Protein AF-A0AA41X3Z4-F1 (afdb_monomer)

Structure (mmCIF, N/CA/C/O backbone):
data_AF-A0AA41X3Z4-F1
#
_entry.id   AF-A0AA41X3Z4-F1
#
loop_
_atom_site.group_PDB
_atom_site.id
_atom_site.type_symbol
_atom_site.label_atom_id
_atom_site.label_alt_id
_atom_site.label_comp_id
_atom_site.label_asym_id
_atom_site.label_entity_id
_atom_site.label_seq_id
_atom_site.pdbx_PDB_ins_code
_atom_site.Cartn_x
_atom_site.Cartn_y
_atom_site.Cartn_z
_atom_site.occupancy
_atom_site.B_iso_or_equiv
_atom_site.auth_seq_id
_atom_site.auth_comp_id
_atom_site.auth_asym_id
_atom_site.auth_atom_id
_atom_site.pdbx_PDB_model_num
ATOM 1 N N . MET A 1 1 ? 71.479 -19.816 -34.608 1.00 34.31 1 MET A N 1
ATOM 2 C CA . MET A 1 1 ? 72.588 -18.888 -34.292 1.00 34.31 1 MET A CA 1
ATOM 3 C C . MET A 1 1 ? 72.688 -17.905 -35.437 1.00 34.31 1 MET A C 1
ATOM 5 O O . MET A 1 1 ? 72.734 -18.333 -36.581 1.00 34.31 1 MET A O 1
ATOM 9 N N . GLN A 1 2 ? 72.588 -16.620 -35.131 1.00 29.08 2 GLN A N 1
ATOM 10 C CA . GLN A 1 2 ? 72.516 -15.540 -36.106 1.00 29.08 2 GLN A CA 1
ATOM 11 C C . GLN A 1 2 ? 73.932 -15.081 -36.507 1.00 29.08 2 GLN A C 1
ATOM 13 O O . GLN A 1 2 ? 74.866 -15.212 -35.720 1.00 29.08 2 GLN A O 1
ATOM 18 N N . PHE A 1 3 ? 74.004 -14.470 -37.691 1.00 23.80 3 PHE A N 1
ATOM 19 C CA . PHE A 1 3 ? 75.041 -13.574 -38.225 1.00 23.80 3 PHE A CA 1
ATOM 20 C C . PHE A 1 3 ? 76.149 -14.110 -39.149 1.00 23.80 3 PHE A C 1
ATOM 22 O O . PHE A 1 3 ? 77.086 -14.800 -38.762 1.00 23.80 3 PHE A O 1
ATOM 29 N N . ASN A 1 4 ? 76.025 -13.616 -40.386 1.00 30.53 4 ASN A N 1
ATOM 30 C CA . ASN A 1 4 ? 77.030 -13.233 -41.377 1.00 30.53 4 ASN A CA 1
ATOM 31 C C . ASN A 1 4 ? 78.483 -13.077 -40.898 1.00 30.53 4 ASN A C 1
ATOM 33 O O . ASN A 1 4 ? 78.752 -12.327 -39.959 1.00 30.53 4 ASN A O 1
ATOM 37 N N . ARG A 1 5 ? 79.419 -13.543 -41.743 1.00 22.58 5 ARG A N 1
ATOM 38 C CA . ARG A 1 5 ? 80.583 -12.735 -42.156 1.00 22.58 5 ARG A CA 1
ATOM 39 C C . ARG A 1 5 ? 81.259 -13.215 -43.454 1.00 22.58 5 ARG A C 1
ATOM 41 O O . ARG A 1 5 ? 81.773 -14.317 -43.559 1.00 22.58 5 ARG A O 1
ATOM 48 N N . VAL A 1 6 ? 81.234 -12.292 -44.408 1.00 24.78 6 VAL A N 1
ATOM 49 C CA . VAL A 1 6 ? 82.188 -11.903 -45.463 1.00 24.78 6 VAL A CA 1
ATOM 50 C C . VAL A 1 6 ? 83.653 -12.398 -45.338 1.00 24.78 6 VAL A C 1
ATOM 52 O O . VAL A 1 6 ? 84.317 -12.102 -44.351 1.00 24.78 6 VAL A O 1
ATOM 55 N N . VAL A 1 7 ? 84.107 -13.037 -46.438 1.00 27.91 7 VAL A N 1
ATOM 56 C CA . VAL A 1 7 ? 85.354 -12.886 -47.255 1.00 27.91 7 VAL A CA 1
ATOM 57 C C . VAL A 1 7 ? 86.734 -13.125 -46.608 1.00 27.91 7 VAL A C 1
ATOM 59 O O . VAL A 1 7 ? 87.050 -12.503 -45.604 1.00 27.91 7 VAL A O 1
ATOM 62 N N . LEU A 1 8 ? 87.603 -13.925 -47.267 1.00 25.95 8 LEU A N 1
ATOM 63 C CA . LEU A 1 8 ? 88.900 -13.487 -47.852 1.00 25.95 8 LEU A CA 1
ATOM 64 C C . LEU A 1 8 ? 89.798 -14.623 -48.429 1.00 25.95 8 LEU A C 1
ATOM 66 O O . LEU A 1 8 ? 90.039 -15.630 -47.781 1.00 25.95 8 LEU A O 1
ATOM 70 N N . MET A 1 9 ? 90.377 -14.315 -49.606 1.00 29.73 9 MET A N 1
ATOM 71 C CA . MET A 1 9 ? 91.758 -14.553 -50.098 1.00 29.73 9 MET A CA 1
ATOM 72 C C . MET A 1 9 ? 92.327 -15.970 -50.364 1.00 29.73 9 MET A C 1
ATOM 74 O O . MET A 1 9 ? 92.691 -16.696 -49.455 1.00 29.73 9 MET A O 1
ATOM 78 N N . GLY A 1 10 ? 92.599 -16.252 -51.650 1.00 28.09 10 GLY A N 1
ATOM 79 C CA . GLY A 1 10 ? 93.942 -16.096 -52.248 1.00 28.09 10 GLY A CA 1
ATOM 80 C C . GLY A 1 10 ? 95.063 -17.121 -51.958 1.00 28.09 10 GLY A C 1
ATOM 81 O O . GLY A 1 10 ? 95.607 -17.148 -50.862 1.00 28.09 10 GLY A O 1
ATOM 82 N N . VAL A 1 11 ? 95.545 -17.734 -53.056 1.00 27.69 11 VAL A N 1
ATOM 83 C CA . VAL A 1 11 ? 96.900 -18.280 -53.358 1.00 27.69 11 VAL A CA 1
ATOM 84 C C . VAL A 1 11 ? 97.073 -19.820 -53.420 1.00 27.69 11 VAL A C 1
ATOM 86 O O . VAL A 1 11 ? 96.829 -20.547 -52.468 1.00 27.69 11 VAL A O 1
ATOM 89 N N . SER A 1 12 ? 97.539 -20.222 -54.617 1.00 24.06 12 SER A N 1
ATOM 90 C CA . SER A 1 12 ? 98.272 -21.385 -55.178 1.00 24.06 12 SER A CA 1
ATOM 91 C C . SER A 1 12 ? 98.879 -22.451 -54.231 1.00 24.06 12 SER A C 1
ATOM 93 O O . SER A 1 12 ? 99.195 -22.143 -53.095 1.00 24.06 12 SER A O 1
ATOM 95 N N . PHE A 1 13 ? 99.191 -23.710 -54.596 1.00 25.28 13 PHE A N 1
ATOM 96 C CA . PHE A 1 13 ? 99.643 -24.375 -55.839 1.00 25.28 13 PHE A CA 1
ATOM 97 C C . PHE A 1 13 ? 99.586 -25.926 -55.647 1.00 25.28 13 PHE A C 1
ATOM 99 O O . PHE A 1 13 ? 99.771 -26.364 -54.519 1.00 25.28 13 PHE A O 1
ATOM 106 N N . LEU A 1 14 ? 99.510 -26.697 -56.758 1.00 23.89 14 LEU A N 1
ATOM 107 C CA . LEU A 1 14 ? 100.259 -27.953 -57.080 1.00 23.89 14 LEU A CA 1
ATOM 108 C C . LEU A 1 14 ? 100.157 -29.207 -56.156 1.00 23.89 14 LEU A C 1
ATOM 110 O O . LEU A 1 14 ? 99.976 -29.086 -54.961 1.00 23.89 14 LEU A O 1
ATOM 114 N N . PHE A 1 15 ? 100.345 -30.475 -56.566 1.00 25.44 15 PHE A N 1
ATOM 115 C CA . PHE A 1 15 ? 101.089 -31.115 -57.670 1.00 25.44 15 PHE A CA 1
ATOM 116 C C . PHE A 1 15 ? 100.807 -32.652 -57.676 1.00 25.44 15 PHE A C 1
ATOM 118 O O . PHE A 1 15 ? 100.329 -33.181 -56.676 1.00 25.44 15 PHE A O 1
ATOM 125 N N . ILE A 1 16 ? 101.302 -33.341 -58.725 1.00 27.39 16 ILE A N 1
ATOM 126 C CA . ILE A 1 16 ? 101.776 -34.755 -58.806 1.00 27.39 16 ILE A CA 1
ATOM 127 C C . ILE A 1 16 ? 100.749 -35.850 -59.174 1.00 27.39 16 ILE A C 1
ATOM 129 O O . ILE A 1 16 ? 99.720 -35.950 -58.526 1.00 27.39 16 ILE A O 1
ATOM 133 N N . THR A 1 17 ? 100.999 -36.851 -60.040 1.00 29.12 17 THR A N 1
ATOM 134 C CA . THR A 1 17 ? 101.759 -37.113 -61.303 1.00 29.12 17 THR A CA 1
ATOM 135 C C . THR A 1 17 ? 101.724 -38.644 -61.519 1.00 29.12 17 THR A C 1
ATOM 137 O O . THR A 1 17 ? 101.791 -39.376 -60.535 1.00 29.12 17 THR A O 1
ATOM 140 N N . ALA A 1 18 ? 101.734 -39.097 -62.788 1.00 29.45 18 ALA A N 1
ATOM 141 C CA . ALA A 1 18 ? 102.424 -40.286 -63.364 1.00 29.45 18 ALA A CA 1
ATOM 142 C C . ALA A 1 18 ? 101.478 -41.146 -64.229 1.00 29.45 18 ALA A C 1
ATOM 144 O O . ALA A 1 18 ? 100.318 -41.303 -63.881 1.00 29.45 18 ALA A O 1
ATOM 145 N N . CYS A 1 19 ? 101.859 -41.750 -65.361 1.00 29.64 19 CYS A N 1
ATOM 146 C CA . CYS A 1 19 ? 103.144 -42.124 -65.985 1.00 29.64 19 CYS A CA 1
ATOM 147 C C . CYS A 1 19 ? 102.833 -42.408 -67.485 1.00 29.64 19 CYS A C 1
ATOM 149 O O . CYS A 1 19 ? 101.680 -42.701 -67.781 1.00 29.64 19 CYS A O 1
ATOM 151 N N . GLY A 1 20 ? 103.688 -42.408 -68.512 1.00 30.45 20 GLY A N 1
ATOM 152 C CA . GLY A 1 20 ? 105.138 -42.324 -68.761 1.00 30.45 20 GLY A CA 1
ATOM 153 C C . GLY A 1 20 ? 105.297 -42.604 -70.279 1.00 30.45 20 GLY A C 1
ATOM 154 O O . GLY A 1 20 ? 104.489 -43.340 -70.834 1.00 30.45 20 GLY A O 1
ATOM 155 N N . GLY A 1 21 ? 106.130 -41.910 -71.060 1.00 31.08 21 GLY A N 1
ATOM 156 C CA . GLY A 1 21 ? 107.596 -42.030 -71.167 1.00 31.08 21 GLY A CA 1
ATOM 157 C C . GLY A 1 21 ? 107.925 -42.615 -72.560 1.00 31.08 21 GLY A C 1
ATOM 158 O O . GLY A 1 21 ? 107.210 -43.493 -73.016 1.00 31.08 21 GLY A O 1
ATOM 159 N N . GLY A 1 22 ? 108.920 -42.207 -73.348 1.00 31.48 22 GLY A N 1
ATOM 160 C CA . GLY A 1 22 ? 109.977 -41.199 -73.271 1.00 31.48 22 GLY A CA 1
ATOM 161 C C . GLY A 1 22 ? 110.772 -41.219 -74.599 1.00 31.48 22 GLY A C 1
ATOM 162 O O . GLY A 1 22 ? 110.497 -42.061 -75.451 1.00 31.48 22 GLY A O 1
ATOM 163 N N . GLY A 1 23 ? 111.767 -40.334 -74.772 1.00 30.59 23 GLY A N 1
ATOM 164 C CA . GLY A 1 23 ? 112.829 -40.532 -75.782 1.00 30.59 23 GLY A CA 1
ATOM 165 C C . GLY A 1 23 ? 113.341 -39.304 -76.556 1.00 30.59 23 GLY A C 1
ATOM 166 O O . GLY A 1 23 ? 112.875 -39.029 -77.650 1.00 30.59 23 GLY A O 1
ATOM 167 N N . SER A 1 24 ? 114.364 -38.644 -75.993 1.00 33.66 24 SER A N 1
ATOM 168 C CA . SER A 1 24 ? 115.606 -38.132 -76.632 1.00 33.66 24 SER A CA 1
ATOM 169 C C . SER A 1 24 ? 115.617 -37.252 -77.911 1.00 33.66 24 SER A C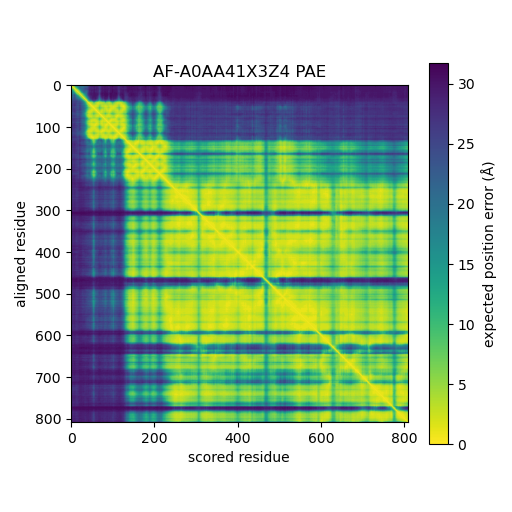 1
ATOM 171 O O . SER A 1 24 ? 115.428 -37.729 -79.020 1.00 33.66 24 SER A O 1
ATOM 173 N N . SER A 1 25 ? 116.063 -36.000 -77.702 1.00 40.19 25 SER A N 1
ATOM 174 C CA . SER A 1 25 ? 117.142 -35.220 -78.368 1.00 40.19 25 SER A CA 1
ATOM 175 C C . SER A 1 25 ? 117.341 -35.133 -79.901 1.00 40.19 25 SER A C 1
ATOM 177 O O . SER A 1 25 ? 117.584 -36.130 -80.572 1.00 40.19 25 SER A O 1
ATOM 179 N N . SER A 1 26 ? 117.581 -33.871 -80.310 1.00 38.16 26 SER A N 1
ATOM 180 C CA . SER A 1 26 ? 118.401 -33.315 -81.419 1.00 38.16 26 SER A CA 1
ATOM 181 C C . SER A 1 26 ? 117.674 -32.737 -82.656 1.00 38.16 26 SER A C 1
ATOM 183 O O . SER A 1 26 ? 116.793 -33.353 -83.239 1.00 38.16 26 SER A O 1
ATOM 185 N N . THR A 1 27 ? 118.050 -31.492 -82.995 1.00 46.72 27 THR A N 1
ATOM 186 C CA . THR A 1 27 ? 117.653 -30.624 -84.137 1.00 46.72 27 THR A CA 1
ATOM 187 C C . THR A 1 27 ? 118.211 -31.160 -85.478 1.00 46.72 27 THR A C 1
ATOM 189 O O . THR A 1 27 ? 119.172 -31.926 -85.392 1.00 46.72 27 THR A O 1
ATOM 192 N N . PRO A 1 28 ? 117.727 -30.796 -86.708 1.00 45.19 28 PRO A N 1
ATOM 193 C CA . PRO A 1 28 ? 117.427 -29.430 -87.208 1.00 45.19 28 PRO A CA 1
ATOM 194 C C . PRO A 1 28 ? 116.250 -29.257 -88.233 1.00 45.19 28 PRO A C 1
ATOM 196 O O . PRO A 1 28 ? 115.560 -30.204 -88.584 1.00 45.19 28 PRO A O 1
ATOM 199 N N . ALA A 1 29 ? 116.033 -27.994 -88.656 1.00 39.47 29 ALA A N 1
ATOM 200 C CA . ALA A 1 29 ? 115.031 -27.391 -89.582 1.00 39.47 29 ALA A CA 1
ATOM 201 C C . ALA A 1 29 ? 115.027 -27.950 -91.043 1.00 39.47 29 ALA A C 1
ATOM 203 O O . ALA A 1 29 ? 115.944 -28.719 -91.328 1.00 39.47 29 ALA A O 1
ATOM 204 N N . PRO A 1 30 ? 114.148 -27.544 -92.019 1.00 45.25 30 PRO A N 1
ATOM 205 C CA . PRO A 1 30 ? 113.187 -26.416 -92.093 1.00 45.25 30 PRO A CA 1
ATOM 206 C C . PRO A 1 30 ? 111.787 -26.714 -92.736 1.00 45.25 30 PRO A C 1
ATOM 208 O O . PRO A 1 30 ? 111.445 -27.849 -93.044 1.00 45.25 30 PRO A O 1
ATOM 211 N N . ALA A 1 31 ? 110.987 -25.645 -92.903 1.00 46.00 31 ALA A N 1
ATOM 212 C CA . ALA A 1 31 ? 109.588 -25.535 -93.374 1.00 46.00 31 ALA A CA 1
ATOM 213 C C . ALA A 1 31 ? 109.284 -26.028 -94.822 1.00 46.00 31 ALA A C 1
ATOM 215 O O . ALA A 1 31 ? 110.217 -26.250 -95.596 1.00 46.00 31 ALA A O 1
ATOM 216 N N . PRO A 1 32 ? 107.990 -26.138 -95.222 1.00 41.06 32 PRO A N 1
ATOM 217 C CA . PRO A 1 32 ? 107.280 -24.962 -95.753 1.00 41.06 32 PRO A CA 1
ATOM 218 C C . PRO A 1 32 ? 105.834 -24.741 -95.245 1.00 41.06 32 PRO A C 1
ATOM 220 O O . PRO A 1 32 ? 105.180 -25.618 -94.691 1.00 41.06 32 PRO A O 1
ATOM 223 N N . ASN A 1 33 ? 105.402 -23.494 -95.451 1.00 37.84 33 ASN A N 1
ATOM 224 C CA . ASN A 1 33 ? 104.162 -22.803 -95.070 1.00 37.84 33 ASN A CA 1
ATOM 225 C C . ASN A 1 33 ? 102.999 -23.099 -96.074 1.00 37.84 33 ASN A C 1
ATOM 227 O O . ASN A 1 33 ? 103.227 -23.827 -97.039 1.00 37.84 33 ASN A O 1
ATOM 231 N N . PRO A 1 34 ? 101.766 -22.571 -95.906 1.00 50.47 34 PRO A N 1
ATOM 232 C CA . PRO A 1 34 ? 100.558 -23.361 -95.696 1.00 50.47 34 PRO A CA 1
ATOM 233 C C . PRO A 1 34 ? 99.500 -23.140 -96.798 1.00 50.47 34 PRO A C 1
ATOM 235 O O . PRO A 1 34 ? 99.661 -22.332 -97.709 1.00 50.47 34 PRO A O 1
ATOM 238 N N . THR A 1 35 ? 98.375 -23.844 -96.685 1.00 41.03 35 THR A N 1
ATOM 239 C CA . THR A 1 35 ? 97.155 -23.586 -97.468 1.00 41.03 35 THR A CA 1
ATOM 240 C C . THR A 1 35 ? 96.087 -23.050 -96.513 1.00 41.03 35 THR A C 1
ATOM 242 O O . THR A 1 35 ? 95.871 -23.649 -95.463 1.00 41.03 35 THR A O 1
ATOM 245 N N . ILE A 1 36 ? 95.453 -21.922 -96.844 1.00 44.84 36 ILE A N 1
ATOM 246 C CA . ILE A 1 36 ? 94.306 -21.367 -96.105 1.00 44.84 36 ILE A CA 1
ATOM 247 C C . ILE A 1 36 ? 93.014 -21.901 -96.740 1.00 44.84 36 ILE A C 1
ATOM 249 O O . ILE A 1 36 ? 92.812 -21.741 -97.942 1.00 44.84 36 ILE A O 1
ATOM 253 N N . THR A 1 37 ? 92.134 -22.488 -95.928 1.00 44.66 37 THR A N 1
ATOM 254 C CA . THR A 1 37 ? 90.717 -22.770 -96.229 1.00 44.66 37 THR A CA 1
ATOM 255 C C . THR A 1 37 ? 89.844 -21.932 -95.284 1.00 44.66 37 THR A C 1
ATOM 257 O O . THR A 1 37 ? 90.191 -21.803 -94.113 1.00 44.66 37 THR A O 1
ATOM 260 N N . GLN A 1 38 ? 88.761 -21.325 -95.787 1.00 45.16 38 GLN A N 1
ATOM 261 C CA . GLN A 1 38 ? 87.851 -20.447 -95.021 1.00 45.16 38 GLN A CA 1
ATOM 262 C C . GLN A 1 38 ? 87.128 -21.168 -93.856 1.00 45.16 38 GLN A C 1
ATOM 264 O O . GLN A 1 38 ? 86.936 -22.382 -93.956 1.00 45.16 38 GLN A O 1
ATOM 269 N N . PRO A 1 39 ? 86.702 -20.457 -92.787 1.00 51.84 39 PRO A N 1
ATOM 270 C CA . PRO A 1 39 ? 85.865 -21.032 -91.729 1.00 51.84 39 PRO A CA 1
ATOM 271 C C . PRO A 1 39 ? 84.402 -21.215 -92.188 1.00 51.84 39 PRO A C 1
ATOM 273 O O . PRO A 1 39 ? 83.939 -20.516 -93.087 1.00 51.84 39 PRO A O 1
ATOM 276 N N . SER A 1 40 ? 83.693 -22.178 -91.590 1.00 63.47 40 SER A N 1
ATOM 277 C CA . SER A 1 40 ? 82.255 -22.437 -91.788 1.00 63.47 40 SER A CA 1
ATOM 278 C C . SER A 1 40 ? 81.408 -21.672 -90.762 1.00 63.47 40 SER A C 1
ATOM 280 O O . SER A 1 40 ? 81.742 -21.763 -89.586 1.00 63.47 40 SER A O 1
ATOM 282 N N . ASN A 1 41 ? 80.324 -21.015 -91.196 1.00 77.62 41 ASN A N 1
ATOM 283 C CA . ASN A 1 41 ? 79.333 -20.308 -90.359 1.00 77.62 41 ASN A CA 1
ATOM 284 C C . ASN A 1 41 ? 78.599 -21.244 -89.377 1.00 77.62 41 ASN A C 1
ATOM 286 O O . ASN A 1 41 ? 78.259 -22.373 -89.752 1.00 77.62 41 ASN A O 1
ATOM 290 N N . ASN A 1 42 ? 78.305 -20.776 -88.164 1.00 82.12 42 ASN A N 1
ATOM 291 C CA . ASN A 1 42 ? 77.418 -21.418 -87.199 1.00 82.12 42 ASN A CA 1
ATOM 292 C C . ASN A 1 42 ? 76.069 -20.685 -87.127 1.00 82.12 42 ASN A C 1
ATOM 294 O O . ASN A 1 42 ? 76.024 -19.494 -86.893 1.00 82.12 42 ASN A O 1
ATOM 298 N N . ALA A 1 43 ? 74.954 -21.411 -87.268 1.00 82.06 43 ALA A N 1
ATOM 299 C CA . ALA A 1 43 ? 73.622 -20.811 -87.181 1.00 82.06 43 ALA A CA 1
ATOM 300 C C . ALA A 1 43 ? 73.294 -20.267 -85.767 1.00 82.06 43 ALA A C 1
ATOM 302 O O . ALA A 1 43 ? 73.701 -20.873 -84.764 1.00 82.06 43 ALA A O 1
ATOM 303 N N . PRO A 1 44 ? 72.450 -19.220 -85.658 1.00 87.12 44 PRO A N 1
ATOM 304 C CA . PRO A 1 44 ? 72.072 -18.629 -84.379 1.00 87.12 44 PRO A CA 1
ATOM 305 C C . PRO A 1 44 ? 71.258 -19.595 -83.511 1.00 87.12 44 PRO A C 1
ATOM 307 O O . PRO A 1 44 ? 70.429 -20.366 -83.998 1.00 87.12 44 PRO A O 1
ATOM 310 N N . THR A 1 45 ? 71.443 -19.516 -82.191 1.00 88.25 45 THR A N 1
ATOM 311 C CA . THR A 1 45 ? 70.658 -20.282 -81.212 1.00 88.25 45 THR A CA 1
ATOM 312 C C . THR A 1 45 ? 69.667 -19.363 -80.510 1.00 88.25 45 THR A C 1
ATOM 314 O O . THR A 1 45 ? 70.068 -18.378 -79.894 1.00 88.25 45 THR A O 1
ATOM 317 N N . ALA A 1 46 ? 68.378 -19.700 -80.561 1.00 87.25 46 ALA A N 1
ATOM 318 C CA . ALA A 1 46 ? 67.321 -18.973 -79.866 1.00 87.25 46 ALA A CA 1
ATOM 319 C C . ALA A 1 46 ? 66.383 -19.950 -79.148 1.00 87.25 46 ALA A C 1
ATOM 321 O O . ALA A 1 46 ? 66.025 -20.995 -79.693 1.00 87.25 46 ALA A O 1
ATOM 322 N N . ALA A 1 47 ? 65.997 -19.620 -77.917 1.00 87.19 47 ALA A N 1
ATOM 323 C CA . ALA A 1 47 ? 65.059 -20.421 -77.135 1.00 87.19 47 ALA A CA 1
ATOM 324 C C . ALA A 1 47 ? 63.630 -19.877 -77.260 1.00 87.19 47 ALA A C 1
ATOM 326 O O . ALA A 1 47 ? 63.432 -18.675 -77.439 1.00 87.19 47 ALA A O 1
ATOM 327 N N . ASN A 1 48 ? 62.630 -20.753 -77.110 1.00 90.06 48 ASN A N 1
ATOM 328 C CA . ASN A 1 48 ? 61.243 -20.315 -76.954 1.00 90.06 48 ASN A CA 1
ATOM 329 C C . ASN A 1 48 ? 61.128 -19.372 -75.751 1.00 90.06 48 ASN A C 1
ATOM 331 O O . ASN A 1 48 ? 61.742 -19.595 -74.705 1.00 90.06 48 ASN A O 1
ATOM 335 N N . THR A 1 49 ? 60.320 -18.331 -75.907 1.00 90.50 49 THR A N 1
ATOM 336 C CA . THR A 1 49 ? 60.096 -17.303 -74.888 1.00 90.50 49 THR A CA 1
ATOM 337 C C . THR A 1 49 ? 58.631 -17.341 -74.466 1.00 90.50 49 THR A C 1
ATOM 339 O O . THR A 1 49 ? 57.760 -17.656 -75.275 1.00 90.50 49 THR A O 1
ATOM 342 N N . SER A 1 50 ? 58.339 -17.025 -73.207 1.00 92.19 50 SER A N 1
ATOM 343 C CA . SER A 1 50 ? 56.966 -16.866 -72.727 1.00 92.19 50 SER A CA 1
ATOM 344 C C . SER A 1 50 ? 56.757 -15.491 -72.105 1.00 92.19 50 SER A C 1
ATOM 346 O O . SER A 1 50 ? 57.652 -14.980 -71.433 1.00 92.19 50 SER A O 1
ATOM 348 N N . LEU A 1 51 ? 55.572 -14.920 -72.307 1.00 92.88 51 LEU A N 1
ATOM 349 C CA . LEU A 1 51 ? 55.106 -13.704 -71.650 1.00 92.88 51 LEU A CA 1
ATOM 350 C C . LEU A 1 51 ? 53.782 -14.010 -70.945 1.00 92.88 51 LEU A C 1
ATOM 352 O O . LEU A 1 51 ? 52.861 -14.536 -71.564 1.00 92.88 51 LEU A O 1
ATOM 356 N N . THR A 1 52 ? 53.678 -13.654 -69.673 1.00 92.69 52 THR A N 1
ATOM 357 C CA . THR A 1 52 ? 52.405 -13.671 -68.949 1.00 92.69 52 THR A CA 1
ATOM 358 C C . THR A 1 52 ? 52.086 -12.248 -68.537 1.00 92.69 52 THR A C 1
ATOM 360 O O . THR A 1 52 ? 52.948 -11.570 -67.976 1.00 92.69 52 THR A O 1
ATOM 363 N N . ILE A 1 53 ? 50.880 -11.803 -68.863 1.00 91.94 53 ILE A N 1
ATOM 364 C CA . ILE A 1 53 ? 50.351 -10.482 -68.527 1.00 91.94 53 ILE A CA 1
ATOM 365 C C . ILE A 1 53 ? 48.893 -10.609 -68.109 1.00 91.94 53 ILE A C 1
ATOM 367 O O . ILE A 1 53 ? 48.263 -11.625 -68.389 1.00 91.94 53 ILE A O 1
ATOM 371 N N . ASP A 1 54 ? 48.362 -9.565 -67.495 1.00 89.00 54 ASP A N 1
ATOM 372 C CA . ASP A 1 54 ? 46.932 -9.454 -67.232 1.00 89.00 54 ASP A CA 1
ATOM 373 C C . ASP A 1 54 ? 46.247 -8.774 -68.427 1.00 89.00 54 ASP A C 1
ATOM 375 O O . ASP A 1 54 ? 46.899 -8.049 -69.195 1.00 89.00 54 ASP A O 1
ATOM 379 N N . GLU A 1 55 ? 44.961 -9.040 -68.640 1.00 86.31 55 GLU A N 1
ATOM 380 C CA . GLU A 1 55 ? 44.208 -8.410 -69.725 1.00 86.31 55 GLU A CA 1
ATOM 381 C C . GLU A 1 55 ? 44.249 -6.880 -69.641 1.00 86.31 55 GLU A C 1
ATOM 383 O O . GLU A 1 55 ? 44.514 -6.291 -68.595 1.00 86.31 55 GLU A O 1
ATOM 388 N N . ASP A 1 56 ? 44.105 -6.229 -70.794 1.00 85.38 56 ASP A N 1
ATOM 389 C CA . ASP A 1 56 ? 44.200 -4.772 -70.955 1.00 85.38 56 ASP A CA 1
ATOM 390 C C . ASP A 1 56 ? 45.534 -4.123 -70.518 1.00 85.38 56 ASP A C 1
ATOM 392 O O . ASP A 1 56 ? 45.707 -2.903 -70.615 1.00 85.38 56 ASP A O 1
ATOM 396 N N . THR A 1 57 ? 46.541 -4.919 -70.138 1.00 87.88 57 THR A N 1
ATOM 397 C CA . THR A 1 57 ? 47.895 -4.439 -69.836 1.00 87.88 57 THR A CA 1
ATOM 398 C C . THR A 1 57 ? 48.870 -4.722 -70.977 1.00 87.88 57 THR A C 1
ATOM 400 O O . THR A 1 57 ? 48.787 -5.722 -71.683 1.00 87.88 57 THR A O 1
ATOM 403 N N . THR A 1 58 ? 49.834 -3.825 -71.198 1.00 92.75 58 THR A N 1
ATOM 404 C CA . THR A 1 58 ? 50.904 -4.059 -72.182 1.00 92.75 58 THR A CA 1
ATOM 405 C C . THR A 1 58 ? 52.113 -4.685 -71.500 1.00 92.75 58 THR A C 1
ATOM 407 O O . THR A 1 58 ? 52.705 -4.078 -70.609 1.00 92.75 58 THR A O 1
ATOM 410 N N . GLY A 1 59 ? 52.520 -5.868 -71.956 1.00 91.19 59 GLY A N 1
ATOM 411 C CA . GLY A 1 59 ? 53.741 -6.536 -71.508 1.00 91.19 59 GLY A CA 1
ATOM 412 C C . GLY A 1 59 ? 54.938 -6.226 -72.390 1.00 91.19 59 GLY A C 1
ATOM 413 O O . GLY A 1 59 ? 54.794 -6.025 -73.594 1.00 91.19 59 GLY A O 1
ATOM 414 N N . ALA A 1 60 ? 56.133 -6.258 -71.806 1.00 93.19 60 ALA A N 1
ATOM 415 C CA . ALA A 1 60 ? 57.395 -6.145 -72.528 1.00 93.19 60 ALA A CA 1
ATOM 416 C C . ALA A 1 60 ? 58.283 -7.367 -72.263 1.00 93.19 60 ALA A C 1
ATOM 418 O O . ALA A 1 60 ? 58.272 -7.930 -71.168 1.00 93.19 60 ALA A O 1
ATOM 419 N N . GLY A 1 61 ? 59.083 -7.764 -73.250 1.00 91.81 61 GLY A N 1
ATOM 420 C CA . GLY A 1 61 ? 60.015 -8.882 -73.136 1.00 91.81 61 GLY A CA 1
ATOM 421 C C . GLY A 1 61 ? 61.193 -8.762 -74.096 1.00 91.81 61 GLY A C 1
ATOM 422 O O . GLY A 1 61 ? 61.320 -7.789 -74.838 1.00 91.81 61 GLY A O 1
ATOM 423 N N . ALA A 1 62 ? 62.081 -9.752 -74.079 1.00 91.44 62 ALA A N 1
ATOM 424 C CA . ALA A 1 62 ? 63.199 -9.836 -75.010 1.00 91.44 62 ALA A CA 1
ATOM 425 C C . ALA A 1 62 ? 63.427 -11.278 -75.449 1.00 91.44 62 ALA A C 1
ATOM 427 O O . ALA A 1 62 ? 63.324 -12.208 -74.648 1.00 91.44 62 ALA A O 1
ATOM 428 N N . ILE A 1 63 ? 63.751 -11.450 -76.725 1.00 91.50 63 ILE A N 1
ATOM 429 C CA . ILE A 1 63 ? 64.161 -12.731 -77.279 1.00 91.50 63 ILE A CA 1
ATOM 430 C C . ILE A 1 63 ? 65.604 -12.994 -76.864 1.00 91.50 63 ILE A C 1
ATOM 432 O O . ILE A 1 63 ? 66.500 -12.208 -77.169 1.00 91.50 63 ILE A O 1
ATOM 436 N N . ASN A 1 64 ? 65.832 -14.109 -76.175 1.00 87.44 64 ASN A N 1
ATOM 437 C CA . ASN A 1 64 ? 67.175 -14.528 -75.802 1.00 87.44 64 ASN A CA 1
ATOM 438 C C . ASN A 1 64 ? 67.764 -15.387 -76.926 1.00 87.44 64 ASN A C 1
ATOM 440 O O . ASN A 1 64 ? 67.437 -16.572 -77.051 1.00 87.44 64 ASN A O 1
ATOM 444 N N . ALA A 1 65 ? 68.590 -14.760 -77.761 1.00 87.38 65 ALA A N 1
ATOM 445 C CA . ALA A 1 65 ? 69.302 -15.412 -78.846 1.00 87.38 65 ALA A CA 1
ATOM 446 C C . ALA A 1 65 ? 70.784 -15.025 -78.831 1.00 87.38 65 ALA A C 1
ATOM 448 O O . ALA A 1 65 ? 71.149 -13.908 -78.463 1.00 87.38 65 ALA A O 1
ATOM 449 N N . SER A 1 66 ? 71.636 -15.963 -79.232 1.00 87.62 66 SER A N 1
ATOM 450 C CA . SER A 1 66 ? 73.084 -15.779 -79.305 1.00 87.62 66 SER A CA 1
ATOM 451 C C . SER A 1 66 ? 73.651 -16.492 -80.520 1.00 87.62 66 SER A C 1
ATOM 453 O O . SER A 1 66 ? 73.152 -17.552 -80.904 1.00 87.62 66 SER A O 1
ATOM 455 N N . ASP A 1 67 ? 74.731 -15.945 -81.055 1.00 86.31 67 ASP A N 1
ATOM 456 C CA . ASP A 1 67 ? 75.511 -16.554 -82.120 1.00 86.31 67 ASP A CA 1
ATOM 457 C C . ASP A 1 67 ? 76.932 -16.893 -81.635 1.00 86.31 67 ASP A C 1
ATOM 459 O O . ASP A 1 67 ? 77.494 -16.172 -80.805 1.00 86.31 67 ASP A O 1
ATOM 463 N N . ALA A 1 68 ? 77.481 -18.018 -82.098 1.00 84.81 68 ALA A N 1
ATOM 464 C CA . ALA A 1 68 ? 78.777 -18.527 -81.642 1.00 84.81 68 ALA A CA 1
ATOM 465 C C . ALA A 1 68 ? 79.969 -17.845 -82.336 1.00 84.81 68 ALA A C 1
ATOM 467 O O . ALA A 1 68 ? 81.047 -17.773 -81.736 1.00 84.81 68 ALA A O 1
ATOM 468 N N . ASP A 1 69 ? 79.765 -17.326 -83.549 1.00 82.75 69 ASP A N 1
ATOM 469 C CA . ASP A 1 69 ? 80.761 -16.592 -84.334 1.00 82.75 69 ASP A CA 1
ATOM 470 C C . ASP A 1 69 ? 80.780 -15.091 -83.978 1.00 82.75 69 ASP A C 1
ATOM 472 O O . ASP A 1 69 ? 81.765 -14.386 -84.223 1.00 82.75 69 ASP A O 1
ATOM 476 N N . GLY A 1 70 ? 79.738 -14.623 -83.283 1.00 78.75 70 GLY A N 1
ATOM 477 C CA . GLY A 1 70 ? 79.591 -13.254 -82.795 1.00 78.75 70 GLY A CA 1
ATOM 478 C C . GLY A 1 70 ? 78.918 -12.326 -83.803 1.00 78.75 70 GLY A C 1
ATOM 479 O O . GLY A 1 70 ? 79.046 -11.102 -83.680 1.00 78.75 70 GLY A O 1
ATOM 480 N N . ASP A 1 71 ? 78.215 -12.891 -84.785 1.00 84.00 71 ASP A N 1
ATOM 481 C CA . ASP A 1 71 ? 77.541 -12.139 -85.833 1.00 84.00 71 ASP A CA 1
ATOM 482 C C . ASP A 1 71 ? 76.333 -11.346 -85.310 1.00 84.00 71 ASP A C 1
ATOM 484 O O . ASP A 1 71 ? 75.715 -11.642 -84.281 1.00 84.00 71 ASP A O 1
ATOM 488 N N . THR A 1 72 ? 76.006 -10.257 -86.012 1.00 85.94 72 THR A N 1
ATOM 489 C CA . THR A 1 72 ? 74.910 -9.366 -85.606 1.00 85.94 72 THR A CA 1
ATOM 490 C C . THR A 1 72 ? 73.562 -10.004 -85.926 1.00 85.94 72 THR A C 1
ATOM 492 O O . THR A 1 72 ? 73.227 -10.206 -87.090 1.00 85.94 72 THR A O 1
ATOM 495 N N . LEU A 1 73 ? 72.754 -10.248 -84.893 1.00 91.12 73 LEU A N 1
ATOM 496 C CA . LEU A 1 73 ? 71.445 -10.880 -85.036 1.00 91.12 73 LEU A CA 1
ATOM 497 C C . LEU A 1 73 ? 70.355 -9.902 -85.478 1.00 91.12 73 LEU A C 1
ATOM 499 O O . LEU A 1 73 ? 70.212 -8.804 -84.937 1.00 91.12 73 LEU A O 1
ATOM 503 N N . SER A 1 74 ? 69.534 -10.354 -86.419 1.00 89.12 74 SER A N 1
ATOM 504 C CA . SER A 1 74 ? 68.320 -9.682 -86.876 1.00 89.12 74 SER A CA 1
ATOM 505 C C . SER A 1 74 ? 67.077 -10.492 -86.499 1.00 89.12 74 SER A C 1
ATOM 507 O O . SER A 1 74 ? 67.088 -11.722 -86.543 1.00 89.12 74 SER A O 1
ATOM 509 N N . TYR A 1 75 ? 66.001 -9.797 -86.120 1.00 92.44 75 TYR A N 1
ATOM 510 C CA . TYR A 1 75 ? 64.770 -10.396 -85.601 1.00 92.44 75 TYR A CA 1
ATOM 511 C C . TYR A 1 75 ? 63.572 -9.990 -86.462 1.00 92.44 75 TYR A C 1
ATOM 513 O O . TYR A 1 75 ? 63.417 -8.817 -86.803 1.00 92.44 75 TYR A O 1
ATOM 521 N N . SER A 1 76 ? 62.698 -10.941 -86.791 1.00 89.25 76 SER A N 1
ATOM 522 C CA . SER A 1 76 ? 61.455 -10.668 -87.522 1.00 89.25 76 SER A CA 1
ATOM 523 C C . SER A 1 76 ? 60.309 -11.561 -87.050 1.00 89.25 76 SER A C 1
ATOM 525 O O . SER A 1 76 ? 60.522 -12.697 -86.635 1.00 89.25 76 SER A O 1
ATOM 527 N N . VAL A 1 77 ? 59.079 -11.050 -87.103 1.00 90.56 77 VAL A N 1
ATOM 528 C CA . VAL A 1 77 ? 57.873 -11.823 -86.774 1.00 90.56 77 VAL A CA 1
ATOM 529 C C . VAL A 1 77 ? 57.428 -12.583 -88.026 1.00 90.56 77 VAL A C 1
ATOM 531 O O . VAL A 1 77 ? 57.077 -11.966 -89.029 1.00 90.56 77 VAL A O 1
ATOM 534 N N . THR A 1 78 ? 57.446 -13.915 -87.981 1.00 86.62 78 THR A N 1
ATOM 535 C CA . THR A 1 78 ? 57.052 -14.792 -89.102 1.00 86.62 78 THR A CA 1
ATOM 536 C C . THR A 1 78 ? 55.560 -15.121 -89.073 1.00 86.62 78 THR A C 1
ATOM 538 O O . THR A 1 78 ? 54.931 -15.242 -90.119 1.00 86.62 78 THR A O 1
ATOM 541 N N . SER A 1 79 ? 54.985 -15.226 -87.873 1.00 88.94 79 SER A N 1
ATOM 542 C CA . SER A 1 79 ? 53.540 -15.306 -87.647 1.00 88.94 79 SER A CA 1
ATOM 543 C C . SER A 1 79 ? 53.196 -14.451 -86.437 1.00 88.94 79 SER A C 1
ATOM 545 O O . SER A 1 79 ? 53.756 -14.671 -85.363 1.00 88.94 79 SER A O 1
ATOM 547 N N . GLY A 1 80 ? 52.322 -13.463 -86.627 1.00 85.62 80 GLY A N 1
ATOM 548 C CA . GLY A 1 80 ? 51.883 -12.561 -85.564 1.00 85.62 80 GLY A CA 1
ATOM 549 C C . GLY A 1 80 ? 50.899 -13.209 -84.592 1.00 85.62 80 GLY A C 1
ATOM 550 O O . GLY A 1 80 ? 50.419 -14.319 -84.819 1.00 85.62 80 GLY A O 1
ATOM 551 N N . THR A 1 81 ? 50.612 -12.469 -83.529 1.00 90.81 81 THR A N 1
ATOM 552 C CA . THR A 1 81 ? 49.578 -12.739 -82.526 1.00 90.81 81 THR A CA 1
ATOM 553 C C . THR A 1 81 ? 48.175 -12.563 -83.115 1.00 90.81 81 THR A C 1
ATOM 555 O O . THR A 1 81 ? 47.979 -11.721 -83.994 1.00 90.81 81 THR A O 1
ATOM 558 N N . GLN A 1 82 ? 47.198 -13.363 -82.674 1.00 93.25 82 GLN A N 1
ATOM 559 C CA . GLN A 1 82 ? 45.811 -13.295 -83.174 1.00 93.25 82 GLN A CA 1
ATOM 560 C C . GLN A 1 82 ? 44.895 -12.447 -82.287 1.00 93.25 82 GLN A C 1
ATOM 562 O O . GLN A 1 82 ? 43.912 -11.890 -82.773 1.00 93.25 82 GLN A O 1
ATOM 567 N N . ASN A 1 83 ? 45.229 -12.331 -81.005 1.00 92.81 83 ASN A N 1
ATOM 568 C CA . ASN A 1 83 ? 44.399 -11.731 -79.970 1.00 92.81 83 ASN A CA 1
ATOM 569 C C . ASN A 1 83 ? 45.079 -10.535 -79.281 1.00 92.81 83 ASN A C 1
ATOM 571 O O . ASN A 1 83 ? 44.662 -10.099 -78.210 1.00 92.81 83 ASN A O 1
ATOM 575 N N . GLY A 1 84 ? 46.092 -9.965 -79.934 1.00 91.19 84 GLY A N 1
ATOM 576 C CA . GLY A 1 84 ? 46.760 -8.737 -79.528 1.00 91.19 84 GLY A CA 1
ATOM 577 C C . GLY A 1 84 ? 47.777 -8.263 -80.559 1.00 91.19 84 GLY A C 1
ATOM 578 O O . GLY A 1 84 ? 47.995 -8.897 -81.595 1.00 91.19 84 GLY A O 1
ATOM 579 N N . GLN A 1 85 ? 48.420 -7.137 -80.276 1.00 93.25 85 GLN A N 1
ATOM 580 C CA . GLN A 1 85 ? 49.413 -6.500 -81.127 1.00 93.25 85 GLN A CA 1
ATOM 581 C C . GLN A 1 85 ? 50.825 -6.688 -80.560 1.00 93.25 85 GLN A C 1
ATOM 583 O O . GLN A 1 85 ? 51.177 -6.107 -79.535 1.00 93.25 85 GLN A O 1
ATOM 588 N N . LEU A 1 86 ? 51.661 -7.454 -81.269 1.00 93.62 86 LEU A N 1
ATOM 589 C CA . LEU A 1 86 ? 53.086 -7.619 -80.971 1.00 93.62 86 LEU A CA 1
ATOM 590 C C . LEU A 1 86 ? 53.945 -6.643 -81.792 1.00 93.62 86 LEU A C 1
ATOM 592 O O . LEU A 1 86 ? 53.928 -6.671 -83.023 1.00 93.62 86 LEU A O 1
ATOM 596 N N . THR A 1 87 ? 54.759 -5.831 -81.118 1.00 92.38 87 THR A N 1
ATOM 597 C CA . THR A 1 87 ? 55.764 -4.952 -81.738 1.00 92.38 87 THR A CA 1
ATOM 598 C C . THR A 1 87 ? 57.165 -5.405 -81.336 1.00 92.38 87 THR A C 1
ATOM 600 O O . THR A 1 87 ? 57.538 -5.273 -80.173 1.00 92.38 87 THR A O 1
ATOM 603 N N . LEU A 1 88 ? 57.944 -5.929 -82.287 1.00 92.88 88 LEU A N 1
ATOM 604 C CA . LEU A 1 88 ? 59.321 -6.399 -82.084 1.00 92.88 88 LEU A CA 1
ATOM 605 C C . LEU A 1 88 ? 60.328 -5.341 -82.561 1.00 92.88 88 LEU A C 1
ATOM 607 O O . LEU A 1 88 ? 60.282 -4.899 -83.708 1.00 92.88 88 LEU A O 1
ATOM 611 N N . ASN A 1 89 ? 61.248 -4.947 -81.685 1.00 90.69 89 ASN A N 1
ATOM 612 C CA . ASN A 1 89 ? 62.305 -3.978 -81.954 1.00 90.69 89 ASN A CA 1
ATOM 613 C C . ASN A 1 89 ? 63.549 -4.656 -82.548 1.00 90.69 89 ASN A C 1
ATOM 615 O O . ASN A 1 89 ? 63.826 -5.830 -82.304 1.00 90.69 89 ASN A O 1
ATOM 619 N N . ALA A 1 90 ? 64.372 -3.877 -83.257 1.00 84.25 90 ALA A N 1
ATOM 620 C CA . ALA A 1 90 ? 65.583 -4.369 -83.924 1.00 84.25 90 ALA A CA 1
ATOM 621 C C . ALA A 1 90 ? 66.629 -4.993 -82.975 1.00 84.25 90 ALA A C 1
ATOM 623 O O . ALA A 1 90 ? 67.462 -5.774 -83.416 1.00 84.25 90 ALA A O 1
ATOM 624 N N . ASN A 1 91 ? 66.587 -4.664 -81.681 1.00 85.12 91 ASN A N 1
ATOM 625 C CA . ASN A 1 91 ? 67.477 -5.214 -80.655 1.00 85.12 91 ASN A CA 1
ATOM 626 C C . ASN A 1 91 ? 66.950 -6.512 -80.003 1.00 85.12 91 ASN A C 1
ATOM 628 O O . ASN A 1 91 ? 67.523 -6.952 -79.010 1.00 85.12 91 ASN A O 1
ATOM 632 N N . GLY A 1 92 ? 65.845 -7.082 -80.499 1.00 86.88 92 GLY A N 1
ATOM 633 C CA . GLY A 1 92 ? 65.240 -8.309 -79.969 1.00 86.88 92 GLY A CA 1
ATOM 634 C C . GLY A 1 92 ? 64.285 -8.103 -78.787 1.00 86.88 92 GLY A C 1
ATOM 635 O O . GLY A 1 92 ? 63.699 -9.073 -78.309 1.00 86.88 92 GLY A O 1
ATOM 636 N N . THR A 1 93 ? 64.083 -6.865 -78.321 1.00 92.50 93 THR A N 1
ATOM 637 C CA . THR A 1 93 ? 63.027 -6.540 -77.340 1.00 92.50 93 THR A CA 1
ATOM 638 C C . THR A 1 93 ? 61.666 -6.425 -78.020 1.00 92.50 93 THR A C 1
ATOM 640 O O . THR A 1 93 ? 61.597 -6.032 -79.180 1.00 92.50 93 THR A O 1
ATOM 643 N N . PHE A 1 94 ? 60.574 -6.732 -77.327 1.00 93.56 94 PHE A N 1
ATOM 644 C CA . PHE A 1 94 ? 59.219 -6.615 -77.862 1.00 93.56 94 PHE A CA 1
ATOM 645 C C . PHE A 1 94 ? 58.235 -6.078 -76.826 1.00 93.56 94 PHE A C 1
ATOM 647 O O . PHE A 1 94 ? 58.448 -6.246 -75.629 1.00 93.56 94 PHE A O 1
ATOM 654 N N . ASN A 1 95 ? 57.140 -5.490 -77.310 1.00 93.94 95 ASN A N 1
ATOM 655 C CA . ASN A 1 95 ? 55.949 -5.170 -76.526 1.00 93.94 95 ASN A CA 1
ATOM 656 C C . ASN A 1 95 ? 54.746 -5.925 -77.093 1.00 93.94 95 ASN A C 1
ATOM 658 O O . ASN A 1 95 ? 54.609 -6.018 -78.313 1.00 93.94 95 ASN A O 1
ATOM 662 N N . TYR A 1 96 ? 53.873 -6.422 -76.225 1.00 94.50 96 TYR A N 1
ATOM 663 C CA . TYR A 1 96 ? 52.605 -7.037 -76.592 1.00 94.50 96 TYR A CA 1
ATOM 664 C C . TYR A 1 96 ? 51.458 -6.355 -75.851 1.00 94.50 96 TYR A C 1
ATOM 666 O O . TYR A 1 96 ? 51.491 -6.257 -74.625 1.00 94.50 96 TYR A O 1
ATOM 674 N N . THR A 1 97 ? 50.449 -5.921 -76.600 1.00 93.31 97 THR A N 1
ATOM 675 C CA . THR A 1 97 ? 49.204 -5.358 -76.068 1.00 93.31 97 THR A CA 1
ATOM 676 C C . THR A 1 97 ? 48.047 -6.266 -76.499 1.00 93.31 97 THR A C 1
ATOM 678 O O . THR A 1 97 ? 47.820 -6.368 -77.706 1.00 93.31 97 THR A O 1
ATOM 681 N N . PRO A 1 98 ? 47.335 -6.950 -75.586 1.00 93.88 98 PRO A N 1
ATOM 682 C CA . PRO A 1 98 ? 46.170 -7.756 -75.940 1.00 93.88 98 PRO A CA 1
ATOM 683 C C . PRO A 1 98 ? 45.056 -6.870 -76.517 1.00 93.88 98 PRO A C 1
ATOM 685 O O . PRO A 1 98 ? 45.011 -5.663 -76.272 1.00 93.88 98 PRO A O 1
ATOM 688 N N . ASN A 1 99 ? 44.162 -7.454 -77.316 1.00 93.12 99 ASN A N 1
ATOM 689 C CA . ASN A 1 99 ? 42.923 -6.780 -77.699 1.00 93.12 99 ASN A CA 1
ATOM 690 C C . ASN A 1 99 ? 42.092 -6.504 -76.437 1.00 93.12 99 ASN A C 1
ATOM 692 O O . ASN A 1 99 ? 42.129 -7.300 -75.503 1.00 93.12 99 ASN A O 1
ATOM 696 N N . ALA A 1 100 ? 41.331 -5.408 -76.430 1.00 86.38 100 ALA A N 1
ATOM 697 C CA . ALA A 1 100 ? 40.528 -5.032 -75.268 1.00 86.38 100 ALA A CA 1
ATOM 698 C C . ALA A 1 100 ? 39.592 -6.177 -74.826 1.00 86.38 100 ALA A C 1
ATOM 700 O O . ALA A 1 100 ? 38.838 -6.694 -75.660 1.00 86.38 100 ALA A O 1
ATOM 701 N N . GLY A 1 101 ? 39.655 -6.555 -73.546 1.00 82.50 101 GLY A N 1
ATOM 702 C CA . GLY A 1 101 ? 38.860 -7.631 -72.936 1.00 82.50 101 GLY A CA 1
ATOM 703 C C . GLY A 1 101 ? 39.206 -9.054 -73.396 1.00 82.50 101 GLY A C 1
ATOM 704 O O . GLY A 1 101 ? 38.365 -9.950 -73.317 1.00 82.50 101 GLY A O 1
ATOM 705 N N . PHE A 1 102 ? 40.393 -9.271 -73.972 1.00 88.88 102 PHE A N 1
ATOM 706 C CA . PHE A 1 102 ? 40.868 -10.613 -74.305 1.00 88.88 102 PHE A CA 1
ATOM 707 C C . PHE A 1 102 ? 41.668 -11.226 -73.152 1.00 88.88 102 PHE A C 1
ATOM 709 O O . PHE A 1 102 ? 42.728 -10.716 -72.798 1.00 88.88 102 PHE A O 1
ATOM 716 N N . PHE A 1 103 ? 41.250 -12.414 -72.71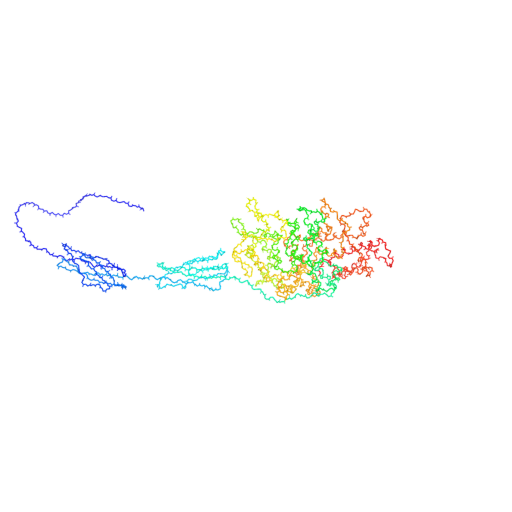8 1.00 88.81 103 PHE A N 1
ATOM 717 C CA . PHE A 1 103 ? 42.005 -13.316 -71.853 1.00 88.81 103 PHE A CA 1
ATOM 718 C C . PHE A 1 103 ? 42.162 -14.698 -72.510 1.00 88.81 103 PHE A C 1
ATOM 720 O O . PHE A 1 103 ? 41.373 -15.116 -73.362 1.00 88.81 103 PHE A O 1
ATOM 727 N N . GLY A 1 104 ? 43.204 -15.429 -72.123 1.00 89.38 104 GLY A N 1
ATOM 728 C CA . GLY A 1 104 ? 43.567 -16.728 -72.685 1.00 89.38 104 GLY A CA 1
ATOM 729 C C . GLY A 1 104 ? 44.935 -16.728 -73.368 1.00 89.38 104 GLY A C 1
ATOM 730 O O . GLY A 1 104 ? 45.787 -15.872 -73.138 1.00 89.38 104 GLY A O 1
ATOM 731 N N . SER A 1 105 ? 45.192 -17.746 -74.189 1.00 92.00 105 SER A N 1
ATOM 732 C CA . SER A 1 105 ? 46.497 -17.928 -74.832 1.00 92.00 105 SER A CA 1
ATOM 733 C C . SER A 1 105 ? 46.586 -17.228 -76.190 1.00 92.00 105 SER A C 1
ATOM 735 O O . SER A 1 105 ? 45.708 -17.411 -77.034 1.00 92.00 105 SER A O 1
ATOM 737 N N . ASP A 1 106 ? 47.696 -16.542 -76.446 1.00 94.12 106 ASP A N 1
ATOM 738 C CA . ASP A 1 106 ? 48.096 -16.055 -77.768 1.00 94.12 106 ASP A CA 1
ATOM 739 C C . ASP A 1 106 ? 49.524 -16.521 -78.094 1.00 94.12 106 ASP A C 1
ATOM 741 O O . ASP A 1 106 ? 50.300 -16.875 -77.208 1.00 94.12 106 ASP A O 1
ATOM 745 N N . THR A 1 107 ? 49.893 -16.581 -79.369 1.00 93.44 107 THR A N 1
ATOM 746 C CA . THR A 1 107 ? 51.209 -17.083 -79.786 1.00 93.44 107 THR A CA 1
ATOM 747 C C . THR A 1 107 ? 51.738 -16.332 -80.995 1.00 93.44 107 THR A C 1
ATOM 749 O O . THR A 1 107 ? 50.987 -16.054 -81.926 1.00 93.44 107 THR A O 1
ATOM 752 N N . ALA A 1 108 ? 53.046 -16.088 -81.027 1.00 93.31 108 ALA A N 1
ATOM 753 C CA . ALA A 1 108 ? 53.752 -15.601 -82.208 1.00 93.31 108 ALA A CA 1
ATOM 754 C C . ALA A 1 108 ? 54.958 -16.485 -82.532 1.00 93.31 108 ALA A C 1
ATOM 756 O O . ALA A 1 108 ? 55.566 -17.086 -81.650 1.00 93.31 108 ALA A O 1
ATOM 757 N N . THR A 1 109 ? 55.333 -16.551 -83.808 1.00 92.94 109 THR A N 1
ATOM 758 C CA . THR A 1 109 ? 56.570 -17.212 -84.252 1.00 92.94 109 THR A CA 1
ATOM 759 C C . THR A 1 109 ? 57.577 -16.153 -84.674 1.00 92.94 109 THR A C 1
ATOM 761 O O . THR A 1 109 ? 57.284 -15.353 -85.566 1.00 92.94 109 THR A O 1
ATOM 764 N N . ILE A 1 110 ? 58.750 -16.144 -84.040 1.00 92.25 110 ILE A N 1
ATOM 765 C CA . ILE A 1 110 ? 59.832 -15.187 -84.299 1.00 92.25 110 ILE A CA 1
ATOM 766 C C . ILE A 1 110 ? 60.978 -15.901 -85.006 1.00 92.25 110 ILE A C 1
ATOM 768 O O . ILE A 1 110 ? 61.360 -17.005 -84.628 1.00 92.25 110 ILE A O 1
ATOM 772 N N . SER A 1 111 ? 61.533 -15.251 -86.018 1.00 90.44 111 SER A N 1
ATOM 773 C CA . SER A 1 111 ? 62.696 -15.697 -86.771 1.00 90.44 111 SER A CA 1
ATOM 774 C C . SER A 1 111 ? 63.908 -14.850 -86.398 1.00 90.44 111 SER A C 1
ATOM 776 O O . SER A 1 111 ? 63.827 -13.619 -86.424 1.00 90.44 111 SER A O 1
ATOM 778 N N . VAL A 1 112 ? 65.026 -15.508 -86.088 1.00 90.81 112 VAL A N 1
ATOM 779 C CA . VAL A 1 112 ? 66.316 -14.890 -85.753 1.00 90.81 112 VAL A CA 1
ATOM 780 C C . VAL A 1 112 ? 67.358 -15.324 -86.781 1.00 90.81 112 VAL A C 1
ATOM 782 O O . VAL A 1 112 ? 67.503 -16.521 -87.028 1.00 90.81 112 VAL A O 1
ATOM 785 N N . SER A 1 113 ? 68.068 -14.369 -87.383 1.00 90.06 113 SER A N 1
ATOM 786 C CA . SER A 1 113 ? 69.066 -14.628 -88.431 1.00 90.06 113 SER A CA 1
ATOM 787 C C . SER A 1 113 ? 70.362 -13.855 -88.196 1.00 90.06 113 SER A C 1
ATOM 789 O O . SER A 1 113 ? 70.317 -12.679 -87.830 1.00 90.06 113 SER A O 1
ATOM 791 N N . ASP A 1 114 ? 71.492 -14.510 -88.453 1.00 85.00 114 ASP A N 1
ATOM 792 C CA . ASP A 1 114 ? 72.860 -13.962 -88.461 1.00 85.00 114 ASP A CA 1
ATOM 793 C C . ASP A 1 114 ? 73.255 -13.335 -89.824 1.00 85.00 114 ASP A C 1
ATOM 795 O O . ASP A 1 114 ? 74.345 -12.792 -89.977 1.00 85.00 114 ASP A O 1
ATOM 799 N N . GLY A 1 115 ? 72.365 -13.382 -90.826 1.00 80.75 115 GLY A N 1
ATOM 800 C CA . GLY A 1 115 ? 72.629 -12.945 -92.203 1.00 80.75 115 GLY A CA 1
ATOM 801 C C . GLY A 1 115 ? 72.929 -14.079 -93.193 1.00 80.75 115 GLY A C 1
ATOM 802 O O . GLY A 1 115 ? 72.893 -13.833 -94.402 1.00 80.75 115 GLY A O 1
ATOM 803 N N . THR A 1 116 ? 73.145 -15.307 -92.708 1.00 82.19 116 THR A N 1
ATOM 804 C CA . THR A 1 116 ? 73.391 -16.516 -93.513 1.00 82.19 116 THR A CA 1
ATOM 805 C C . THR A 1 116 ? 72.379 -17.625 -93.202 1.00 82.19 116 THR A C 1
ATOM 807 O O . THR A 1 116 ? 71.743 -18.145 -94.120 1.00 82.19 116 THR A O 1
ATOM 810 N N . ASP A 1 117 ? 72.183 -17.947 -91.924 1.00 84.19 117 ASP A N 1
ATOM 811 C CA . ASP A 1 117 ? 71.282 -18.976 -91.410 1.00 84.19 117 ASP A CA 1
ATOM 812 C C . ASP A 1 117 ? 70.136 -18.358 -90.585 1.00 84.19 117 ASP A C 1
ATOM 814 O O . ASP A 1 117 ? 70.121 -17.172 -90.237 1.00 84.19 117 ASP A O 1
ATOM 818 N N . THR A 1 118 ? 69.079 -19.134 -90.331 1.00 88.00 118 THR A N 1
ATOM 819 C CA . THR A 1 118 ? 67.877 -18.653 -89.634 1.00 88.00 118 THR A CA 1
ATOM 820 C C . THR A 1 118 ? 67.280 -19.731 -88.738 1.00 88.00 118 THR A C 1
ATOM 822 O O . THR A 1 118 ? 67.025 -20.847 -89.192 1.00 88.00 118 THR A O 1
ATOM 825 N N . VAL A 1 119 ? 66.986 -19.377 -87.485 1.00 90.88 119 VAL A N 1
ATOM 826 C CA . VAL A 1 119 ? 66.247 -20.217 -86.531 1.00 90.88 119 VAL A CA 1
ATOM 827 C C . VAL A 1 119 ? 64.904 -19.575 -86.190 1.00 90.88 119 VAL A C 1
ATOM 829 O O . VAL A 1 119 ? 64.782 -18.352 -86.141 1.00 90.88 119 VAL A O 1
ATOM 832 N N . THR A 1 120 ? 63.884 -20.399 -85.949 1.00 90.94 120 THR A N 1
ATOM 833 C CA . THR A 1 120 ? 62.567 -19.931 -85.495 1.00 90.94 120 THR A CA 1
ATOM 834 C C . THR A 1 120 ? 62.295 -20.383 -84.069 1.00 90.94 120 THR A C 1
ATOM 836 O O . THR A 1 120 ? 62.716 -21.463 -83.656 1.00 90.94 120 THR A O 1
ATOM 839 N N . LEU A 1 121 ? 61.579 -19.550 -83.322 1.00 91.81 121 LEU A N 1
ATOM 840 C CA . LEU A 1 121 ? 61.131 -19.820 -81.960 1.00 91.81 121 LEU A CA 1
ATOM 841 C C . LEU A 1 121 ? 59.665 -19.426 -81.799 1.00 91.81 121 LEU A C 1
ATOM 843 O O . LEU A 1 121 ? 59.140 -18.583 -82.529 1.00 91.81 121 LEU A O 1
ATOM 847 N N . THR A 1 122 ? 59.019 -20.014 -80.799 1.00 92.69 122 THR A N 1
ATOM 848 C CA . THR A 1 122 ? 57.656 -19.665 -80.394 1.00 92.69 122 THR A CA 1
ATOM 849 C C . THR A 1 122 ? 57.692 -18.729 -79.190 1.00 92.69 122 THR A C 1
ATOM 851 O O . THR A 1 122 ? 58.316 -19.042 -78.174 1.00 92.69 122 THR A O 1
ATOM 854 N N . LEU A 1 123 ? 57.010 -17.590 -79.313 1.00 92.56 123 LEU A N 1
ATOM 855 C CA . LEU A 1 123 ? 56.633 -16.722 -78.206 1.00 92.56 123 LEU A CA 1
ATOM 856 C C . LEU A 1 123 ? 55.226 -17.122 -77.749 1.00 92.56 123 LEU A C 1
ATOM 858 O O . LEU A 1 123 ? 54.257 -16.871 -78.465 1.00 92.56 123 LEU A O 1
ATOM 862 N N . ALA A 1 124 ? 55.121 -17.764 -76.587 1.00 93.12 124 ALA A N 1
ATOM 863 C CA . ALA A 1 124 ? 53.841 -18.124 -75.978 1.00 93.12 124 ALA A CA 1
ATOM 864 C C . ALA A 1 124 ? 53.382 -17.018 -75.024 1.00 93.12 124 ALA A C 1
ATOM 866 O O . ALA A 1 124 ? 54.121 -16.635 -74.118 1.00 93.12 124 ALA A O 1
ATOM 867 N N . ILE A 1 125 ? 52.172 -16.508 -75.214 1.00 93.75 125 ILE A N 1
ATOM 868 C CA . ILE A 1 125 ? 51.608 -15.419 -74.423 1.00 93.75 125 ILE A CA 1
ATOM 869 C C . ILE A 1 125 ? 50.396 -15.950 -73.673 1.00 93.75 125 ILE A C 1
ATOM 871 O O . ILE A 1 125 ? 49.518 -16.575 -74.260 1.00 93.75 125 ILE A O 1
ATOM 875 N N . THR A 1 126 ? 50.360 -15.737 -72.366 1.00 93.56 126 THR A N 1
ATOM 876 C CA . THR A 1 126 ? 49.185 -16.023 -71.539 1.00 93.56 126 THR A CA 1
ATOM 877 C C . THR A 1 126 ? 48.666 -14.704 -70.999 1.00 93.56 126 THR A C 1
ATOM 879 O O . THR A 1 126 ? 49.407 -13.996 -70.320 1.00 93.56 126 THR A O 1
ATOM 882 N N . VAL A 1 127 ? 47.427 -14.372 -71.344 1.00 90.75 127 VAL A N 1
ATOM 883 C CA . VAL A 1 127 ? 46.720 -13.205 -70.827 1.00 90.75 127 VAL A CA 1
ATOM 884 C C . VAL A 1 127 ? 45.753 -13.692 -69.754 1.00 90.75 127 VAL A C 1
ATOM 886 O O . VAL A 1 127 ? 44.872 -14.500 -70.052 1.00 90.75 127 VAL A O 1
ATOM 889 N N . ASN A 1 128 ? 45.962 -13.282 -68.508 1.00 85.69 128 ASN A N 1
ATOM 890 C CA . ASN A 1 128 ? 45.083 -13.639 -67.398 1.00 85.69 128 ASN A CA 1
ATOM 891 C C . ASN A 1 128 ? 43.829 -12.751 -67.420 1.00 85.69 128 ASN A C 1
ATOM 893 O O . ASN A 1 128 ? 43.934 -11.562 -67.711 1.00 85.69 128 ASN A O 1
ATOM 897 N N . GLU A 1 129 ? 42.670 -13.326 -67.096 1.00 86.06 129 GLU A N 1
ATOM 898 C CA . GLU A 1 129 ? 41.425 -12.578 -66.863 1.00 86.06 129 GLU A CA 1
ATOM 899 C C . GLU A 1 129 ? 41.535 -11.773 -65.560 1.00 86.06 129 GLU A C 1
ATOM 901 O O . GLU A 1 129 ? 42.039 -12.290 -64.556 1.00 86.06 129 GLU A O 1
ATOM 906 N N . VAL A 1 130 ? 41.062 -10.527 -65.573 1.00 77.06 130 VAL A N 1
ATOM 907 C CA . VAL A 1 130 ? 40.941 -9.671 -64.393 1.00 77.06 130 VAL A CA 1
ATOM 908 C C . VAL A 1 130 ? 39.459 -9.593 -64.042 1.00 77.06 130 VAL A C 1
ATOM 910 O O . VAL A 1 130 ? 38.679 -8.907 -64.694 1.00 77.06 130 VAL A O 1
ATOM 913 N N . ILE A 1 131 ? 39.050 -10.307 -62.992 1.00 71.50 131 ILE A N 1
ATOM 914 C CA . ILE A 1 131 ? 37.689 -10.183 -62.463 1.00 71.50 131 ILE A CA 1
ATOM 915 C C . ILE A 1 131 ? 37.617 -8.868 -61.679 1.00 71.50 131 ILE A C 1
ATOM 917 O O . ILE A 1 131 ? 38.252 -8.727 -60.634 1.00 71.50 131 ILE A O 1
ATOM 921 N N . GLU A 1 132 ? 36.874 -7.896 -62.206 1.00 78.31 132 GLU A N 1
ATOM 922 C CA . GLU A 1 132 ? 36.559 -6.650 -61.503 1.00 78.31 132 GLU A CA 1
ATOM 923 C C . GLU A 1 132 ? 35.623 -6.946 -60.327 1.00 78.31 132 GLU A C 1
ATOM 925 O O . GLU A 1 132 ? 34.535 -7.485 -60.519 1.00 78.31 132 GLU A O 1
ATOM 930 N N . ASN A 1 133 ? 36.049 -6.579 -59.120 1.00 84.81 133 ASN A N 1
ATOM 931 C CA . ASN A 1 133 ? 35.286 -6.803 -57.898 1.00 84.81 133 ASN A CA 1
ATOM 932 C C . ASN A 1 133 ? 34.102 -5.828 -57.791 1.00 84.81 133 ASN A C 1
ATOM 934 O O . ASN A 1 133 ? 34.281 -4.604 -57.787 1.00 84.81 133 ASN A O 1
ATOM 938 N N . SER A 1 134 ? 32.903 -6.369 -57.641 1.00 89.56 134 SER A N 1
ATOM 939 C CA . SER A 1 134 ? 31.670 -5.662 -57.324 1.00 89.56 134 SER A CA 1
ATOM 940 C C . SER A 1 134 ? 31.521 -5.527 -55.811 1.00 89.56 134 SER A C 1
ATOM 942 O O . SER A 1 134 ? 31.804 -6.449 -55.068 1.00 89.56 134 SER A O 1
ATOM 944 N N . ALA A 1 135 ? 31.055 -4.373 -55.329 1.00 90.75 135 ALA A N 1
ATOM 945 C CA . ALA A 1 135 ? 30.755 -4.240 -53.905 1.00 90.75 135 ALA A CA 1
ATOM 946 C C . ALA A 1 135 ? 29.531 -5.098 -53.518 1.00 90.75 135 ALA A C 1
ATOM 948 O O . ALA A 1 135 ? 28.591 -5.216 -54.321 1.00 90.75 135 ALA A O 1
ATOM 949 N N . PRO A 1 136 ? 29.478 -5.610 -52.277 1.00 95.81 136 PRO A N 1
ATOM 950 C CA . PRO A 1 136 ? 28.309 -6.319 -51.774 1.00 95.81 136 PRO A CA 1
ATOM 951 C C . PRO A 1 136 ? 27.091 -5.388 -51.683 1.00 95.81 136 PRO A C 1
ATOM 953 O O . PRO A 1 136 ? 27.198 -4.169 -51.753 1.00 95.81 136 PRO A O 1
ATOM 956 N N . THR A 1 137 ? 25.902 -5.957 -51.488 1.00 96.56 137 THR A N 1
ATOM 957 C CA . THR A 1 137 ? 24.682 -5.230 -51.106 1.00 96.56 137 THR A CA 1
ATOM 958 C C . THR A 1 137 ? 24.292 -5.622 -49.687 1.00 96.56 137 THR A C 1
ATOM 960 O O . THR A 1 137 ? 23.973 -6.784 -49.425 1.00 96.56 137 THR A O 1
ATOM 963 N N . ALA A 1 138 ? 24.308 -4.660 -48.767 1.00 96.88 138 ALA A N 1
ATOM 964 C CA . ALA A 1 138 ? 23.950 -4.857 -47.370 1.00 96.88 138 ALA A CA 1
ATOM 965 C C . ALA A 1 138 ? 22.425 -4.858 -47.181 1.00 96.88 138 ALA A C 1
ATOM 967 O O . ALA A 1 138 ? 21.714 -3.988 -47.686 1.00 96.88 138 ALA A O 1
ATOM 968 N N . ALA A 1 139 ? 21.905 -5.805 -46.398 1.00 96.94 139 ALA A N 1
ATOM 969 C CA . ALA A 1 139 ? 20.487 -5.862 -46.055 1.00 96.94 139 ALA A CA 1
ATOM 970 C C . ALA A 1 139 ? 20.280 -6.258 -44.591 1.00 96.94 139 ALA A C 1
ATOM 972 O O . ALA A 1 139 ? 20.825 -7.253 -44.117 1.00 96.94 139 ALA A O 1
ATOM 973 N N . ILE A 1 140 ? 19.446 -5.488 -43.888 1.00 96.62 140 ILE A N 1
ATOM 974 C CA . ILE A 1 140 ? 19.081 -5.729 -42.488 1.00 96.62 140 ILE A CA 1
ATOM 975 C C . ILE A 1 140 ? 17.670 -6.312 -42.434 1.00 96.62 140 ILE A C 1
ATOM 977 O O . ILE A 1 140 ? 16.741 -5.749 -43.010 1.00 96.62 140 ILE A O 1
ATOM 981 N N . THR A 1 141 ? 17.496 -7.411 -41.700 1.00 94.94 141 THR A N 1
ATOM 982 C CA . THR A 1 141 ? 16.180 -7.995 -41.398 1.00 94.94 141 THR A CA 1
ATOM 983 C C . THR A 1 141 ? 15.965 -8.085 -39.890 1.00 94.94 141 THR A C 1
ATOM 985 O O . THR A 1 141 ? 16.863 -8.493 -39.156 1.00 94.94 141 THR A O 1
ATOM 988 N N . LEU A 1 142 ? 14.765 -7.726 -39.433 1.00 94.00 142 LEU A N 1
ATOM 989 C CA . LEU A 1 142 ? 14.317 -7.883 -38.048 1.00 94.00 142 LEU A CA 1
ATOM 990 C C . LEU A 1 142 ? 13.562 -9.200 -37.870 1.00 94.00 142 LEU A C 1
ATOM 992 O O . LEU A 1 142 ? 12.794 -9.590 -38.749 1.00 94.00 142 LEU A O 1
ATOM 996 N N . SER A 1 143 ? 13.679 -9.834 -36.702 1.00 93.94 143 SER A N 1
ATOM 997 C CA . SER A 1 143 ? 12.814 -10.972 -36.358 1.00 93.94 143 SER A CA 1
ATOM 998 C C . SER A 1 143 ? 11.335 -10.589 -36.205 1.00 93.94 143 SER A C 1
ATOM 1000 O O . SER A 1 143 ? 10.463 -11.446 -36.348 1.00 93.94 143 SER A O 1
ATOM 1002 N N . ARG A 1 144 ? 11.040 -9.312 -35.925 1.00 93.94 144 ARG A N 1
ATOM 1003 C CA . ARG A 1 144 ? 9.687 -8.746 -35.800 1.00 93.94 144 ARG A CA 1
ATOM 1004 C C . ARG A 1 144 ? 9.678 -7.235 -36.035 1.00 93.94 144 ARG A C 1
ATOM 1006 O O . ARG A 1 144 ? 10.683 -6.573 -35.797 1.00 93.94 144 ARG A O 1
ATOM 1013 N N . MET A 1 145 ? 8.528 -6.700 -36.444 1.00 88.19 145 MET A N 1
ATOM 1014 C CA . MET A 1 145 ? 8.342 -5.258 -36.676 1.00 88.19 145 MET A CA 1
ATOM 1015 C C . MET A 1 145 ? 7.908 -4.495 -35.420 1.00 88.19 145 MET A C 1
ATOM 1017 O O . MET A 1 145 ? 8.315 -3.351 -35.237 1.00 88.19 145 MET A O 1
ATOM 1021 N N . ASP A 1 146 ? 7.122 -5.129 -34.547 1.00 91.69 146 ASP A N 1
ATOM 1022 C CA . ASP A 1 146 ? 6.697 -4.541 -33.276 1.00 91.69 146 ASP A CA 1
ATOM 1023 C C . ASP A 1 146 ? 7.812 -4.738 -32.243 1.00 91.69 146 ASP A C 1
ATOM 1025 O O . ASP A 1 146 ? 7.937 -5.790 -31.611 1.00 91.69 146 ASP A O 1
ATOM 1029 N N . VAL A 1 147 ? 8.692 -3.744 -32.140 1.00 94.00 147 VAL A N 1
ATOM 1030 C CA . VAL A 1 147 ? 9.807 -3.756 -31.192 1.00 94.00 147 VAL A CA 1
ATOM 1031 C C . VAL A 1 147 ? 9.324 -3.235 -29.843 1.00 94.00 147 VAL A C 1
ATOM 1033 O O . VAL A 1 147 ? 8.735 -2.160 -29.769 1.00 94.00 147 VAL A O 1
ATOM 1036 N N . VAL A 1 148 ? 9.606 -3.978 -28.776 1.00 93.88 148 VAL A N 1
ATOM 1037 C CA . VAL A 1 148 ? 9.214 -3.643 -27.402 1.00 93.88 148 VAL A CA 1
ATOM 1038 C C . VAL A 1 148 ? 10.466 -3.527 -26.538 1.00 93.88 148 VAL A C 1
ATOM 1040 O O . VAL A 1 148 ? 11.403 -4.314 -26.692 1.00 93.88 148 VAL A O 1
ATOM 1043 N N . ALA A 1 149 ? 10.496 -2.534 -25.650 1.00 92.81 149 ALA A N 1
ATOM 1044 C CA . ALA A 1 149 ? 11.597 -2.335 -24.719 1.00 92.81 149 ALA A CA 1
ATOM 1045 C C . ALA A 1 149 ? 11.751 -3.520 -23.746 1.00 92.81 149 ALA A C 1
ATOM 1047 O O . ALA A 1 149 ? 10.790 -4.186 -23.369 1.00 92.81 149 ALA A O 1
ATOM 1048 N N . SER A 1 150 ? 12.993 -3.771 -23.343 1.00 90.81 150 SER A N 1
ATOM 1049 C CA . SER A 1 150 ? 13.482 -4.895 -22.543 1.00 90.81 150 SER A CA 1
ATOM 1050 C C . SER A 1 150 ? 13.313 -6.289 -23.157 1.00 90.81 150 SER A C 1
ATOM 1052 O O . SER A 1 150 ? 13.796 -7.271 -22.592 1.00 90.81 150 SER A O 1
ATOM 1054 N N . GLU A 1 151 ? 12.708 -6.418 -24.335 1.00 92.44 151 GLU A N 1
ATOM 1055 C CA . GLU A 1 151 ? 12.591 -7.698 -25.026 1.00 92.44 151 GLU A CA 1
ATOM 1056 C C . GLU A 1 151 ? 13.723 -7.898 -26.052 1.00 92.44 151 GLU A C 1
ATOM 1058 O O . GLU A 1 151 ? 14.127 -6.948 -26.729 1.00 92.44 151 GLU A O 1
ATOM 1063 N N . PRO A 1 152 ? 14.248 -9.129 -26.206 1.00 93.56 152 PRO A N 1
ATOM 1064 C CA . PRO A 1 152 ? 15.294 -9.403 -27.184 1.00 93.56 152 PRO A CA 1
ATOM 1065 C C . PRO A 1 152 ? 14.777 -9.214 -28.618 1.00 93.56 152 PRO A C 1
ATOM 1067 O O . PRO A 1 152 ? 13.663 -9.615 -28.964 1.00 93.56 152 PRO A O 1
ATOM 1070 N N . LEU A 1 153 ? 15.609 -8.618 -29.469 1.00 95.12 153 LEU A N 1
ATOM 1071 C CA . LEU A 1 153 ? 15.363 -8.402 -30.889 1.00 95.12 153 LEU A CA 1
ATOM 1072 C C . LEU A 1 153 ? 16.527 -8.988 -31.687 1.00 95.12 153 LEU A C 1
ATOM 1074 O O . LEU A 1 153 ? 17.657 -8.506 -31.599 1.00 95.12 153 LEU A O 1
ATOM 1078 N N . GLN A 1 154 ? 16.240 -10.018 -32.481 1.00 95.56 154 GLN A N 1
ATOM 1079 C CA . GLN A 1 154 ? 17.226 -10.607 -33.381 1.00 95.56 154 GLN A CA 1
ATOM 1080 C C . GLN A 1 154 ? 17.283 -9.827 -34.692 1.00 95.56 154 GLN A C 1
ATOM 1082 O O . GLN A 1 154 ? 16.253 -9.460 -35.267 1.00 95.56 154 GLN A O 1
ATOM 1087 N N . LEU A 1 155 ? 18.508 -9.602 -35.155 1.00 95.75 155 LEU A N 1
ATOM 1088 C CA . LEU A 1 155 ? 18.845 -8.876 -36.370 1.00 95.75 155 LEU A CA 1
ATOM 1089 C C . LEU A 1 155 ? 19.663 -9.803 -37.265 1.00 95.75 155 LEU A C 1
ATOM 1091 O O . LEU A 1 155 ? 20.595 -10.451 -36.790 1.00 95.75 155 LEU A O 1
ATOM 1095 N N . SER A 1 156 ? 19.330 -9.857 -38.551 1.00 96.31 156 SER A N 1
ATOM 1096 C CA . SER A 1 156 ? 20.002 -10.721 -39.521 1.00 96.31 156 SER A CA 1
ATOM 1097 C C . SER A 1 156 ? 20.537 -9.921 -40.705 1.00 96.31 156 SER A C 1
ATOM 1099 O O . SER A 1 156 ? 19.828 -9.093 -41.281 1.00 96.31 156 SER A O 1
ATOM 1101 N N . ALA A 1 157 ? 21.788 -10.210 -41.063 1.00 96.62 157 ALA A N 1
ATOM 1102 C CA . ALA A 1 157 ? 22.471 -9.770 -42.274 1.00 96.62 157 ALA A CA 1
ATOM 1103 C C . ALA A 1 157 ? 22.382 -10.814 -43.403 1.00 96.62 157 ALA A C 1
ATOM 1105 O O . ALA A 1 157 ? 22.962 -10.604 -44.464 1.00 96.62 157 ALA A O 1
ATOM 1106 N N . GLU A 1 158 ? 21.685 -11.939 -43.203 1.00 94.00 158 GLU A N 1
ATOM 1107 C CA . GLU A 1 158 ? 21.660 -13.079 -44.140 1.00 94.00 158 GLU A CA 1
ATOM 1108 C C . GLU A 1 158 ? 21.026 -12.757 -45.500 1.00 94.00 158 GLU A C 1
ATOM 1110 O O . GLU A 1 158 ? 21.194 -13.515 -46.450 1.00 94.00 158 GLU A O 1
ATOM 1115 N N . GLN A 1 159 ? 20.298 -11.643 -45.602 1.00 95.00 159 GLN A N 1
ATOM 1116 C CA . GLN A 1 159 ? 19.766 -11.142 -46.872 1.00 95.00 159 GLN A CA 1
ATOM 1117 C C . GLN A 1 159 ? 20.775 -10.281 -47.646 1.00 95.00 159 GLN A C 1
ATOM 1119 O O . GLN A 1 159 ? 20.448 -9.791 -48.723 1.00 95.00 159 GLN A O 1
ATOM 1124 N N . SER A 1 160 ? 21.977 -10.066 -47.104 1.00 95.94 160 SER A N 1
ATOM 1125 C CA . SER A 1 160 ? 23.057 -9.381 -47.815 1.00 95.94 160 SER A CA 1
ATOM 1126 C C . SER A 1 160 ? 23.625 -10.301 -48.892 1.00 95.94 160 SER A C 1
ATOM 1128 O O . SER A 1 160 ? 23.808 -11.497 -48.659 1.00 95.94 160 SER A O 1
ATOM 1130 N N . THR A 1 161 ? 23.914 -9.753 -50.068 1.00 94.56 161 THR A N 1
ATOM 1131 C CA . THR A 1 161 ? 24.329 -10.533 -51.243 1.00 94.56 161 THR A CA 1
ATOM 1132 C C . THR A 1 161 ? 25.517 -9.897 -51.934 1.00 94.56 161 THR A C 1
ATOM 1134 O O . THR A 1 161 ? 25.607 -8.674 -51.964 1.00 94.56 161 THR A O 1
ATOM 1137 N N . ASP A 1 162 ? 26.355 -10.713 -52.563 1.00 93.00 162 ASP A N 1
ATOM 1138 C CA . ASP A 1 162 ? 27.425 -10.251 -53.442 1.00 93.00 162 ASP A CA 1
ATOM 1139 C C . ASP A 1 162 ? 27.172 -10.722 -54.886 1.00 93.00 162 ASP A C 1
ATOM 1141 O O . ASP A 1 162 ? 26.798 -11.888 -55.072 1.00 93.00 162 ASP A O 1
ATOM 1145 N N . PRO A 1 163 ? 27.298 -9.851 -55.905 1.00 89.25 163 PRO A N 1
ATOM 1146 C CA . PRO A 1 163 ? 27.261 -10.267 -57.305 1.00 89.25 163 PRO A CA 1
ATOM 1147 C C . PRO A 1 163 ? 28.385 -11.243 -57.695 1.00 89.25 163 PRO A C 1
ATOM 1149 O O . PRO A 1 163 ? 28.192 -12.034 -58.626 1.00 89.25 163 PRO A O 1
ATOM 1152 N N . ASP A 1 164 ? 29.521 -11.213 -56.994 1.00 87.62 164 ASP A N 1
ATOM 1153 C CA . ASP A 1 164 ? 30.702 -12.015 -57.287 1.00 87.62 164 ASP A CA 1
ATOM 1154 C C . ASP A 1 164 ? 30.596 -13.404 -56.634 1.00 87.62 164 ASP A C 1
ATOM 1156 O O . ASP A 1 164 ? 30.485 -13.597 -55.421 1.00 87.62 164 ASP A O 1
ATOM 1160 N N . ASN A 1 165 ? 30.563 -14.440 -57.474 1.00 76.69 165 ASN A N 1
ATOM 1161 C CA . ASN A 1 165 ? 30.262 -15.794 -57.022 1.00 76.69 165 ASN A CA 1
ATOM 1162 C C . ASN A 1 165 ? 31.451 -16.437 -56.287 1.00 76.69 165 ASN A C 1
ATOM 1164 O O . ASN A 1 165 ? 32.471 -16.745 -56.901 1.00 76.69 165 ASN A O 1
ATOM 1168 N N . GLY A 1 166 ? 31.255 -16.772 -55.010 1.00 73.25 166 GLY A N 1
ATOM 1169 C CA . GLY A 1 166 ? 32.257 -17.434 -54.165 1.00 73.25 166 GLY A CA 1
ATOM 1170 C C . GLY A 1 166 ? 32.859 -16.531 -53.089 1.00 73.25 166 GLY A C 1
ATOM 1171 O O . GLY A 1 166 ? 33.600 -17.033 -52.239 1.00 73.25 166 GLY A O 1
ATOM 1172 N N . ASP A 1 167 ? 32.495 -15.250 -53.085 1.00 84.81 167 ASP A N 1
ATOM 1173 C CA . ASP A 1 167 ? 32.936 -14.297 -52.080 1.00 84.81 167 ASP A CA 1
ATOM 1174 C C . ASP A 1 167 ? 32.377 -14.618 -50.694 1.00 84.81 167 ASP A C 1
ATOM 1176 O O . ASP A 1 167 ? 31.224 -15.018 -50.507 1.00 84.81 167 ASP A O 1
ATOM 1180 N N . THR A 1 168 ? 33.243 -14.480 -49.690 1.00 90.31 168 THR A N 1
ATOM 1181 C CA . THR A 1 168 ? 32.854 -14.616 -48.287 1.00 90.31 168 THR A CA 1
ATOM 1182 C C . THR A 1 168 ? 32.604 -13.232 -47.721 1.00 90.31 168 THR A C 1
ATOM 1184 O O . THR A 1 168 ? 33.509 -12.403 -47.690 1.00 90.31 168 THR A O 1
ATOM 1187 N N . LEU A 1 169 ? 31.390 -13.011 -47.224 1.00 94.81 169 LEU A N 1
ATOM 1188 C CA . LEU A 1 169 ? 31.007 -11.749 -46.610 1.00 94.81 169 LEU A CA 1
ATOM 1189 C C . LEU A 1 169 ? 31.403 -11.707 -45.135 1.00 94.81 169 LEU A C 1
ATOM 1191 O O . LEU A 1 169 ? 31.222 -12.670 -44.386 1.00 94.81 169 LEU A O 1
ATOM 1195 N N . SER A 1 170 ? 31.908 -10.555 -44.713 1.00 96.12 170 SER A N 1
ATOM 1196 C CA . SER A 1 170 ? 32.129 -10.207 -43.313 1.00 96.12 170 SER A CA 1
ATOM 1197 C C . SER A 1 170 ? 31.233 -9.039 -42.910 1.00 96.12 170 SER A C 1
ATOM 1199 O O . SER A 1 170 ? 30.865 -8.204 -43.737 1.00 96.12 170 SER A O 1
ATOM 1201 N N . TYR A 1 171 ? 30.849 -8.998 -41.635 1.00 97.31 171 TYR A N 1
ATOM 1202 C CA . TYR A 1 171 ? 29.836 -8.077 -41.125 1.00 97.31 171 TYR A CA 1
ATOM 1203 C C . TYR A 1 171 ? 30.422 -7.193 -40.034 1.00 97.31 171 TYR A C 1
ATOM 1205 O O . TYR A 1 171 ? 31.269 -7.633 -39.257 1.00 97.31 171 TYR A O 1
ATOM 1213 N N . GLN A 1 172 ? 29.935 -5.962 -39.949 1.00 97.69 172 GLN A N 1
ATOM 1214 C CA . GLN A 1 172 ? 30.205 -5.067 -38.838 1.00 97.69 172 GLN A CA 1
ATOM 1215 C C . GLN A 1 172 ? 28.944 -4.270 -38.512 1.00 97.69 172 GLN A C 1
ATOM 1217 O O . GLN A 1 172 ? 28.535 -3.384 -39.262 1.00 97.69 172 GLN A O 1
ATOM 1222 N N . TRP A 1 173 ? 28.349 -4.571 -37.365 1.00 97.88 173 TRP A N 1
ATOM 1223 C CA . TRP A 1 173 ? 27.195 -3.859 -36.841 1.00 97.88 173 TRP A CA 1
ATOM 1224 C C . TRP A 1 173 ? 27.615 -2.689 -35.947 1.00 97.88 173 TRP A C 1
ATOM 1226 O O . TRP A 1 173 ? 28.614 -2.751 -35.221 1.00 97.88 173 TRP A O 1
ATOM 1236 N N . SER A 1 174 ? 26.812 -1.630 -35.954 1.00 96.62 174 SER A N 1
ATOM 1237 C CA . SER A 1 174 ? 26.845 -0.565 -34.954 1.00 96.62 174 SER A CA 1
ATOM 1238 C C . SER A 1 174 ? 25.430 -0.104 -34.605 1.00 96.62 174 SER A C 1
ATOM 1240 O O . SER A 1 174 ? 24.510 -0.186 -35.421 1.00 96.62 174 SER A O 1
ATOM 1242 N N . LEU A 1 175 ? 25.262 0.350 -33.363 1.00 96.31 175 LEU A N 1
ATOM 1243 C CA . LEU A 1 175 ? 23.998 0.821 -32.813 1.00 96.31 175 LEU A CA 1
ATOM 1244 C C . LEU A 1 175 ? 24.184 2.245 -32.304 1.00 96.31 175 LEU A C 1
ATOM 1246 O O . LEU A 1 175 ? 25.065 2.506 -31.488 1.00 96.31 175 LEU A O 1
ATOM 1250 N N . THR A 1 176 ? 23.327 3.147 -32.763 1.00 96.06 176 THR A N 1
ATOM 1251 C CA . THR A 1 176 ? 23.114 4.445 -32.122 1.00 96.06 176 THR A CA 1
ATOM 1252 C C . THR A 1 176 ? 21.802 4.376 -31.356 1.00 96.06 176 THR A C 1
ATOM 1254 O O . THR A 1 176 ? 20.772 4.046 -31.943 1.00 96.06 176 THR A O 1
ATOM 1257 N N . SER A 1 177 ? 21.838 4.661 -30.058 1.00 94.19 177 SER A N 1
ATOM 1258 C CA . SER A 1 177 ? 20.684 4.630 -29.157 1.00 94.19 177 SER A CA 1
ATOM 1259 C C . SER A 1 177 ? 20.497 5.986 -28.456 1.00 94.19 177 SER A C 1
ATOM 1261 O O . SER A 1 177 ? 21.398 6.834 -28.494 1.00 94.19 177 SER A O 1
ATOM 1263 N N . PRO A 1 178 ? 19.337 6.232 -27.818 1.00 90.94 178 PRO A N 1
ATOM 1264 C CA . PRO A 1 178 ? 19.137 7.421 -26.995 1.00 90.94 178 PRO A CA 1
ATOM 1265 C C . PRO A 1 178 ? 20.186 7.528 -25.879 1.00 90.94 178 PRO A C 1
ATOM 1267 O O . PRO A 1 178 ? 20.648 6.526 -25.348 1.00 90.94 178 PRO A O 1
ATOM 1270 N N . ASN A 1 179 ? 20.526 8.745 -25.453 1.00 87.75 179 ASN A N 1
ATOM 1271 C CA . ASN A 1 179 ? 21.596 8.996 -24.474 1.00 87.75 179 ASN A CA 1
ATOM 1272 C C . ASN A 1 179 ? 21.375 8.378 -23.077 1.00 87.75 179 ASN A C 1
ATOM 1274 O O . ASN A 1 179 ? 22.319 8.302 -22.294 1.00 87.75 179 ASN A O 1
ATOM 1278 N N . TYR A 1 180 ? 20.148 7.981 -22.747 1.00 84.12 180 TYR A N 1
ATOM 1279 C CA . TYR A 1 180 ? 19.798 7.265 -21.516 1.00 84.12 180 TYR A CA 1
ATOM 1280 C C . TYR A 1 180 ? 19.776 5.738 -21.680 1.00 84.12 180 TYR A C 1
ATOM 1282 O O . TYR A 1 180 ? 19.800 5.031 -20.676 1.00 84.12 180 TYR A O 1
ATOM 1290 N N . SER A 1 181 ? 19.770 5.226 -22.913 1.00 91.19 181 SER A N 1
ATOM 1291 C CA . SER A 1 181 ? 19.836 3.793 -23.204 1.00 91.19 181 SER A CA 1
ATOM 1292 C C . SER A 1 181 ? 21.205 3.221 -22.830 1.00 91.19 181 SER A C 1
ATOM 1294 O O . SER A 1 181 ? 22.239 3.862 -23.014 1.00 91.19 181 SER A O 1
ATOM 1296 N N . GLN A 1 182 ? 21.204 2.002 -22.306 1.00 88.31 182 GLN A N 1
ATOM 1297 C CA . GLN A 1 182 ? 22.375 1.164 -22.056 1.00 88.31 182 GLN A CA 1
ATOM 1298 C C . GLN A 1 182 ? 22.456 -0.018 -23.037 1.00 88.31 182 GLN A C 1
ATOM 1300 O O . GLN A 1 182 ? 23.328 -0.873 -22.893 1.00 88.31 182 GLN A O 1
ATOM 1305 N N . ALA A 1 183 ? 21.567 -0.078 -24.035 1.00 91.81 183 ALA A N 1
ATOM 1306 C CA . ALA A 1 183 ? 21.556 -1.138 -25.033 1.00 91.81 183 ALA A CA 1
ATOM 1307 C C . ALA A 1 183 ? 22.873 -1.178 -25.823 1.00 91.81 183 ALA A C 1
ATOM 1309 O O . ALA A 1 183 ? 23.366 -0.157 -26.311 1.00 91.81 183 ALA A O 1
ATOM 1310 N N . SER A 1 184 ? 23.406 -2.382 -26.002 1.00 92.81 184 SER A N 1
ATOM 1311 C CA . SER A 1 184 ? 24.624 -2.646 -26.763 1.00 92.81 184 SER A CA 1
ATOM 1312 C C . SER A 1 184 ? 24.432 -3.817 -27.722 1.00 92.81 184 SER A C 1
ATOM 1314 O O . SER A 1 184 ? 23.481 -4.590 -27.608 1.00 92.81 184 SER A O 1
ATOM 1316 N N . ILE A 1 185 ? 25.353 -3.941 -28.677 1.00 94.06 185 ILE A N 1
ATOM 1317 C CA . ILE A 1 185 ? 25.467 -5.121 -29.535 1.00 94.06 185 ILE A CA 1
ATOM 1318 C C . ILE A 1 185 ? 26.580 -6.003 -28.988 1.00 94.06 185 ILE A C 1
ATOM 1320 O O . ILE A 1 185 ? 27.730 -5.565 -28.897 1.00 94.06 185 ILE A O 1
ATOM 1324 N N . ASP A 1 186 ? 26.251 -7.261 -28.725 1.00 90.62 186 ASP A N 1
ATOM 1325 C CA . ASP A 1 186 ? 27.242 -8.301 -28.487 1.00 90.62 186 ASP A CA 1
ATOM 1326 C C . ASP A 1 186 ? 27.622 -8.980 -29.807 1.00 90.62 186 ASP A C 1
ATOM 1328 O O . ASP A 1 186 ? 26.773 -9.248 -30.656 1.00 90.62 186 ASP A O 1
ATOM 1332 N N . ASN A 1 187 ? 28.909 -9.295 -29.971 1.00 93.00 187 ASN A N 1
ATOM 1333 C CA . ASN A 1 187 ? 29.455 -9.963 -31.161 1.00 93.00 187 ASN A CA 1
ATOM 1334 C C . ASN A 1 187 ? 29.075 -9.262 -32.486 1.00 93.00 187 ASN A C 1
ATOM 1336 O O . ASN A 1 187 ? 28.460 -9.881 -33.358 1.00 93.00 187 ASN A O 1
ATOM 1340 N N . PRO A 1 188 ? 29.480 -7.990 -32.687 1.00 95.81 188 PRO A N 1
ATOM 1341 C CA . PRO A 1 188 ? 29.044 -7.158 -33.813 1.00 95.81 188 PRO A CA 1
ATOM 1342 C C . PRO A 1 188 ? 29.541 -7.633 -35.187 1.00 95.81 188 PRO A C 1
ATOM 1344 O O . PRO A 1 188 ? 29.298 -6.956 -36.178 1.00 95.81 188 PRO A O 1
ATOM 1347 N N . THR A 1 189 ? 30.244 -8.761 -35.266 1.00 96.19 189 THR A N 1
ATOM 1348 C CA . THR A 1 189 ? 30.761 -9.340 -36.511 1.00 96.19 189 THR A CA 1
ATOM 1349 C C . THR A 1 189 ? 29.980 -10.560 -36.998 1.00 96.19 189 THR A C 1
ATOM 1351 O O . THR A 1 189 ? 30.300 -11.117 -38.046 1.00 96.19 189 THR A O 1
ATOM 1354 N N . ASN A 1 190 ? 28.979 -11.018 -36.241 1.00 96.44 190 ASN A N 1
ATOM 1355 C CA . ASN A 1 190 ? 28.165 -12.167 -36.630 1.00 96.44 190 ASN A CA 1
ATOM 1356 C C . ASN A 1 190 ? 27.111 -11.782 -37.681 1.00 96.44 190 ASN A C 1
ATOM 1358 O O . ASN A 1 190 ? 26.608 -10.657 -37.701 1.00 96.44 190 ASN A O 1
ATOM 1362 N N . SER A 1 191 ? 26.727 -12.750 -38.521 1.00 94.62 191 SER A N 1
ATOM 1363 C CA . SER A 1 191 ? 25.630 -12.591 -39.487 1.00 94.62 191 SER A CA 1
ATOM 1364 C C . SER A 1 191 ? 24.272 -12.413 -38.807 1.00 94.62 191 SER A C 1
ATOM 1366 O O . SER A 1 191 ? 23.396 -11.746 -39.350 1.00 94.62 191 SER A O 1
ATOM 1368 N N . VAL A 1 192 ? 24.106 -12.989 -37.614 1.00 96.12 192 VAL A N 1
ATOM 1369 C CA . VAL A 1 192 ? 22.930 -12.826 -36.759 1.00 96.12 192 VAL A CA 1
ATOM 1370 C C . VAL A 1 192 ? 23.392 -12.335 -35.395 1.00 96.12 192 VAL A C 1
ATOM 1372 O O . VAL A 1 192 ? 24.257 -12.951 -34.765 1.00 96.12 192 VAL A O 1
ATOM 1375 N N . ILE A 1 193 ? 22.813 -11.224 -34.951 1.00 96.00 193 ILE A N 1
ATOM 1376 C CA . ILE A 1 193 ? 23.057 -10.632 -33.634 1.00 96.00 193 ILE A CA 1
ATOM 1377 C C . ILE A 1 193 ? 21.735 -10.462 -32.889 1.00 96.00 193 ILE A C 1
ATOM 1379 O O . ILE A 1 193 ? 20.656 -10.478 -33.483 1.00 96.00 193 ILE A O 1
ATOM 1383 N N . GLU A 1 194 ? 21.822 -10.274 -31.580 1.00 95.44 194 GLU A N 1
ATOM 1384 C CA . GLU A 1 194 ? 20.684 -9.933 -30.737 1.00 95.44 194 GLU A CA 1
ATOM 1385 C C . GLU A 1 194 ? 20.983 -8.619 -30.022 1.00 95.44 194 GLU A C 1
ATOM 1387 O O . GLU A 1 194 ? 22.094 -8.403 -29.537 1.00 95.44 194 GLU A O 1
ATOM 1392 N N . ILE A 1 195 ? 19.989 -7.740 -29.973 1.00 94.69 195 ILE A N 1
ATOM 1393 C CA . ILE A 1 195 ? 20.012 -6.543 -29.136 1.00 94.69 195 ILE A CA 1
ATOM 1394 C C . ILE A 1 195 ? 18.819 -6.563 -28.194 1.00 94.69 195 ILE A C 1
ATOM 1396 O O . ILE A 1 195 ? 17.798 -7.191 -28.471 1.00 94.69 195 ILE A O 1
ATOM 1400 N N . ARG A 1 196 ? 18.927 -5.822 -27.096 1.00 94.38 196 ARG A N 1
ATOM 1401 C CA . ARG A 1 196 ? 17.812 -5.564 -26.187 1.00 94.38 196 ARG A CA 1
ATOM 1402 C C . ARG A 1 196 ? 17.612 -4.057 -26.086 1.00 94.38 196 ARG A C 1
ATOM 1404 O O . ARG A 1 196 ? 18.323 -3.414 -25.317 1.00 94.38 196 ARG A O 1
ATOM 1411 N N . PRO A 1 197 ? 16.717 -3.470 -26.898 1.00 93.62 197 PRO A N 1
ATOM 1412 C CA . PRO A 1 197 ? 16.325 -2.081 -26.714 1.00 93.62 197 PRO A CA 1
ATOM 1413 C C . PRO A 1 197 ? 15.724 -1.933 -25.318 1.00 93.62 197 PRO A C 1
ATOM 1415 O O . PRO A 1 197 ? 14.944 -2.780 -24.908 1.00 93.62 197 PRO A O 1
ATOM 1418 N N . ASP A 1 198 ? 16.083 -0.894 -24.585 1.00 92.19 198 ASP A N 1
ATOM 1419 C CA . ASP A 1 198 ? 15.742 -0.713 -23.167 1.00 92.19 198 ASP A CA 1
ATOM 1420 C C . ASP A 1 198 ? 14.997 0.602 -22.904 1.00 92.19 198 ASP A C 1
ATOM 1422 O O . ASP A 1 198 ? 14.501 0.841 -21.813 1.00 92.19 198 ASP A O 1
ATOM 1426 N N . ALA A 1 199 ? 14.872 1.481 -23.892 1.00 90.75 199 ALA A N 1
ATOM 1427 C CA . ALA A 1 199 ? 14.226 2.768 -23.709 1.00 90.75 199 ALA A CA 1
ATOM 1428 C C . ALA A 1 199 ? 13.302 3.112 -24.874 1.00 90.75 199 ALA A C 1
ATOM 1430 O O . ALA A 1 199 ? 13.429 2.591 -25.982 1.00 90.75 199 ALA A O 1
ATOM 1431 N N . ILE A 1 200 ? 12.383 4.044 -24.627 1.00 87.75 200 ILE A N 1
ATOM 1432 C CA . ILE A 1 200 ? 11.637 4.693 -25.704 1.00 87.75 200 ILE A CA 1
ATOM 1433 C C . ILE A 1 200 ? 12.570 5.696 -26.372 1.00 87.75 200 ILE A C 1
ATOM 1435 O O . ILE A 1 200 ? 13.202 6.504 -25.699 1.00 87.75 200 ILE A O 1
ATOM 1439 N N . GLY A 1 201 ? 12.628 5.675 -27.695 1.00 90.31 201 GLY A N 1
ATOM 1440 C CA . GLY A 1 201 ? 13.417 6.615 -28.479 1.00 90.31 201 GLY A CA 1
ATOM 1441 C C . GLY A 1 201 ? 13.880 5.987 -29.781 1.00 90.31 201 GLY A C 1
ATOM 1442 O O . GLY A 1 201 ? 13.645 4.808 -30.037 1.00 90.31 201 GLY A O 1
ATOM 1443 N N . GLU A 1 202 ? 14.501 6.787 -30.636 1.00 94.31 202 GLU A N 1
ATOM 1444 C CA . GLU A 1 202 ? 15.005 6.296 -31.913 1.00 94.31 202 GLU A CA 1
ATOM 1445 C C . GLU A 1 202 ? 16.303 5.505 -31.713 1.00 94.31 202 GLU A C 1
ATOM 1447 O O . GLU A 1 202 ? 17.282 6.018 -31.170 1.00 94.31 202 GLU A O 1
ATOM 1452 N N . TYR A 1 203 ? 16.304 4.261 -32.187 1.00 95.69 203 TYR A N 1
ATOM 1453 C CA . TYR A 1 203 ? 17.496 3.441 -32.357 1.00 95.69 203 TYR A CA 1
ATOM 1454 C C . TYR A 1 203 ? 17.818 3.383 -33.842 1.00 95.69 203 TYR A C 1
ATOM 1456 O O . TYR A 1 203 ? 16.931 3.122 -34.650 1.00 95.69 203 TYR A O 1
ATOM 1464 N N . THR A 1 204 ? 19.081 3.603 -34.197 1.00 96.19 204 THR A N 1
ATOM 1465 C CA . THR A 1 204 ? 19.575 3.478 -35.573 1.00 96.19 204 THR A CA 1
ATOM 1466 C C . THR A 1 204 ? 20.617 2.370 -35.631 1.00 96.19 204 THR A C 1
ATOM 1468 O O . THR A 1 204 ? 21.677 2.466 -35.009 1.00 96.19 204 THR A O 1
ATOM 1471 N N . LEU A 1 205 ? 20.310 1.317 -36.382 1.00 96.12 205 LEU A N 1
ATOM 1472 C CA . LEU A 1 205 ? 21.227 0.239 -36.724 1.00 96.12 205 LEU A CA 1
ATOM 1473 C C . LEU A 1 205 ? 21.965 0.580 -38.008 1.00 96.12 205 LEU A C 1
ATOM 1475 O O . LEU A 1 205 ? 21.344 1.011 -38.978 1.00 96.12 205 LEU A O 1
ATOM 1479 N N . SER A 1 206 ? 23.266 0.321 -38.018 1.00 97.31 206 SER A N 1
ATOM 1480 C CA . SER A 1 206 ? 24.097 0.391 -39.212 1.00 97.31 206 SER A CA 1
ATOM 1481 C C . SER A 1 206 ? 24.840 -0.929 -39.382 1.00 97.31 206 SER A C 1
ATOM 1483 O O . SER A 1 206 ? 25.538 -1.368 -38.465 1.00 97.31 206 SER A O 1
ATOM 1485 N N . LEU A 1 207 ? 24.659 -1.571 -40.533 1.00 98.12 207 LEU A N 1
ATOM 1486 C CA . LEU A 1 207 ? 25.343 -2.797 -40.934 1.00 98.12 207 LEU A CA 1
ATOM 1487 C C . LEU A 1 207 ? 26.278 -2.467 -42.088 1.00 98.12 207 LEU A C 1
ATOM 1489 O O . LEU A 1 207 ? 25.803 -2.125 -43.168 1.00 98.12 207 LEU A O 1
ATOM 1493 N N . THR A 1 208 ? 27.579 -2.635 -41.880 1.00 97.88 208 THR A N 1
ATOM 1494 C CA . THR A 1 208 ? 28.569 -2.629 -42.958 1.00 97.88 208 THR A CA 1
ATOM 1495 C C . THR A 1 208 ? 28.904 -4.063 -43.340 1.00 97.88 208 THR A C 1
ATOM 1497 O O . THR A 1 208 ? 29.294 -4.859 -42.485 1.00 97.88 208 THR A O 1
ATOM 1500 N N . VAL A 1 209 ? 28.764 -4.386 -44.621 1.00 97.38 209 VAL A N 1
ATOM 1501 C CA . VAL A 1 209 ? 29.141 -5.677 -45.204 1.00 97.38 209 VAL A CA 1
ATOM 1502 C C . VAL A 1 209 ? 30.399 -5.469 -46.032 1.00 97.38 209 VAL A C 1
ATOM 1504 O O . VAL A 1 209 ? 30.473 -4.501 -46.781 1.00 97.38 209 VAL A O 1
ATOM 1507 N N . THR A 1 210 ? 31.399 -6.331 -45.858 1.00 96.50 210 THR A N 1
ATOM 1508 C CA . THR A 1 210 ? 32.676 -6.281 -46.587 1.00 96.50 210 THR A CA 1
ATOM 1509 C C . THR A 1 210 ? 32.924 -7.614 -47.278 1.00 96.50 210 THR A C 1
ATOM 1511 O O . THR A 1 210 ? 32.839 -8.656 -46.619 1.00 96.50 210 THR A O 1
ATOM 1514 N N . ASP A 1 211 ? 33.218 -7.574 -48.574 1.00 94.25 211 ASP A N 1
ATOM 1515 C CA . ASP A 1 211 ? 33.593 -8.749 -49.366 1.00 94.25 211 ASP A CA 1
ATOM 1516 C C . ASP A 1 211 ? 35.044 -9.197 -49.100 1.00 94.25 211 ASP A C 1
ATOM 1518 O O . ASP A 1 211 ? 35.748 -8.653 -48.238 1.00 94.25 211 ASP A O 1
ATOM 1522 N N . SER A 1 212 ? 35.507 -10.220 -49.822 1.00 90.75 212 SER A N 1
ATOM 1523 C CA . SER A 1 212 ? 36.850 -10.772 -49.620 1.00 90.75 212 SER A CA 1
ATOM 1524 C C . SER A 1 212 ? 37.974 -9.900 -50.201 1.00 90.75 212 SER A C 1
ATOM 1526 O O . SER A 1 212 ? 39.125 -9.997 -49.759 1.00 90.75 212 SER A O 1
ATOM 1528 N N . SER A 1 213 ? 37.632 -9.009 -51.132 1.00 87.69 213 SER A N 1
ATOM 1529 C CA . SER A 1 213 ? 38.519 -8.033 -51.776 1.00 87.69 213 SER A CA 1
ATOM 1530 C C . SER A 1 213 ? 38.610 -6.705 -51.012 1.00 87.69 213 SER A C 1
ATOM 1532 O O . SER A 1 213 ? 39.478 -5.875 -51.298 1.00 87.69 213 SER A O 1
ATOM 1534 N N . GLY A 1 214 ? 37.755 -6.511 -50.007 1.00 88.69 214 GLY A N 1
ATOM 1535 C CA . GLY A 1 214 ? 37.691 -5.338 -49.148 1.00 88.69 214 GLY A CA 1
ATOM 1536 C C . GLY A 1 214 ? 36.725 -4.243 -49.610 1.00 88.69 214 GLY A C 1
ATOM 1537 O O . GLY A 1 214 ? 36.759 -3.163 -49.011 1.00 88.69 214 GLY A O 1
ATOM 1538 N N . ALA A 1 215 ? 35.889 -4.461 -50.634 1.00 92.38 215 ALA A N 1
ATOM 1539 C CA . ALA A 1 215 ? 34.838 -3.500 -50.969 1.00 92.38 215 ALA A CA 1
ATOM 1540 C C . ALA A 1 215 ? 33.656 -3.638 -50.002 1.00 92.38 215 ALA A C 1
ATOM 1542 O O . ALA A 1 215 ? 33.432 -4.686 -49.392 1.00 92.38 215 ALA A O 1
ATOM 1543 N N . THR A 1 216 ? 32.935 -2.534 -49.795 1.00 96.12 216 THR A N 1
ATOM 1544 C CA . THR A 1 216 ? 31.934 -2.432 -48.733 1.00 96.12 216 THR A CA 1
ATOM 1545 C C . THR A 1 216 ? 30.638 -1.786 -49.189 1.00 96.12 216 THR A C 1
ATOM 1547 O O . THR A 1 216 ? 30.632 -0.925 -50.068 1.00 96.12 216 THR A O 1
ATOM 1550 N N . ASP A 1 217 ? 29.552 -2.158 -48.515 1.00 97.69 217 ASP A N 1
ATOM 1551 C CA . ASP A 1 217 ? 28.271 -1.453 -48.547 1.00 97.69 217 ASP A CA 1
ATOM 1552 C C . ASP A 1 217 ? 27.692 -1.335 -47.132 1.00 97.69 217 ASP A C 1
ATOM 1554 O O . ASP A 1 217 ? 27.987 -2.155 -46.255 1.00 97.69 217 ASP A O 1
ATOM 1558 N N . THR A 1 218 ? 26.886 -0.298 -46.894 1.00 97.81 218 THR A N 1
ATOM 1559 C CA . THR A 1 218 ? 26.307 -0.007 -45.578 1.00 97.81 218 THR A CA 1
ATOM 1560 C C . THR A 1 218 ? 24.797 0.187 -45.664 1.00 97.81 218 THR A C 1
ATOM 1562 O O . THR A 1 218 ? 24.310 1.134 -46.282 1.00 97.81 218 THR A O 1
ATOM 1565 N N . ALA A 1 219 ? 24.055 -0.641 -44.930 1.00 97.69 219 ALA A N 1
ATOM 1566 C CA . ALA A 1 219 ? 22.622 -0.481 -44.718 1.00 97.69 219 ALA A CA 1
ATOM 1567 C C . ALA A 1 219 ? 22.348 0.192 -43.368 1.00 97.69 219 ALA A C 1
ATOM 1569 O O . ALA A 1 219 ? 22.974 -0.143 -42.364 1.00 97.69 219 ALA A O 1
ATOM 1570 N N . ASN A 1 220 ? 21.378 1.109 -43.332 1.00 97.06 220 ASN A N 1
ATOM 1571 C CA . ASN A 1 220 ? 20.903 1.733 -42.098 1.00 97.06 220 ASN A CA 1
ATOM 1572 C C . ASN A 1 220 ? 19.409 1.477 -41.909 1.00 97.06 220 ASN A C 1
ATOM 1574 O O . ASN A 1 220 ? 18.644 1.506 -42.873 1.00 97.06 220 ASN A O 1
ATOM 1578 N N . MET A 1 221 ? 18.988 1.277 -40.665 1.00 95.00 221 MET A N 1
ATOM 1579 C CA . MET A 1 221 ? 17.585 1.094 -40.309 1.00 95.00 221 MET A CA 1
ATOM 1580 C C . MET A 1 221 ? 17.300 1.730 -38.955 1.00 95.00 221 MET A C 1
ATOM 1582 O O . MET A 1 221 ? 18.023 1.475 -37.993 1.00 95.00 221 MET A O 1
ATOM 1586 N N . SER A 1 222 ? 16.215 2.498 -38.876 1.00 95.19 222 SER A N 1
ATOM 1587 C CA . SER A 1 222 ? 15.765 3.112 -37.628 1.00 95.19 222 SER A CA 1
ATOM 1588 C C . SER A 1 222 ? 14.449 2.509 -37.155 1.00 95.19 222 SER A C 1
ATOM 1590 O O . SER A 1 222 ? 13.574 2.194 -37.963 1.00 95.19 222 SER A O 1
ATOM 1592 N N . PHE A 1 223 ? 14.304 2.358 -35.842 1.00 94.25 223 PHE A N 1
ATOM 1593 C CA . PHE A 1 223 ? 13.069 1.915 -35.198 1.00 94.25 223 PHE A CA 1
ATOM 1594 C C . PHE A 1 223 ? 12.906 2.586 -33.829 1.00 94.25 223 PHE A C 1
ATOM 1596 O O . PHE A 1 223 ? 13.862 3.095 -33.243 1.00 94.25 223 PHE A O 1
ATOM 1603 N N . THR A 1 224 ? 11.680 2.582 -33.311 1.00 94.19 224 THR A N 1
ATOM 1604 C CA . THR A 1 224 ? 11.352 3.114 -31.984 1.00 94.19 224 THR A CA 1
ATOM 1605 C C . THR A 1 224 ? 10.627 2.035 -31.189 1.00 94.19 224 THR A C 1
ATOM 1607 O O . THR A 1 224 ? 9.518 1.669 -31.579 1.00 94.19 224 THR A O 1
ATOM 1610 N N . PRO A 1 225 ? 11.227 1.505 -30.109 1.00 94.31 225 PRO A N 1
ATOM 1611 C CA . PRO A 1 225 ? 10.562 0.536 -29.253 1.00 94.31 225 PRO A CA 1
ATOM 1612 C C . PRO A 1 225 ? 9.318 1.128 -28.586 1.00 94.31 225 PRO A C 1
ATOM 1614 O O . PRO A 1 225 ? 9.349 2.257 -28.088 1.00 94.31 225 PRO A O 1
ATOM 1617 N N . GLY A 1 226 ? 8.240 0.349 -28.540 1.00 92.56 226 GLY A N 1
ATOM 1618 C CA . GLY A 1 226 ? 7.125 0.582 -27.628 1.00 92.56 226 GLY A CA 1
ATOM 1619 C C . GLY A 1 226 ? 7.479 0.164 -26.199 1.00 92.56 226 GLY A C 1
ATOM 1620 O O . GLY A 1 226 ? 8.413 -0.610 -25.977 1.00 92.56 226 GLY A O 1
ATOM 1621 N N . MET A 1 227 ? 6.724 0.657 -25.220 1.00 90.38 227 MET A N 1
ATOM 1622 C CA . MET A 1 227 ? 6.802 0.135 -23.853 1.00 90.38 227 MET A CA 1
ATOM 1623 C C . MET A 1 227 ? 6.085 -1.213 -23.773 1.00 90.38 227 MET A C 1
ATOM 1625 O O . MET A 1 227 ? 5.068 -1.384 -24.450 1.00 90.38 227 MET A O 1
ATOM 1629 N N . PRO A 1 228 ? 6.572 -2.165 -22.962 1.00 91.56 228 PRO A N 1
ATOM 1630 C CA . PRO A 1 228 ? 5.788 -3.348 -22.657 1.00 91.56 228 PRO A CA 1
ATOM 1631 C C . PRO A 1 228 ? 4.506 -2.922 -21.936 1.00 91.56 228 PRO A C 1
ATOM 1633 O O . PRO A 1 228 ? 4.533 -2.117 -21.002 1.00 91.56 228 PRO A O 1
ATOM 1636 N N . GLU A 1 229 ? 3.377 -3.451 -22.396 1.00 90.75 229 GLU A N 1
ATOM 1637 C CA . GLU A 1 229 ? 2.088 -3.230 -21.749 1.00 90.75 229 GLU A CA 1
ATOM 1638 C C . GLU A 1 229 ? 2.018 -4.074 -20.469 1.00 90.75 229 GLU A C 1
ATOM 1640 O O . GLU A 1 229 ? 2.242 -5.291 -20.528 1.00 90.75 229 GLU A O 1
ATOM 1645 N N . PRO A 1 230 ? 1.682 -3.479 -19.311 1.00 93.81 230 PRO A N 1
ATOM 1646 C CA . PRO A 1 230 ? 1.414 -4.254 -18.114 1.00 93.81 230 PRO A CA 1
ATOM 1647 C C . PRO A 1 230 ? 0.287 -5.259 -18.351 1.00 93.81 230 PRO A C 1
ATOM 1649 O O . PRO A 1 230 ? -0.651 -5.015 -19.114 1.00 93.81 230 PRO A O 1
ATOM 1652 N N . MET A 1 231 ? 0.327 -6.386 -17.643 1.00 93.62 231 MET A N 1
ATOM 1653 C CA . MET A 1 231 ? -0.761 -7.355 -17.688 1.00 93.62 231 MET A CA 1
ATOM 1654 C C . MET A 1 231 ? -2.084 -6.664 -17.338 1.00 93.62 231 MET A C 1
ATOM 1656 O O . MET A 1 231 ? -2.181 -5.926 -16.352 1.00 93.62 231 MET A O 1
ATOM 1660 N N . ALA A 1 232 ? -3.134 -6.926 -18.116 1.00 91.56 232 ALA A N 1
ATOM 1661 C CA . ALA A 1 232 ? -4.462 -6.410 -17.813 1.00 91.56 232 ALA A CA 1
ATOM 1662 C C . ALA A 1 232 ? -4.977 -6.991 -16.487 1.00 91.56 232 ALA A C 1
ATOM 1664 O O . ALA A 1 232 ? -4.674 -8.132 -16.121 1.00 91.56 232 ALA A O 1
ATOM 1665 N N . LEU A 1 233 ? -5.742 -6.198 -15.739 1.00 91.25 233 LEU A N 1
ATOM 1666 C CA . LEU A 1 233 ? -6.470 -6.720 -14.586 1.00 91.25 233 LEU A CA 1
ATOM 1667 C C . LEU A 1 233 ? -7.524 -7.741 -15.028 1.00 91.25 233 LEU A C 1
ATOM 1669 O O . LEU A 1 233 ? -8.059 -7.632 -16.137 1.00 91.25 233 LEU A O 1
ATOM 1673 N N . PRO A 1 234 ? -7.901 -8.680 -14.144 1.00 90.88 234 PRO A N 1
ATOM 1674 C CA . PRO A 1 234 ? -9.159 -9.393 -14.295 1.00 90.88 234 PRO A CA 1
ATOM 1675 C C . PRO A 1 234 ? -10.315 -8.399 -14.462 1.00 90.88 234 PRO A C 1
ATOM 1677 O O . PRO A 1 234 ? -10.343 -7.347 -13.822 1.00 90.88 234 PRO A O 1
ATOM 1680 N N . ASN A 1 235 ? -11.287 -8.733 -15.310 1.00 93.44 235 ASN A N 1
ATOM 1681 C CA . ASN A 1 235 ? -12.483 -7.912 -15.456 1.00 93.44 235 ASN A CA 1
ATOM 1682 C C . ASN A 1 235 ? -13.358 -8.045 -14.201 1.00 93.44 235 ASN A C 1
ATOM 1684 O O . ASN A 1 235 ? -14.108 -9.013 -14.062 1.00 93.44 235 ASN A O 1
ATOM 1688 N N . PHE A 1 236 ? -13.240 -7.089 -13.281 1.00 95.00 236 PHE A N 1
ATOM 1689 C CA . PHE A 1 236 ? -14.019 -7.066 -12.048 1.00 95.00 236 PHE A CA 1
ATOM 1690 C C . PHE A 1 236 ? -15.431 -6.540 -12.308 1.00 95.00 236 PHE A C 1
ATOM 1692 O O . PHE A 1 236 ? -15.623 -5.402 -12.749 1.00 95.00 236 PHE A O 1
ATOM 1699 N N . ALA A 1 237 ? -16.428 -7.376 -12.012 1.00 95.81 237 ALA A N 1
ATOM 1700 C CA . ALA A 1 237 ? -17.827 -6.991 -12.117 1.00 95.81 237 ALA A CA 1
ATOM 1701 C C . ALA A 1 237 ? -18.130 -5.789 -11.196 1.00 95.81 237 ALA A C 1
ATOM 1703 O O . ALA A 1 237 ? -17.626 -5.754 -10.072 1.00 95.81 237 ALA A O 1
ATOM 1704 N N . PRO A 1 238 ? -18.954 -4.818 -11.635 1.00 97.38 238 PRO A N 1
ATOM 1705 C CA . PRO A 1 238 ? -19.407 -3.736 -10.768 1.00 97.38 238 PRO A CA 1
ATOM 1706 C C . PRO A 1 238 ? -20.135 -4.278 -9.536 1.00 97.38 238 PRO A C 1
ATOM 1708 O O . PRO A 1 238 ? -21.109 -5.021 -9.675 1.00 97.38 238 PRO A O 1
ATOM 1711 N N . SER A 1 239 ? -19.682 -3.883 -8.347 1.00 97.81 239 SER A N 1
ATOM 1712 C CA . SER A 1 239 ? -20.250 -4.308 -7.069 1.00 97.81 239 SER A CA 1
ATOM 1713 C C . SER A 1 239 ? -20.475 -3.089 -6.169 1.00 97.81 239 SER A C 1
ATOM 1715 O O . SER A 1 239 ? -19.533 -2.623 -5.528 1.00 97.81 239 SER A O 1
ATOM 1717 N N . PRO A 1 240 ? -21.696 -2.524 -6.118 1.00 97.50 240 PRO A N 1
ATOM 1718 C CA . PRO A 1 240 ? -21.993 -1.447 -5.182 1.00 97.50 240 PRO A CA 1
ATOM 1719 C C . PRO A 1 240 ? -21.930 -1.953 -3.731 1.00 97.50 240 PRO A C 1
ATOM 1721 O O . PRO A 1 240 ? -22.305 -3.103 -3.477 1.00 97.50 240 PRO A O 1
ATOM 1724 N N . PRO A 1 241 ? -21.497 -1.120 -2.765 1.00 97.19 241 PRO A N 1
ATOM 1725 C CA . PRO A 1 241 ? -21.546 -1.499 -1.358 1.00 97.19 241 PRO A CA 1
ATOM 1726 C C . PRO A 1 241 ? -22.998 -1.761 -0.911 1.00 97.19 241 PRO A C 1
ATOM 1728 O O . PRO A 1 241 ? -23.920 -1.115 -1.427 1.00 97.19 241 PRO A O 1
ATOM 1731 N N . PRO A 1 242 ? -23.224 -2.666 0.062 1.00 96.19 242 PRO A N 1
ATOM 1732 C CA . PRO A 1 242 ? -24.538 -2.909 0.647 1.00 96.19 242 PRO A CA 1
ATOM 1733 C C . PRO A 1 242 ? -25.185 -1.620 1.164 1.00 96.19 242 PRO A C 1
ATOM 1735 O O . PRO A 1 242 ? -24.510 -0.682 1.597 1.00 96.19 242 PRO A O 1
ATOM 1738 N N . ALA A 1 243 ? -26.515 -1.577 1.128 1.00 94.50 243 ALA A N 1
ATOM 1739 C CA . ALA A 1 243 ? -27.271 -0.489 1.736 1.00 94.50 243 ALA A CA 1
ATOM 1740 C C . ALA A 1 243 ? -27.144 -0.536 3.266 1.00 94.50 243 ALA A C 1
ATOM 1742 O O . ALA A 1 243 ? -27.154 -1.616 3.859 1.00 94.50 243 ALA A O 1
ATOM 1743 N N . GLY A 1 244 ? -27.060 0.637 3.896 1.00 92.56 244 GLY A N 1
ATOM 1744 C CA . GLY A 1 244 ? -26.865 0.781 5.336 1.00 92.56 244 GLY A CA 1
ATOM 1745 C C . GLY A 1 244 ? -28.113 0.489 6.172 1.00 92.56 244 GLY A C 1
ATOM 1746 O O . GLY A 1 244 ? -28.638 1.380 6.838 1.00 92.56 244 GLY A O 1
ATOM 1747 N N . PHE A 1 245 ? -28.637 -0.733 6.116 1.00 90.31 245 PHE A N 1
ATOM 1748 C CA . PHE A 1 245 ? -29.797 -1.129 6.915 1.00 90.31 245 PHE A CA 1
ATOM 1749 C C . PHE A 1 245 ? -29.402 -1.471 8.355 1.00 90.31 245 PHE A C 1
ATOM 1751 O O . PHE A 1 245 ? -28.396 -2.138 8.584 1.00 90.31 245 PHE A O 1
ATOM 1758 N N . ILE A 1 246 ? -30.233 -1.034 9.306 1.00 88.94 246 ILE A N 1
ATOM 1759 C CA . ILE A 1 246 ? -30.164 -1.379 10.730 1.00 88.94 246 ILE A CA 1
ATOM 1760 C C . ILE A 1 246 ? -31.556 -1.839 11.149 1.00 88.94 246 ILE A C 1
ATOM 1762 O O . ILE A 1 246 ? -32.534 -1.125 10.929 1.00 88.94 246 ILE A O 1
ATOM 1766 N N . ASN A 1 247 ? -31.649 -3.044 11.712 1.00 79.50 247 ASN A N 1
ATOM 1767 C CA . ASN A 1 247 ? -32.942 -3.675 12.005 1.00 79.50 247 ASN A CA 1
ATOM 1768 C C . ASN A 1 247 ? -33.386 -3.507 13.463 1.00 79.50 247 ASN A C 1
ATOM 1770 O O . ASN A 1 247 ? -34.586 -3.458 13.736 1.00 79.50 247 ASN A O 1
ATOM 1774 N N . HIS A 1 248 ? -32.434 -3.445 14.398 1.00 85.06 248 HIS A N 1
ATOM 1775 C CA . HIS A 1 248 ? -32.691 -3.458 15.839 1.00 85.06 248 HIS A CA 1
ATOM 1776 C C . HIS A 1 248 ? -31.670 -2.602 16.593 1.00 85.06 248 HIS A C 1
ATOM 1778 O O . HIS A 1 248 ? -30.529 -2.470 16.154 1.00 85.06 248 HIS A O 1
ATOM 1784 N N . THR A 1 249 ? -32.042 -2.119 17.779 1.00 91.44 249 THR A N 1
ATOM 1785 C CA . THR A 1 249 ? -31.163 -1.340 18.669 1.00 91.44 249 THR A CA 1
ATOM 1786 C C . THR A 1 249 ? -29.854 -2.062 18.987 1.00 91.44 249 THR A C 1
ATOM 1788 O O . THR A 1 249 ? -28.788 -1.455 18.995 1.00 91.44 249 THR A O 1
ATOM 1791 N N . VAL A 1 250 ? -29.897 -3.385 19.177 1.00 91.06 250 VAL A N 1
ATOM 1792 C CA . VAL A 1 250 ? -28.691 -4.203 19.397 1.00 91.06 250 VAL A CA 1
ATOM 1793 C C . VAL A 1 250 ? -27.720 -4.119 18.212 1.00 91.06 250 VAL A C 1
ATOM 1795 O O . VAL A 1 250 ? -26.508 -4.051 18.410 1.00 91.06 250 VAL A O 1
ATOM 1798 N N . ASP A 1 251 ? -28.238 -4.083 16.984 1.00 89.94 251 ASP A N 1
ATOM 1799 C CA . ASP A 1 251 ? -27.425 -3.942 15.772 1.00 89.94 251 ASP A CA 1
ATOM 1800 C C . ASP A 1 251 ? -26.887 -2.511 15.619 1.00 89.94 251 ASP A C 1
ATOM 1802 O O . ASP A 1 251 ? -25.743 -2.326 15.218 1.00 89.94 251 ASP A O 1
ATOM 1806 N N . ALA A 1 252 ? -27.652 -1.497 16.043 1.00 94.44 252 ALA A N 1
ATOM 1807 C CA . ALA A 1 252 ? -27.172 -0.117 16.122 1.00 94.44 252 ALA A CA 1
ATOM 1808 C C . ALA A 1 252 ? -25.968 0.012 17.077 1.00 94.44 252 ALA A C 1
ATOM 1810 O O . ALA A 1 252 ? -24.928 0.564 16.713 1.00 94.44 252 ALA A O 1
ATOM 1811 N N . VAL A 1 253 ? -26.069 -0.574 18.276 1.00 95.19 253 VAL A N 1
ATOM 1812 C CA . VAL A 1 253 ? -24.961 -0.639 19.243 1.00 95.19 253 VAL A CA 1
ATOM 1813 C C . VAL A 1 253 ? -23.767 -1.396 18.658 1.00 95.19 253 VAL A C 1
ATOM 1815 O O . VAL A 1 253 ? -22.628 -0.942 18.782 1.00 95.19 253 VAL A O 1
ATOM 1818 N N . ARG A 1 254 ? -24.007 -2.541 18.007 1.00 92.69 254 ARG A N 1
ATOM 1819 C CA . ARG A 1 254 ? -22.952 -3.341 17.375 1.00 92.69 254 ARG A CA 1
ATOM 1820 C C . ARG A 1 254 ? -22.228 -2.558 16.283 1.00 92.69 254 ARG A C 1
ATOM 1822 O O . ARG A 1 254 ? -21.000 -2.514 16.303 1.00 92.69 254 ARG A O 1
ATOM 1829 N N . LEU A 1 255 ? -22.964 -1.895 15.386 1.00 95.69 255 LEU A N 1
ATOM 1830 C CA . LEU A 1 255 ? -22.392 -1.021 14.362 1.00 95.69 255 LEU A CA 1
ATOM 1831 C C . LEU A 1 255 ? -21.478 0.021 15.003 1.00 95.69 255 LEU A C 1
ATOM 1833 O O . LEU A 1 255 ? -20.326 0.131 14.599 1.00 95.69 255 LEU A O 1
ATOM 1837 N N . LEU A 1 256 ? -21.946 0.742 16.022 1.00 97.00 256 LEU A N 1
ATOM 1838 C CA . LEU A 1 256 ? -21.149 1.789 16.663 1.00 97.00 256 LEU A CA 1
ATOM 1839 C C . LEU A 1 256 ? -19.918 1.228 17.386 1.00 97.00 256 LEU A C 1
ATOM 1841 O O . LEU A 1 256 ? -18.848 1.809 17.277 1.00 97.00 256 LEU A O 1
ATOM 1845 N N . LYS A 1 257 ? -19.992 0.051 18.020 1.00 94.31 257 LYS A N 1
ATOM 1846 C CA . LYS A 1 257 ? -18.799 -0.614 18.590 1.00 94.31 257 LYS A CA 1
ATOM 1847 C C . LYS A 1 257 ? -17.725 -0.924 17.539 1.00 94.31 257 LYS A C 1
ATOM 1849 O O . LYS A 1 257 ? -16.545 -0.961 17.872 1.00 94.31 257 LYS A O 1
ATOM 1854 N N . GLN A 1 258 ? -18.124 -1.173 16.294 1.00 95.38 258 GLN A N 1
ATOM 1855 C CA . GLN A 1 258 ? -17.213 -1.482 15.190 1.00 95.38 258 GLN A CA 1
ATOM 1856 C C . GLN A 1 258 ? -16.724 -0.207 14.479 1.00 95.38 258 GLN A C 1
ATOM 1858 O O . GLN A 1 258 ? -15.557 -0.115 14.088 1.00 95.38 258 GLN A O 1
ATOM 1863 N N . ALA A 1 259 ? -17.614 0.777 14.345 1.00 97.06 259 ALA A N 1
ATOM 1864 C CA . ALA A 1 259 ? -17.462 1.974 13.527 1.00 97.06 259 ALA A CA 1
ATOM 1865 C C . ALA A 1 259 ? -16.989 3.218 14.300 1.00 97.06 259 ALA A C 1
ATOM 1867 O O . ALA A 1 259 ? -16.585 4.191 13.673 1.00 97.06 259 ALA A O 1
ATOM 1868 N N . THR A 1 260 ? -17.000 3.200 15.633 1.00 97.38 260 THR A N 1
ATOM 1869 C CA . THR A 1 260 ? -16.510 4.287 16.498 1.00 97.38 260 THR A CA 1
ATOM 1870 C C . THR A 1 260 ? -15.558 3.739 17.564 1.00 97.38 260 THR A C 1
ATOM 1872 O O . THR A 1 260 ? -15.241 2.548 17.583 1.00 97.38 260 THR A O 1
ATOM 1875 N N . PHE A 1 261 ? -15.095 4.597 18.475 1.00 95.50 261 PHE A N 1
ATOM 1876 C CA . PHE A 1 261 ? -14.365 4.172 19.674 1.00 95.50 261 PHE A CA 1
ATOM 1877 C C . PHE A 1 261 ? -15.283 3.723 20.824 1.00 95.50 261 PHE A C 1
ATOM 1879 O O . PHE A 1 261 ? -14.837 3.518 21.948 1.00 95.50 261 PHE A O 1
ATOM 1886 N N . GLY A 1 262 ? -16.573 3.546 20.546 1.00 94.31 262 GLY A N 1
ATOM 1887 C CA . GLY A 1 262 ? -17.578 3.043 21.469 1.00 94.31 262 GLY A CA 1
ATOM 1888 C C . GLY A 1 262 ? -18.883 3.841 21.394 1.00 94.31 262 GLY A C 1
ATOM 1889 O O . GLY A 1 262 ? -18.856 5.060 21.197 1.00 94.31 262 GLY A O 1
ATOM 1890 N N . PRO A 1 263 ? -20.037 3.175 21.526 1.00 95.62 263 PRO A N 1
ATOM 1891 C CA . PRO A 1 263 ? -21.334 3.834 21.549 1.00 95.62 263 PRO A CA 1
ATOM 1892 C C . PRO A 1 263 ? -21.539 4.655 22.825 1.00 95.62 263 PRO A C 1
ATOM 1894 O O . PRO A 1 263 ? -21.089 4.287 23.907 1.00 95.62 263 PRO A O 1
ATOM 1897 N N . THR A 1 264 ? -22.307 5.725 22.674 1.00 95.88 264 THR A N 1
ATOM 1898 C CA . THR A 1 264 ? -22.995 6.451 23.750 1.00 95.88 264 THR A CA 1
ATOM 1899 C C . THR A 1 264 ? -24.503 6.239 23.599 1.00 95.88 264 THR A C 1
ATOM 1901 O O . THR A 1 264 ? -24.966 5.775 22.549 1.00 95.88 264 THR A O 1
ATOM 1904 N N . VAL A 1 265 ? -25.290 6.594 24.613 1.00 95.88 265 VAL A N 1
ATOM 1905 C CA . VAL A 1 265 ? -26.759 6.521 24.533 1.00 95.88 265 VAL A CA 1
ATOM 1906 C C . VAL A 1 265 ? -27.286 7.400 23.391 1.00 95.88 265 VAL A C 1
ATOM 1908 O O . VAL A 1 265 ? -28.126 6.969 22.599 1.00 95.88 265 VAL A O 1
ATOM 1911 N N . GLU A 1 266 ? -26.719 8.593 23.241 1.00 95.94 266 GLU A N 1
ATOM 1912 C CA . GLU A 1 266 ? -27.106 9.611 22.264 1.00 95.94 266 GLU A CA 1
ATOM 1913 C C . GLU A 1 266 ? -26.741 9.196 20.841 1.00 95.94 266 GLU A C 1
ATOM 1915 O O . GLU A 1 266 ? -27.536 9.368 19.920 1.00 95.94 266 GLU A O 1
ATOM 1920 N N . SER A 1 267 ? -25.550 8.623 20.645 1.00 97.12 267 SER A N 1
ATOM 1921 C CA . SER A 1 267 ? -25.113 8.175 19.318 1.00 97.12 267 SER A CA 1
ATOM 1922 C C . SER A 1 267 ? -25.927 6.983 18.816 1.00 97.12 267 SER A C 1
ATOM 1924 O O . SER A 1 267 ? -26.228 6.923 17.623 1.00 97.12 267 SER A O 1
ATOM 1926 N N . VAL A 1 268 ? -26.353 6.079 19.708 1.00 97.69 268 VAL A N 1
ATOM 1927 C CA . VAL A 1 268 ? -27.294 5.001 19.360 1.00 97.69 268 VAL A CA 1
ATOM 1928 C C . VAL A 1 268 ? -28.645 5.587 18.955 1.00 97.69 268 VAL A C 1
ATOM 1930 O O . VAL A 1 268 ? -29.132 5.269 17.873 1.00 97.69 268 VAL A O 1
ATOM 1933 N N . ALA A 1 269 ? -29.206 6.499 19.755 1.00 96.81 269 ALA A N 1
ATOM 1934 C CA . ALA A 1 269 ? -30.477 7.150 19.434 1.00 96.81 269 ALA A CA 1
ATOM 1935 C C . ALA A 1 269 ? -30.418 7.918 18.099 1.00 96.81 269 ALA A C 1
ATOM 1937 O O . ALA A 1 269 ? -31.343 7.841 17.290 1.00 96.81 269 ALA A O 1
ATOM 1938 N N . ARG A 1 270 ? -29.304 8.611 17.825 1.00 96.62 270 ARG A N 1
ATOM 1939 C CA . ARG A 1 270 ? -29.064 9.325 16.563 1.00 96.62 270 ARG A CA 1
ATOM 1940 C C . ARG A 1 270 ? -29.009 8.381 15.364 1.00 96.62 270 ARG A C 1
ATOM 1942 O O . ARG A 1 270 ? -29.602 8.668 14.325 1.00 96.62 270 ARG A O 1
ATOM 1949 N N . LEU A 1 271 ? -28.305 7.258 15.497 1.00 97.31 271 LEU A N 1
ATOM 1950 C CA . LEU A 1 271 ? -28.224 6.237 14.455 1.00 97.31 271 LEU A CA 1
ATOM 1951 C C . LEU A 1 271 ? -29.601 5.616 14.170 1.00 97.31 271 LEU A C 1
ATOM 1953 O O . LEU A 1 271 ? -29.935 5.392 13.008 1.00 97.31 271 LEU A O 1
ATOM 1957 N N . GLU A 1 272 ? -30.409 5.363 15.200 1.00 96.56 272 GLU A N 1
ATOM 1958 C CA . GLU A 1 272 ? -31.776 4.855 15.037 1.00 96.56 272 GLU A CA 1
ATOM 1959 C C . GLU A 1 272 ? -32.711 5.877 14.378 1.00 96.56 272 GLU A C 1
ATOM 1961 O O . GLU A 1 272 ? -33.524 5.504 13.532 1.00 96.56 272 GLU A O 1
ATOM 1966 N N . GLU A 1 273 ? -32.577 7.162 14.721 1.00 95.94 273 GLU A N 1
ATOM 1967 C CA . GLU A 1 273 ? -33.351 8.252 14.116 1.00 95.94 273 GLU A CA 1
ATOM 1968 C C . GLU A 1 273 ? -33.067 8.387 12.612 1.00 95.94 273 GLU A C 1
ATOM 1970 O O . GLU A 1 273 ? -33.992 8.516 11.806 1.00 95.94 273 GLU A O 1
ATOM 1975 N N . LEU A 1 274 ? -31.789 8.363 12.227 1.00 96.38 274 LEU A N 1
ATOM 1976 C CA . LEU A 1 274 ? -31.365 8.552 10.839 1.00 96.38 274 LEU A CA 1
ATOM 1977 C C . LEU A 1 274 ? -31.482 7.283 9.986 1.00 96.38 274 LEU A C 1
ATOM 1979 O O . LEU A 1 274 ? -31.735 7.360 8.781 1.00 96.38 274 LEU A O 1
ATOM 1983 N N . GLY A 1 275 ? -31.252 6.122 10.596 1.00 96.31 275 GLY A N 1
ATOM 1984 C CA . GLY A 1 275 ? -30.922 4.883 9.901 1.00 96.31 275 GLY A CA 1
ATOM 1985 C C . GLY A 1 275 ? -29.451 4.826 9.460 1.00 96.31 275 GLY A C 1
ATOM 1986 O O . GLY A 1 275 ? -28.787 5.846 9.262 1.00 96.31 275 GLY A O 1
ATOM 1987 N N . GLY A 1 276 ? -28.935 3.607 9.269 1.00 96.88 276 GLY A N 1
ATOM 1988 C CA . GLY A 1 276 ? -27.508 3.366 9.014 1.00 96.88 276 GLY A CA 1
ATOM 1989 C C . GLY A 1 276 ? -26.959 4.021 7.745 1.00 96.88 276 GLY A C 1
ATOM 1990 O O . GLY A 1 276 ? -25.837 4.518 7.755 1.00 96.88 276 GLY A O 1
ATOM 1991 N N . GLU A 1 277 ? -27.744 4.076 6.667 1.00 97.06 277 GLU A N 1
ATOM 1992 C CA . GLU A 1 277 ? -27.329 4.713 5.413 1.00 97.06 277 GLU A CA 1
ATOM 1993 C C . GLU A 1 277 ? -27.087 6.212 5.605 1.00 97.06 277 GLU A C 1
ATOM 1995 O O . GLU A 1 277 ? -26.017 6.710 5.267 1.00 97.06 277 GLU A O 1
ATOM 2000 N N . ALA A 1 278 ? -28.064 6.929 6.167 1.00 98.06 278 ALA A N 1
ATOM 2001 C CA . ALA A 1 278 ? -27.963 8.370 6.365 1.00 98.06 278 ALA A CA 1
ATOM 2002 C C . ALA A 1 278 ? -26.898 8.723 7.411 1.00 98.06 278 ALA A C 1
ATOM 2004 O O . ALA A 1 278 ? -26.141 9.666 7.196 1.00 98.06 278 ALA A O 1
ATOM 2005 N N . TRP A 1 279 ? -26.780 7.931 8.482 1.00 98.12 279 TRP A N 1
ATOM 2006 C CA . TRP A 1 279 ? -25.717 8.085 9.475 1.00 98.12 279 TRP A CA 1
ATOM 2007 C C . TRP A 1 279 ? -24.317 7.907 8.869 1.00 98.12 279 TRP A C 1
ATOM 2009 O O . TRP A 1 279 ? -23.424 8.708 9.132 1.00 98.12 279 TRP A O 1
ATOM 2019 N N . PHE A 1 280 ? -24.115 6.899 8.011 1.00 98.44 280 PHE A N 1
ATOM 2020 C CA . PHE A 1 280 ? -22.822 6.692 7.352 1.00 98.44 280 PHE A CA 1
ATOM 2021 C C . PHE A 1 280 ? -22.452 7.888 6.465 1.00 98.44 280 PHE A C 1
ATOM 2023 O O . PHE A 1 280 ? -21.314 8.354 6.500 1.00 98.44 280 PHE A O 1
ATOM 2030 N N . GLN A 1 281 ? -23.413 8.415 5.697 1.00 97.62 281 GLN A N 1
ATOM 2031 C CA . GLN A 1 281 ? -23.188 9.608 4.874 1.00 97.62 281 GLN A CA 1
ATOM 2032 C C . GLN A 1 281 ? -22.904 10.851 5.726 1.00 97.62 281 GLN A C 1
ATOM 2034 O O . GLN A 1 281 ? -22.004 11.617 5.389 1.00 97.62 281 GLN A O 1
ATOM 2039 N N . GLU A 1 282 ? -23.629 11.034 6.836 1.00 97.81 282 GLU A N 1
ATOM 2040 C CA . GLU A 1 282 ? -23.375 12.111 7.799 1.00 97.81 282 GLU A CA 1
ATOM 2041 C C . GLU A 1 282 ? -21.926 12.040 8.293 1.00 97.81 282 GLU A C 1
ATOM 2043 O O . GLU A 1 282 ? -21.173 12.991 8.092 1.00 97.81 282 GLU A O 1
ATOM 2048 N N . GLN A 1 283 ? -21.496 10.888 8.813 1.00 98.00 283 GLN A N 1
ATOM 2049 C CA . GLN A 1 283 ? -20.140 10.680 9.325 1.00 98.00 283 GLN A CA 1
ATOM 2050 C C . GLN A 1 283 ? -19.043 10.916 8.277 1.00 98.00 283 GLN A C 1
ATOM 2052 O O . GLN A 1 283 ? -18.022 11.529 8.578 1.00 98.00 283 GLN A O 1
ATOM 2057 N N . MET A 1 284 ? -19.251 10.480 7.032 1.00 96.81 284 MET A N 1
ATOM 2058 C CA . MET A 1 284 ? -18.298 10.719 5.938 1.00 96.81 284 MET A CA 1
ATOM 2059 C C . MET A 1 284 ? -18.230 12.191 5.513 1.00 96.81 284 MET A C 1
ATOM 2061 O O . MET A 1 284 ? -17.213 12.626 4.969 1.00 96.81 284 MET A O 1
ATOM 2065 N N . SER A 1 285 ? -19.300 12.955 5.753 1.00 97.19 285 SER A N 1
ATOM 2066 C CA . SER A 1 285 ? -19.406 14.370 5.386 1.00 97.19 285 SER A CA 1
ATOM 2067 C C . SER A 1 285 ? -18.892 15.338 6.451 1.00 97.19 285 SER A C 1
ATOM 2069 O O . SER A 1 285 ? -18.637 16.500 6.130 1.00 97.19 285 SER A O 1
ATOM 2071 N N . LEU A 1 286 ? -18.735 14.878 7.698 1.00 97.75 286 LEU A N 1
ATOM 2072 C CA . LEU A 1 286 ? -18.226 15.714 8.781 1.00 97.75 286 LEU A CA 1
ATOM 2073 C C . LEU A 1 286 ? -16.803 16.207 8.466 1.00 97.75 286 LEU A C 1
ATOM 2075 O O . LEU A 1 286 ? -15.990 15.445 7.913 1.00 97.75 286 LEU A O 1
ATOM 2079 N N . PRO A 1 287 ? -16.494 17.477 8.801 1.00 97.25 287 PRO A N 1
ATOM 2080 C CA . PRO A 1 287 ? -15.142 17.996 8.680 1.00 97.25 287 PRO A CA 1
ATOM 2081 C C . PRO A 1 287 ? -14.203 17.192 9.580 1.00 97.25 287 PRO A C 1
ATOM 2083 O O . PRO A 1 287 ? -14.583 16.781 10.671 1.00 97.25 287 PRO A O 1
ATOM 2086 N N . GLN A 1 288 ? -12.978 16.973 9.110 1.00 97.12 288 GLN A N 1
ATOM 2087 C CA . GLN A 1 288 ? -11.976 16.253 9.886 1.00 97.12 288 GLN A CA 1
ATOM 2088 C C . GLN A 1 288 ? -11.580 17.043 11.135 1.00 97.12 288 GLN A C 1
ATOM 2090 O O . GLN A 1 288 ? -11.156 18.197 11.017 1.00 97.12 288 GLN A O 1
ATOM 2095 N N . THR A 1 289 ? -11.606 16.386 12.293 1.00 97.81 289 THR A N 1
ATOM 2096 C CA . THR A 1 289 ? -10.935 16.886 13.497 1.00 97.81 289 THR A CA 1
ATOM 2097 C C . THR A 1 289 ? -9.431 16.627 13.366 1.00 97.81 289 THR A C 1
ATOM 2099 O O . THR A 1 289 ? -8.972 15.485 13.403 1.00 97.81 289 THR A O 1
ATOM 2102 N N . LYS A 1 290 ? -8.633 17.678 13.154 1.00 96.81 290 LYS A N 1
ATOM 2103 C CA . LYS A 1 290 ? -7.200 17.530 12.867 1.00 96.81 290 LYS A CA 1
ATOM 2104 C C . LYS A 1 290 ? -6.347 17.441 14.123 1.00 96.81 290 LYS A C 1
ATOM 2106 O O . LYS A 1 290 ? -6.451 18.273 15.020 1.00 96.81 290 LYS A O 1
ATOM 2111 N N . TRP A 1 291 ? -5.427 16.485 14.145 1.00 94.44 291 TRP A N 1
ATOM 2112 C CA . TRP A 1 291 ? -4.458 16.325 15.225 1.00 94.44 291 TRP A CA 1
ATOM 2113 C C . TRP A 1 291 ? -3.466 17.486 15.292 1.00 94.44 291 TRP A C 1
ATOM 2115 O O . TRP A 1 291 ? -3.038 17.839 16.389 1.00 94.44 291 TRP A O 1
ATOM 2125 N N . VAL A 1 292 ? -3.117 18.108 14.159 1.00 91.88 292 VAL A N 1
ATOM 2126 C CA . VAL A 1 292 ? -2.282 19.323 14.182 1.00 91.88 292 VAL A CA 1
ATOM 2127 C C . VAL A 1 292 ? -2.976 20.493 14.884 1.00 91.88 292 VAL A C 1
ATOM 2129 O O . VAL A 1 292 ? -2.325 21.186 15.659 1.00 91.88 292 VAL A O 1
ATOM 2132 N N . ASP A 1 293 ? -4.290 20.654 14.703 1.00 93.06 293 ASP A N 1
ATOM 2133 C CA . ASP A 1 293 ? -5.059 21.730 15.340 1.00 93.06 293 ASP A CA 1
ATOM 2134 C C . ASP A 1 293 ? -5.190 21.470 16.854 1.00 93.06 293 ASP A C 1
ATOM 2136 O O . ASP A 1 293 ? -4.991 22.368 17.670 1.00 93.06 293 ASP A O 1
ATOM 2140 N N . LEU A 1 294 ? -5.452 20.217 17.250 1.00 88.81 294 LEU A N 1
ATOM 2141 C CA . LEU A 1 294 ? -5.502 19.818 18.665 1.00 88.81 294 LEU A CA 1
ATOM 2142 C C . LEU A 1 294 ? -4.150 19.990 19.368 1.00 88.81 294 LEU A C 1
ATOM 2144 O O . LEU A 1 294 ? -4.096 20.447 20.508 1.00 88.81 294 LEU A O 1
ATOM 2148 N N . ARG A 1 295 ? -3.051 19.673 18.678 1.00 84.69 295 ARG A N 1
ATOM 2149 C CA . ARG A 1 295 ? -1.691 19.921 19.168 1.00 84.69 295 ARG A CA 1
ATOM 2150 C C . ARG A 1 295 ? -1.467 21.407 19.459 1.00 84.69 295 ARG A C 1
ATOM 2152 O O . ARG A 1 295 ? -0.936 21.729 20.515 1.00 84.69 295 ARG A O 1
ATOM 2159 N N . GLU A 1 296 ? -1.871 22.298 18.553 1.00 83.62 296 GLU A N 1
ATOM 2160 C CA . GLU A 1 296 ? -1.735 23.751 18.745 1.00 83.62 296 GLU A CA 1
ATOM 2161 C C . GLU A 1 296 ? -2.551 24.261 19.945 1.00 83.62 296 GLU A C 1
ATOM 2163 O O . GLU A 1 296 ? -2.086 25.139 20.673 1.00 83.62 296 GLU A O 1
ATOM 2168 N N . ILE A 1 297 ? -3.735 23.686 20.192 1.00 82.00 297 ILE A N 1
ATOM 2169 C CA . ILE A 1 297 ? -4.549 23.991 21.381 1.00 82.00 297 ILE A CA 1
ATOM 2170 C C . ILE A 1 297 ? -3.803 23.593 22.662 1.00 82.00 297 ILE A C 1
ATOM 2172 O O . ILE A 1 297 ? -3.630 24.429 23.548 1.00 82.00 297 ILE A O 1
ATOM 2176 N N . ILE A 1 298 ? -3.300 22.356 22.741 1.00 75.75 298 ILE A N 1
ATOM 2177 C CA . ILE A 1 298 ? -2.550 21.861 23.911 1.00 75.75 298 ILE A CA 1
ATOM 2178 C C . ILE A 1 298 ? -1.285 22.701 24.154 1.00 75.75 298 ILE A C 1
ATOM 2180 O O . ILE A 1 298 ? -0.972 23.049 25.295 1.00 75.75 298 ILE A O 1
ATOM 2184 N N . GLU A 1 299 ? -0.564 23.059 23.089 1.00 74.62 299 GLU A N 1
ATOM 2185 C CA . GLU A 1 299 ? 0.636 23.904 23.153 1.00 74.62 299 GLU A CA 1
ATOM 2186 C C . GLU A 1 299 ? 0.299 25.285 23.753 1.00 74.62 299 GLU A C 1
ATOM 2188 O O . GLU A 1 299 ? 0.981 25.767 24.663 1.00 74.62 299 GLU A O 1
ATOM 2193 N N . ALA A 1 300 ? -0.813 25.890 23.322 1.00 75.12 300 ALA A N 1
ATOM 2194 C CA . ALA A 1 300 ? -1.279 27.178 23.831 1.00 75.12 300 ALA A CA 1
ATOM 2195 C C . ALA A 1 300 ? -1.753 27.127 25.296 1.00 75.12 300 ALA A C 1
ATOM 2197 O O . ALA A 1 300 ? -1.526 28.082 26.044 1.00 75.12 300 ALA A O 1
ATOM 2198 N N . GLU A 1 301 ? -2.404 26.039 25.716 1.00 70.56 301 GLU A N 1
ATOM 2199 C CA . GLU A 1 301 ? -2.942 25.872 27.074 1.00 70.56 301 GLU A CA 1
ATOM 2200 C C . GLU A 1 301 ? -1.861 25.550 28.110 1.00 70.56 301 GLU A C 1
ATOM 2202 O O . GLU A 1 301 ? -1.916 26.036 29.243 1.00 70.56 301 GLU A O 1
ATOM 2207 N N . THR A 1 302 ? -0.859 24.757 27.731 1.00 65.88 302 THR A N 1
ATOM 2208 C CA . THR A 1 302 ? 0.213 24.328 28.645 1.00 65.88 302 THR A CA 1
ATOM 2209 C C . THR A 1 302 ? 1.357 25.340 28.752 1.00 65.88 302 THR A C 1
ATOM 2211 O O . THR A 1 302 ? 2.122 25.297 29.718 1.00 65.88 302 THR A O 1
ATOM 2214 N N . GLY A 1 303 ? 1.459 26.287 27.811 1.00 57.16 303 GLY A N 1
ATOM 2215 C CA . GLY A 1 303 ? 2.512 27.307 27.789 1.00 57.16 303 GLY A CA 1
ATOM 2216 C C . GLY A 1 303 ? 3.897 26.764 27.420 1.00 57.16 303 GLY A C 1
ATOM 2217 O O . GLY A 1 303 ? 4.898 27.442 27.667 1.00 57.16 303 GLY A O 1
ATOM 2218 N N . ASP A 1 304 ? 3.961 25.564 26.839 1.00 57.31 304 ASP A N 1
ATOM 2219 C CA . ASP A 1 304 ? 5.177 24.934 26.317 1.00 57.31 304 ASP A CA 1
ATOM 2220 C C . ASP A 1 304 ? 5.528 25.536 24.942 1.00 57.31 304 ASP A C 1
ATOM 2222 O O . ASP A 1 304 ? 5.264 24.958 23.894 1.00 57.31 304 ASP A O 1
ATOM 2226 N N . ILE A 1 305 ? 6.050 26.768 24.950 1.00 46.25 305 ILE A N 1
ATOM 2227 C CA . ILE A 1 305 ? 6.314 27.575 23.738 1.00 46.25 305 ILE A CA 1
ATOM 2228 C C . ILE A 1 305 ? 7.645 27.192 23.047 1.00 46.25 305 ILE A C 1
ATOM 2230 O O . ILE A 1 305 ? 7.959 27.681 21.958 1.00 46.25 305 ILE A O 1
ATOM 2234 N N . ASP A 1 306 ? 8.441 26.275 23.605 1.00 41.97 306 ASP A N 1
ATOM 2235 C CA . ASP A 1 306 ? 9.822 26.081 23.164 1.00 41.97 306 ASP A CA 1
ATOM 2236 C C . ASP A 1 306 ? 10.158 24.586 23.019 1.00 41.97 306 ASP A C 1
ATOM 2238 O O . ASP A 1 306 ? 10.468 23.919 23.995 1.00 41.97 306 ASP A O 1
ATOM 2242 N N . GLY A 1 307 ? 10.167 24.085 21.774 1.00 45.47 307 GLY A N 1
ATOM 2243 C CA . GLY A 1 307 ? 10.444 22.705 21.328 1.00 45.47 307 GLY A CA 1
ATOM 2244 C C . GLY A 1 307 ? 11.686 21.960 21.864 1.00 45.47 307 GLY A C 1
ATOM 2245 O O . GLY A 1 307 ? 12.514 21.494 21.074 1.00 45.47 307 GLY A O 1
ATOM 2246 N N . VAL A 1 308 ? 11.798 21.753 23.177 1.00 43.22 308 VAL A N 1
ATOM 2247 C CA . VAL A 1 308 ? 12.726 20.814 23.825 1.00 43.22 308 VAL A CA 1
ATOM 2248 C C . VAL A 1 308 ? 12.007 19.513 24.194 1.00 43.22 308 VAL A C 1
ATOM 2250 O O . VAL A 1 308 ? 11.470 19.352 25.277 1.00 43.22 308 VAL A O 1
ATOM 2253 N N . SER A 1 309 ? 12.026 18.589 23.230 1.00 52.16 309 SER A N 1
ATOM 2254 C CA . SER A 1 309 ? 12.177 17.116 23.273 1.00 52.16 309 SER A CA 1
ATOM 2255 C C . SER A 1 309 ? 11.675 16.214 24.424 1.00 52.16 309 SER A C 1
ATOM 2257 O O . SER A 1 309 ? 11.831 15.003 24.279 1.00 52.16 309 SER A O 1
ATOM 2259 N N . GLU A 1 310 ? 11.091 16.672 25.530 1.00 51.09 310 GLU A N 1
ATOM 2260 C CA . GLU A 1 310 ? 10.816 15.778 26.675 1.00 51.09 310 GLU A CA 1
ATOM 2261 C C . GLU A 1 310 ? 9.371 15.233 26.751 1.00 51.09 310 GLU A C 1
ATOM 2263 O O . GLU A 1 310 ? 9.181 14.178 27.353 1.00 51.09 310 GLU A O 1
ATOM 2268 N N . ASN A 1 311 ? 8.383 15.816 26.046 1.00 55.69 311 ASN A N 1
ATOM 2269 C CA . ASN A 1 311 ? 6.951 15.480 26.238 1.00 55.69 311 ASN A CA 1
ATOM 2270 C C . ASN A 1 311 ? 6.230 14.779 25.058 1.00 55.69 311 ASN A C 1
ATOM 2272 O O . ASN A 1 311 ? 5.074 14.377 25.196 1.00 55.69 311 ASN A O 1
ATOM 2276 N N . GLY A 1 312 ? 6.884 14.590 23.904 1.00 55.12 312 GLY A N 1
ATOM 2277 C CA . GLY A 1 312 ? 6.203 14.245 22.640 1.00 55.12 312 GLY A CA 1
ATOM 2278 C C . GLY A 1 312 ? 5.337 12.972 22.641 1.00 55.12 312 GLY A C 1
ATOM 2279 O O . GLY A 1 312 ? 4.274 12.966 22.026 1.00 55.12 312 GLY A O 1
ATOM 2280 N N . LYS A 1 313 ? 5.731 11.911 23.364 1.00 59.78 313 LYS A N 1
ATOM 2281 C CA . LYS A 1 313 ? 4.962 10.649 23.409 1.00 59.78 313 LYS A CA 1
ATOM 2282 C C . LYS A 1 313 ? 3.616 10.794 24.113 1.00 59.78 313 LYS A C 1
ATOM 2284 O O . LYS A 1 313 ? 2.640 10.173 23.699 1.00 59.78 313 LYS A O 1
ATOM 2289 N N . GLU A 1 314 ? 3.565 11.601 25.167 1.00 67.94 314 GLU A N 1
ATOM 2290 C CA . GLU A 1 314 ? 2.345 11.764 25.957 1.00 67.94 314 GLU A CA 1
ATOM 2291 C C . GLU A 1 314 ? 1.328 12.652 25.232 1.00 67.94 314 GLU A C 1
ATOM 2293 O O . GLU A 1 314 ? 0.136 12.365 25.277 1.00 67.94 314 GLU A O 1
ATOM 2298 N N . TRP A 1 315 ? 1.785 13.640 24.452 1.00 75.06 315 TRP A N 1
ATOM 2299 C CA . TRP A 1 315 ? 0.900 14.464 23.618 1.00 75.06 315 TRP A CA 1
ATOM 2300 C C . TRP A 1 315 ? 0.168 13.649 22.555 1.00 75.06 315 TRP A C 1
ATOM 2302 O O . TRP A 1 315 ? -1.019 13.859 22.336 1.00 75.06 315 TRP A O 1
ATOM 2312 N N . ILE A 1 316 ? 0.835 12.674 21.930 1.00 82.25 316 ILE A N 1
ATOM 2313 C CA . ILE A 1 316 ? 0.177 11.784 20.963 1.00 82.25 316 ILE A CA 1
ATOM 2314 C C . ILE A 1 316 ? -0.967 11.003 21.612 1.00 82.25 316 ILE A C 1
ATOM 2316 O O . ILE A 1 316 ? -2.028 10.854 21.009 1.00 82.25 316 ILE A O 1
ATOM 2320 N N . GLN A 1 317 ? -0.785 10.539 22.851 1.00 81.50 317 GLN A N 1
ATOM 2321 C CA . GLN A 1 317 ? -1.850 9.832 23.561 1.00 81.50 317 GLN A CA 1
ATOM 2322 C C . GLN A 1 317 ? -2.970 10.770 24.006 1.00 81.50 317 GLN A C 1
ATOM 2324 O O . GLN A 1 317 ? -4.131 10.370 23.966 1.00 81.50 317 GLN A O 1
ATOM 2329 N N . GLU A 1 318 ? -2.647 12.000 24.399 1.00 79.44 318 GLU A N 1
ATOM 2330 C CA . GLU A 1 318 ? -3.640 13.011 24.765 1.00 79.44 318 GLU A CA 1
ATOM 2331 C C . GLU A 1 318 ? -4.510 13.397 23.562 1.00 79.44 318 GLU A C 1
ATOM 2333 O O . GLU A 1 318 ? -5.732 13.297 23.625 1.00 79.44 318 GLU A O 1
ATOM 2338 N N . ILE A 1 319 ? -3.893 13.705 22.420 1.00 86.19 319 ILE A N 1
ATOM 2339 C CA . ILE A 1 319 ? -4.598 14.039 21.174 1.00 86.19 319 ILE A CA 1
ATOM 2340 C C . ILE A 1 319 ? -5.445 12.852 20.688 1.00 86.19 319 ILE A C 1
ATOM 2342 O O . ILE A 1 319 ? -6.599 13.020 20.275 1.00 86.19 319 ILE A O 1
ATOM 2346 N N . PHE A 1 320 ? -4.909 11.628 20.773 1.00 90.00 320 PHE A N 1
ATOM 2347 C CA . PHE A 1 320 ? -5.694 10.430 20.488 1.00 90.00 320 PHE A CA 1
ATOM 2348 C C . PHE A 1 320 ? -6.920 10.338 21.399 1.00 90.00 320 PHE A C 1
ATOM 2350 O O . PHE A 1 320 ? -8.013 10.100 20.898 1.00 90.00 320 PHE A O 1
ATOM 2357 N N . ASN A 1 321 ? -6.765 10.559 22.706 1.00 85.56 321 ASN A N 1
ATOM 2358 C CA . ASN A 1 321 ? -7.875 10.525 23.656 1.00 85.56 321 ASN A CA 1
ATOM 2359 C C . ASN A 1 321 ? -8.937 11.583 23.319 1.00 85.56 321 ASN A C 1
ATOM 2361 O O . ASN A 1 321 ? -10.103 11.222 23.225 1.00 85.56 321 ASN A O 1
ATOM 2365 N N . MET A 1 322 ? -8.551 12.833 23.034 1.00 86.38 322 MET A N 1
ATOM 2366 C CA . MET A 1 322 ? -9.493 13.894 22.636 1.00 86.38 322 MET A CA 1
ATOM 2367 C C . MET A 1 322 ? -10.336 13.483 21.419 1.00 86.38 322 MET A C 1
ATOM 2369 O O . MET A 1 322 ? -11.555 13.637 21.405 1.00 86.38 322 MET A O 1
ATOM 2373 N N . THR A 1 323 ? -9.706 12.892 20.398 1.00 92.62 323 THR A N 1
ATOM 2374 C CA . THR A 1 323 ? -10.448 12.430 19.210 1.00 92.62 323 THR A CA 1
ATOM 2375 C C . THR A 1 323 ? -11.264 11.166 19.465 1.00 92.62 323 THR A C 1
ATOM 2377 O O . THR A 1 323 ? -12.400 11.045 19.007 1.00 92.62 323 THR A O 1
ATOM 2380 N N . ALA A 1 324 ? -10.729 10.219 20.230 1.00 92.31 324 ALA A N 1
ATOM 2381 C CA . ALA A 1 324 ? -11.426 8.988 20.553 1.00 92.31 324 ALA A CA 1
ATOM 2382 C C . ALA A 1 324 ? -12.617 9.222 21.491 1.00 92.31 324 ALA A C 1
ATOM 2384 O O . ALA A 1 324 ? -13.590 8.483 21.395 1.00 92.31 324 ALA A O 1
ATOM 2385 N N . PHE A 1 325 ? -12.580 10.217 22.379 1.00 88.75 325 PHE A N 1
ATOM 2386 C CA . PHE A 1 325 ? -13.644 10.483 23.351 1.00 88.75 325 PHE A CA 1
ATOM 2387 C C . PHE A 1 325 ? -14.687 11.468 22.821 1.00 88.75 325 PHE A C 1
ATOM 2389 O O . PHE A 1 325 ? -15.877 11.171 22.903 1.00 88.75 325 PHE A O 1
ATOM 2396 N N . ASP A 1 326 ? -14.264 12.549 22.161 1.00 87.94 326 ASP A N 1
ATOM 2397 C CA . ASP A 1 326 ? -15.148 13.708 21.977 1.00 87.94 326 ASP A CA 1
ATOM 2398 C C . ASP A 1 326 ? -15.365 14.127 20.517 1.00 87.94 326 ASP A C 1
ATOM 2400 O O . ASP A 1 326 ? -16.340 14.817 20.224 1.00 87.94 326 ASP A O 1
ATOM 2404 N N . ALA A 1 327 ? -14.511 13.709 19.574 1.00 94.44 327 ALA A N 1
ATOM 2405 C CA . ALA A 1 327 ? -14.660 14.141 18.180 1.00 94.44 327 ALA A CA 1
ATOM 2406 C C . ALA A 1 327 ? -15.967 13.634 17.545 1.00 94.44 327 ALA A C 1
ATOM 2408 O O . ALA A 1 327 ? -16.352 12.474 17.717 1.00 94.44 327 ALA A O 1
ATOM 2409 N N . GLU A 1 328 ? -16.630 14.482 16.759 1.00 96.31 328 GLU A N 1
ATOM 2410 C CA . GLU A 1 328 ? -17.900 14.144 16.101 1.00 96.31 328 GLU A CA 1
ATOM 2411 C C . GLU A 1 328 ? -17.713 13.185 14.909 1.00 96.31 328 GLU A C 1
ATOM 2413 O O . GLU A 1 328 ? -18.570 12.337 14.641 1.00 96.31 328 GLU A O 1
ATOM 2418 N N . ASP A 1 329 ? -16.576 13.270 14.211 1.00 97.50 329 ASP A N 1
ATOM 2419 C CA . ASP A 1 329 ? -16.204 12.456 13.048 1.00 97.50 329 ASP A CA 1
ATOM 2420 C C . ASP A 1 329 ? -15.600 11.096 13.446 1.00 97.50 329 ASP A C 1
ATOM 2422 O O . ASP A 1 329 ? -14.586 10.636 12.911 1.00 97.50 329 ASP A O 1
ATOM 2426 N N . GLN A 1 330 ? -16.261 10.417 14.388 1.00 97.75 330 GLN A N 1
ATOM 2427 C CA . GLN A 1 330 ? -15.831 9.146 14.978 1.00 97.75 330 GLN A CA 1
ATOM 2428 C C . GLN A 1 330 ? -15.429 8.092 13.945 1.00 97.75 330 GLN A C 1
ATOM 2430 O O . GLN A 1 330 ? -14.403 7.427 14.106 1.00 97.75 330 GLN A O 1
ATOM 2435 N N . LEU A 1 331 ? -16.210 7.941 12.871 1.00 98.44 331 LEU A N 1
ATOM 2436 C CA . LEU A 1 331 ? -15.915 6.945 11.844 1.00 98.44 331 LEU A CA 1
ATOM 2437 C C . LEU A 1 331 ? -14.613 7.254 11.095 1.00 98.44 331 LEU A C 1
ATOM 2439 O O . LEU A 1 331 ? -13.846 6.338 10.800 1.00 98.44 331 LEU A O 1
ATOM 2443 N N . ARG A 1 332 ? -14.311 8.533 10.841 1.00 98.31 332 ARG A N 1
ATOM 2444 C CA . ARG A 1 332 ? -13.063 8.947 10.187 1.00 98.31 332 ARG A CA 1
ATOM 2445 C C . ARG A 1 332 ? -11.856 8.556 11.031 1.00 98.31 332 ARG A C 1
ATOM 2447 O O . ARG A 1 332 ? -10.930 7.927 10.519 1.00 98.31 332 ARG A O 1
ATOM 2454 N N . HIS A 1 333 ? -11.892 8.848 12.329 1.00 97.75 333 HIS A N 1
ATOM 2455 C CA . HIS A 1 333 ? -10.814 8.477 13.245 1.00 97.75 333 HIS A CA 1
ATOM 2456 C C . HIS A 1 333 ? -10.719 6.965 13.469 1.00 97.75 333 HIS A C 1
ATOM 2458 O O . HIS A 1 333 ? -9.615 6.433 13.589 1.00 97.75 333 HIS A O 1
ATOM 2464 N N . ARG A 1 334 ? -11.844 6.239 13.460 1.00 97.75 334 ARG A N 1
ATOM 2465 C CA . ARG A 1 334 ? -11.837 4.773 13.533 1.00 97.75 334 ARG A CA 1
ATOM 2466 C C . ARG A 1 334 ? -11.194 4.140 12.294 1.00 97.75 334 ARG A C 1
ATOM 2468 O O . ARG A 1 334 ? -10.439 3.172 12.424 1.00 97.75 334 ARG A O 1
ATOM 2475 N N . ILE A 1 335 ? -11.439 4.703 11.108 1.00 98.56 335 ILE A N 1
ATOM 2476 C CA . ILE A 1 335 ? -10.765 4.303 9.864 1.00 98.56 335 ILE A CA 1
ATOM 2477 C C . ILE A 1 335 ? -9.280 4.658 9.931 1.00 98.56 335 ILE A C 1
ATOM 2479 O O . ILE A 1 335 ? -8.457 3.786 9.681 1.00 98.56 335 ILE A O 1
ATOM 2483 N N . ALA A 1 336 ? -8.918 5.877 10.341 1.00 98.19 336 ALA A N 1
ATOM 2484 C CA . ALA A 1 336 ? -7.519 6.289 10.491 1.00 98.19 336 ALA A CA 1
ATOM 2485 C C . ALA A 1 336 ? -6.745 5.380 11.460 1.00 98.19 336 ALA A C 1
ATOM 2487 O O . ALA A 1 336 ? -5.628 4.963 11.164 1.00 98.19 336 ALA A O 1
ATOM 2488 N N . TYR A 1 337 ? -7.365 4.986 12.576 1.00 96.81 337 TYR A N 1
ATOM 2489 C CA . TYR A 1 337 ? -6.801 4.009 13.506 1.00 96.81 337 TYR A CA 1
ATOM 2490 C C . TYR A 1 337 ? -6.623 2.626 12.866 1.00 96.81 337 TYR A C 1
ATOM 2492 O O . TYR A 1 337 ? -5.613 1.966 13.076 1.00 96.81 337 TYR A O 1
ATOM 2500 N N . THR A 1 338 ? -7.575 2.188 12.044 1.00 96.25 338 THR A N 1
ATOM 2501 C CA . THR A 1 338 ? -7.459 0.922 11.305 1.00 96.25 338 THR A CA 1
ATOM 2502 C C . THR A 1 338 ? -6.353 0.985 10.245 1.00 96.25 338 THR A C 1
ATOM 2504 O O . THR A 1 338 ? -5.613 0.020 10.057 1.00 96.25 338 THR A O 1
ATOM 2507 N N . LEU A 1 339 ? -6.204 2.126 9.568 1.00 97.88 339 LEU A N 1
ATOM 2508 C CA . LEU A 1 339 ? -5.155 2.362 8.578 1.00 97.88 339 LEU A CA 1
ATOM 2509 C C . LEU A 1 339 ? -3.774 2.498 9.221 1.00 97.88 339 LEU A C 1
ATOM 2511 O O . LEU A 1 339 ? -2.813 2.011 8.641 1.00 97.88 339 LEU A O 1
ATOM 2515 N N . SER A 1 340 ? -3.650 3.080 10.416 1.00 96.56 340 SER A N 1
ATOM 2516 C CA . SER A 1 340 ? -2.359 3.168 11.122 1.00 96.56 340 SER A CA 1
ATOM 2517 C C . SER A 1 340 ? -1.842 1.802 11.574 1.00 96.56 340 SER A C 1
ATOM 2519 O O . SER A 1 340 ? -0.639 1.605 11.715 1.00 96.56 340 SER A O 1
ATOM 2521 N N . GLN A 1 341 ? -2.748 0.835 11.727 1.00 94.81 341 GLN A N 1
ATOM 2522 C CA . GLN A 1 341 ? -2.434 -0.571 11.959 1.00 94.81 341 GLN A CA 1
ATOM 2523 C C . GLN A 1 341 ? -2.031 -1.337 10.684 1.00 94.81 341 GLN A C 1
ATOM 2525 O O . GLN A 1 341 ? -1.524 -2.452 10.795 1.00 94.81 341 GLN A O 1
ATOM 2530 N N . LEU A 1 342 ? -2.257 -0.760 9.495 1.00 95.75 342 LEU A N 1
ATOM 2531 C CA . LEU A 1 342 ? -1.744 -1.254 8.212 1.00 95.75 342 LEU A CA 1
ATOM 2532 C C . LEU A 1 342 ? -0.431 -0.554 7.856 1.00 95.75 342 LEU A C 1
ATOM 2534 O O . LEU A 1 342 ? 0.595 -1.199 7.692 1.00 95.75 342 LEU A O 1
ATOM 2538 N N . PHE A 1 343 ? -0.462 0.775 7.786 1.00 97.00 343 PHE A N 1
ATOM 2539 C CA . PHE A 1 343 ? 0.665 1.651 7.490 1.00 97.00 343 PHE A CA 1
ATOM 2540 C C . PHE A 1 343 ? 1.366 2.065 8.784 1.00 97.00 343 PHE A C 1
ATOM 2542 O O . PHE A 1 343 ? 1.248 3.202 9.256 1.00 97.00 343 PHE A O 1
ATOM 2549 N N . VAL A 1 344 ? 2.058 1.098 9.376 1.00 95.00 344 VAL A N 1
ATOM 2550 C CA . VAL A 1 344 ? 2.620 1.211 10.722 1.00 95.00 344 VAL A CA 1
ATOM 2551 C C . VAL A 1 344 ? 3.764 2.224 10.764 1.00 95.00 344 VAL A C 1
ATOM 2553 O O . VAL A 1 344 ? 4.742 2.109 10.030 1.00 95.00 344 VAL A O 1
ATOM 2556 N N . VAL A 1 345 ? 3.655 3.175 11.692 1.00 93.38 345 VAL A N 1
ATOM 2557 C CA . VAL A 1 345 ? 4.761 3.972 12.242 1.00 93.38 345 VAL A CA 1
ATOM 2558 C C . VAL A 1 345 ? 4.674 3.904 13.764 1.00 93.38 345 VAL A C 1
ATOM 2560 O O . VAL A 1 345 ? 3.586 3.692 14.303 1.00 93.38 345 VAL A O 1
ATOM 2563 N N . SER A 1 346 ? 5.799 4.087 14.462 1.00 91.38 346 SER A N 1
ATOM 2564 C CA . SER A 1 346 ? 5.819 3.949 15.921 1.00 91.38 346 SER A CA 1
ATOM 2565 C C . SER A 1 346 ? 6.589 5.038 16.666 1.00 91.38 346 SER A C 1
ATOM 2567 O O . SER A 1 346 ? 7.731 5.366 16.323 1.00 91.38 346 SER A O 1
ATOM 2569 N N . THR A 1 347 ? 5.996 5.527 17.757 1.00 86.81 347 THR A N 1
ATOM 2570 C CA . THR A 1 347 ? 6.619 6.366 18.783 1.00 86.81 347 THR A CA 1
ATOM 2571 C C . THR A 1 347 ? 7.675 5.614 19.592 1.00 86.81 347 THR A C 1
ATOM 2573 O O . THR A 1 347 ? 8.462 6.244 20.294 1.00 86.81 347 THR A O 1
ATOM 2576 N N . GLN A 1 348 ? 7.793 4.291 19.452 1.00 85.12 348 GLN A N 1
ATOM 2577 C CA . GLN A 1 348 ? 8.893 3.485 20.008 1.00 85.12 348 GLN A CA 1
ATOM 2578 C C . GLN A 1 348 ? 10.194 3.581 19.207 1.00 85.12 348 GLN A C 1
ATOM 2580 O O . GLN A 1 348 ? 11.149 2.850 19.457 1.00 85.12 348 GLN A O 1
ATOM 2585 N N . THR A 1 349 ? 10.249 4.503 18.255 1.00 81.38 349 THR A N 1
ATOM 2586 C CA . THR A 1 349 ? 11.474 4.867 17.551 1.00 81.38 349 THR A CA 1
ATOM 2587 C C . THR A 1 349 ? 12.079 6.127 18.137 1.00 81.38 349 THR A C 1
ATOM 2589 O O . THR A 1 349 ? 11.467 6.812 18.960 1.00 81.38 349 THR A O 1
ATOM 2592 N N . ASP A 1 350 ? 13.266 6.483 17.655 1.00 76.06 350 ASP A N 1
ATOM 2593 C CA . ASP A 1 350 ? 13.893 7.741 18.030 1.00 76.06 350 ASP A CA 1
ATOM 2594 C C . ASP A 1 350 ? 12.945 8.937 17.760 1.00 76.06 350 ASP A C 1
ATOM 2596 O O . ASP A 1 350 ? 12.983 9.930 18.492 1.00 76.06 350 ASP A O 1
ATOM 2600 N N . LEU A 1 351 ? 12.059 8.851 16.747 1.00 80.06 351 LEU A N 1
ATOM 2601 C CA . LEU A 1 351 ? 11.109 9.917 16.401 1.00 80.06 351 LEU A CA 1
ATOM 2602 C C . LEU A 1 351 ? 10.035 10.132 17.463 1.00 80.06 351 LEU A C 1
ATOM 2604 O O . LEU A 1 351 ? 9.371 11.155 17.403 1.00 80.06 351 LEU A O 1
ATOM 2608 N N . GLY A 1 352 ? 9.874 9.255 18.459 1.00 77.69 352 GLY A N 1
ATOM 2609 C CA . GLY A 1 352 ? 8.805 9.344 19.463 1.00 77.69 352 GLY A CA 1
ATOM 2610 C C . GLY A 1 352 ? 8.715 10.666 20.230 1.00 77.69 352 GLY A C 1
ATOM 2611 O O . GLY A 1 352 ? 7.657 11.008 20.745 1.00 77.69 352 GLY A O 1
ATOM 2612 N N . HIS A 1 353 ? 9.800 11.439 20.278 1.00 75.56 353 HIS A N 1
ATOM 2613 C CA . HIS A 1 353 ? 9.831 12.776 20.879 1.00 75.56 353 HIS A CA 1
ATOM 2614 C C . HIS A 1 353 ? 9.462 13.909 19.895 1.00 75.56 353 HIS A C 1
ATOM 2616 O O . HIS A 1 353 ? 9.575 15.084 20.238 1.00 75.56 353 HIS A O 1
ATOM 2622 N N . LYS A 1 354 ? 9.060 13.568 18.664 1.00 80.31 354 LYS A N 1
ATOM 2623 C CA . LYS A 1 354 ? 8.647 14.460 17.571 1.00 80.31 354 LYS A CA 1
ATOM 2624 C C . LYS A 1 354 ? 7.150 14.299 17.312 1.00 80.31 354 LYS A C 1
ATOM 2626 O O . LYS A 1 354 ? 6.736 13.753 16.296 1.00 80.31 354 LYS A O 1
ATOM 2631 N N . ASP A 1 355 ? 6.350 14.801 18.237 1.00 80.50 355 ASP A N 1
ATOM 2632 C CA . ASP A 1 355 ? 4.890 14.919 18.148 1.00 80.50 355 ASP A CA 1
ATOM 2633 C C . ASP A 1 355 ? 4.383 15.355 16.755 1.00 80.50 355 ASP A C 1
ATOM 2635 O O . ASP A 1 355 ? 3.565 14.666 16.149 1.00 80.50 355 ASP A O 1
ATOM 2639 N N . SER A 1 356 ? 4.945 16.433 16.198 1.00 84.12 356 SER A N 1
ATOM 2640 C CA . SER A 1 356 ? 4.581 16.962 14.874 1.00 84.12 356 SER A CA 1
ATOM 2641 C C . SER A 1 356 ? 4.717 15.944 13.738 1.00 84.12 356 SER A C 1
ATOM 2643 O O . SER A 1 356 ? 3.964 16.022 12.777 1.00 84.12 356 SER A O 1
ATOM 2645 N N . ALA A 1 357 ? 5.640 14.980 13.834 1.00 86.12 357 ALA A N 1
ATOM 2646 C CA . ALA A 1 357 ? 5.820 13.937 12.824 1.00 86.12 357 ALA A CA 1
ATOM 2647 C C . ALA A 1 357 ? 4.654 12.935 12.807 1.00 86.12 357 ALA A C 1
ATOM 2649 O O . ALA A 1 357 ? 4.339 12.362 11.764 1.00 86.12 357 ALA A O 1
ATOM 2650 N N . PHE A 1 358 ? 4.030 12.696 13.961 1.00 90.75 358 PHE A N 1
ATOM 2651 C CA . PHE A 1 358 ? 2.938 11.735 14.101 1.00 90.75 358 PHE A CA 1
ATOM 2652 C C . PHE A 1 358 ? 1.569 12.392 13.943 1.00 90.75 358 PHE A C 1
ATOM 2654 O O . PHE A 1 358 ? 0.674 11.762 13.385 1.00 90.75 358 PHE A O 1
ATOM 2661 N N . THR A 1 359 ? 1.399 13.649 14.368 1.00 92.06 359 THR A N 1
ATOM 2662 C CA . THR A 1 359 ? 0.132 14.373 14.172 1.00 92.06 359 THR A CA 1
ATOM 2663 C C . THR A 1 359 ? -0.160 14.616 12.695 1.00 92.06 359 THR A C 1
ATOM 2665 O O . THR A 1 359 ? -1.266 14.331 12.242 1.00 92.06 359 THR A O 1
ATOM 2668 N N . THR A 1 360 ? 0.840 15.034 11.913 1.00 93.69 360 THR A N 1
ATOM 2669 C CA . THR A 1 360 ? 0.694 15.207 10.458 1.00 93.69 360 THR A CA 1
ATOM 2670 C C . THR A 1 360 ? 0.441 13.878 9.751 1.00 93.69 360 THR A C 1
ATOM 2672 O O . THR A 1 360 ? -0.414 13.807 8.869 1.00 93.69 360 THR A O 1
ATOM 2675 N N . TYR A 1 361 ? 1.122 12.810 10.180 1.00 96.00 361 TYR A N 1
ATOM 2676 C CA . TYR A 1 361 ? 0.932 11.472 9.629 1.00 96.00 361 TYR A CA 1
ATOM 2677 C C . TYR A 1 361 ? -0.486 10.949 9.881 1.00 96.00 361 TYR A C 1
ATOM 2679 O O . TYR A 1 361 ? -1.145 10.473 8.957 1.00 96.00 361 TYR A O 1
ATOM 2687 N N . TRP A 1 362 ? -0.990 11.086 11.112 1.00 97.19 362 TRP A N 1
ATOM 2688 C CA . TRP A 1 362 ? -2.366 10.724 11.445 1.00 97.19 362 TRP A CA 1
ATOM 2689 C C . TRP A 1 362 ? -3.373 11.507 10.600 1.00 97.19 362 TRP A C 1
ATOM 2691 O O . TRP A 1 362 ? -4.314 10.925 10.056 1.00 97.19 362 TRP A O 1
ATOM 2701 N N . ASP A 1 363 ? -3.153 12.813 10.433 1.00 97.38 363 ASP A N 1
ATOM 2702 C CA . ASP A 1 363 ? -4.040 13.654 9.637 1.00 97.38 363 ASP A CA 1
ATOM 2703 C C . ASP A 1 363 ? -4.083 13.247 8.160 1.00 97.38 363 ASP A C 1
ATOM 2705 O O . ASP A 1 363 ? -5.159 13.334 7.557 1.00 97.38 363 ASP A O 1
ATOM 2709 N N . ARG A 1 364 ? -2.980 12.737 7.586 1.00 96.94 364 ARG A N 1
ATOM 2710 C CA . ARG A 1 364 ? -2.995 12.124 6.244 1.00 96.94 364 ARG A CA 1
ATOM 2711 C C . ARG A 1 364 ? -3.893 10.889 6.209 1.00 96.94 364 ARG A C 1
ATOM 2713 O O . ARG A 1 364 ? -4.772 10.804 5.353 1.00 96.94 364 ARG A O 1
ATOM 2720 N N . LEU A 1 365 ? -3.743 9.966 7.162 1.00 98.19 365 LEU A N 1
ATOM 2721 C CA . LEU A 1 365 ? -4.583 8.761 7.229 1.00 98.19 365 LEU A CA 1
ATOM 2722 C C . LEU A 1 365 ? -6.077 9.109 7.350 1.00 98.19 365 LEU A C 1
ATOM 2724 O O . LEU A 1 365 ? -6.910 8.526 6.656 1.00 98.19 365 LEU A O 1
ATOM 2728 N N . ALA A 1 366 ? -6.420 10.087 8.192 1.00 97.75 366 ALA A N 1
ATOM 2729 C CA . ALA A 1 366 ? -7.795 10.553 8.378 1.00 97.75 366 ALA A CA 1
ATOM 2730 C C . ALA A 1 366 ? -8.355 11.298 7.148 1.00 97.75 366 ALA A C 1
ATOM 2732 O O . ALA A 1 366 ? -9.536 11.135 6.818 1.00 97.75 366 ALA A O 1
ATOM 2733 N N . THR A 1 367 ? -7.515 12.045 6.424 1.00 97.25 367 THR A N 1
ATOM 2734 C CA . THR A 1 367 ? -7.892 12.693 5.153 1.00 97.25 367 THR A CA 1
ATOM 2735 C C . THR A 1 367 ? -8.316 11.643 4.121 1.00 97.25 367 THR A C 1
ATOM 2737 O O . THR A 1 367 ? -9.355 11.775 3.470 1.00 97.25 367 THR A O 1
ATOM 2740 N N . HIS A 1 368 ? -7.550 10.554 4.014 1.00 97.62 368 HIS A N 1
ATOM 2741 C CA . HIS A 1 368 ? -7.788 9.478 3.047 1.00 97.62 368 HIS A CA 1
ATOM 2742 C C . HIS A 1 368 ? -8.887 8.489 3.447 1.00 97.62 368 HIS A C 1
ATOM 2744 O O . HIS A 1 368 ? -9.264 7.652 2.630 1.00 97.62 368 HIS A O 1
ATOM 2750 N N . ALA A 1 369 ? -9.482 8.599 4.639 1.00 96.44 369 ALA A N 1
ATOM 2751 C CA . ALA A 1 369 ? -10.632 7.773 5.027 1.00 96.44 369 ALA A CA 1
ATOM 2752 C C . ALA A 1 369 ? -11.823 7.895 4.048 1.00 96.44 369 ALA A C 1
ATOM 2754 O O . ALA A 1 369 ? -12.618 6.968 3.912 1.00 96.44 369 ALA A O 1
ATOM 2755 N N . THR A 1 370 ? -11.919 9.029 3.346 1.00 94.94 370 THR A N 1
ATOM 2756 C CA . THR A 1 370 ? -12.902 9.311 2.283 1.00 94.94 370 THR A CA 1
ATOM 2757 C C . THR A 1 370 ? -12.290 9.328 0.874 1.00 94.94 370 THR A C 1
ATOM 2759 O O . THR A 1 370 ? -12.927 9.800 -0.065 1.00 94.94 370 THR A O 1
ATOM 2762 N N . GLY A 1 371 ? -11.040 8.882 0.730 1.00 97.00 371 GLY A N 1
ATOM 2763 C CA . GLY A 1 371 ? -10.245 8.974 -0.494 1.00 97.00 371 GLY A CA 1
ATOM 2764 C C . GLY A 1 371 ? -10.058 7.641 -1.220 1.00 97.00 371 GLY A C 1
ATOM 2765 O O . GLY A 1 371 ? -10.827 6.688 -1.055 1.00 97.00 371 GLY A O 1
ATOM 2766 N N . ASN A 1 372 ? -9.010 7.588 -2.044 1.00 98.56 372 ASN A N 1
ATOM 2767 C CA . ASN A 1 372 ? -8.621 6.398 -2.788 1.00 98.56 372 ASN A CA 1
ATOM 2768 C C . ASN A 1 372 ? -7.359 5.758 -2.197 1.00 98.56 372 ASN A C 1
ATOM 2770 O O . ASN A 1 372 ? -6.405 6.451 -1.851 1.00 98.56 372 ASN A O 1
ATOM 2774 N N . PHE A 1 373 ? -7.314 4.427 -2.151 1.00 98.75 373 PHE A N 1
ATOM 2775 C CA . PHE A 1 373 ? -6.150 3.681 -1.675 1.00 98.75 373 PHE A CA 1
ATOM 2776 C C . PHE A 1 373 ? -4.872 4.002 -2.466 1.00 98.75 373 PHE A C 1
ATOM 2778 O O . PHE A 1 373 ? -3.790 4.033 -1.886 1.00 98.75 373 PHE A O 1
ATOM 2785 N N . ARG A 1 374 ? -4.973 4.264 -3.776 1.00 98.56 374 ARG A N 1
ATOM 2786 C CA . ARG A 1 374 ? -3.823 4.628 -4.617 1.00 98.56 374 ARG A CA 1
ATOM 2787 C C . ARG A 1 374 ? -3.171 5.938 -4.174 1.00 98.56 374 ARG A C 1
ATOM 2789 O O . ARG A 1 374 ? -1.945 6.034 -4.191 1.00 98.56 374 ARG A O 1
ATOM 2796 N N . ASP A 1 375 ? -3.987 6.913 -3.789 1.00 98.62 375 ASP A N 1
ATOM 2797 C CA . ASP A 1 375 ? -3.520 8.217 -3.319 1.00 98.62 375 ASP A CA 1
ATOM 2798 C C . ASP A 1 375 ? -2.967 8.095 -1.896 1.00 98.62 375 ASP A C 1
ATOM 2800 O O . ASP A 1 375 ? -1.885 8.597 -1.613 1.00 98.62 375 ASP A O 1
ATOM 2804 N N . LEU A 1 376 ? -3.654 7.341 -1.029 1.00 98.56 376 LEU A N 1
ATOM 2805 C CA . LEU A 1 376 ? -3.183 7.024 0.321 1.00 98.56 376 LEU A CA 1
ATOM 2806 C C . LEU A 1 376 ? -1.801 6.359 0.309 1.00 98.56 376 LEU A C 1
ATOM 2808 O O . LEU A 1 376 ? -0.933 6.739 1.089 1.00 98.56 376 LEU A O 1
ATOM 2812 N N . LEU A 1 377 ? -1.595 5.365 -0.561 1.00 98.69 377 LEU A N 1
ATOM 2813 C CA . LEU A 1 377 ? -0.334 4.632 -0.650 1.00 98.69 377 LEU A CA 1
ATOM 2814 C C . LEU A 1 377 ? 0.826 5.556 -1.044 1.00 98.69 377 LEU A C 1
ATOM 2816 O O . LEU A 1 377 ? 1.903 5.467 -0.455 1.00 98.69 377 LEU A O 1
ATOM 2820 N N . GLU A 1 378 ? 0.609 6.449 -2.011 1.00 98.44 378 GLU A N 1
ATOM 2821 C CA . GLU A 1 378 ? 1.616 7.427 -2.435 1.00 98.44 378 GLU A CA 1
ATOM 2822 C C . GLU A 1 378 ? 1.903 8.451 -1.328 1.00 98.44 378 GLU A C 1
ATOM 2824 O O . GLU A 1 378 ? 3.064 8.685 -0.996 1.00 98.44 378 GLU A O 1
ATOM 2829 N N . ASP A 1 379 ? 0.858 8.989 -0.696 1.00 97.56 379 ASP A N 1
ATOM 2830 C CA . ASP A 1 379 ? 0.971 10.008 0.353 1.00 97.56 379 ASP A CA 1
ATOM 2831 C C . ASP A 1 379 ? 1.684 9.464 1.603 1.00 97.56 379 ASP A C 1
ATOM 2833 O O . ASP A 1 379 ? 2.584 10.099 2.149 1.00 97.56 379 ASP A O 1
ATOM 2837 N N . VAL A 1 380 ? 1.364 8.230 2.016 1.00 97.12 380 VAL A N 1
ATOM 2838 C CA . VAL A 1 380 ? 2.091 7.527 3.085 1.00 97.12 380 VAL A CA 1
ATOM 2839 C C . VAL A 1 380 ? 3.543 7.279 2.689 1.00 97.12 380 VAL A C 1
ATOM 2841 O O . VAL A 1 380 ? 4.433 7.492 3.509 1.00 97.12 380 VAL A O 1
ATOM 2844 N N . THR A 1 381 ? 3.798 6.849 1.449 1.00 97.19 381 THR A N 1
ATOM 2845 C CA . THR A 1 381 ? 5.159 6.580 0.959 1.00 97.19 381 THR A CA 1
ATOM 2846 C C . THR A 1 381 ? 6.036 7.830 1.018 1.00 97.19 381 THR A C 1
ATOM 2848 O O . THR A 1 381 ? 7.199 7.758 1.415 1.00 97.19 381 THR A O 1
ATOM 2851 N N . LEU A 1 382 ? 5.483 8.983 0.641 1.00 96.88 382 LEU A N 1
ATOM 2852 C CA . LEU A 1 382 ? 6.200 10.254 0.621 1.00 96.88 382 LEU A CA 1
ATOM 2853 C C . LEU A 1 382 ? 6.238 10.964 1.973 1.00 96.88 382 LEU A C 1
ATOM 2855 O O . LEU A 1 382 ? 7.018 11.905 2.138 1.00 96.88 382 LEU A O 1
ATOM 2859 N N . HIS A 1 383 ? 5.463 10.513 2.957 1.00 95.25 383 HIS A N 1
ATOM 2860 C CA . HIS A 1 383 ? 5.469 11.128 4.273 1.00 95.25 383 HIS A CA 1
ATOM 2861 C C . HIS A 1 383 ? 6.829 10.929 4.975 1.00 95.25 383 HIS A C 1
ATOM 2863 O O . HIS A 1 383 ? 7.276 9.788 5.138 1.00 95.25 383 HIS A O 1
ATOM 2869 N N . PRO A 1 384 ? 7.487 11.990 5.487 1.00 90.38 384 PRO A N 1
ATOM 2870 C CA . PRO A 1 384 ? 8.818 11.877 6.093 1.00 90.38 384 PRO A CA 1
ATOM 2871 C C . PRO A 1 384 ? 8.896 10.906 7.273 1.00 90.38 384 PRO A C 1
ATOM 2873 O O . PRO A 1 384 ? 9.905 10.226 7.444 1.00 90.38 384 PRO A O 1
ATOM 2876 N N . THR A 1 385 ? 7.832 10.813 8.075 1.00 90.94 385 THR A N 1
ATOM 2877 C CA . THR A 1 385 ? 7.729 9.852 9.189 1.00 90.94 385 THR A CA 1
ATOM 2878 C C . THR A 1 385 ? 7.843 8.410 8.704 1.00 90.94 385 THR A C 1
ATOM 2880 O O . THR A 1 385 ? 8.634 7.654 9.259 1.00 90.94 385 THR A O 1
ATOM 2883 N N . MET A 1 386 ? 7.126 8.040 7.638 1.00 93.69 386 MET A N 1
ATOM 2884 C CA . MET A 1 386 ? 7.222 6.710 7.029 1.00 93.69 386 MET A CA 1
ATOM 2885 C C . MET A 1 386 ? 8.589 6.506 6.370 1.00 93.69 386 MET A C 1
ATOM 2887 O O . MET A 1 386 ? 9.245 5.484 6.584 1.00 93.69 386 MET A O 1
ATOM 2891 N N . GLY A 1 387 ? 9.063 7.518 5.636 1.00 91.38 387 GLY A N 1
ATOM 2892 C CA . GLY A 1 387 ? 10.369 7.484 4.991 1.00 91.38 387 GLY A CA 1
ATOM 2893 C C . GLY A 1 387 ? 11.511 7.223 5.975 1.00 91.38 387 GLY A C 1
ATOM 2894 O O . GLY A 1 387 ? 12.416 6.444 5.676 1.00 91.38 387 GLY A O 1
ATOM 2895 N N . HIS A 1 388 ? 11.448 7.821 7.166 1.00 87.50 388 HIS A N 1
ATOM 2896 C CA . HIS A 1 388 ? 12.391 7.566 8.251 1.00 87.50 388 HIS A CA 1
ATOM 2897 C C . HIS A 1 388 ? 12.140 6.222 8.946 1.00 87.50 388 HIS A C 1
ATOM 2899 O O . HIS A 1 388 ? 13.097 5.530 9.279 1.00 87.50 388 HIS A O 1
ATOM 2905 N N . TYR A 1 389 ? 10.882 5.837 9.177 1.00 90.00 389 TYR A N 1
ATOM 2906 C CA . TYR A 1 389 ? 10.537 4.595 9.878 1.00 90.00 389 TYR A CA 1
ATOM 2907 C C . TYR A 1 389 ? 11.050 3.347 9.145 1.00 90.00 389 TYR A C 1
ATOM 2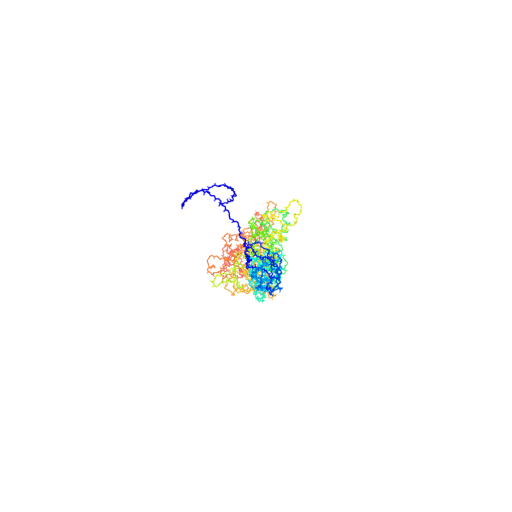909 O O . TYR A 1 389 ? 11.522 2.407 9.781 1.00 90.00 389 TYR A O 1
ATOM 2917 N N . LEU A 1 390 ? 11.016 3.361 7.809 1.00 91.62 390 LEU A N 1
ATOM 2918 C CA . LEU A 1 390 ? 11.403 2.225 6.967 1.00 91.62 390 LEU A CA 1
ATOM 2919 C C . LEU A 1 390 ? 12.660 2.458 6.119 1.00 91.62 390 LEU A C 1
ATOM 2921 O O . LEU A 1 390 ? 12.934 1.676 5.209 1.00 91.62 390 LEU A O 1
ATOM 2925 N N . ASN A 1 391 ? 13.454 3.484 6.436 1.00 87.88 391 ASN A N 1
ATOM 2926 C CA . ASN A 1 391 ? 14.717 3.809 5.755 1.00 87.88 391 ASN A CA 1
ATOM 2927 C C . ASN A 1 391 ? 14.588 4.065 4.238 1.00 87.88 391 ASN A C 1
ATOM 2929 O O . ASN A 1 391 ? 15.538 3.862 3.483 1.00 87.88 391 ASN A O 1
ATOM 2933 N N . MET A 1 392 ? 13.433 4.539 3.763 1.00 91.19 392 MET A N 1
ATOM 2934 C CA . MET A 1 392 ? 13.324 5.060 2.393 1.00 91.19 392 MET A CA 1
ATOM 2935 C C . MET A 1 392 ? 14.037 6.409 2.263 1.00 91.19 392 MET A C 1
ATOM 2937 O O . MET A 1 392 ? 14.584 6.745 1.209 1.00 91.19 392 MET A O 1
ATOM 2941 N N . ILE A 1 393 ? 14.054 7.183 3.347 1.00 87.44 393 ILE A N 1
ATOM 2942 C CA . ILE A 1 393 ? 14.683 8.491 3.361 1.00 87.44 393 ILE A CA 1
ATOM 2943 C C . ILE A 1 393 ? 16.200 8.368 3.197 1.00 87.44 393 ILE A C 1
ATOM 2945 O O . ILE A 1 393 ? 16.880 7.662 3.936 1.00 87.44 393 ILE A O 1
ATOM 2949 N N . GLY A 1 394 ? 16.750 9.056 2.201 1.00 86.56 394 GLY A N 1
ATOM 2950 C CA . GLY A 1 394 ? 18.179 9.011 1.893 1.00 86.56 394 GLY A CA 1
ATOM 2951 C C . GLY A 1 394 ? 18.626 7.710 1.226 1.00 86.56 394 GLY A C 1
ATOM 2952 O O . GLY A 1 394 ? 19.833 7.510 1.060 1.00 86.56 394 GLY A O 1
ATOM 2953 N N . ASN A 1 395 ? 17.687 6.852 0.808 1.00 91.94 395 ASN A N 1
ATOM 2954 C CA . ASN A 1 395 ? 17.990 5.646 0.050 1.00 91.94 395 ASN A CA 1
ATOM 2955 C C . ASN A 1 395 ? 18.666 6.018 -1.279 1.00 91.94 395 ASN A C 1
ATOM 2957 O O . ASN A 1 395 ? 18.121 6.770 -2.092 1.00 91.94 395 ASN A O 1
ATOM 2961 N N . GLN A 1 396 ? 19.879 5.518 -1.488 1.00 92.25 396 GLN A N 1
ATOM 2962 C CA . GLN A 1 396 ? 20.753 5.915 -2.588 1.00 92.25 396 GLN A CA 1
ATOM 2963 C C . GLN A 1 396 ? 20.821 4.842 -3.672 1.00 92.25 396 GLN A C 1
ATOM 2965 O O . GLN A 1 396 ? 20.771 3.641 -3.410 1.00 92.25 396 GLN A O 1
ATOM 2970 N N . LYS A 1 397 ? 21.029 5.299 -4.908 1.00 93.81 397 LYS A N 1
ATOM 2971 C CA . LYS A 1 397 ? 21.405 4.472 -6.053 1.00 93.81 397 LYS A CA 1
ATOM 2972 C C . LYS A 1 397 ? 22.610 3.582 -5.748 1.00 93.81 397 LYS A C 1
ATOM 2974 O O . LYS A 1 397 ? 23.457 3.916 -4.917 1.00 93.81 397 LYS A O 1
ATOM 2979 N N . ALA A 1 398 ? 22.721 2.476 -6.476 1.00 94.44 398 ALA A N 1
ATOM 2980 C CA . ALA A 1 398 ? 23.829 1.549 -6.312 1.00 94.44 398 ALA A CA 1
ATOM 2981 C C . ALA A 1 398 ? 25.174 2.223 -6.640 1.00 94.44 398 ALA A C 1
ATOM 2983 O O . ALA A 1 398 ? 25.331 2.861 -7.682 1.00 94.44 398 ALA A O 1
ATOM 2984 N N . ASP A 1 399 ? 26.165 2.022 -5.773 1.00 93.12 399 ASP A N 1
ATOM 2985 C CA . ASP A 1 399 ? 27.561 2.388 -6.019 1.00 93.12 399 ASP A CA 1
ATOM 2986 C C . ASP A 1 399 ? 28.470 1.255 -5.517 1.00 93.12 399 ASP A C 1
ATOM 2988 O O . ASP A 1 399 ? 28.826 1.210 -4.332 1.00 93.12 399 ASP A O 1
ATOM 2992 N N . PRO A 1 400 ? 28.873 0.327 -6.406 1.00 92.12 400 PRO A N 1
ATOM 2993 C CA . PRO A 1 400 ? 29.742 -0.788 -6.043 1.00 92.12 400 PRO A CA 1
ATOM 2994 C C . PRO A 1 400 ? 31.105 -0.357 -5.487 1.00 92.12 400 PRO A C 1
ATOM 2996 O O . PRO A 1 400 ? 31.667 -1.063 -4.653 1.00 92.12 400 PRO A O 1
ATOM 2999 N N . SER A 1 401 ? 31.633 0.802 -5.902 1.00 94.06 401 SER A N 1
ATOM 3000 C CA . SER A 1 401 ? 32.937 1.297 -5.437 1.00 94.06 401 SER A CA 1
ATOM 3001 C C . SER A 1 401 ? 32.897 1.726 -3.970 1.00 94.06 401 SER A C 1
ATOM 3003 O O . SER A 1 401 ? 33.875 1.564 -3.238 1.00 94.06 401 SER A O 1
ATOM 3005 N N . ARG A 1 402 ? 31.733 2.217 -3.532 1.00 87.62 402 ARG A N 1
ATOM 3006 C CA . ARG A 1 402 ? 31.439 2.595 -2.148 1.00 87.62 402 ARG A CA 1
ATOM 3007 C C . ARG A 1 402 ? 30.699 1.510 -1.364 1.00 87.62 402 ARG A C 1
ATOM 3009 O O . ARG A 1 402 ? 30.350 1.746 -0.211 1.00 87.62 402 ARG A O 1
ATOM 3016 N N . ASN A 1 403 ? 30.465 0.342 -1.968 1.00 89.56 403 ASN A N 1
ATOM 3017 C CA . ASN A 1 403 ? 29.643 -0.735 -1.414 1.00 89.56 403 ASN A CA 1
ATOM 3018 C C . ASN A 1 403 ? 28.231 -0.266 -0.994 1.00 89.56 403 ASN A C 1
ATOM 3020 O O . ASN A 1 403 ? 27.700 -0.702 0.025 1.00 89.56 403 ASN A O 1
ATOM 3024 N N . ILE A 1 404 ? 27.632 0.636 -1.775 1.00 88.62 404 ILE A N 1
ATOM 3025 C CA . ILE A 1 404 ? 26.250 1.089 -1.589 1.00 88.62 404 ILE A CA 1
ATOM 3026 C C . ILE A 1 404 ? 25.342 0.249 -2.473 1.00 88.62 404 ILE A C 1
ATOM 3028 O O . ILE A 1 404 ? 25.606 0.058 -3.664 1.00 88.62 404 ILE A O 1
ATOM 3032 N N . ARG A 1 405 ? 24.254 -0.228 -1.881 1.00 92.75 405 ARG A N 1
ATOM 3033 C CA . ARG A 1 405 ? 23.137 -0.871 -2.567 1.00 92.75 405 ARG A CA 1
ATOM 3034 C C . ARG A 1 405 ? 21.864 -0.135 -2.149 1.00 92.75 405 ARG A C 1
ATOM 3036 O O . ARG A 1 405 ? 21.831 0.313 -1.002 1.00 92.75 405 ARG A O 1
ATOM 3043 N N . PRO A 1 406 ? 20.860 -0.018 -3.034 1.00 95.75 406 PRO A N 1
ATOM 3044 C CA . PRO A 1 406 ? 19.547 0.466 -2.634 1.00 95.75 406 PRO A CA 1
ATOM 3045 C C . PRO A 1 406 ? 19.038 -0.315 -1.420 1.00 95.75 406 PRO A C 1
ATOM 3047 O O . PRO A 1 406 ? 19.128 -1.544 -1.399 1.00 95.75 406 PRO A O 1
ATOM 3050 N N . ASP A 1 407 ? 18.550 0.399 -0.411 1.00 94.88 407 ASP A N 1
ATOM 3051 C CA . ASP A 1 407 ? 17.926 -0.188 0.769 1.00 94.88 407 ASP A CA 1
ATOM 3052 C C . ASP A 1 407 ? 16.613 -0.863 0.355 1.00 94.88 407 ASP A C 1
ATOM 3054 O O . ASP A 1 407 ? 15.760 -0.266 -0.308 1.00 94.88 407 ASP A O 1
ATOM 3058 N N . GLU A 1 408 ? 16.491 -2.140 0.705 1.00 96.12 408 GLU A N 1
ATOM 3059 C CA . GLU A 1 408 ? 15.370 -2.996 0.332 1.00 96.12 408 GLU A CA 1
ATOM 3060 C C . GLU A 1 408 ? 14.237 -2.975 1.368 1.00 96.12 408 GLU A C 1
ATOM 3062 O O . GLU A 1 408 ? 13.184 -3.548 1.101 1.00 96.12 408 GLU A O 1
ATOM 3067 N N . ASN A 1 409 ? 14.427 -2.347 2.535 1.00 93.69 409 ASN A N 1
ATOM 3068 C CA . ASN A 1 409 ? 13.499 -2.426 3.662 1.00 93.69 409 ASN A CA 1
ATOM 3069 C C . ASN A 1 409 ? 12.109 -1.896 3.286 1.00 93.69 409 ASN A C 1
ATOM 3071 O O . ASN A 1 409 ? 11.155 -2.667 3.238 1.00 93.69 409 ASN A O 1
ATOM 3075 N N . PHE A 1 410 ? 11.998 -0.623 2.890 1.00 96.12 410 PHE A N 1
ATOM 3076 C CA . PHE A 1 410 ? 10.711 -0.062 2.465 1.00 96.12 410 PHE A CA 1
ATOM 3077 C C . PHE A 1 410 ? 10.093 -0.824 1.280 1.00 96.12 410 PHE A C 1
ATOM 3079 O O . PHE A 1 410 ? 8.893 -1.076 1.279 1.00 96.12 410 PHE A O 1
ATOM 3086 N N . ALA A 1 411 ? 10.902 -1.256 0.304 1.00 97.19 411 ALA A N 1
ATOM 3087 C CA . ALA A 1 411 ? 10.419 -2.031 -0.842 1.00 97.19 411 ALA A CA 1
ATOM 3088 C C . ALA A 1 411 ? 9.797 -3.378 -0.430 1.00 97.19 411 ALA A C 1
ATOM 3090 O O . ALA A 1 411 ? 8.796 -3.795 -1.011 1.00 97.19 411 ALA A O 1
ATOM 3091 N N . ARG A 1 412 ? 10.357 -4.055 0.581 1.00 96.12 412 ARG A N 1
ATOM 3092 C CA . ARG A 1 412 ? 9.766 -5.275 1.150 1.00 96.12 412 ARG A CA 1
ATOM 3093 C C . ARG A 1 412 ? 8.485 -4.961 1.897 1.00 96.12 412 ARG A C 1
ATOM 3095 O O . ARG A 1 412 ? 7.471 -5.583 1.610 1.00 96.12 412 ARG A O 1
ATOM 3102 N N . GLU A 1 413 ? 8.515 -3.994 2.807 1.00 95.50 413 GLU A N 1
ATOM 3103 C CA . GLU A 1 413 ? 7.364 -3.693 3.661 1.00 95.50 413 GLU A CA 1
ATOM 3104 C C . GLU A 1 413 ? 6.159 -3.176 2.861 1.00 95.50 413 GLU A C 1
ATOM 3106 O O . GLU A 1 413 ? 5.036 -3.636 3.076 1.00 95.50 413 GLU A O 1
ATOM 3111 N N . VAL A 1 414 ? 6.379 -2.315 1.859 1.00 97.25 414 VAL A N 1
ATOM 3112 C CA . VAL A 1 414 ? 5.290 -1.807 1.010 1.00 97.25 414 VAL A CA 1
ATOM 3113 C C . VAL A 1 414 ? 4.615 -2.924 0.213 1.00 97.25 414 VAL A C 1
ATOM 3115 O O . VAL A 1 414 ? 3.395 -2.911 0.059 1.00 97.25 414 VAL A O 1
ATOM 3118 N N . MET A 1 415 ? 5.367 -3.933 -0.243 1.00 97.62 415 MET A N 1
ATOM 3119 C CA . MET A 1 415 ? 4.802 -5.108 -0.913 1.00 97.62 415 MET A CA 1
ATOM 3120 C C . MET A 1 415 ? 4.139 -6.066 0.085 1.00 97.62 415 MET A C 1
ATOM 3122 O O . MET A 1 415 ? 2.994 -6.472 -0.100 1.00 97.62 415 MET A O 1
ATOM 3126 N N . GLN A 1 416 ? 4.836 -6.426 1.158 1.00 95.25 416 GLN A N 1
ATOM 3127 C CA . GLN A 1 416 ? 4.460 -7.553 2.011 1.00 95.25 416 GLN A CA 1
ATOM 3128 C C . GLN A 1 416 ? 3.456 -7.192 3.109 1.00 95.25 416 GLN A C 1
ATOM 3130 O O . GLN A 1 416 ? 2.597 -8.009 3.427 1.00 95.25 416 GLN A O 1
ATOM 3135 N N . LEU A 1 417 ? 3.557 -5.993 3.690 1.00 93.69 417 LEU A N 1
ATOM 3136 C CA . LEU A 1 417 ? 2.714 -5.567 4.809 1.00 93.69 417 LEU A CA 1
ATOM 3137 C C . LEU A 1 417 ? 1.600 -4.630 4.375 1.00 93.69 417 LEU A C 1
ATOM 3139 O O . LEU A 1 417 ? 0.532 -4.656 4.976 1.00 93.69 417 LEU A O 1
ATOM 3143 N N . PHE A 1 418 ? 1.832 -3.796 3.360 1.00 95.69 418 PHE A N 1
ATOM 3144 C CA . PHE A 1 418 ? 0.885 -2.727 3.034 1.00 95.69 418 PHE A CA 1
ATOM 3145 C C . PHE A 1 418 ? -0.025 -3.052 1.852 1.00 95.69 418 PHE A C 1
ATOM 3147 O O . PHE A 1 418 ? -1.106 -2.472 1.759 1.00 95.69 418 PHE A O 1
ATOM 3154 N N . THR A 1 419 ? 0.382 -3.949 0.942 1.00 97.69 419 THR A N 1
ATOM 3155 C CA . THR A 1 419 ? -0.334 -4.117 -0.334 1.00 97.69 419 THR A CA 1
ATOM 3156 C C . THR A 1 419 ? -0.664 -5.552 -0.731 1.00 97.69 419 THR A C 1
ATOM 3158 O O . THR A 1 419 ? -1.839 -5.894 -0.822 1.00 97.69 419 THR A O 1
ATOM 3161 N N . ILE A 1 420 ? 0.323 -6.384 -1.060 1.00 95.56 420 ILE A N 1
ATOM 3162 C CA . ILE A 1 420 ? 0.089 -7.633 -1.804 1.00 95.56 420 ILE A CA 1
ATOM 3163 C C . ILE A 1 420 ? 0.371 -8.898 -0.999 1.00 95.56 420 ILE A C 1
ATOM 3165 O O . ILE A 1 420 ? -0.088 -9.965 -1.405 1.00 95.56 420 ILE A O 1
ATOM 3169 N N . GLY A 1 421 ? 1.064 -8.799 0.134 1.00 95.94 421 GLY A N 1
ATOM 3170 C CA . GLY A 1 421 ? 1.405 -9.958 0.955 1.00 95.94 421 GLY A CA 1
ATOM 3171 C C . GLY A 1 421 ? 2.478 -10.848 0.326 1.00 95.94 421 GLY A C 1
ATOM 3172 O O . GLY A 1 421 ? 3.000 -10.561 -0.750 1.00 95.94 421 GLY A O 1
ATOM 3173 N N . LEU A 1 422 ? 2.810 -11.943 1.014 1.00 95.69 422 LEU A N 1
ATOM 3174 C CA . LEU A 1 422 ? 3.848 -12.895 0.591 1.00 95.69 422 LEU A CA 1
ATOM 3175 C C . LEU A 1 422 ? 3.363 -13.917 -0.447 1.00 95.69 422 LEU A C 1
ATOM 3177 O O . LEU A 1 422 ? 4.173 -14.433 -1.210 1.00 95.69 422 LEU A O 1
ATOM 3181 N N . ALA A 1 423 ? 2.061 -14.215 -0.477 1.00 97.31 423 ALA A N 1
ATOM 3182 C CA . ALA A 1 423 ? 1.480 -15.240 -1.341 1.00 97.31 423 ALA A CA 1
ATOM 3183 C C . ALA A 1 423 ? 0.308 -14.694 -2.165 1.00 97.31 423 ALA A C 1
ATOM 3185 O O . ALA A 1 423 ? -0.431 -13.819 -1.713 1.00 97.31 423 ALA A O 1
ATOM 3186 N N . GLU A 1 424 ? 0.135 -15.194 -3.388 1.00 97.25 424 GLU A N 1
ATOM 3187 C CA . GLU A 1 424 ? -1.010 -14.861 -4.230 1.00 97.25 424 GLU A CA 1
ATOM 3188 C C . GLU A 1 424 ? -2.332 -15.262 -3.563 1.00 97.25 424 GLU A C 1
ATOM 3190 O O . GLU A 1 424 ? -2.443 -16.332 -2.967 1.00 97.25 424 GLU A O 1
ATOM 3195 N N . LEU A 1 425 ? -3.355 -14.413 -3.703 1.00 97.81 425 LEU A N 1
ATOM 3196 C CA . LEU A 1 425 ? -4.669 -14.608 -3.095 1.00 97.81 425 LEU A CA 1
ATOM 3197 C C . LEU A 1 425 ? -5.761 -14.751 -4.159 1.00 97.81 425 LEU A C 1
ATOM 3199 O O . LEU A 1 425 ? -5.789 -14.041 -5.172 1.00 97.81 425 LEU A O 1
ATOM 3203 N N . ASN A 1 426 ? -6.703 -15.652 -3.904 1.00 97.69 426 ASN A N 1
ATOM 3204 C CA . ASN A 1 426 ? -8.024 -15.604 -4.513 1.00 97.69 426 ASN A CA 1
ATOM 3205 C C . ASN A 1 426 ? -8.801 -14.394 -3.970 1.00 97.69 426 ASN A C 1
ATOM 3207 O O . ASN A 1 426 ? -8.453 -13.819 -2.939 1.00 97.69 426 ASN A O 1
ATOM 3211 N N . GLN A 1 427 ? -9.869 -13.986 -4.661 1.00 97.31 427 GLN A N 1
ATOM 3212 C CA . GLN A 1 427 ? -10.662 -12.823 -4.234 1.00 97.31 427 GLN A CA 1
ATOM 3213 C C . GLN A 1 427 ? -11.443 -13.065 -2.935 1.00 97.31 427 GLN A C 1
ATOM 3215 O O . GLN A 1 427 ? -11.801 -12.109 -2.264 1.00 97.31 427 GLN A O 1
ATOM 3220 N N . ASP A 1 428 ? -11.635 -14.324 -2.544 1.00 97.62 428 ASP A N 1
ATOM 3221 C CA . ASP A 1 428 ? -12.165 -14.728 -1.238 1.00 97.62 428 ASP A CA 1
ATOM 3222 C C . ASP A 1 428 ? -11.098 -14.728 -0.122 1.00 97.62 428 ASP A C 1
ATOM 3224 O O . ASP A 1 428 ? -11.371 -15.096 1.020 1.00 97.62 428 ASP A O 1
ATOM 3228 N N . GLY A 1 429 ? -9.865 -14.326 -0.449 1.00 96.38 429 GLY A N 1
ATOM 3229 C CA . GLY A 1 429 ? -8.746 -14.239 0.478 1.00 96.38 429 GLY A CA 1
ATOM 3230 C C . GLY A 1 429 ? -8.033 -15.558 0.778 1.00 96.38 429 GLY A C 1
ATOM 3231 O O . GLY A 1 429 ? -7.079 -15.561 1.559 1.00 96.38 429 GLY A O 1
ATOM 3232 N N . SER A 1 430 ? -8.452 -16.672 0.175 1.00 96.56 430 SER A N 1
ATOM 3233 C CA . SER A 1 430 ? -7.707 -17.928 0.264 1.00 96.56 430 SER A CA 1
ATOM 3234 C C . SER A 1 430 ? -6.394 -17.848 -0.524 1.00 96.56 430 SER A C 1
ATOM 3236 O O . SER A 1 430 ? -6.312 -17.198 -1.568 1.00 96.56 430 SER A O 1
ATOM 3238 N N . VAL A 1 431 ? -5.351 -18.511 -0.024 1.00 97.06 431 VAL A N 1
ATOM 3239 C CA . VAL A 1 431 ? -4.039 -18.564 -0.685 1.00 97.06 431 VAL A CA 1
ATOM 3240 C C . VAL A 1 431 ? -4.135 -19.406 -1.956 1.00 97.06 431 VAL A C 1
ATOM 3242 O O . VAL A 1 431 ? -4.674 -20.514 -1.934 1.00 97.06 431 VAL A O 1
ATOM 3245 N N . LYS A 1 432 ? -3.595 -18.899 -3.068 1.00 97.44 432 LYS A N 1
ATOM 3246 C CA . LYS A 1 432 ? -3.446 -19.683 -4.294 1.00 97.44 432 LYS A CA 1
ATOM 3247 C C . LYS A 1 432 ? -2.291 -20.658 -4.153 1.00 97.44 432 LYS A C 1
ATOM 3249 O O . LYS A 1 432 ? -1.190 -20.280 -3.754 1.00 97.44 432 LYS A O 1
ATOM 3254 N N . LEU A 1 433 ? -2.559 -21.896 -4.542 1.00 97.56 433 LEU A N 1
ATOM 3255 C CA . LEU A 1 433 ? -1.591 -22.980 -4.518 1.00 97.56 433 LEU A CA 1
ATOM 3256 C C . LEU A 1 433 ? -1.180 -23.344 -5.944 1.00 97.56 433 LEU A C 1
ATOM 3258 O O . LEU A 1 433 ? -1.994 -23.265 -6.869 1.00 97.56 433 LEU A O 1
ATOM 3262 N N . ASP A 1 434 ? 0.076 -23.735 -6.111 1.00 96.06 434 ASP A N 1
ATOM 3263 C CA . ASP A 1 434 ? 0.585 -24.280 -7.362 1.00 96.06 434 ASP A CA 1
ATOM 3264 C C . ASP A 1 434 ? 0.106 -25.730 -7.597 1.00 96.06 434 ASP A C 1
ATOM 3266 O O . ASP A 1 434 ? -0.661 -26.304 -6.820 1.00 96.06 434 ASP A O 1
ATOM 3270 N N . GLU A 1 435 ? 0.561 -26.353 -8.687 1.00 96.12 435 GLU A N 1
ATOM 3271 C CA . GLU A 1 435 ? 0.212 -27.743 -9.020 1.00 96.12 435 GLU A CA 1
ATOM 3272 C C . GLU A 1 435 ? 0.689 -28.766 -7.969 1.00 96.12 435 GLU A C 1
ATOM 3274 O O . GLU A 1 435 ? 0.200 -29.898 -7.943 1.00 96.12 435 GLU A O 1
ATOM 3279 N N . THR A 1 436 ? 1.640 -28.386 -7.110 1.00 95.88 436 THR A N 1
ATOM 3280 C CA . THR A 1 436 ? 2.199 -29.224 -6.041 1.00 95.88 436 THR A CA 1
ATOM 3281 C C . THR A 1 436 ? 1.505 -29.024 -4.693 1.00 95.88 436 THR A C 1
ATOM 3283 O O . THR A 1 436 ? 1.698 -29.838 -3.790 1.00 95.88 436 THR A O 1
ATOM 3286 N N . GLY A 1 437 ? 0.635 -28.016 -4.583 1.00 95.75 437 GLY A N 1
ATOM 3287 C CA . GLY A 1 437 ? -0.085 -27.667 -3.361 1.00 95.75 437 GLY A CA 1
ATOM 3288 C C . GLY A 1 437 ? 0.640 -26.652 -2.474 1.00 95.75 437 GLY A C 1
ATOM 3289 O O . GLY A 1 437 ? 0.191 -26.432 -1.351 1.00 95.75 437 GLY A O 1
ATOM 3290 N N . GLU A 1 438 ? 1.719 -26.030 -2.954 1.00 96.81 438 GLU A N 1
ATOM 3291 C CA . GLU A 1 438 ? 2.474 -25.012 -2.216 1.00 96.81 438 GLU A CA 1
ATOM 3292 C C . GLU A 1 438 ? 1.981 -23.592 -2.556 1.00 96.81 438 GLU A C 1
ATOM 3294 O O . GLU A 1 438 ? 1.532 -23.354 -3.682 1.00 96.81 438 GLU A O 1
ATOM 3299 N N . PRO A 1 439 ? 2.047 -22.627 -1.618 1.00 97.44 439 PRO A N 1
ATOM 3300 C CA . PRO A 1 439 ? 1.704 -21.232 -1.886 1.00 97.44 439 PRO A CA 1
ATOM 3301 C C . PRO A 1 439 ? 2.511 -20.622 -3.036 1.00 97.44 439 PRO A C 1
ATOM 3303 O O . PRO A 1 439 ? 3.737 -20.716 -3.068 1.00 97.44 439 PRO A O 1
ATOM 3306 N N . ILE A 1 440 ? 1.830 -19.922 -3.943 1.00 97.62 440 ILE A N 1
ATOM 3307 C CA . ILE A 1 440 ? 2.492 -19.147 -4.999 1.00 97.62 440 ILE A CA 1
ATOM 3308 C C . ILE A 1 440 ? 2.992 -17.830 -4.397 1.00 97.62 440 ILE A C 1
ATOM 3310 O O . ILE A 1 440 ? 2.183 -17.011 -3.966 1.00 97.62 440 ILE A O 1
ATOM 3314 N N . GLU A 1 441 ? 4.306 -17.609 -4.373 1.00 96.88 441 GLU A N 1
ATOM 3315 C CA . GLU A 1 441 ? 4.902 -16.358 -3.885 1.00 96.88 441 GLU A CA 1
ATOM 3316 C C . GLU A 1 441 ? 4.569 -15.169 -4.805 1.00 96.88 441 GLU A C 1
ATOM 3318 O O . GLU A 1 441 ? 4.601 -15.285 -6.030 1.00 96.88 441 GLU A O 1
ATOM 3323 N N . THR A 1 442 ? 4.284 -14.001 -4.226 1.00 96.81 442 THR A N 1
ATOM 3324 C CA . THR A 1 442 ? 3.949 -12.778 -4.989 1.00 96.81 442 THR A CA 1
ATOM 3325 C C . THR A 1 442 ? 5.155 -12.135 -5.668 1.00 96.81 442 THR A C 1
ATOM 3327 O O . THR A 1 442 ? 5.011 -11.453 -6.683 1.00 96.81 442 THR A O 1
ATOM 3330 N N . TYR A 1 443 ? 6.349 -12.309 -5.105 1.00 96.69 443 TYR A N 1
ATOM 3331 C CA . TYR A 1 443 ? 7.581 -11.710 -5.599 1.00 96.69 443 TYR A CA 1
ATOM 3332 C C . TYR A 1 443 ? 8.803 -12.509 -5.149 1.00 96.69 443 TYR A C 1
ATOM 3334 O O . TYR A 1 443 ? 8.749 -13.303 -4.218 1.00 96.69 443 TYR A O 1
ATOM 3342 N N . ASN A 1 444 ? 9.943 -12.242 -5.784 1.00 96.06 444 ASN A N 1
ATOM 3343 C CA . ASN A 1 444 ? 11.228 -12.828 -5.420 1.00 96.06 444 ASN A CA 1
ATOM 3344 C C . ASN A 1 444 ? 12.265 -11.735 -5.104 1.00 96.06 444 ASN A C 1
ATOM 3346 O O . ASN A 1 444 ? 11.985 -10.534 -5.150 1.00 96.06 444 ASN A O 1
ATOM 3350 N N . GLN A 1 445 ? 13.497 -12.151 -4.806 1.00 96.81 445 GLN A N 1
ATOM 3351 C CA . GLN A 1 445 ? 14.592 -11.237 -4.475 1.00 96.81 445 GLN A CA 1
ATOM 3352 C C . GLN A 1 445 ? 14.898 -10.210 -5.580 1.00 96.81 445 GLN A C 1
ATOM 3354 O O . GLN A 1 445 ? 15.235 -9.068 -5.271 1.00 96.81 445 GLN A O 1
ATOM 3359 N N . GLN A 1 446 ? 14.782 -10.589 -6.857 1.00 96.81 446 GLN A N 1
ATOM 3360 C CA . GLN A 1 446 ? 15.043 -9.676 -7.971 1.00 96.81 446 GLN A CA 1
ATOM 3361 C C . GLN A 1 446 ? 13.974 -8.584 -8.049 1.00 96.81 446 GLN A C 1
ATOM 3363 O O . GLN A 1 446 ? 14.301 -7.420 -8.273 1.00 96.81 446 GLN A O 1
ATOM 3368 N N . THR A 1 447 ? 12.708 -8.941 -7.816 1.00 97.62 447 THR A N 1
ATOM 3369 C CA . THR A 1 447 ? 11.619 -7.965 -7.720 1.00 97.62 447 THR A CA 1
ATOM 3370 C C . THR A 1 447 ? 11.918 -6.947 -6.625 1.00 97.62 447 THR A C 1
ATOM 3372 O O . THR A 1 447 ? 11.896 -5.750 -6.886 1.00 97.62 447 THR A O 1
ATOM 3375 N N . ILE A 1 448 ? 12.294 -7.400 -5.426 1.00 97.62 448 ILE A N 1
ATOM 3376 C CA . ILE A 1 448 ? 12.624 -6.511 -4.302 1.00 97.62 448 ILE A CA 1
ATOM 3377 C C . ILE A 1 448 ? 13.731 -5.522 -4.680 1.00 97.62 448 ILE A C 1
ATOM 3379 O O . ILE A 1 448 ? 13.597 -4.329 -4.423 1.00 97.62 448 ILE A O 1
ATOM 3383 N N . GLN A 1 449 ? 14.790 -5.991 -5.340 1.00 97.44 449 GLN A N 1
ATOM 3384 C CA . GLN A 1 449 ? 15.888 -5.135 -5.798 1.00 97.44 449 GLN A CA 1
ATOM 3385 C C . GLN A 1 449 ? 15.437 -4.093 -6.822 1.00 97.44 449 GLN A C 1
ATOM 3387 O O . GLN A 1 449 ? 15.877 -2.945 -6.763 1.00 97.44 449 GLN A O 1
ATOM 3392 N N . ASN A 1 450 ? 14.539 -4.467 -7.735 1.00 98.00 450 ASN A N 1
ATOM 3393 C CA . ASN A 1 450 ? 13.997 -3.554 -8.737 1.00 98.00 450 ASN A CA 1
ATOM 3394 C C . ASN A 1 450 ? 13.107 -2.476 -8.099 1.00 98.00 450 ASN A C 1
ATOM 3396 O O . ASN A 1 450 ? 13.248 -1.302 -8.437 1.00 98.00 450 ASN A O 1
ATOM 3400 N N . TYR A 1 451 ? 12.257 -2.837 -7.133 1.00 98.38 451 TYR A N 1
ATOM 3401 C CA . TYR A 1 451 ? 11.466 -1.860 -6.373 1.00 98.38 451 TYR A CA 1
ATOM 3402 C C . TYR A 1 451 ? 12.357 -0.960 -5.512 1.00 98.38 451 TYR A C 1
ATOM 3404 O O . TYR A 1 451 ? 12.206 0.257 -5.546 1.00 98.38 451 TYR A O 1
ATOM 3412 N N . ALA A 1 452 ? 13.332 -1.529 -4.799 1.00 98.19 452 ALA A N 1
ATOM 3413 C CA . ALA A 1 452 ? 14.288 -0.772 -3.992 1.00 98.19 452 ALA A CA 1
ATOM 3414 C C . ALA A 1 452 ? 15.044 0.258 -4.839 1.00 98.19 452 ALA A C 1
ATOM 3416 O O . ALA A 1 452 ? 15.148 1.418 -4.455 1.00 98.19 452 ALA A O 1
ATOM 3417 N N . ALA A 1 453 ? 15.506 -0.142 -6.027 1.00 97.81 453 ALA A N 1
ATOM 3418 C CA . ALA A 1 453 ? 16.123 0.750 -6.998 1.00 97.81 453 ALA A CA 1
ATOM 3419 C C . ALA A 1 453 ? 15.173 1.874 -7.453 1.00 97.81 453 ALA A C 1
ATOM 3421 O O . ALA A 1 453 ? 15.593 3.030 -7.506 1.00 97.81 453 ALA A O 1
ATOM 3422 N N . ALA A 1 454 ? 13.911 1.558 -7.762 1.00 98.12 454 ALA A N 1
ATOM 3423 C CA . ALA A 1 454 ? 12.900 2.538 -8.179 1.00 98.12 454 ALA A CA 1
ATOM 3424 C C . ALA A 1 454 ? 12.587 3.563 -7.074 1.00 98.12 454 ALA A C 1
ATOM 3426 O O . ALA A 1 454 ? 12.350 4.733 -7.349 1.00 98.12 454 ALA A O 1
ATOM 3427 N N . LEU A 1 455 ? 12.664 3.138 -5.812 1.00 97.94 455 LEU A N 1
ATOM 3428 C CA . LEU A 1 455 ? 12.360 3.941 -4.625 1.00 97.94 455 LEU A CA 1
ATOM 3429 C C . LEU A 1 455 ? 13.579 4.700 -4.064 1.00 97.94 455 LEU A C 1
ATOM 3431 O O . LEU A 1 455 ? 13.520 5.249 -2.964 1.00 97.94 455 LEU A O 1
ATOM 3435 N N . THR A 1 456 ? 14.692 4.758 -4.800 1.00 96.88 456 THR A N 1
ATOM 3436 C CA . THR A 1 456 ? 15.858 5.573 -4.415 1.00 96.88 456 THR A CA 1
ATOM 3437 C C . THR A 1 456 ? 15.640 7.057 -4.698 1.00 96.88 456 THR A C 1
ATOM 3439 O O . THR A 1 456 ? 14.932 7.439 -5.626 1.00 96.88 456 THR A O 1
ATOM 3442 N N . GLY A 1 457 ? 16.340 7.911 -3.957 1.00 93.62 457 GLY A N 1
ATOM 3443 C CA . GLY A 1 457 ? 16.457 9.333 -4.254 1.00 93.62 457 GLY A CA 1
ATOM 3444 C C . GLY A 1 457 ? 15.463 10.243 -3.549 1.00 93.62 457 GLY A C 1
ATOM 3445 O O . GLY A 1 457 ? 15.327 11.385 -3.965 1.00 93.62 457 GLY A O 1
ATOM 3446 N N . TRP A 1 458 ? 14.813 9.792 -2.482 1.00 93.25 458 TRP A N 1
ATOM 3447 C CA . TRP A 1 458 ? 13.867 10.599 -1.709 1.00 93.25 458 TRP A CA 1
ATOM 3448 C C . TRP A 1 458 ? 14.507 11.134 -0.429 1.00 93.25 458 TRP A C 1
ATOM 3450 O O . TRP A 1 458 ? 15.206 10.406 0.276 1.00 93.25 458 TRP A O 1
ATOM 3460 N N . TYR A 1 459 ? 14.306 12.417 -0.128 1.00 89.06 459 TYR A N 1
ATOM 3461 C CA . TYR A 1 459 ? 14.813 13.037 1.100 1.00 89.06 459 TYR A CA 1
ATOM 3462 C C . TYR A 1 459 ? 13.915 14.191 1.563 1.00 89.06 459 TYR A C 1
ATOM 3464 O O . TYR A 1 459 ? 12.995 14.587 0.852 1.00 89.06 459 TYR A O 1
ATOM 3472 N N . TYR A 1 460 ? 14.175 14.747 2.750 1.00 83.56 460 TYR A N 1
ATOM 3473 C CA . TYR A 1 460 ? 13.448 15.922 3.237 1.00 83.56 460 TYR A CA 1
ATOM 3474 C C . TYR A 1 460 ? 13.497 17.075 2.231 1.00 83.56 460 TYR A C 1
ATOM 3476 O O . TYR A 1 460 ? 14.532 17.316 1.602 1.00 83.56 460 TYR A O 1
ATOM 3484 N N . MET A 1 461 ? 12.416 17.852 2.172 1.00 76.50 461 MET A N 1
ATOM 3485 C CA . MET A 1 461 ? 12.432 19.168 1.548 1.00 76.50 461 MET A CA 1
ATOM 3486 C C . MET A 1 461 ? 13.368 20.089 2.345 1.00 76.50 461 MET A C 1
ATOM 3488 O O . MET A 1 461 ? 12.985 20.674 3.355 1.00 76.50 461 MET A O 1
ATOM 3492 N N . ALA A 1 462 ? 14.625 20.202 1.917 1.00 66.00 462 ALA A N 1
ATOM 3493 C CA . ALA A 1 462 ? 15.538 21.206 2.441 1.00 66.00 462 ALA A CA 1
ATOM 3494 C C . ALA A 1 462 ? 15.366 22.486 1.607 1.00 66.00 462 ALA A C 1
ATOM 3496 O O . ALA A 1 462 ? 15.794 22.488 0.449 1.00 66.00 462 ALA A O 1
ATOM 3497 N N . PRO A 1 463 ? 14.758 23.568 2.134 1.00 51.62 463 PRO A N 1
ATOM 3498 C CA . PRO A 1 463 ? 14.876 24.862 1.477 1.00 51.62 463 PRO A CA 1
ATOM 3499 C C . PRO A 1 463 ? 16.369 25.188 1.377 1.00 51.62 463 PRO A C 1
ATOM 3501 O O . PRO A 1 463 ? 17.110 24.952 2.331 1.00 51.62 463 PRO A O 1
ATOM 3504 N N . GLU A 1 464 ? 16.804 25.641 0.203 1.00 46.19 464 GLU A N 1
ATOM 3505 C CA . GLU A 1 464 ? 18.162 26.084 -0.119 1.00 46.19 464 GLU A CA 1
ATOM 3506 C C . GLU A 1 464 ? 19.002 26.467 1.118 1.00 46.19 464 GLU A C 1
ATOM 3508 O O . GLU A 1 464 ? 18.898 27.574 1.648 1.00 46.19 464 GLU A O 1
ATOM 3513 N N . ILE A 1 465 ? 19.928 25.595 1.539 1.00 44.06 465 ILE A N 1
ATOM 3514 C CA . ILE A 1 465 ? 21.169 26.066 2.171 1.00 44.06 465 ILE A CA 1
ATOM 3515 C C . ILE A 1 465 ? 22.016 26.642 1.030 1.00 44.06 465 ILE A C 1
ATOM 3517 O O . ILE A 1 465 ? 23.059 26.110 0.657 1.00 44.06 465 ILE A O 1
ATOM 3521 N N . GLU A 1 466 ? 21.536 27.718 0.412 1.00 37.12 466 GLU A N 1
ATOM 3522 C CA . GLU A 1 466 ? 22.360 28.544 -0.447 1.00 37.12 466 GLU A CA 1
ATOM 3523 C C . GLU A 1 466 ? 23.212 29.461 0.434 1.00 37.12 466 GLU A C 1
ATOM 3525 O O . GLU A 1 466 ? 22.731 30.174 1.313 1.00 37.12 466 GLU A O 1
ATOM 3530 N N . SER A 1 467 ? 24.510 29.476 0.131 1.00 37.91 467 SER A N 1
ATOM 3531 C CA . SER A 1 467 ? 25.471 30.528 0.480 1.00 37.91 467 SER A CA 1
ATOM 3532 C C . SER A 1 467 ? 25.988 30.609 1.928 1.00 37.91 467 SER A C 1
ATOM 3534 O O . SER A 1 467 ? 25.830 31.600 2.625 1.00 37.91 467 SER A O 1
ATOM 3536 N N . ASN A 1 468 ? 26.809 29.632 2.328 1.00 30.36 468 ASN A N 1
ATOM 3537 C CA . ASN A 1 468 ? 27.940 29.911 3.235 1.00 30.36 468 ASN A CA 1
ATOM 3538 C C . ASN A 1 468 ? 29.278 29.337 2.736 1.00 30.36 468 ASN A C 1
ATOM 3540 O O . ASN A 1 468 ? 30.192 29.086 3.521 1.00 30.36 468 ASN A O 1
ATOM 3544 N N . GLY A 1 469 ? 29.415 29.112 1.423 1.00 35.56 469 GLY A N 1
ATOM 3545 C CA . GLY A 1 469 ? 30.696 28.731 0.812 1.00 35.56 469 GLY A CA 1
ATOM 3546 C C . GLY A 1 469 ? 31.284 27.402 1.309 1.00 35.56 469 GLY A C 1
ATOM 3547 O O . GLY A 1 469 ? 32.463 27.141 1.090 1.00 35.56 469 GLY A O 1
ATOM 3548 N N . ARG A 1 470 ? 30.482 26.564 1.978 1.00 37.03 470 ARG A N 1
ATOM 3549 C CA . ARG A 1 470 ? 30.771 25.145 2.192 1.00 37.03 470 ARG A CA 1
ATOM 3550 C C . ARG A 1 470 ? 29.887 24.379 1.227 1.00 37.03 470 ARG A C 1
ATOM 3552 O O . ARG A 1 470 ? 28.672 24.404 1.375 1.00 37.03 470 ARG A O 1
ATOM 3559 N N . GLU A 1 471 ? 30.490 23.762 0.223 1.00 39.09 471 GLU A N 1
ATOM 3560 C CA . GLU A 1 471 ? 29.783 22.869 -0.687 1.00 39.09 471 GLU A CA 1
ATOM 3561 C C . GLU A 1 471 ? 29.059 21.772 0.115 1.00 39.09 471 GLU A C 1
ATOM 3563 O O . GLU A 1 471 ? 29.680 20.964 0.803 1.00 39.09 471 GLU A O 1
ATOM 3568 N N . ASN A 1 472 ? 27.728 21.825 0.074 1.00 41.22 472 ASN A N 1
ATOM 3569 C CA . ASN A 1 472 ? 26.807 20.711 -0.129 1.00 41.22 472 ASN A CA 1
ATOM 3570 C C . ASN A 1 472 ? 27.243 19.347 0.425 1.00 41.22 472 ASN A C 1
ATOM 3572 O O . ASN A 1 472 ? 27.655 18.461 -0.319 1.00 41.22 472 ASN A O 1
ATOM 3576 N N . TYR A 1 473 ? 27.018 19.134 1.719 1.00 43.78 473 TYR A N 1
ATOM 3577 C CA . TYR A 1 473 ? 26.734 17.797 2.229 1.00 43.78 473 TYR A CA 1
ATOM 3578 C C . TYR A 1 473 ? 25.271 17.771 2.660 1.00 43.78 473 TYR A C 1
ATOM 3580 O O . TYR A 1 473 ? 24.956 18.021 3.823 1.00 43.78 473 TYR A O 1
ATOM 3588 N N . HIS A 1 474 ? 24.366 17.426 1.740 1.00 54.88 474 HIS A N 1
ATOM 3589 C CA . HIS A 1 474 ? 23.219 16.636 2.172 1.00 54.88 474 HIS A CA 1
ATOM 3590 C C . HIS A 1 474 ? 23.832 15.364 2.748 1.00 54.88 474 HIS A C 1
ATOM 3592 O O . HIS A 1 474 ? 24.310 14.498 2.015 1.00 54.88 474 HIS A O 1
ATOM 3598 N N . ASN A 1 475 ? 23.971 15.305 4.068 1.00 55.91 475 ASN A N 1
ATOM 3599 C CA . ASN A 1 475 ? 24.444 14.099 4.710 1.00 55.91 475 ASN A CA 1
ATOM 3600 C C . ASN A 1 475 ? 23.274 13.113 4.647 1.00 55.91 475 ASN A C 1
ATOM 3602 O O . ASN A 1 475 ? 22.527 12.996 5.609 1.00 55.91 475 ASN A O 1
ATOM 3606 N N . PHE A 1 476 ? 23.091 12.446 3.500 1.00 61.62 476 PHE A N 1
ATOM 3607 C CA . PHE A 1 476 ? 22.050 11.438 3.230 1.00 61.62 476 PHE A CA 1
ATOM 3608 C C . PHE A 1 476 ? 22.196 10.168 4.101 1.00 61.62 476 PHE A C 1
ATOM 3610 O O . PHE A 1 476 ? 21.675 9.113 3.769 1.00 61.62 476 PHE A O 1
ATOM 3617 N N . GLY A 1 477 ? 22.948 10.263 5.199 1.00 52.34 477 GLY A N 1
ATOM 3618 C CA . GLY A 1 477 ? 23.046 9.291 6.283 1.00 52.34 477 GLY A CA 1
ATOM 3619 C C . GLY A 1 477 ? 22.957 9.962 7.657 1.00 52.34 477 GLY A C 1
ATOM 3620 O O . GLY A 1 477 ? 23.491 9.431 8.629 1.00 52.34 477 GLY A O 1
ATOM 3621 N N . CYS A 1 478 ? 22.377 11.165 7.748 1.00 56.19 478 CYS A N 1
ATOM 3622 C CA . CYS A 1 478 ? 22.148 11.796 9.037 1.00 56.19 478 CYS A CA 1
ATOM 3623 C C . CYS A 1 478 ? 21.062 11.042 9.807 1.00 56.19 478 CYS A C 1
ATOM 3625 O O . CYS A 1 478 ? 20.032 10.679 9.245 1.00 56.19 478 CYS A O 1
ATOM 3627 N N . SER A 1 479 ? 21.309 10.827 11.098 1.00 55.88 479 SER A N 1
ATOM 3628 C CA . SER A 1 479 ? 20.346 10.227 12.013 1.00 55.88 479 SER A CA 1
ATOM 3629 C C . SER A 1 479 ? 19.182 11.179 12.307 1.00 55.88 479 SER A C 1
ATOM 3631 O O . SER A 1 479 ? 19.133 12.315 11.824 1.00 55.88 479 SER A O 1
ATOM 3633 N N . ILE A 1 480 ? 18.277 10.741 13.180 1.00 55.22 480 ILE A N 1
ATOM 3634 C CA . ILE A 1 480 ? 17.150 11.521 13.692 1.00 55.22 480 ILE A CA 1
ATOM 3635 C C . ILE A 1 480 ? 17.458 12.984 14.062 1.00 55.22 480 ILE A C 1
ATOM 3637 O O . ILE A 1 480 ? 16.587 13.846 13.947 1.00 55.22 480 ILE A O 1
ATOM 3641 N N . HIS A 1 481 ? 18.682 13.310 14.488 1.00 60.03 481 HIS A N 1
ATOM 3642 C CA . HIS A 1 481 ? 19.058 14.682 14.850 1.00 60.03 481 HIS A CA 1
ATOM 3643 C C . HIS A 1 481 ? 18.930 15.678 13.685 1.00 60.03 481 HIS A C 1
ATOM 3645 O O . HIS A 1 481 ? 18.971 16.886 13.911 1.00 60.03 481 HIS A O 1
ATOM 3651 N N . CYS A 1 482 ? 18.746 15.180 12.461 1.00 64.19 482 CYS A N 1
ATOM 3652 C CA . CYS A 1 482 ? 18.448 15.969 11.279 1.00 64.19 482 CYS A CA 1
ATOM 3653 C C . CYS A 1 482 ? 16.963 16.043 10.905 1.00 64.19 482 CYS A C 1
ATOM 3655 O O . CYS A 1 482 ? 16.705 16.626 9.861 1.00 64.19 482 CYS A O 1
ATOM 3657 N N . PHE A 1 483 ? 16.012 15.500 11.685 1.00 71.56 483 PHE A N 1
ATOM 3658 C CA . PHE A 1 483 ? 14.570 15.687 11.457 1.00 71.56 483 PHE A CA 1
ATOM 3659 C C . PHE A 1 483 ? 14.166 17.118 11.860 1.00 71.56 483 PHE A C 1
ATOM 3661 O O . PHE A 1 483 ? 14.031 17.405 13.059 1.00 71.56 483 PHE A O 1
ATOM 3668 N N . PRO A 1 484 ? 13.997 18.052 10.907 1.00 70.12 484 PRO A N 1
ATOM 3669 C CA . PRO A 1 484 ? 13.616 19.420 11.214 1.00 70.12 484 PRO A CA 1
ATOM 3670 C C . PRO A 1 484 ? 12.101 19.453 11.436 1.00 70.12 484 PRO A C 1
ATOM 3672 O O . PRO A 1 484 ? 11.349 19.037 10.563 1.00 70.12 484 PRO A O 1
ATOM 3675 N N . ASN A 1 485 ? 11.623 19.989 12.562 1.00 72.19 485 ASN A N 1
ATOM 3676 C CA . ASN A 1 485 ? 10.174 20.050 12.828 1.00 72.19 485 ASN A CA 1
ATOM 3677 C C . ASN A 1 485 ? 9.398 20.767 11.699 1.00 72.19 485 ASN A C 1
ATOM 3679 O O . ASN A 1 485 ? 8.247 20.440 11.438 1.00 72.19 485 ASN A O 1
ATOM 3683 N N . SER A 1 486 ? 10.045 21.688 10.972 1.00 73.50 486 SER A N 1
ATOM 3684 C CA . SER A 1 486 ? 9.464 22.396 9.824 1.00 73.50 486 SER A CA 1
ATOM 3685 C C . SER A 1 486 ? 9.095 21.507 8.632 1.00 73.50 486 SER A C 1
ATOM 3687 O O . SER A 1 486 ? 8.347 21.965 7.776 1.00 73.50 486 SER A O 1
ATOM 3689 N N . VAL A 1 487 ? 9.626 20.281 8.537 1.00 77.75 487 VAL A N 1
ATOM 3690 C CA . VAL A 1 487 ? 9.324 19.355 7.426 1.00 77.75 487 VAL A CA 1
ATOM 3691 C C . VAL A 1 487 ? 8.335 18.260 7.824 1.00 77.75 487 VAL A C 1
ATOM 3693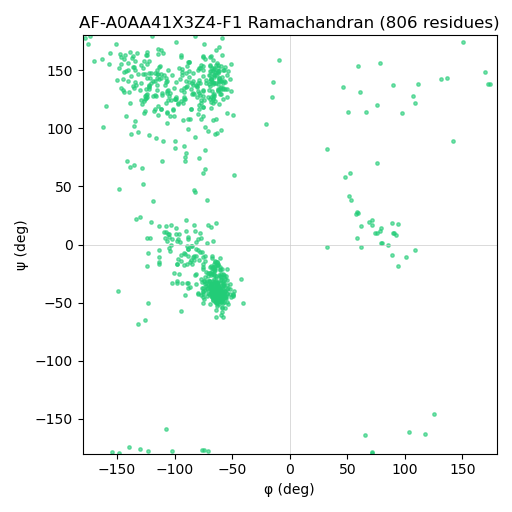 O O . VAL A 1 487 ? 7.990 17.427 6.996 1.00 77.75 487 VAL A O 1
ATOM 3696 N N . ALA A 1 488 ? 7.867 18.240 9.076 1.00 80.31 488 ALA A N 1
ATOM 3697 C CA . ALA A 1 488 ? 7.030 17.159 9.595 1.00 80.31 488 ALA A CA 1
ATOM 3698 C C . ALA A 1 488 ? 5.729 16.956 8.798 1.00 80.31 488 ALA A C 1
ATOM 3700 O O . ALA A 1 488 ? 5.251 15.832 8.684 1.00 80.31 488 ALA A O 1
ATOM 3701 N N . GLY A 1 489 ? 5.178 18.034 8.230 1.00 83.62 489 GLY A N 1
ATOM 3702 C CA . GLY A 1 489 ? 3.980 18.007 7.384 1.00 83.62 489 GLY A CA 1
ATOM 3703 C C . GLY A 1 489 ? 4.242 18.177 5.887 1.00 83.62 489 GLY A C 1
ATOM 3704 O O . GLY A 1 489 ? 3.288 18.382 5.143 1.00 83.62 489 GLY A O 1
ATOM 3705 N N . THR A 1 490 ? 5.500 18.152 5.436 1.00 88.56 490 THR A N 1
ATOM 3706 C CA . THR A 1 490 ? 5.852 18.317 4.015 1.00 88.56 490 THR A CA 1
ATOM 3707 C C . THR A 1 490 ? 6.302 17.000 3.416 1.00 88.56 490 THR A C 1
ATOM 3709 O O . THR A 1 490 ? 7.083 16.290 4.042 1.00 88.56 490 THR A O 1
ATOM 3712 N N . ASP A 1 491 ? 5.900 16.721 2.184 1.00 93.25 491 ASP A N 1
ATOM 3713 C CA . ASP A 1 491 ? 6.288 15.491 1.498 1.00 93.25 491 ASP A CA 1
ATOM 3714 C C . ASP A 1 491 ? 7.805 15.446 1.247 1.00 93.25 491 ASP A C 1
ATOM 3716 O O . ASP A 1 491 ? 8.469 16.476 1.063 1.00 93.25 491 ASP 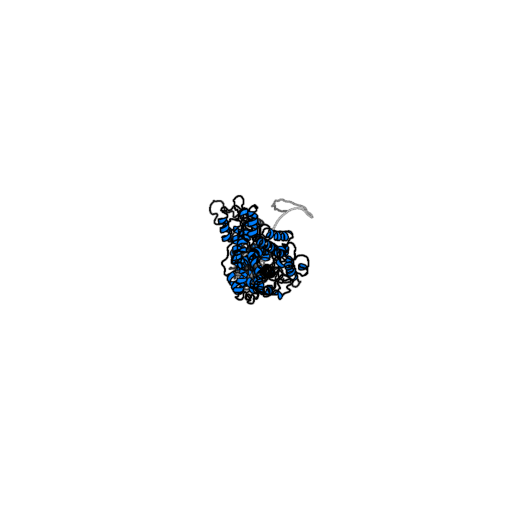A O 1
ATOM 3720 N N . MET A 1 492 ? 8.376 14.240 1.244 1.00 92.38 492 MET A N 1
ATOM 3721 C CA . MET A 1 492 ? 9.735 14.038 0.751 1.00 92.38 492 MET A CA 1
ATOM 3722 C C . MET A 1 492 ? 9.832 14.482 -0.711 1.00 92.38 492 MET A C 1
ATOM 3724 O O . MET A 1 492 ? 8.920 14.278 -1.508 1.00 92.38 492 MET A O 1
ATOM 3728 N N . VAL A 1 493 ? 10.978 15.049 -1.078 1.00 92.44 493 VAL A N 1
ATOM 3729 C CA . VAL A 1 493 ? 11.261 15.513 -2.439 1.00 92.44 493 VAL A CA 1
ATOM 3730 C C . VAL A 1 493 ? 12.354 14.668 -3.078 1.00 92.44 493 VAL A C 1
ATOM 3732 O O . VAL A 1 493 ? 13.220 14.102 -2.400 1.00 92.44 493 VAL A O 1
ATOM 3735 N N . ALA A 1 494 ? 12.327 14.594 -4.404 1.00 93.62 494 ALA A N 1
ATOM 3736 C CA . ALA A 1 494 ? 13.276 13.805 -5.163 1.00 93.62 494 ALA A CA 1
ATOM 3737 C C . ALA A 1 494 ? 14.618 14.523 -5.379 1.00 93.62 494 ALA A C 1
ATOM 3739 O O . ALA A 1 494 ? 14.701 15.681 -5.791 1.00 93.62 494 ALA A O 1
ATOM 3740 N N . TYR A 1 495 ? 15.697 13.768 -5.220 1.00 91.38 495 TYR A N 1
ATOM 3741 C CA . TYR A 1 495 ? 17.075 14.147 -5.485 1.00 91.38 495 TYR A CA 1
ATOM 3742 C C . TYR A 1 495 ? 17.639 13.273 -6.606 1.00 91.38 495 TYR A C 1
ATOM 3744 O O . TYR A 1 495 ? 18.243 12.222 -6.396 1.00 91.38 495 TYR A O 1
ATOM 3752 N N . GLN A 1 496 ? 17.506 13.760 -7.838 1.00 92.75 496 GLN A N 1
ATOM 3753 C CA . GLN A 1 496 ? 17.806 12.997 -9.059 1.00 92.75 496 GLN A CA 1
ATOM 3754 C C . GLN A 1 496 ? 19.244 12.456 -9.149 1.00 92.75 496 GLN A C 1
ATOM 3756 O O . GLN A 1 496 ? 19.499 11.474 -9.843 1.00 92.75 496 GLN A O 1
ATOM 3761 N N . HIS A 1 497 ? 20.206 13.088 -8.471 1.00 89.31 497 HIS A N 1
ATOM 3762 C CA . HIS A 1 497 ? 21.614 12.688 -8.512 1.00 89.31 497 HIS A CA 1
ATOM 3763 C C . HIS A 1 497 ? 21.920 11.429 -7.680 1.00 89.31 497 HIS A C 1
ATOM 3765 O O . HIS A 1 497 ? 22.914 10.752 -7.966 1.00 89.31 497 HIS A O 1
ATOM 3771 N N . ILE A 1 498 ? 21.063 11.089 -6.709 1.00 89.25 498 ILE A N 1
ATOM 3772 C CA . ILE A 1 498 ? 21.131 9.857 -5.906 1.00 89.25 498 ILE A CA 1
ATOM 3773 C C . ILE A 1 498 ? 20.057 8.828 -6.287 1.00 89.25 498 ILE A C 1
ATOM 3775 O O . ILE A 1 498 ? 20.006 7.772 -5.670 1.00 89.25 498 ILE A O 1
ATOM 3779 N N . HIS A 1 499 ? 19.242 9.094 -7.309 1.00 95.31 499 HIS A N 1
ATOM 3780 C CA . HIS A 1 499 ? 18.264 8.144 -7.839 1.00 95.31 499 HIS A CA 1
ATOM 3781 C C . HIS A 1 499 ? 18.901 7.175 -8.855 1.00 95.31 499 HIS A C 1
ATOM 3783 O O . HIS A 1 499 ? 19.769 7.555 -9.653 1.00 95.31 499 HIS A O 1
ATOM 3789 N N . GLN A 1 500 ? 18.499 5.907 -8.813 1.00 95.44 500 GLN A N 1
ATOM 3790 C CA . GLN A 1 500 ? 18.973 4.847 -9.698 1.00 95.44 500 GLN A CA 1
ATOM 3791 C C . GLN A 1 500 ? 18.252 4.936 -11.045 1.00 95.44 500 GLN A C 1
ATOM 3793 O O . GLN A 1 500 ? 17.079 4.613 -11.150 1.00 95.44 500 GLN A O 1
ATOM 3798 N N . LYS A 1 501 ? 18.977 5.285 -12.109 1.00 93.38 501 LYS A N 1
ATOM 3799 C CA . LYS A 1 501 ? 18.400 5.508 -13.449 1.00 93.38 501 LYS A CA 1
ATOM 3800 C C . LYS A 1 501 ? 18.525 4.330 -14.415 1.00 93.38 501 LYS A C 1
ATOM 3802 O O . LYS A 1 501 ? 18.379 4.520 -15.618 1.00 93.38 501 LYS A O 1
ATOM 3807 N N . THR A 1 502 ? 18.857 3.142 -13.923 1.00 91.81 502 THR A N 1
ATOM 3808 C CA . THR A 1 502 ? 18.852 1.929 -14.754 1.00 91.81 502 THR A CA 1
ATOM 3809 C C . THR A 1 502 ? 17.426 1.455 -14.999 1.00 91.81 502 THR A C 1
ATOM 3811 O O . THR A 1 502 ? 16.518 1.829 -14.252 1.00 91.81 502 THR A O 1
ATOM 3814 N N . GLU A 1 503 ? 17.244 0.612 -16.012 1.00 92.94 503 GLU A N 1
ATOM 3815 C CA . GLU A 1 503 ? 15.970 -0.072 -16.234 1.00 92.94 503 GLU A CA 1
ATOM 3816 C C . GLU A 1 503 ? 15.573 -0.956 -15.041 1.00 92.94 503 GLU A C 1
ATOM 3818 O O . GLU A 1 503 ? 16.436 -1.399 -14.271 1.00 92.94 503 GLU A O 1
ATOM 3823 N N . LYS A 1 504 ? 14.265 -1.187 -14.870 1.00 95.00 504 LYS A N 1
ATOM 3824 C CA . LYS A 1 504 ? 13.704 -1.988 -13.771 1.00 95.00 504 LYS A CA 1
ATOM 3825 C C . LYS A 1 504 ? 12.463 -2.735 -14.250 1.00 95.00 504 LYS A C 1
ATOM 3827 O O . LYS A 1 504 ? 11.585 -2.158 -14.888 1.00 95.00 504 LYS A O 1
ATOM 3832 N N . GLN A 1 505 ? 12.388 -4.015 -13.902 1.00 94.62 505 GLN A N 1
ATOM 3833 C CA . GLN A 1 505 ? 11.235 -4.876 -14.162 1.00 94.62 505 GLN A CA 1
ATOM 3834 C C . GLN A 1 505 ? 10.427 -5.022 -12.874 1.00 94.62 505 GLN A C 1
ATOM 3836 O O . GLN A 1 505 ? 10.941 -5.538 -11.879 1.00 94.62 505 GLN A O 1
ATOM 3841 N N . LEU A 1 506 ? 9.191 -4.540 -12.870 1.00 97.25 506 LEU A N 1
ATOM 3842 C CA . LEU A 1 506 ? 8.304 -4.602 -11.713 1.00 97.25 506 LEU A CA 1
ATOM 3843 C C . LEU A 1 506 ? 7.268 -5.720 -11.881 1.00 97.25 506 LEU A C 1
ATOM 3845 O O . LEU A 1 506 ? 7.278 -6.487 -12.848 1.00 97.25 506 LEU A O 1
ATOM 3849 N N . LEU A 1 507 ? 6.368 -5.841 -10.907 1.00 96.25 507 LEU A N 1
ATOM 3850 C CA . LEU A 1 507 ? 5.319 -6.848 -10.949 1.00 96.25 507 LEU A CA 1
ATOM 3851 C C . LEU A 1 507 ? 4.399 -6.623 -12.146 1.00 96.25 507 LEU A C 1
ATOM 3853 O O . LEU A 1 507 ? 4.191 -5.502 -12.602 1.00 96.25 507 LEU A O 1
ATOM 3857 N N . ARG A 1 508 ? 3.807 -7.712 -12.635 1.00 93.50 508 ARG A N 1
ATOM 3858 C CA . ARG A 1 508 ? 2.783 -7.692 -13.689 1.00 93.50 508 ARG A CA 1
ATOM 3859 C C . ARG A 1 508 ? 3.223 -7.069 -15.018 1.00 93.50 508 ARG A C 1
ATOM 3861 O O . ARG A 1 508 ? 2.378 -6.577 -15.756 1.00 93.50 508 ARG A O 1
ATOM 3868 N N . GLY A 1 509 ? 4.515 -7.105 -15.337 1.00 92.88 509 GLY A N 1
ATOM 3869 C CA . GLY A 1 509 ? 5.042 -6.551 -16.588 1.00 92.88 509 GLY A CA 1
ATOM 3870 C C . GLY A 1 509 ? 5.126 -5.024 -16.604 1.00 92.88 509 GLY A C 1
ATOM 3871 O O . GLY A 1 509 ? 5.381 -4.448 -17.656 1.00 92.88 509 GLY A O 1
ATOM 3872 N N . TYR A 1 510 ? 4.928 -4.361 -15.457 1.00 96.25 510 TYR A N 1
ATOM 3873 C CA . TYR A 1 510 ? 5.267 -2.948 -15.328 1.00 96.25 510 TYR A CA 1
ATOM 3874 C C . TYR A 1 510 ? 6.771 -2.770 -15.532 1.00 96.25 510 TYR A C 1
ATOM 3876 O O . TYR A 1 510 ? 7.582 -3.493 -14.951 1.00 96.25 510 TYR A O 1
ATOM 3884 N N . TYR A 1 511 ? 7.134 -1.787 -16.347 1.00 95.62 511 TYR A N 1
ATOM 3885 C CA . TYR A 1 511 ? 8.510 -1.554 -16.751 1.00 95.62 511 TYR A CA 1
ATOM 3886 C C . TYR A 1 511 ? 8.898 -0.099 -16.553 1.00 95.62 511 TYR A C 1
ATOM 3888 O O . TYR A 1 511 ? 8.179 0.813 -16.966 1.00 95.62 511 TYR A O 1
ATOM 3896 N N . ILE A 1 512 ? 10.068 0.098 -15.956 1.00 95.75 512 ILE A N 1
ATOM 3897 C CA . ILE A 1 512 ? 10.715 1.396 -15.845 1.00 95.75 512 ILE A CA 1
ATOM 3898 C C . ILE A 1 512 ? 11.906 1.399 -16.817 1.00 95.75 512 ILE A C 1
ATOM 3900 O O . ILE A 1 512 ? 12.859 0.647 -16.596 1.00 95.75 512 ILE A O 1
ATOM 3904 N N . PRO A 1 513 ? 11.884 2.227 -17.874 1.00 93.44 513 PRO A N 1
ATOM 3905 C CA . PRO A 1 513 ? 13.001 2.402 -18.790 1.00 93.44 513 PRO A CA 1
ATOM 3906 C C . PRO A 1 513 ? 14.117 3.228 -18.125 1.00 93.44 513 PRO A C 1
ATOM 3908 O O . PRO A 1 513 ? 13.870 3.965 -17.164 1.00 93.44 513 PRO A O 1
ATOM 3911 N N . PRO A 1 514 ? 15.361 3.161 -18.622 1.00 92.44 514 PRO A N 1
ATOM 3912 C CA . PRO A 1 514 ? 16.457 3.911 -18.046 1.00 92.44 514 PRO A CA 1
ATOM 3913 C C . PRO A 1 514 ? 16.294 5.417 -18.294 1.00 92.44 514 PRO A C 1
ATOM 3915 O O . PRO A 1 514 ? 15.673 5.865 -19.258 1.00 92.44 514 PRO A O 1
ATOM 3918 N N . GLY A 1 515 ? 16.899 6.218 -17.419 1.00 89.38 515 GLY A N 1
ATOM 3919 C CA . GLY A 1 515 ? 16.946 7.678 -17.538 1.00 89.38 515 GLY A CA 1
ATOM 3920 C C . GLY A 1 515 ? 15.784 8.448 -16.908 1.00 89.38 515 GLY A C 1
ATOM 3921 O O . GLY A 1 515 ? 15.904 9.674 -16.800 1.00 89.38 515 GLY A O 1
ATOM 3922 N N . GLN A 1 516 ? 14.725 7.768 -16.454 1.00 91.81 516 GLN A N 1
ATOM 3923 C CA . GLN A 1 516 ? 13.577 8.391 -15.784 1.00 91.81 516 GLN A CA 1
ATOM 3924 C C . GLN A 1 516 ? 13.955 9.163 -14.505 1.00 91.81 516 GLN A C 1
ATOM 3926 O O . GLN A 1 516 ? 15.079 9.077 -13.982 1.00 91.81 516 GLN A O 1
ATOM 3931 N N . THR A 1 517 ? 13.031 10.019 -14.063 1.00 96.06 517 THR A N 1
ATOM 3932 C CA . THR A 1 517 ? 13.127 10.728 -12.782 1.00 96.06 517 THR A CA 1
ATOM 3933 C C . THR A 1 517 ? 12.520 9.897 -11.654 1.00 96.06 517 THR A C 1
ATOM 3935 O O . THR A 1 517 ? 11.653 9.062 -11.897 1.00 96.06 517 THR A O 1
ATOM 3938 N N . ALA A 1 518 ? 12.932 10.156 -10.410 1.00 97.06 518 ALA A N 1
ATOM 3939 C CA . ALA A 1 518 ? 12.434 9.402 -9.253 1.00 97.06 518 ALA A CA 1
ATOM 3940 C C . ALA A 1 518 ? 10.902 9.463 -9.092 1.00 97.06 518 ALA A C 1
ATOM 3942 O O . ALA A 1 518 ? 10.285 8.500 -8.654 1.00 97.06 518 ALA A O 1
ATOM 3943 N N . GLU A 1 519 ? 10.280 10.580 -9.463 1.00 98.31 519 GLU A N 1
ATOM 3944 C CA . GLU A 1 519 ? 8.830 10.777 -9.429 1.00 98.31 519 GLU A CA 1
ATOM 3945 C C . GLU A 1 519 ? 8.111 9.908 -10.470 1.00 98.31 519 GLU A C 1
ATOM 3947 O O . GLU A 1 519 ? 7.049 9.359 -10.187 1.00 98.31 519 GLU A O 1
ATOM 3952 N N . GLN A 1 520 ? 8.696 9.754 -11.664 1.00 97.31 520 GLN A N 1
ATOM 3953 C CA . GLN A 1 520 ? 8.149 8.879 -12.705 1.00 97.31 520 GLN A CA 1
ATOM 3954 C C . GLN A 1 520 ? 8.244 7.410 -12.277 1.00 97.31 520 GLN A C 1
ATOM 3956 O O . GLN A 1 520 ? 7.253 6.684 -12.361 1.00 97.31 520 GLN A O 1
ATOM 3961 N N . ASP A 1 521 ? 9.398 7.008 -11.738 1.00 98.06 521 ASP A N 1
ATOM 3962 C CA . ASP A 1 521 ? 9.610 5.679 -11.164 1.00 98.06 521 ASP A CA 1
ATOM 3963 C C . ASP A 1 521 ? 8.607 5.387 -10.036 1.00 98.06 521 ASP A C 1
ATOM 3965 O O . ASP A 1 521 ? 7.992 4.319 -10.022 1.00 98.06 521 ASP A O 1
ATOM 3969 N N . LEU A 1 522 ? 8.397 6.340 -9.118 1.00 98.50 522 LEU A N 1
ATOM 3970 C CA . LEU A 1 522 ? 7.445 6.203 -8.014 1.00 98.50 522 LEU A CA 1
ATOM 3971 C C . LEU A 1 522 ? 6.017 5.998 -8.520 1.00 98.50 522 LEU A C 1
ATOM 3973 O O . LEU A 1 522 ? 5.341 5.086 -8.051 1.00 98.50 522 LEU A O 1
ATOM 3977 N N . ALA A 1 523 ? 5.566 6.795 -9.492 1.00 98.38 523 ALA A N 1
ATOM 3978 C CA . ALA A 1 523 ? 4.224 6.656 -10.053 1.00 98.38 523 ALA A CA 1
ATOM 3979 C C . ALA A 1 523 ? 3.997 5.249 -10.636 1.00 98.38 523 ALA A C 1
ATOM 3981 O O . ALA A 1 523 ? 2.964 4.629 -10.374 1.00 98.38 523 ALA A O 1
ATOM 3982 N N . ILE A 1 524 ? 4.991 4.707 -11.352 1.00 98.25 524 ILE A N 1
ATOM 3983 C CA . ILE A 1 524 ? 4.947 3.348 -11.913 1.00 98.25 524 ILE A CA 1
ATOM 3984 C C . ILE A 1 524 ? 4.952 2.291 -10.796 1.00 98.25 524 ILE A C 1
ATOM 3986 O O . ILE A 1 524 ? 4.213 1.308 -10.885 1.00 98.25 524 ILE A O 1
ATOM 3990 N N . VAL A 1 525 ? 5.738 2.483 -9.730 1.00 98.56 525 VAL A N 1
ATOM 3991 C CA . VAL A 1 525 ? 5.736 1.603 -8.547 1.00 98.56 525 VAL A CA 1
ATOM 3992 C C . VAL A 1 525 ? 4.356 1.567 -7.894 1.00 98.56 525 VAL A C 1
ATOM 3994 O O . VAL A 1 525 ? 3.825 0.479 -7.656 1.00 98.56 525 VAL A O 1
ATOM 3997 N N . MET A 1 526 ? 3.758 2.732 -7.640 1.00 98.38 526 MET A N 1
ATOM 3998 C CA . MET A 1 526 ? 2.445 2.830 -7.003 1.00 98.38 526 MET A CA 1
ATOM 3999 C C . MET A 1 526 ? 1.354 2.184 -7.856 1.00 98.38 526 MET A C 1
ATOM 4001 O O . MET A 1 526 ? 0.530 1.436 -7.331 1.00 98.38 526 MET A O 1
ATOM 4005 N N . ASP A 1 527 ? 1.380 2.390 -9.175 1.00 98.19 527 ASP A N 1
ATOM 4006 C CA . ASP A 1 527 ? 0.438 1.755 -10.100 1.00 98.19 527 ASP A CA 1
ATOM 4007 C C . ASP A 1 527 ? 0.623 0.237 -10.156 1.00 98.19 527 ASP A C 1
ATOM 4009 O O . ASP A 1 527 ? -0.358 -0.510 -10.147 1.00 98.19 527 ASP A O 1
ATOM 4013 N N . SER A 1 528 ? 1.872 -0.235 -10.159 1.00 98.06 528 SER A N 1
ATOM 4014 C CA . SER A 1 528 ? 2.183 -1.663 -10.167 1.00 98.06 528 SER A CA 1
ATOM 4015 C C . SER A 1 528 ? 1.614 -2.384 -8.937 1.00 98.06 528 SER A C 1
ATOM 4017 O O . SER A 1 528 ? 1.046 -3.473 -9.071 1.00 98.06 528 SER A O 1
ATOM 4019 N N . LEU A 1 529 ? 1.693 -1.761 -7.754 1.00 98.50 529 LEU A N 1
ATOM 4020 C CA . LEU A 1 529 ? 1.122 -2.299 -6.513 1.00 98.50 529 LEU A CA 1
ATOM 4021 C C . LEU A 1 529 ? -0.404 -2.150 -6.461 1.00 98.50 529 LEU A C 1
ATOM 4023 O O . LEU A 1 529 ? -1.111 -3.106 -6.137 1.00 98.50 529 LEU A O 1
ATOM 4027 N N . PHE A 1 530 ? -0.934 -0.979 -6.820 1.00 98.56 530 PHE A N 1
ATOM 4028 C CA . PHE A 1 530 ? -2.370 -0.693 -6.770 1.00 98.56 530 PHE A CA 1
ATOM 4029 C C . PHE A 1 530 ? -3.197 -1.578 -7.709 1.00 98.56 530 PHE A C 1
ATOM 4031 O O . PHE A 1 530 ? -4.287 -2.062 -7.370 1.00 98.56 530 PHE A O 1
ATOM 4038 N N . TYR A 1 531 ? -2.658 -1.835 -8.898 1.00 97.62 531 TYR A N 1
ATOM 4039 C CA . TYR A 1 531 ? -3.265 -2.723 -9.876 1.00 97.62 531 TYR A CA 1
ATOM 4040 C C . TYR A 1 531 ? -2.803 -4.175 -9.717 1.00 97.62 531 TYR A C 1
ATOM 4042 O O . TYR A 1 531 ? -2.948 -4.978 -10.637 1.00 97.62 531 TYR A O 1
ATOM 4050 N N . HIS A 1 532 ? -2.294 -4.570 -8.552 1.00 97.88 532 HIS A N 1
ATOM 4051 C CA . HIS A 1 532 ? -2.098 -5.979 -8.251 1.00 97.88 532 HIS A CA 1
ATOM 4052 C C . HIS A 1 532 ? -3.424 -6.645 -7.809 1.00 97.88 532 HIS A C 1
ATOM 4054 O O . HIS A 1 532 ? -4.119 -6.112 -6.938 1.00 97.88 532 HIS A O 1
ATOM 4060 N N . PRO A 1 533 ? -3.808 -7.821 -8.354 1.00 96.69 533 PRO A N 1
ATOM 4061 C CA . PRO A 1 533 ? -5.060 -8.499 -7.995 1.00 96.69 533 PRO A CA 1
ATOM 4062 C C . PRO A 1 533 ? -5.189 -8.888 -6.516 1.00 96.69 533 PRO A C 1
ATOM 4064 O O . PRO A 1 533 ? -6.312 -8.960 -6.020 1.00 96.69 533 PRO A O 1
ATOM 4067 N N . ASN A 1 534 ? -4.070 -9.109 -5.813 1.00 97.69 534 ASN A N 1
ATOM 4068 C CA . ASN A 1 534 ? -4.083 -9.386 -4.369 1.00 97.69 534 ASN A CA 1
ATOM 4069 C C . ASN A 1 534 ? -4.571 -8.211 -3.520 1.00 97.69 534 ASN A C 1
ATOM 4071 O O . ASN A 1 534 ? -5.033 -8.448 -2.411 1.00 97.69 534 ASN A O 1
ATOM 4075 N N . LEU A 1 535 ? -4.456 -6.966 -3.996 1.00 98.56 535 LEU A N 1
ATOM 4076 C CA . LEU A 1 535 ? -4.662 -5.811 -3.124 1.00 98.56 535 LEU A CA 1
ATOM 4077 C C . LEU A 1 535 ? -6.085 -5.753 -2.545 1.00 98.56 535 LEU A C 1
ATOM 4079 O O . LEU A 1 535 ? -6.257 -5.441 -1.373 1.00 98.56 535 LEU A O 1
ATOM 4083 N N . GLY A 1 536 ? -7.096 -6.108 -3.346 1.00 98.25 536 GLY A N 1
ATOM 4084 C CA . GLY A 1 536 ? -8.493 -6.174 -2.900 1.00 98.25 536 GLY A CA 1
ATOM 4085 C C . GLY A 1 536 ? -8.704 -7.122 -1.713 1.00 98.25 536 GLY A C 1
ATOM 4086 O O . GLY A 1 536 ? -9.067 -6.640 -0.640 1.00 98.25 536 GLY A O 1
ATOM 4087 N N . PRO A 1 537 ? -8.445 -8.436 -1.860 1.00 98.50 537 PRO A N 1
ATOM 4088 C CA . PRO A 1 537 ? -8.591 -9.396 -0.765 1.00 98.50 537 PRO A CA 1
ATOM 4089 C C . PRO A 1 537 ? -7.662 -9.126 0.413 1.00 98.50 537 PRO A C 1
ATOM 4091 O O . PRO A 1 537 ? -8.080 -9.304 1.555 1.00 98.50 537 PRO A O 1
ATOM 4094 N N . PHE A 1 538 ? -6.445 -8.640 0.166 1.00 98.12 538 PHE A N 1
ATOM 4095 C CA . PHE A 1 538 ? -5.516 -8.270 1.229 1.00 98.12 538 PHE A CA 1
ATOM 4096 C C . PHE A 1 538 ? -6.082 -7.145 2.110 1.00 98.12 538 PHE A C 1
ATOM 4098 O O . PHE A 1 538 ? -6.178 -7.282 3.331 1.00 98.12 538 PHE A O 1
ATOM 4105 N N . PHE A 1 539 ? -6.534 -6.051 1.491 1.00 98.50 539 PHE A N 1
ATOM 4106 C CA . PHE A 1 539 ? -7.087 -4.911 2.216 1.00 98.50 539 PHE A CA 1
ATOM 4107 C C . PHE A 1 539 ? -8.443 -5.231 2.863 1.00 98.50 539 PHE A C 1
ATOM 4109 O O . PHE A 1 539 ? -8.692 -4.833 4.002 1.00 98.50 539 PHE A O 1
ATOM 4116 N N . ALA A 1 540 ? -9.296 -6.007 2.185 1.00 98.50 540 ALA A N 1
ATOM 4117 C CA . ALA A 1 540 ? -10.563 -6.484 2.734 1.00 98.50 540 ALA A CA 1
ATOM 4118 C C . ALA A 1 540 ? -10.354 -7.305 4.017 1.00 98.50 540 ALA A C 1
ATOM 4120 O O . ALA A 1 540 ? -10.994 -7.029 5.031 1.00 98.50 540 ALA A O 1
ATOM 4121 N N . GLN A 1 541 ? -9.423 -8.268 4.007 1.00 96.88 541 GLN A N 1
ATOM 4122 C CA . GLN A 1 541 ? -9.087 -9.056 5.196 1.00 96.88 541 GLN A CA 1
ATOM 4123 C C . GLN A 1 541 ? -8.618 -8.179 6.356 1.00 96.88 541 GLN A C 1
ATOM 4125 O O . GLN A 1 541 ? -9.063 -8.388 7.485 1.00 96.88 541 GLN A O 1
ATOM 4130 N N . HIS A 1 542 ? -7.751 -7.196 6.088 1.00 96.62 542 HIS A N 1
ATOM 4131 C CA . HIS A 1 542 ? -7.276 -6.265 7.113 1.00 96.62 542 HIS A CA 1
ATOM 4132 C C . HIS A 1 542 ? -8.433 -5.493 7.752 1.00 96.62 542 HIS A C 1
ATOM 4134 O O . HIS A 1 542 ? -8.601 -5.539 8.970 1.00 96.62 542 HIS A O 1
ATOM 4140 N N . LEU A 1 543 ? -9.274 -4.837 6.945 1.00 98.00 543 LEU A N 1
ATOM 4141 C CA . LEU A 1 543 ? -10.392 -4.042 7.460 1.00 98.00 543 LEU A CA 1
ATOM 4142 C C . LEU A 1 543 ? -11.383 -4.890 8.264 1.00 98.00 543 LEU A C 1
ATOM 4144 O O . LEU A 1 543 ? -11.772 -4.499 9.365 1.00 98.00 543 LEU A O 1
ATOM 4148 N N . ILE A 1 544 ? -11.767 -6.064 7.753 1.00 97.50 544 ILE A N 1
ATOM 4149 C CA . ILE A 1 544 ? -12.732 -6.931 8.437 1.00 97.50 544 ILE A CA 1
ATOM 4150 C C . ILE A 1 544 ? -12.172 -7.415 9.780 1.00 97.50 544 ILE A C 1
ATOM 4152 O O . ILE A 1 544 ? -12.875 -7.350 10.790 1.00 97.50 544 ILE A O 1
ATOM 4156 N N . ARG A 1 545 ? -10.900 -7.838 9.814 1.00 94.94 545 ARG A N 1
ATOM 4157 C CA . ARG A 1 545 ? -10.235 -8.286 11.048 1.00 94.94 545 ARG A CA 1
ATOM 4158 C C . ARG A 1 545 ? -10.104 -7.184 12.080 1.00 94.94 545 ARG A C 1
ATOM 4160 O O . ARG A 1 545 ? -10.306 -7.424 13.266 1.00 94.94 545 ARG A O 1
ATOM 4167 N N . GLN A 1 546 ? -9.804 -5.968 11.648 1.00 94.25 546 GLN A N 1
ATOM 4168 C CA . GLN A 1 546 ? -9.649 -4.854 12.573 1.00 94.25 546 GLN A CA 1
ATOM 4169 C C . GLN A 1 546 ? -10.993 -4.341 13.101 1.00 94.25 546 GLN A C 1
ATOM 4171 O O . GLN A 1 546 ? -11.098 -4.008 14.286 1.00 94.25 546 GLN A O 1
ATOM 4176 N N . MET A 1 547 ? -12.035 -4.321 12.266 1.00 95.44 547 MET A N 1
ATOM 4177 C CA . MET A 1 547 ? -13.308 -3.682 12.610 1.00 95.44 547 MET A CA 1
ATOM 4178 C C . MET A 1 547 ? -14.385 -4.644 13.126 1.00 95.44 547 MET A C 1
ATOM 4180 O O . MET A 1 547 ? -15.175 -4.230 13.971 1.00 95.44 547 MET A O 1
ATOM 4184 N N . VAL A 1 548 ? -14.441 -5.895 12.656 1.00 94.69 548 VAL A N 1
ATOM 4185 C CA . VAL A 1 548 ? -15.614 -6.774 12.844 1.00 94.69 548 VAL A CA 1
ATOM 4186 C C . VAL A 1 548 ? -15.258 -8.118 13.481 1.00 94.69 548 VAL A C 1
ATOM 4188 O O . VAL A 1 548 ? -15.702 -8.396 14.590 1.00 94.69 548 VAL A O 1
ATOM 4191 N N . THR A 1 549 ? -14.473 -8.967 12.810 1.00 93.38 549 THR A N 1
ATOM 4192 C CA . THR A 1 549 ? -14.208 -10.341 13.276 1.00 93.38 549 THR A CA 1
ATOM 4193 C C . THR A 1 549 ? -12.834 -10.845 12.856 1.00 93.38 549 THR A C 1
ATOM 4195 O O . THR A 1 549 ? -12.408 -10.616 11.728 1.00 93.38 549 THR A O 1
ATOM 4198 N N . SER A 1 550 ? -12.152 -11.588 13.735 1.00 93.25 550 SER A N 1
ATOM 4199 C CA . SER A 1 550 ? -10.823 -12.152 13.456 1.00 93.25 550 SER A CA 1
ATOM 4200 C C . SER A 1 550 ? -10.859 -13.233 12.361 1.00 93.25 550 SER A C 1
ATOM 4202 O O . SER A 1 550 ? -9.858 -13.441 11.670 1.00 93.25 550 SER A O 1
ATOM 4204 N N . ASN A 1 551 ? -12.006 -13.900 12.175 1.00 92.69 551 ASN A N 1
ATOM 4205 C CA . ASN A 1 551 ? -12.164 -15.062 11.292 1.00 92.69 551 ASN A CA 1
ATOM 4206 C C . ASN A 1 551 ? -13.347 -14.894 10.321 1.00 92.69 551 ASN A C 1
ATOM 4208 O O . ASN A 1 551 ? -14.328 -15.630 10.426 1.00 92.69 551 ASN A O 1
ATOM 4212 N N . PRO A 1 552 ? -13.287 -13.937 9.381 1.00 93.38 552 PRO A N 1
ATOM 4213 C CA . PRO A 1 552 ? -14.362 -13.754 8.414 1.00 93.38 552 PRO A CA 1
ATOM 4214 C C . PRO A 1 552 ? -14.483 -14.938 7.456 1.00 93.38 552 PRO A C 1
ATOM 4216 O O . PRO A 1 552 ? -13.481 -15.565 7.097 1.00 93.38 552 PRO A O 1
ATOM 4219 N N . THR A 1 553 ? -15.700 -15.210 6.981 1.00 93.38 553 THR A N 1
ATOM 4220 C CA . THR A 1 553 ? -15.886 -16.218 5.934 1.00 93.38 553 THR A CA 1
ATOM 4221 C C . THR A 1 553 ? -15.224 -15.786 4.617 1.00 93.38 553 THR A C 1
ATOM 4223 O O . THR A 1 553 ? -15.173 -14.589 4.310 1.00 93.38 553 THR A O 1
ATOM 4226 N N . PRO A 1 554 ? -14.790 -16.739 3.766 1.00 95.94 554 PRO A N 1
ATOM 4227 C CA . PRO A 1 554 ? -14.283 -16.416 2.430 1.00 95.94 554 PRO A CA 1
ATOM 4228 C C . PRO A 1 554 ? -15.275 -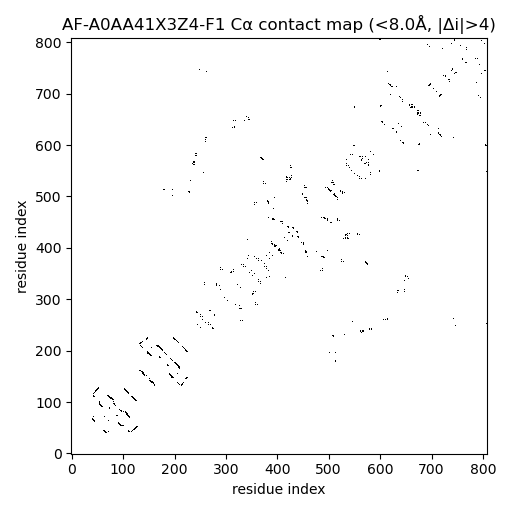15.578 1.605 1.00 95.94 554 PRO A C 1
ATOM 4230 O O . PRO A 1 554 ? -14.890 -14.634 0.921 1.00 95.94 554 PRO A O 1
ATOM 4233 N N . GLY A 1 555 ? -16.579 -15.853 1.736 1.00 96.19 555 GLY A N 1
ATOM 4234 C CA . GLY A 1 555 ? -17.620 -15.102 1.033 1.00 96.19 555 GLY A CA 1
ATOM 4235 C C . GLY A 1 555 ? -17.733 -13.638 1.472 1.00 96.19 555 GLY A C 1
ATOM 4236 O O . GLY A 1 555 ? -18.077 -12.786 0.656 1.00 96.19 555 GLY A O 1
ATOM 4237 N N . TYR A 1 556 ? -17.451 -13.321 2.737 1.00 96.38 556 TYR A N 1
ATOM 4238 C CA . TYR A 1 556 ? -17.425 -11.937 3.211 1.00 96.38 556 TYR A CA 1
ATOM 4239 C C . TYR A 1 556 ? -16.204 -11.189 2.671 1.00 96.38 556 TYR A C 1
ATOM 4241 O O . TYR A 1 556 ? -16.353 -10.096 2.118 1.00 96.38 556 TYR A O 1
ATOM 4249 N N . ILE A 1 557 ? -15.025 -11.817 2.696 1.00 98.31 557 ILE A N 1
ATOM 4250 C CA . ILE A 1 557 ? -13.828 -11.253 2.059 1.00 98.31 557 ILE A CA 1
ATOM 4251 C C . ILE A 1 557 ? -14.084 -11.001 0.567 1.00 98.31 557 ILE A C 1
ATOM 4253 O O . ILE A 1 557 ? -13.769 -9.918 0.076 1.00 98.31 557 ILE A O 1
ATOM 4257 N N . GLU A 1 558 ? -14.708 -11.943 -0.144 1.00 98.44 558 GLU A N 1
ATOM 4258 C CA . GLU A 1 558 ? -15.008 -11.815 -1.575 1.00 98.44 558 GLU A CA 1
ATOM 4259 C C . GLU A 1 558 ? -15.913 -10.617 -1.885 1.00 98.44 558 GLU A C 1
ATOM 4261 O O . GLU A 1 558 ? -15.605 -9.828 -2.782 1.00 98.44 558 GLU A O 1
ATOM 4266 N N . ARG A 1 559 ? -17.003 -10.431 -1.127 1.00 98.44 559 ARG A N 1
ATOM 4267 C CA . ARG A 1 559 ? -17.933 -9.306 -1.331 1.00 98.44 559 ARG A CA 1
ATOM 4268 C C . ARG A 1 559 ? -17.264 -7.955 -1.096 1.00 98.44 559 ARG A C 1
ATOM 4270 O O . ARG A 1 559 ? -17.433 -7.046 -1.908 1.00 98.44 559 ARG A O 1
ATOM 4277 N N . VAL A 1 560 ? -16.477 -7.824 -0.029 1.00 98.75 560 VAL A N 1
ATOM 4278 C CA . VAL A 1 560 ? -15.738 -6.585 0.262 1.00 98.75 560 VAL A CA 1
ATOM 4279 C C . VAL A 1 560 ? -14.654 -6.338 -0.791 1.00 98.75 560 VAL A C 1
ATOM 4281 O O . VAL A 1 560 ? -14.529 -5.223 -1.298 1.00 98.75 560 VAL A O 1
ATOM 4284 N N . SER A 1 561 ? -13.929 -7.382 -1.200 1.00 98.69 561 SER A N 1
ATOM 4285 C CA . SER A 1 561 ? -12.924 -7.306 -2.270 1.00 98.69 561 SER A CA 1
ATOM 4286 C C . SER A 1 561 ? -13.536 -6.867 -3.594 1.00 98.69 561 SER A C 1
ATOM 4288 O O . SER A 1 561 ? -12.950 -6.051 -4.302 1.00 98.69 561 SER A O 1
ATOM 4290 N N . ALA A 1 562 ? -14.728 -7.362 -3.934 1.00 98.62 562 ALA A N 1
ATOM 4291 C CA . ALA A 1 562 ? -15.445 -6.960 -5.139 1.00 98.62 562 ALA A CA 1
ATOM 4292 C C . ALA A 1 562 ? -15.761 -5.455 -5.140 1.00 98.62 562 ALA A C 1
ATOM 4294 O O . ALA A 1 562 ? -15.529 -4.794 -6.153 1.00 98.62 562 ALA A O 1
ATOM 4295 N N . VAL A 1 563 ? -16.202 -4.901 -4.002 1.00 98.81 563 VAL A N 1
ATOM 4296 C CA . VAL A 1 563 ? -16.444 -3.455 -3.847 1.00 98.81 563 VAL A CA 1
ATOM 4297 C C . VAL A 1 563 ? -15.143 -2.660 -3.970 1.00 98.81 563 VAL A C 1
ATOM 4299 O O . VAL A 1 563 ? -15.110 -1.675 -4.703 1.00 98.81 563 VAL A O 1
ATOM 4302 N N . PHE A 1 564 ? -14.053 -3.107 -3.332 1.00 98.75 564 PHE A N 1
ATOM 4303 C CA . PHE A 1 564 ? -12.739 -2.475 -3.497 1.00 98.75 564 PHE A CA 1
ATOM 4304 C C . PHE A 1 564 ? -12.296 -2.479 -4.963 1.00 98.75 564 PHE A C 1
ATOM 4306 O O . PHE A 1 564 ? -11.764 -1.495 -5.472 1.00 98.75 564 PHE A O 1
ATOM 4313 N N . ASN A 1 565 ? -12.494 -3.598 -5.659 1.00 98.62 565 ASN A N 1
ATOM 4314 C CA . ASN A 1 565 ? -12.055 -3.758 -7.035 1.00 98.62 565 ASN A CA 1
ATOM 4315 C C . ASN A 1 565 ? -12.856 -2.892 -8.017 1.00 98.62 565 ASN A C 1
ATOM 4317 O O . ASN A 1 565 ? -12.284 -2.435 -9.009 1.00 98.62 565 ASN A O 1
ATOM 4321 N N . ASN A 1 566 ? -14.154 -2.711 -7.761 1.00 98.25 566 ASN A N 1
ATOM 4322 C CA . ASN A 1 566 ? -15.070 -1.889 -8.542 1.00 98.25 566 ASN A CA 1
ATOM 4323 C C . ASN A 1 566 ? -16.324 -1.570 -7.710 1.00 98.25 566 ASN A C 1
ATOM 4325 O O . ASN A 1 566 ? -17.252 -2.380 -7.650 1.00 98.25 566 ASN A O 1
ATOM 4329 N N . ASN A 1 567 ? -16.396 -0.361 -7.152 1.00 98.00 567 ASN A N 1
ATOM 4330 C CA . ASN A 1 567 ? -17.455 0.086 -6.232 1.00 98.00 567 ASN A CA 1
ATOM 4331 C C . ASN A 1 567 ? -18.862 0.254 -6.859 1.00 98.00 567 ASN A C 1
ATOM 4333 O O . ASN A 1 567 ? -19.723 0.933 -6.298 1.00 98.00 567 ASN A O 1
ATOM 4337 N N . GLY A 1 568 ? -19.096 -0.287 -8.057 1.00 97.38 568 GLY A N 1
ATOM 4338 C CA . GLY A 1 568 ? -20.323 -0.117 -8.835 1.00 97.38 568 GLY A CA 1
ATOM 4339 C C . GLY A 1 568 ? -20.261 1.034 -9.845 1.00 97.38 568 GLY A C 1
ATOM 4340 O O . GLY A 1 568 ? -21.020 1.021 -10.812 1.00 97.38 568 GLY A O 1
ATOM 4341 N N . ASN A 1 569 ? -19.327 1.977 -9.677 1.00 97.00 569 ASN A N 1
ATOM 4342 C CA . ASN A 1 569 ? -19.129 3.131 -10.562 1.00 97.00 569 ASN A CA 1
ATOM 4343 C C . ASN A 1 569 ? -17.846 3.036 -11.408 1.00 97.00 569 ASN A C 1
ATOM 4345 O O . ASN A 1 569 ? -17.447 4.016 -12.033 1.00 97.00 569 ASN A O 1
ATOM 4349 N N . GLY A 1 570 ? -17.183 1.875 -11.429 1.00 95.44 570 GLY A N 1
ATOM 4350 C CA . GLY A 1 570 ? -15.909 1.689 -12.126 1.00 95.44 570 GLY A CA 1
ATOM 4351 C C . GLY A 1 570 ? -14.698 2.239 -11.370 1.00 95.44 570 GLY A C 1
ATOM 4352 O O . GLY A 1 570 ? -13.620 2.321 -11.954 1.00 95.44 570 GLY A O 1
ATOM 4353 N N . VAL A 1 571 ? -14.850 2.611 -10.094 1.00 97.69 571 VAL A N 1
ATOM 4354 C CA . VAL A 1 571 ? -13.747 3.109 -9.263 1.00 97.69 571 VAL A CA 1
ATOM 4355 C C . VAL A 1 571 ? -13.190 1.962 -8.425 1.00 97.69 571 VAL A C 1
ATOM 4357 O O . VAL A 1 571 ? -13.911 1.344 -7.640 1.00 97.69 571 VAL A O 1
ATOM 4360 N N . ARG A 1 572 ? -11.897 1.682 -8.604 1.00 98.25 572 ARG A N 1
ATOM 4361 C CA . ARG A 1 572 ? -11.108 0.777 -7.760 1.00 98.25 572 ARG A CA 1
ATOM 4362 C C . ARG A 1 572 ? -10.533 1.561 -6.584 1.00 98.25 572 ARG A C 1
ATOM 4364 O O . ARG A 1 572 ? -10.127 2.701 -6.775 1.00 98.25 572 ARG A O 1
ATOM 4371 N N . GLY A 1 573 ? -10.432 0.953 -5.408 1.00 98.44 573 GLY A N 1
ATOM 4372 C CA . GLY A 1 573 ? -9.714 1.517 -4.265 1.00 98.44 573 GLY A CA 1
ATOM 4373 C C . GLY A 1 573 ? -10.468 2.582 -3.474 1.00 98.44 573 GLY A C 1
ATOM 4374 O O . GLY A 1 573 ? -9.842 3.277 -2.685 1.00 98.44 573 GLY A O 1
ATOM 4375 N N . ASP A 1 574 ? -11.778 2.730 -3.673 1.00 98.75 574 ASP A N 1
ATOM 4376 C CA . ASP A 1 574 ? -12.617 3.638 -2.882 1.00 98.75 574 ASP A CA 1
ATOM 4377 C C . ASP A 1 574 ? -12.701 3.143 -1.426 1.00 98.75 574 ASP A C 1
ATOM 4379 O O . ASP A 1 574 ? -13.335 2.120 -1.133 1.00 98.75 574 ASP A O 1
ATOM 4383 N N . ILE A 1 575 ? -12.021 3.847 -0.513 1.00 98.69 575 ILE A N 1
ATOM 4384 C CA . ILE A 1 575 ? -11.891 3.430 0.889 1.00 98.69 575 ILE A CA 1
ATOM 4385 C C . ILE A 1 575 ? -13.241 3.527 1.601 1.00 98.69 575 ILE A C 1
ATOM 4387 O O . ILE A 1 575 ? -13.628 2.581 2.287 1.00 98.69 575 ILE A O 1
ATOM 4391 N N . ALA A 1 576 ? -13.995 4.610 1.396 1.00 98.19 576 ALA A N 1
ATOM 4392 C CA . ALA A 1 576 ? -15.294 4.795 2.035 1.00 98.19 576 ALA A CA 1
ATOM 4393 C C . ALA A 1 576 ? -16.292 3.716 1.590 1.00 98.19 576 ALA A C 1
ATOM 4395 O O . ALA A 1 576 ? -16.965 3.113 2.429 1.00 98.19 576 ALA A O 1
ATOM 4396 N N . ALA A 1 577 ? -16.353 3.404 0.291 1.00 98.62 577 ALA A N 1
ATOM 4397 C CA . ALA A 1 577 ? -17.200 2.322 -0.208 1.00 98.62 577 ALA A CA 1
ATOM 4398 C C . ALA A 1 577 ? -16.781 0.955 0.356 1.00 98.62 577 ALA A C 1
ATOM 4400 O O . ALA A 1 577 ? -17.639 0.160 0.743 1.00 98.62 577 ALA A O 1
ATOM 4401 N N . THR A 1 578 ? -15.475 0.691 0.451 1.00 98.75 578 THR A N 1
ATOM 4402 C CA . THR A 1 578 ? -14.954 -0.569 1.002 1.00 98.75 578 THR A CA 1
ATOM 4403 C C . THR A 1 578 ? -15.282 -0.703 2.493 1.00 98.75 578 THR A C 1
ATOM 4405 O O . THR A 1 578 ? -15.784 -1.741 2.916 1.00 98.75 578 THR A O 1
ATOM 4408 N N . VAL A 1 579 ? -15.098 0.355 3.290 1.00 98.75 579 VAL A N 1
ATOM 4409 C CA . VAL A 1 579 ? -15.470 0.369 4.718 1.00 98.75 579 VAL A CA 1
ATOM 4410 C C . VAL A 1 579 ? -16.978 0.209 4.896 1.00 98.75 579 VAL A C 1
ATOM 4412 O O . VAL A 1 579 ? -17.416 -0.534 5.772 1.00 98.75 579 VAL A O 1
ATOM 4415 N N . LYS A 1 580 ? -17.792 0.838 4.041 1.00 98.62 580 LYS A N 1
ATOM 4416 C CA . LYS A 1 580 ? -19.242 0.622 4.039 1.00 98.62 580 LYS A CA 1
ATOM 4417 C C . LYS A 1 580 ? -19.589 -0.848 3.790 1.00 98.62 580 LYS A C 1
ATOM 4419 O O . LYS A 1 580 ? -20.466 -1.386 4.460 1.00 98.62 580 LYS A O 1
ATOM 4424 N N . ALA A 1 581 ? -18.887 -1.498 2.860 1.00 98.56 581 ALA A N 1
ATOM 4425 C CA . ALA A 1 581 ? -19.060 -2.918 2.579 1.00 98.56 581 ALA A CA 1
ATOM 4426 C C . ALA A 1 581 ? -18.684 -3.811 3.759 1.00 98.56 581 ALA A C 1
ATOM 4428 O O . ALA A 1 581 ? -19.386 -4.781 4.001 1.00 98.56 581 ALA A O 1
ATOM 4429 N N . VAL A 1 582 ? -17.649 -3.458 4.522 1.00 98.38 582 VAL A N 1
ATOM 4430 C CA . VAL A 1 582 ? -17.311 -4.136 5.781 1.00 98.38 582 VAL A CA 1
ATOM 4431 C C . VAL A 1 582 ? -18.436 -3.948 6.802 1.00 98.38 582 VAL A C 1
ATOM 4433 O O . VAL A 1 582 ? -19.030 -4.903 7.286 1.00 98.38 582 VAL A O 1
ATOM 4436 N N . LEU A 1 583 ? -18.795 -2.705 7.112 1.00 97.44 583 LEU A N 1
ATOM 4437 C CA . LEU A 1 583 ? -19.721 -2.430 8.209 1.00 97.44 583 LEU A CA 1
ATOM 4438 C C . LEU A 1 583 ? -21.146 -2.934 7.945 1.00 97.44 583 LEU A C 1
ATOM 4440 O O . LEU A 1 583 ? -21.819 -3.342 8.884 1.00 97.44 583 LEU A O 1
ATOM 4444 N N . PHE A 1 584 ? -21.626 -2.913 6.703 1.00 97.19 584 PHE A N 1
ATOM 4445 C CA . PHE A 1 584 ? -23.006 -3.291 6.372 1.00 97.19 584 PHE A CA 1
ATOM 4446 C C . PHE A 1 584 ? -23.130 -4.641 5.664 1.00 97.19 584 PHE A C 1
ATOM 4448 O O . PHE A 1 584 ? -24.177 -4.939 5.085 1.00 97.19 584 PHE A O 1
ATOM 4455 N N . ASP A 1 585 ? -22.090 -5.475 5.707 1.00 95.31 585 ASP A N 1
ATOM 4456 C CA . ASP A 1 585 ? -22.206 -6.845 5.224 1.00 95.31 585 ASP A CA 1
ATOM 4457 C C . ASP A 1 585 ? -23.241 -7.640 6.035 1.00 95.31 585 ASP A C 1
ATOM 4459 O O . ASP A 1 585 ? -23.426 -7.441 7.240 1.00 95.31 585 ASP A O 1
ATOM 4463 N N . SER A 1 586 ? -23.895 -8.594 5.373 1.00 90.75 586 SER A N 1
ATOM 4464 C CA . SER A 1 586 ? -24.823 -9.527 6.009 1.00 90.75 586 SER A CA 1
ATOM 4465 C C . SER A 1 586 ? -24.219 -10.288 7.193 1.00 90.75 586 SER A C 1
ATOM 4467 O O . SER A 1 586 ? -24.933 -10.533 8.158 1.00 90.75 586 SER A O 1
ATOM 4469 N N . GLU A 1 587 ? -22.930 -10.635 7.154 1.00 90.50 587 GLU A N 1
ATOM 4470 C CA . GLU A 1 587 ? -22.256 -11.333 8.255 1.00 90.50 587 GLU A CA 1
ATOM 4471 C C . GLU A 1 587 ? -22.047 -10.389 9.458 1.00 90.50 587 GLU A C 1
ATOM 4473 O O . GLU A 1 587 ? -22.278 -10.775 10.602 1.00 90.50 587 GLU A O 1
ATOM 4478 N N . ALA A 1 588 ? -21.736 -9.110 9.204 1.00 91.69 588 ALA A N 1
ATOM 4479 C CA . ALA A 1 588 ? -21.536 -8.085 10.235 1.00 91.69 588 ALA A CA 1
ATOM 4480 C C . ALA A 1 588 ? -22.837 -7.620 10.918 1.00 91.69 588 ALA A C 1
ATOM 4482 O O . ALA A 1 588 ? -22.828 -7.268 12.104 1.00 91.69 588 ALA A O 1
ATOM 4483 N N . ARG A 1 589 ? -23.954 -7.592 10.178 1.00 89.69 589 ARG A N 1
ATOM 4484 C CA . ARG A 1 589 ? -25.274 -7.148 10.673 1.00 89.69 589 ARG A CA 1
ATOM 4485 C C . ARG A 1 589 ? -26.192 -8.297 11.100 1.00 89.69 589 ARG A C 1
ATOM 4487 O O . ARG A 1 589 ? -27.144 -8.076 11.842 1.00 89.69 589 ARG A O 1
ATOM 4494 N N . ASN A 1 590 ? -25.902 -9.534 10.694 1.00 78.69 590 ASN A N 1
ATOM 4495 C CA . ASN A 1 590 ? -26.643 -10.726 11.109 1.00 78.69 590 ASN A CA 1
ATOM 4496 C C . ASN A 1 590 ? -25.704 -11.892 11.484 1.00 78.69 590 ASN A C 1
ATOM 4498 O O . ASN A 1 590 ? -25.678 -12.914 10.791 1.00 78.69 590 ASN A O 1
ATOM 4502 N N . PRO A 1 591 ? -24.953 -11.783 12.592 1.00 63.62 591 PRO A N 1
ATOM 4503 C CA . PRO A 1 591 ? -24.023 -12.827 13.013 1.00 63.62 591 PRO A CA 1
ATOM 4504 C C . PRO A 1 591 ? -24.723 -14.137 13.399 1.00 63.62 591 PRO A C 1
ATOM 4506 O O . PRO A 1 591 ? -24.097 -15.186 13.364 1.00 63.62 591 PRO A O 1
ATOM 4509 N N . GLU A 1 592 ? -26.031 -14.124 13.689 1.00 64.88 592 GLU A N 1
ATOM 4510 C CA . GLU A 1 592 ? -26.825 -15.348 13.906 1.00 64.88 592 GLU A CA 1
ATOM 4511 C C . GLU A 1 592 ? -26.911 -16.251 12.663 1.00 64.88 592 GLU A C 1
ATOM 4513 O O . GLU A 1 592 ? -27.295 -17.415 12.762 1.00 64.88 592 GLU A O 1
ATOM 4518 N N . SER A 1 593 ? -26.549 -15.730 11.484 1.00 63.78 593 SER A N 1
ATOM 4519 C CA . SER A 1 593 ? -26.469 -16.501 10.238 1.00 63.78 593 SER A CA 1
ATOM 4520 C C . SER A 1 593 ? -25.175 -17.311 10.073 1.00 63.78 593 SER A C 1
ATOM 4522 O O . SER A 1 593 ? -25.101 -18.157 9.179 1.00 63.78 593 SER A O 1
ATOM 4524 N N . VAL A 1 594 ? -24.186 -17.092 10.943 1.00 65.25 594 VAL A N 1
ATOM 4525 C CA . VAL A 1 594 ? -22.946 -17.872 11.069 1.00 65.25 594 VAL A CA 1
ATOM 4526 C C . VAL A 1 594 ? -22.925 -18.588 12.423 1.00 65.25 594 VAL A C 1
ATOM 4528 O O . VAL A 1 594 ? -23.784 -18.348 13.268 1.00 65.25 594 VAL A O 1
ATOM 4531 N N . ASP A 1 595 ? -21.996 -19.527 12.633 1.00 65.75 595 ASP A N 1
ATOM 4532 C CA . ASP A 1 595 ? -21.847 -20.167 13.947 1.00 65.75 595 ASP A CA 1
ATOM 4533 C C . ASP A 1 595 ? -21.435 -19.115 14.990 1.00 65.75 595 ASP A C 1
ATOM 4535 O O . ASP A 1 595 ? -20.263 -18.759 15.135 1.00 65.75 595 ASP A O 1
ATOM 4539 N N . THR A 1 596 ? -22.430 -18.594 15.710 1.00 61.47 596 THR A N 1
ATOM 4540 C CA . THR A 1 596 ? -22.289 -17.484 16.659 1.00 61.47 596 THR A CA 1
ATOM 4541 C C . THR A 1 596 ? -21.331 -17.791 17.795 1.00 61.47 596 THR A C 1
ATOM 4543 O O . THR A 1 596 ? -20.867 -16.865 18.453 1.00 61.47 596 THR A O 1
ATOM 4546 N N . SER A 1 597 ? -21.045 -19.071 18.060 1.00 66.69 597 SER A N 1
ATOM 4547 C CA . SER A 1 597 ? -20.156 -19.455 19.158 1.00 66.69 597 SER A CA 1
ATOM 4548 C C . SER A 1 597 ? -18.700 -19.034 18.926 1.00 66.69 597 SER A C 1
ATOM 4550 O O . SER A 1 597 ? -17.951 -18.903 19.894 1.00 66.69 597 SER A O 1
ATOM 4552 N N . LEU A 1 598 ? -18.312 -18.777 17.669 1.00 74.06 598 LEU A N 1
ATOM 4553 C CA . LEU A 1 598 ? -16.950 -18.405 17.267 1.00 74.06 598 LEU A CA 1
ATOM 4554 C C . LEU A 1 598 ? -16.884 -17.078 16.490 1.00 74.06 598 LEU A C 1
ATOM 4556 O O . LEU A 1 598 ? -15.816 -16.710 15.998 1.00 74.06 598 LEU A O 1
ATOM 4560 N N . TYR A 1 599 ? -18.004 -16.359 16.371 1.00 85.38 599 TYR A N 1
ATOM 4561 C CA . TYR A 1 599 ? -18.068 -15.100 15.633 1.00 85.38 599 TYR A CA 1
ATOM 4562 C C . TYR A 1 599 ? -17.617 -13.896 16.476 1.00 85.38 599 TYR A C 1
ATOM 4564 O O . TYR A 1 599 ? -17.853 -13.832 17.684 1.00 85.38 599 TYR A O 1
ATOM 4572 N N . GLY A 1 600 ? -17.005 -12.911 15.815 1.00 87.81 600 GLY A N 1
ATOM 4573 C CA . GLY A 1 600 ? -16.478 -11.691 16.431 1.00 87.81 600 GLY A CA 1
ATOM 4574 C C . GLY A 1 600 ? -14.957 -11.705 16.583 1.00 87.81 600 GLY A C 1
ATOM 4575 O O . GLY A 1 600 ? -14.248 -12.434 15.881 1.00 87.81 600 GLY A O 1
ATOM 4576 N N . LYS A 1 601 ? -14.441 -10.847 17.461 1.00 91.44 601 LYS A N 1
ATOM 4577 C CA . LYS A 1 601 ? -13.018 -10.752 17.814 1.00 91.44 601 LYS A CA 1
ATOM 4578 C C . LYS A 1 601 ? -12.834 -10.440 19.289 1.00 91.44 601 LYS A C 1
ATOM 4580 O O . LYS A 1 601 ? -13.743 -9.948 19.961 1.00 91.44 601 LYS A O 1
ATOM 4585 N N . LEU A 1 602 ? -11.630 -10.676 19.797 1.00 90.12 602 LEU A N 1
ATOM 4586 C CA . LEU A 1 602 ? -11.245 -10.114 21.086 1.00 90.12 602 LEU A CA 1
ATOM 4587 C C . LEU A 1 602 ? -11.128 -8.593 20.950 1.00 90.12 602 LEU A C 1
ATOM 4589 O O . LEU A 1 602 ? -10.510 -8.074 20.023 1.00 90.12 602 LEU A O 1
ATOM 4593 N N . LYS A 1 603 ? -11.742 -7.872 21.885 1.00 88.12 603 LYS A N 1
ATOM 4594 C CA . LYS A 1 603 ? -11.689 -6.417 21.941 1.00 88.12 603 LYS A CA 1
ATOM 4595 C C . LYS A 1 603 ? -10.292 -5.980 22.367 1.00 88.12 603 LYS A C 1
ATOM 4597 O O . LYS A 1 603 ? -9.783 -6.401 23.408 1.00 88.12 603 LYS A O 1
ATOM 4602 N N . GLU A 1 604 ? -9.711 -5.101 21.571 1.00 88.50 604 GLU A N 1
ATOM 4603 C CA . GLU A 1 604 ? -8.422 -4.472 21.835 1.00 88.50 604 GLU A CA 1
ATOM 4604 C C . GLU A 1 604 ? -8.458 -3.648 23.140 1.00 88.50 604 GLU A C 1
ATOM 4606 O O . GLU A 1 604 ? -9.475 -2.996 23.416 1.00 88.50 604 GLU A O 1
ATOM 4611 N N . PRO A 1 605 ? -7.384 -3.649 23.959 1.00 85.94 605 PRO A N 1
ATOM 4612 C CA . PRO A 1 605 ? -7.319 -2.870 25.199 1.00 85.94 605 PRO A CA 1
ATOM 4613 C C . PRO A 1 605 ? -7.731 -1.400 25.036 1.00 85.94 605 PRO A C 1
ATOM 4615 O O . PRO A 1 605 ? -8.508 -0.884 25.843 1.00 85.94 605 PRO A O 1
ATOM 4618 N N . VAL A 1 606 ? -7.295 -0.739 23.957 1.00 86.12 606 VAL A N 1
ATOM 4619 C CA . VAL A 1 606 ? -7.653 0.666 23.706 1.00 86.12 606 VAL A CA 1
ATOM 4620 C C . VAL A 1 606 ? -9.154 0.854 23.445 1.00 86.12 606 VAL A C 1
ATOM 4622 O O . VAL A 1 606 ? -9.737 1.850 23.870 1.00 86.12 606 VAL A O 1
ATOM 4625 N N . LEU A 1 607 ? -9.815 -0.123 22.815 1.00 89.56 607 LEU A N 1
ATOM 4626 C CA . LEU A 1 607 ? -11.253 -0.087 22.528 1.00 89.56 607 LEU A CA 1
ATOM 4627 C C . LEU A 1 607 ? -12.099 -0.387 23.761 1.00 89.56 607 LEU A C 1
ATOM 4629 O O . LEU A 1 607 ? -13.202 0.133 23.892 1.00 89.56 607 LEU A O 1
ATOM 4633 N N . LYS A 1 608 ? -11.593 -1.193 24.702 1.00 86.56 608 LYS A N 1
ATOM 4634 C CA . LYS A 1 608 ? -12.235 -1.353 26.018 1.00 86.56 608 LYS A CA 1
ATOM 4635 C C . LYS A 1 608 ? -12.242 -0.032 26.777 1.00 86.56 608 LYS A C 1
ATOM 4637 O O . LYS A 1 608 ? -13.292 0.366 27.274 1.00 8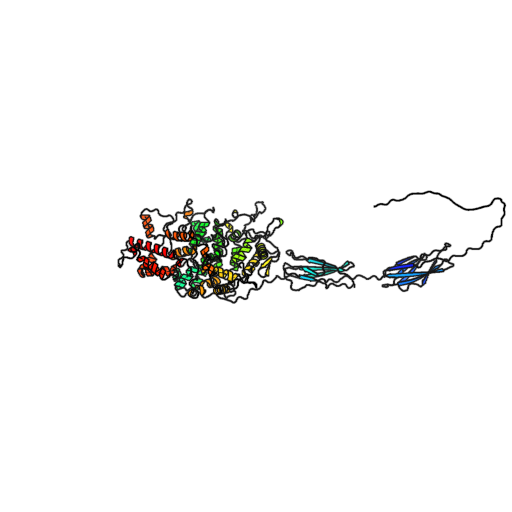6.56 608 LYS A O 1
ATOM 4642 N N . LYS A 1 609 ? -11.078 0.626 26.842 1.00 84.00 609 LYS A N 1
ATOM 4643 C CA . LYS A 1 609 ? -10.893 1.911 27.525 1.00 84.00 609 LYS A CA 1
ATOM 4644 C C . LYS A 1 609 ? -11.809 2.976 26.935 1.00 84.00 609 LYS A C 1
ATOM 4646 O O . LYS A 1 609 ? -12.609 3.563 27.652 1.00 84.00 609 LYS A O 1
ATOM 4651 N N . THR A 1 610 ? -11.676 3.218 25.636 1.00 89.19 610 THR A N 1
ATOM 4652 C CA . THR A 1 610 ? -12.400 4.294 24.951 1.00 89.19 610 THR A CA 1
ATOM 4653 C C . THR A 1 610 ? -13.909 4.083 25.005 1.00 89.19 610 THR A C 1
ATOM 4655 O O . THR A 1 610 ? -14.626 5.020 25.334 1.00 89.19 610 THR A O 1
ATOM 4658 N N . HIS A 1 611 ? -14.394 2.852 24.823 1.00 90.38 611 HIS A N 1
ATOM 4659 C CA . HIS A 1 611 ? -15.824 2.569 24.937 1.00 90.38 611 HIS A CA 1
ATOM 4660 C C . HIS A 1 611 ? -16.346 2.861 26.340 1.00 90.38 611 HIS A C 1
ATOM 4662 O O . HIS A 1 611 ? -17.368 3.522 26.490 1.00 90.38 611 HIS A O 1
ATOM 4668 N N . PHE A 1 612 ? -15.632 2.409 27.367 1.00 87.00 612 PHE A N 1
ATOM 4669 C CA . PHE A 1 612 ? -16.033 2.669 28.739 1.00 87.00 612 PHE A CA 1
ATOM 4670 C C . PHE A 1 612 ? -16.046 4.172 29.067 1.00 87.00 612 PHE A C 1
ATOM 4672 O O . PHE A 1 612 ? -17.022 4.652 29.635 1.00 87.00 612 PHE A O 1
ATOM 4679 N N . ILE A 1 613 ? -15.015 4.917 28.655 1.00 87.50 613 ILE A N 1
ATOM 4680 C CA . ILE A 1 613 ? -14.937 6.369 28.876 1.00 87.50 613 ILE A CA 1
ATOM 4681 C C . ILE A 1 613 ? -16.088 7.100 28.183 1.00 87.50 613 ILE A C 1
ATOM 4683 O O . ILE A 1 613 ? -16.740 7.928 28.809 1.00 87.50 613 ILE A O 1
ATOM 4687 N N . ARG A 1 614 ? -16.369 6.755 26.922 1.00 92.50 614 ARG A N 1
ATOM 4688 C CA . ARG A 1 614 ? -17.426 7.387 26.124 1.00 92.50 614 ARG A CA 1
ATOM 4689 C C . ARG A 1 614 ? -18.824 7.091 26.651 1.00 92.50 614 ARG A C 1
ATOM 4691 O O . ARG A 1 614 ? -19.634 7.999 26.757 1.00 92.50 614 ARG A O 1
ATOM 4698 N N . LEU A 1 615 ? -19.130 5.824 26.943 1.00 93.44 615 LEU A N 1
ATOM 4699 C CA . LEU A 1 615 ? -20.485 5.421 27.333 1.00 93.44 615 LEU A CA 1
ATOM 4700 C C . LEU A 1 615 ? -20.926 6.089 28.637 1.00 93.44 615 LEU A C 1
ATOM 4702 O O . LEU A 1 615 ? -22.099 6.413 28.796 1.00 93.44 615 LEU A O 1
ATOM 4706 N N . PHE A 1 616 ? -19.987 6.243 29.565 1.00 90.50 616 PHE A N 1
ATOM 4707 C CA . PHE A 1 616 ? -20.247 6.752 30.902 1.00 90.50 616 PHE A CA 1
ATOM 4708 C C . PHE A 1 616 ? -19.842 8.212 31.087 1.00 90.50 616 PHE A C 1
ATOM 4710 O O . PHE A 1 616 ? -19.939 8.703 32.203 1.00 90.50 616 PHE A O 1
ATOM 4717 N N . ASP A 1 617 ? -19.400 8.888 30.025 1.00 89.50 617 ASP A N 1
ATOM 4718 C CA . ASP A 1 617 ? -18.953 10.281 30.078 1.00 89.50 617 ASP A CA 1
ATOM 4719 C C . ASP A 1 617 ? -17.980 10.521 31.247 1.00 89.50 617 ASP A C 1
ATOM 4721 O O . ASP A 1 617 ? -18.251 11.262 32.191 1.00 89.50 617 ASP A O 1
ATOM 4725 N N . ILE A 1 618 ? -16.866 9.780 31.262 1.00 85.88 618 ILE A N 1
ATOM 4726 C CA . ILE A 1 618 ? -15.900 9.881 32.361 1.00 85.88 618 ILE A CA 1
ATOM 4727 C C . ILE A 1 618 ? -15.217 11.247 32.307 1.00 85.88 618 ILE A C 1
ATOM 4729 O O . ILE A 1 618 ? -14.486 11.538 31.366 1.00 85.88 618 ILE A O 1
ATOM 4733 N N . GLN A 1 619 ? -15.398 12.046 33.357 1.00 80.81 619 GLN A N 1
ATOM 4734 C CA . GLN A 1 619 ? -14.925 13.426 33.453 1.00 80.81 619 GLN A CA 1
ATOM 4735 C C . GLN A 1 619 ? -13.777 13.582 34.453 1.00 80.81 619 GLN A C 1
ATOM 4737 O O . GLN A 1 619 ? -13.533 12.736 35.319 1.00 80.81 619 GLN A O 1
ATOM 4742 N N . LEU A 1 620 ? -13.082 14.715 34.383 1.00 76.69 620 LEU A N 1
ATOM 4743 C CA . LEU A 1 620 ? -12.135 15.131 35.418 1.00 76.69 620 LEU A CA 1
ATOM 4744 C C . LEU A 1 620 ? -12.877 15.849 36.542 1.00 76.69 620 LEU A C 1
ATOM 4746 O O . LEU A 1 620 ? -13.615 16.802 36.313 1.00 76.69 620 LEU A O 1
ATOM 4750 N N . LEU A 1 621 ? -12.625 15.434 37.778 1.00 77.31 621 LEU A N 1
ATOM 4751 C CA . LEU A 1 621 ? -13.200 16.049 38.978 1.00 77.31 621 LEU A CA 1
ATOM 4752 C C . LEU A 1 621 ? -12.307 17.160 39.552 1.00 77.31 621 LEU A C 1
ATOM 4754 O O . LEU A 1 621 ? -12.746 17.993 40.347 1.00 77.31 621 LEU A O 1
ATOM 4758 N N . SER A 1 622 ? -11.031 17.187 39.169 1.00 72.12 622 SER A N 1
ATOM 4759 C CA . SER A 1 622 ? -10.041 18.159 39.635 1.00 72.12 622 SER A CA 1
ATOM 4760 C C . SER A 1 622 ? -9.311 18.812 38.469 1.00 72.12 622 SER A C 1
ATOM 4762 O O . SER A 1 622 ? -8.889 18.108 37.556 1.00 72.12 622 SER A O 1
ATOM 4764 N N . GLU A 1 623 ? -9.082 20.126 38.551 1.00 63.50 623 GLU A N 1
ATOM 4765 C CA . GLU A 1 623 ? -8.234 20.831 37.585 1.00 63.50 623 GLU A CA 1
ATOM 4766 C C . GLU A 1 623 ? -6.802 20.263 37.593 1.00 63.50 623 GLU A C 1
ATOM 4768 O O . GLU A 1 623 ? -6.192 20.180 38.672 1.00 63.50 623 GLU A O 1
ATOM 4773 N N . PRO A 1 624 ? -6.241 19.922 36.418 1.00 59.53 624 PRO A N 1
ATOM 4774 C CA . PRO A 1 624 ? -4.850 19.509 36.302 1.00 59.53 624 PRO A CA 1
ATOM 4775 C C . PRO A 1 624 ? -3.924 20.627 36.792 1.00 59.53 624 PRO A C 1
ATOM 4777 O O . PRO A 1 624 ? -4.042 21.780 36.382 1.00 59.53 624 PRO A O 1
ATOM 4780 N N . GLN A 1 625 ? -2.981 20.308 37.678 1.00 55.81 625 GLN A N 1
ATOM 4781 C CA . GLN A 1 625 ? -1.957 21.264 38.112 1.00 55.81 625 GLN A CA 1
ATOM 4782 C C . GLN A 1 625 ? -0.722 21.129 37.211 1.00 55.81 625 GLN A C 1
ATOM 4784 O O . GLN A 1 625 ? 0.220 20.403 37.539 1.00 55.81 625 GLN A O 1
ATOM 4789 N N . VAL A 1 626 ? -0.738 21.816 36.065 1.00 53.88 626 VAL A N 1
ATOM 4790 C CA . VAL A 1 626 ? 0.411 21.898 35.147 1.00 53.88 626 VAL A CA 1
ATOM 4791 C C . VAL A 1 626 ? 1.433 22.897 35.695 1.00 53.88 626 VAL A C 1
ATOM 4793 O O . VAL A 1 626 ? 1.093 24.034 36.026 1.00 53.88 626 VAL A O 1
ATOM 4796 N N . SER A 1 627 ? 2.700 22.495 35.803 1.00 52.31 627 SER A N 1
ATOM 4797 C CA . SER A 1 627 ? 3.802 23.412 36.113 1.00 52.31 627 SER A CA 1
ATOM 4798 C C . SER A 1 627 ? 5.070 23.021 35.356 1.00 52.31 627 SER A C 1
ATOM 4800 O O . SER A 1 627 ? 5.228 21.867 34.965 1.00 52.31 627 SER A O 1
ATOM 4802 N N . LEU A 1 628 ? 6.004 23.967 35.195 1.00 51.75 628 LEU A N 1
ATOM 4803 C CA . LEU A 1 628 ? 7.322 23.710 34.587 1.00 51.75 628 LEU A CA 1
ATOM 4804 C C . LEU A 1 628 ? 8.114 22.609 35.323 1.00 51.75 628 LEU A C 1
ATOM 4806 O O . LEU A 1 628 ? 8.908 21.909 34.706 1.00 51.75 628 LEU A O 1
ATOM 4810 N N . ASP A 1 629 ? 7.867 22.435 36.627 1.00 47.00 629 ASP A N 1
ATOM 4811 C CA . ASP A 1 629 ? 8.510 21.421 37.477 1.00 47.00 629 ASP A CA 1
ATOM 4812 C C . ASP A 1 629 ? 7.712 20.096 37.539 1.00 47.00 629 ASP A C 1
ATOM 4814 O O . ASP A 1 629 ? 8.176 19.115 38.122 1.00 47.00 629 ASP A O 1
ATOM 4818 N N . ASN A 1 630 ? 6.502 20.062 36.962 1.00 51.25 630 ASN A N 1
ATOM 4819 C CA . ASN A 1 630 ? 5.596 18.913 36.898 1.00 51.25 630 ASN A CA 1
ATOM 4820 C C . ASN A 1 630 ? 4.936 18.828 35.511 1.00 51.25 630 ASN A C 1
ATOM 4822 O O . ASN A 1 630 ? 3.720 18.978 35.364 1.00 51.25 630 ASN A O 1
ATOM 4826 N N . LEU A 1 631 ? 5.750 18.558 34.488 1.00 48.25 631 LEU A N 1
ATOM 4827 C CA . LEU A 1 631 ? 5.290 18.388 33.102 1.00 48.25 631 LEU A CA 1
ATOM 4828 C C . LEU A 1 631 ? 4.297 17.219 32.945 1.00 48.25 631 LEU A C 1
ATOM 4830 O O . LEU A 1 631 ? 3.472 17.220 32.035 1.00 48.25 631 LEU A O 1
ATOM 4834 N N . TRP A 1 632 ? 4.306 16.266 33.886 1.00 43.81 632 TRP A N 1
ATOM 4835 C CA . TRP A 1 632 ? 3.354 15.151 33.965 1.00 43.81 632 TRP A CA 1
ATOM 4836 C C . TRP A 1 632 ? 1.927 15.625 34.276 1.00 43.81 632 TRP A C 1
ATOM 4838 O O . TRP A 1 632 ? 0.972 14.912 33.983 1.00 43.81 632 TRP A O 1
ATOM 4848 N N . GLY A 1 633 ? 1.768 16.842 34.817 1.00 45.31 633 GLY A N 1
ATOM 4849 C CA . GLY A 1 633 ? 0.470 17.470 35.059 1.00 45.31 633 GLY A CA 1
ATOM 4850 C C . GLY A 1 633 ? -0.343 17.741 33.786 1.00 45.31 633 GLY A C 1
ATOM 4851 O O . GLY A 1 633 ? -1.541 17.975 33.895 1.00 45.31 633 GLY A O 1
ATOM 4852 N N . SER A 1 634 ? 0.284 17.687 32.602 1.00 48.09 634 SER A N 1
ATOM 4853 C CA . SER A 1 634 ? -0.376 17.837 31.293 1.00 48.09 634 SER A CA 1
ATOM 4854 C C . SER A 1 634 ? -1.024 16.551 30.764 1.00 48.09 634 SER A C 1
ATOM 4856 O O . SER A 1 634 ? -1.811 16.611 29.827 1.00 48.09 634 SER A O 1
ATOM 4858 N N . ASN A 1 635 ? -0.730 15.386 31.354 1.00 57.72 635 ASN A N 1
ATOM 4859 C CA . ASN A 1 635 ? -1.285 14.108 30.912 1.00 57.72 635 ASN A CA 1
ATOM 4860 C C . ASN A 1 635 ? -2.584 13.817 31.661 1.00 57.72 635 ASN A C 1
ATOM 4862 O O . ASN A 1 635 ? -2.648 13.040 32.619 1.00 57.72 635 ASN A O 1
ATOM 4866 N N . ILE A 1 636 ? -3.609 14.541 31.240 1.00 57.66 636 ILE A N 1
ATOM 4867 C CA . ILE A 1 636 ? -4.899 14.656 31.902 1.00 57.66 636 ILE A CA 1
ATOM 4868 C C . ILE A 1 636 ? -5.549 13.277 32.097 1.00 57.66 636 ILE A C 1
ATOM 4870 O O . ILE A 1 636 ? -6.061 12.976 33.178 1.00 57.66 636 ILE A O 1
ATOM 4874 N N . TRP A 1 637 ? -5.428 12.397 31.100 1.00 62.22 637 TRP A N 1
ATOM 4875 C CA . TRP A 1 637 ? -5.997 11.046 31.121 1.00 62.22 637 TRP A CA 1
ATOM 4876 C C . TRP A 1 637 ? -5.016 9.956 31.569 1.00 62.22 637 TRP A C 1
ATOM 4878 O O . TRP A 1 637 ? -5.343 8.767 31.497 1.00 62.22 637 TRP A O 1
ATOM 4888 N N . CYS A 1 638 ? -3.831 10.322 32.070 1.00 58.59 638 CYS A N 1
ATOM 4889 C CA . CYS A 1 638 ? -2.804 9.383 32.528 1.00 58.59 638 CYS A CA 1
ATOM 4890 C C . CYS A 1 638 ? -3.299 8.333 33.538 1.00 58.59 638 CYS A C 1
ATOM 4892 O O . CYS A 1 638 ? -2.967 7.154 33.352 1.00 58.59 638 CYS A O 1
ATOM 4894 N N . PRO A 1 639 ? -4.125 8.675 34.555 1.00 56.28 639 PRO A N 1
ATOM 4895 C CA . PRO A 1 639 ? -4.656 7.685 35.500 1.00 56.28 639 PRO A CA 1
ATOM 4896 C C . PRO A 1 639 ? -5.496 6.593 34.830 1.00 56.28 639 PRO A C 1
ATOM 4898 O O . PRO A 1 639 ? -5.571 5.477 35.337 1.00 56.28 639 PRO A O 1
ATOM 4901 N N . LEU A 1 640 ? -6.082 6.906 33.671 1.00 57.69 640 LEU A N 1
ATOM 4902 C CA . LEU A 1 640 ? -6.863 5.995 32.841 1.00 57.69 640 LEU A CA 1
ATOM 4903 C C . LEU A 1 640 ? -6.095 5.549 31.582 1.00 57.69 640 LEU A C 1
ATOM 4905 O O . LEU A 1 640 ? -6.689 4.943 30.696 1.00 57.69 640 LEU A O 1
ATOM 4909 N N . GLY A 1 641 ? -4.793 5.847 31.448 1.00 52.41 641 GLY A N 1
ATOM 4910 C CA . GLY A 1 641 ? -4.137 5.867 30.131 1.00 52.41 641 GLY A CA 1
ATOM 4911 C C . GLY A 1 641 ? -2.653 5.497 30.067 1.00 52.41 641 GLY A C 1
ATOM 4912 O O . GLY A 1 641 ? -2.273 4.754 29.165 1.00 52.41 641 GLY A O 1
ATOM 4913 N N . CYS A 1 642 ? -1.814 5.917 31.012 1.00 54.38 642 CYS A N 1
ATOM 4914 C CA . CYS A 1 642 ? -0.354 5.831 30.861 1.00 54.38 642 CYS A CA 1
ATOM 4915 C C . CYS A 1 642 ? 0.238 4.415 30.918 1.00 54.38 642 CYS A C 1
ATOM 4917 O O . CYS A 1 642 ? 1.300 4.175 30.343 1.00 54.38 642 CYS A O 1
ATOM 4919 N N . ALA A 1 643 ? -0.428 3.482 31.604 1.00 51.59 643 ALA A N 1
ATOM 4920 C CA . ALA A 1 643 ? 0.084 2.137 31.895 1.00 51.59 643 ALA A CA 1
ATOM 4921 C C . ALA A 1 643 ? -0.513 1.026 31.002 1.00 51.59 643 ALA A C 1
ATOM 4923 O O . ALA A 1 643 ? -0.438 -0.157 31.347 1.00 51.59 643 ALA A O 1
ATOM 4924 N N . HIS A 1 644 ? -1.130 1.390 29.874 1.00 61.84 644 HIS A N 1
ATOM 4925 C CA . HIS A 1 644 ? -1.712 0.425 28.939 1.00 61.84 644 HIS A CA 1
ATOM 4926 C C . HIS A 1 644 ? -0.686 -0.067 27.925 1.00 61.84 644 HIS A C 1
ATOM 4928 O O . HIS A 1 644 ? 0.227 0.654 27.531 1.00 61.84 644 HIS A O 1
ATOM 4934 N N . THR A 1 645 ? -0.873 -1.306 27.488 1.00 65.69 645 THR A N 1
ATOM 4935 C CA . THR A 1 645 ? 0.014 -2.018 26.559 1.00 65.69 645 THR A CA 1
ATOM 4936 C C . THR A 1 645 ? -0.319 -1.825 25.091 1.00 65.69 645 THR A C 1
ATOM 4938 O O . THR A 1 645 ? 0.382 -2.352 24.235 1.00 65.69 645 THR A O 1
ATOM 4941 N N . GLN A 1 646 ? -1.374 -1.066 24.800 1.00 82.50 646 GLN A N 1
ATOM 4942 C CA . GLN A 1 646 ? -1.709 -0.639 23.453 1.00 82.50 646 GLN A CA 1
ATOM 4943 C C . GLN A 1 646 ? -2.053 0.851 23.480 1.00 82.50 646 GLN A C 1
ATOM 4945 O O . GLN A 1 646 ? -3.103 1.254 23.981 1.00 82.50 646 GLN A O 1
ATOM 4950 N N . LYS A 1 647 ? -1.129 1.654 22.963 1.00 83.00 647 LYS A N 1
ATOM 4951 C CA . LYS A 1 647 ? -1.199 3.113 22.843 1.00 83.00 647 LYS A CA 1
ATOM 4952 C C . LYS A 1 647 ? -1.205 3.477 21.361 1.00 83.00 647 LYS A C 1
ATOM 4954 O O . LYS A 1 647 ? -0.610 2.760 20.563 1.00 83.00 647 LYS A O 1
ATOM 4959 N N . ALA A 1 648 ? -1.898 4.537 20.956 1.00 87.25 648 ALA A N 1
ATOM 4960 C CA . ALA A 1 648 ? -1.977 4.885 19.537 1.00 87.25 648 ALA A CA 1
ATOM 4961 C C . ALA A 1 648 ? -0.576 5.179 18.978 1.00 87.25 648 ALA A C 1
ATOM 4963 O O . ALA A 1 648 ? 0.180 5.915 19.606 1.00 87.25 648 ALA A O 1
ATOM 4964 N N . LEU A 1 649 ? -0.243 4.600 17.817 1.00 90.19 649 LEU A N 1
ATOM 4965 C CA . LEU A 1 649 ? 1.064 4.742 17.161 1.00 90.19 649 LEU A CA 1
ATOM 4966 C C . LEU A 1 649 ? 2.264 4.303 18.024 1.00 90.19 649 LEU A C 1
ATOM 4968 O O . LEU A 1 649 ? 3.357 4.792 17.798 1.00 90.19 649 LEU A O 1
ATOM 4972 N N . ASP A 1 650 ? 2.100 3.397 18.992 1.00 88.31 650 ASP A N 1
ATOM 4973 C CA . ASP A 1 650 ? 3.174 2.981 19.918 1.00 88.31 650 ASP A CA 1
ATOM 4974 C C . ASP A 1 650 ? 3.490 1.477 19.807 1.00 88.31 650 ASP A C 1
ATOM 4976 O O . ASP A 1 650 ? 3.695 0.791 20.807 1.00 88.31 650 ASP A O 1
ATOM 4980 N N . SER A 1 651 ? 3.459 0.916 18.592 1.00 89.69 651 SER A N 1
ATOM 4981 C CA . SER A 1 651 ? 3.739 -0.510 18.385 1.00 89.69 651 SER A CA 1
ATOM 4982 C C . SER A 1 651 ? 5.226 -0.828 18.560 1.00 89.69 651 SER A C 1
ATOM 4984 O O . SER A 1 651 ? 6.097 -0.101 18.084 1.00 89.69 651 SER A O 1
ATOM 4986 N N . ASP A 1 652 ? 5.547 -1.968 19.169 1.00 86.06 652 ASP A N 1
ATOM 4987 C CA . ASP A 1 652 ? 6.946 -2.393 19.345 1.00 86.06 652 ASP A CA 1
ATOM 4988 C C . ASP A 1 652 ? 7.580 -2.954 18.054 1.00 86.06 652 ASP A C 1
ATOM 4990 O O . ASP A 1 652 ? 8.771 -3.268 18.023 1.00 86.06 652 ASP A O 1
ATOM 4994 N N . SER A 1 653 ? 6.802 -3.121 16.977 1.00 86.69 653 SER A N 1
ATOM 4995 C CA . SER A 1 653 ? 7.286 -3.678 15.711 1.00 86.69 653 SER A CA 1
ATOM 4996 C C . SER A 1 653 ? 6.578 -3.101 14.482 1.00 86.69 653 SER A C 1
ATOM 4998 O O . SER A 1 653 ? 5.477 -2.553 14.587 1.00 86.69 653 SER A O 1
ATOM 5000 N N . VAL A 1 654 ? 7.193 -3.313 13.310 1.00 81.56 654 VAL A N 1
ATOM 5001 C CA . VAL A 1 654 ? 6.620 -3.018 11.982 1.00 81.56 654 VAL A CA 1
ATOM 5002 C C . VAL A 1 654 ? 5.395 -3.879 11.655 1.00 81.56 654 VAL A C 1
ATOM 5004 O O . VAL A 1 654 ? 4.555 -3.474 10.864 1.00 81.56 654 VAL A O 1
ATOM 5007 N N . PHE A 1 655 ? 5.243 -5.033 12.317 1.00 80.44 655 PHE A N 1
ATOM 5008 C CA . PHE A 1 655 ? 4.065 -5.903 12.220 1.00 80.44 655 PHE A CA 1
ATOM 5009 C C . PHE A 1 655 ? 2.928 -5.451 13.139 1.00 80.44 655 PHE A C 1
ATOM 5011 O O . PHE A 1 655 ? 2.033 -6.246 13.419 1.00 80.44 655 PHE A O 1
ATOM 5018 N N . ASN A 1 656 ? 2.978 -4.206 13.626 1.00 89.19 656 ASN A N 1
ATOM 5019 C CA . ASN A 1 656 ? 2.023 -3.639 14.571 1.00 89.19 656 ASN A CA 1
ATOM 5020 C C . ASN A 1 656 ? 2.058 -4.347 15.956 1.00 89.19 656 ASN A C 1
ATOM 5022 O O . ASN A 1 656 ? 3.049 -5.002 16.295 1.00 89.19 656 ASN A O 1
ATOM 5026 N N . PHE A 1 657 ? 1.031 -4.160 16.799 1.00 89.69 657 PHE A N 1
ATOM 5027 C CA . PHE A 1 657 ? 0.933 -4.727 18.159 1.00 89.69 657 PHE A CA 1
ATOM 5028 C C . PHE A 1 657 ? 0.863 -6.256 18.189 1.00 89.69 657 PHE A C 1
ATOM 5030 O O . PHE A 1 657 ? 1.323 -6.889 19.139 1.00 89.69 657 PHE A O 1
ATOM 5037 N N . PHE A 1 658 ? 0.264 -6.856 17.166 1.00 91.06 658 PHE A N 1
ATOM 5038 C CA . PHE A 1 658 ? 0.059 -8.292 17.058 1.00 91.06 658 PHE A CA 1
ATOM 5039 C C . PHE A 1 658 ? 0.091 -8.719 15.597 1.00 91.06 658 PHE A C 1
ATOM 5041 O O . PHE A 1 658 ? -0.264 -7.957 14.700 1.00 91.06 658 PHE A O 1
ATOM 5048 N N . ARG A 1 659 ? 0.492 -9.967 15.356 1.00 89.81 659 ARG A N 1
ATOM 5049 C CA . ARG A 1 659 ? 0.544 -10.522 14.007 1.00 89.81 659 ARG A CA 1
ATOM 5050 C C . ARG A 1 659 ? -0.858 -10.910 13.538 1.00 89.81 659 ARG A C 1
ATOM 5052 O O . ARG A 1 659 ? -1.597 -11.525 14.310 1.00 89.81 659 ARG A O 1
ATOM 5059 N N . PRO A 1 660 ? -1.211 -10.639 12.272 1.00 87.81 660 PRO A N 1
ATOM 5060 C CA . PRO A 1 660 ? -2.546 -10.918 11.740 1.00 87.81 660 PRO A CA 1
ATOM 5061 C C . PRO A 1 660 ? -2.882 -12.417 11.665 1.00 87.81 660 PRO A C 1
ATOM 5063 O O . PRO A 1 660 ? -4.051 -12.771 11.531 1.00 87.81 660 PRO A O 1
ATOM 5066 N N . ASP A 1 661 ? -1.877 -13.289 11.739 1.00 89.19 661 ASP A N 1
ATOM 5067 C CA . ASP A 1 661 ? -1.983 -14.748 11.698 1.00 89.19 661 ASP A CA 1
ATOM 5068 C C . ASP A 1 661 ? -1.801 -15.411 13.076 1.00 89.19 661 ASP A C 1
ATOM 5070 O O . ASP A 1 661 ? -1.732 -16.637 13.175 1.00 89.19 661 ASP A O 1
ATOM 5074 N N . PHE A 1 662 ? -1.706 -14.631 14.160 1.00 93.31 662 PHE A N 1
ATOM 5075 C CA . PHE A 1 662 ? -1.495 -15.202 15.483 1.00 93.31 662 PHE A CA 1
ATOM 5076 C C . PHE A 1 662 ? -2.710 -16.023 15.940 1.00 93.31 662 PHE A C 1
ATOM 5078 O O . PHE A 1 662 ? -3.844 -15.541 15.986 1.00 93.31 662 PHE A O 1
ATOM 5085 N N . ALA A 1 663 ? -2.442 -17.259 16.357 1.00 94.38 663 ALA A N 1
ATOM 5086 C CA . ALA A 1 663 ? -3.400 -18.151 16.989 1.00 94.38 663 ALA A CA 1
ATOM 5087 C C . ALA A 1 663 ? -2.831 -18.643 18.332 1.00 94.38 663 ALA A C 1
ATOM 5089 O O . ALA A 1 663 ? -1.719 -19.185 18.359 1.00 94.38 663 ALA A O 1
ATOM 5090 N N . PRO A 1 664 ? -3.550 -18.477 19.457 1.00 91.69 664 PRO A N 1
ATOM 5091 C CA . PRO A 1 664 ? -3.127 -19.049 20.726 1.00 91.69 664 PRO A CA 1
ATOM 5092 C C . PRO A 1 664 ? -3.173 -20.582 20.665 1.00 91.69 664 PRO A C 1
ATOM 5094 O O . PRO A 1 664 ? -4.073 -21.175 20.064 1.00 91.69 664 PRO A O 1
ATOM 5097 N N . ASN A 1 665 ? -2.211 -21.232 21.326 1.00 91.31 665 ASN A N 1
ATOM 5098 C CA . ASN A 1 665 ? -2.183 -22.690 21.447 1.00 91.31 665 ASN A CA 1
ATOM 5099 C C . ASN A 1 665 ? -3.471 -23.200 22.115 1.00 91.31 665 ASN A C 1
ATOM 5101 O O . ASN A 1 665 ? -3.868 -22.681 23.156 1.00 91.31 665 ASN A O 1
ATOM 5105 N N . GLY A 1 666 ? -4.073 -24.252 21.559 1.00 91.62 666 GLY A N 1
ATOM 5106 C CA . GLY A 1 666 ? -5.315 -24.839 22.066 1.00 91.62 666 GLY A CA 1
ATOM 5107 C C . GLY A 1 666 ? -6.388 -24.906 20.986 1.00 91.62 666 GLY A C 1
ATOM 5108 O O . GLY A 1 666 ? -6.064 -25.107 19.816 1.00 91.62 666 GLY A O 1
ATOM 5109 N N . ASP A 1 667 ? -7.649 -24.737 21.382 1.00 89.56 667 ASP A N 1
ATOM 5110 C CA . ASP A 1 667 ? -8.806 -24.967 20.511 1.00 89.56 667 ASP A CA 1
ATOM 5111 C C . ASP A 1 667 ? -8.818 -24.047 19.281 1.00 89.56 667 ASP A C 1
ATOM 5113 O O . ASP A 1 667 ? -9.078 -24.523 18.182 1.00 89.56 667 ASP A O 1
ATOM 5117 N N . ILE A 1 668 ? -8.454 -22.765 19.426 1.00 89.88 668 ILE A N 1
ATOM 5118 C CA . ILE A 1 668 ? -8.405 -21.802 18.306 1.00 89.88 668 ILE A CA 1
ATOM 5119 C C . ILE A 1 668 ? -7.445 -22.282 17.209 1.00 89.88 668 ILE A C 1
ATOM 5121 O O . ILE A 1 668 ? -7.862 -22.476 16.067 1.00 89.88 668 ILE A O 1
ATOM 5125 N N . ALA A 1 669 ? -6.187 -22.566 17.565 1.00 92.62 669 ALA A N 1
ATOM 5126 C CA . ALA A 1 669 ? -5.214 -23.116 16.622 1.00 92.62 669 ALA A CA 1
ATOM 5127 C C . ALA A 1 669 ? -5.618 -24.516 16.115 1.00 92.62 669 ALA A C 1
ATOM 5129 O O . ALA A 1 669 ? -5.426 -24.824 14.942 1.00 92.62 669 ALA A O 1
ATOM 5130 N N . GLY A 1 670 ? -6.209 -25.357 16.973 1.00 93.00 670 GLY A N 1
ATOM 5131 C CA . GLY A 1 670 ? -6.693 -26.695 16.615 1.00 93.00 670 GLY A CA 1
ATOM 5132 C C . GLY A 1 670 ? -7.835 -26.690 15.594 1.00 93.00 670 GLY A C 1
ATOM 5133 O O . GLY A 1 670 ? -7.968 -27.641 14.826 1.00 93.00 670 GLY A O 1
ATOM 5134 N N . MET A 1 671 ? -8.619 -25.610 15.551 1.00 90.75 671 MET A N 1
ATOM 5135 C CA . MET A 1 671 ? -9.665 -25.362 14.554 1.00 90.75 671 MET A CA 1
ATOM 5136 C C . MET A 1 671 ? -9.147 -24.651 13.293 1.00 90.75 671 MET A C 1
ATOM 5138 O O . MET A 1 671 ? -9.917 -24.453 12.357 1.00 90.75 671 MET A O 1
ATOM 5142 N N . GLY A 1 672 ? -7.865 -24.269 13.243 1.00 90.31 672 GLY A N 1
ATOM 5143 C CA . GLY A 1 672 ? -7.299 -23.490 12.137 1.00 90.31 672 GLY A CA 1
ATOM 5144 C C . GLY A 1 672 ? -7.769 -22.031 12.102 1.00 90.31 672 GLY A C 1
ATOM 5145 O O . GLY A 1 672 ? -7.716 -21.402 11.049 1.00 90.31 672 GLY A O 1
ATOM 5146 N N . LEU A 1 673 ? -8.246 -21.505 13.234 1.00 91.62 673 LEU A N 1
ATOM 5147 C CA . LEU A 1 673 ? -8.674 -20.116 13.392 1.00 91.62 673 LEU A CA 1
ATOM 5148 C C . LEU A 1 673 ? -7.539 -19.254 13.957 1.00 91.62 673 LEU A C 1
ATOM 5150 O O . LEU A 1 673 ? -6.579 -19.760 14.541 1.00 91.62 673 LEU A O 1
ATOM 5154 N N . VAL A 1 674 ? -7.682 -17.937 13.827 1.00 93.00 674 VAL A N 1
ATOM 5155 C CA . VAL A 1 674 ? -6.768 -16.939 14.395 1.00 93.00 674 VAL A CA 1
ATOM 5156 C C . VAL A 1 674 ? -7.460 -16.117 15.480 1.00 93.00 674 VAL A C 1
ATOM 5158 O O . VAL A 1 674 ? -8.675 -15.931 15.471 1.00 93.00 674 VAL A O 1
ATOM 5161 N N . ALA A 1 675 ? -6.682 -15.602 16.424 1.00 93.25 675 ALA A N 1
ATOM 5162 C CA . ALA A 1 675 ? -7.135 -14.607 17.393 1.00 93.25 675 ALA A CA 1
ATOM 5163 C C . ALA A 1 675 ? -6.001 -13.597 17.624 1.00 93.25 675 ALA A C 1
ATOM 5165 O O . ALA A 1 675 ? -5.351 -13.649 18.671 1.00 93.25 675 ALA A O 1
ATOM 5166 N N . PRO A 1 676 ? -5.719 -12.719 16.642 1.00 92.56 676 PRO A N 1
ATOM 5167 C CA . PRO A 1 676 ? -4.551 -11.841 16.654 1.00 92.56 676 PRO A CA 1
ATOM 5168 C C . PRO A 1 676 ? -4.395 -11.042 17.950 1.00 92.56 676 PRO A C 1
ATOM 5170 O O . PRO A 1 676 ? -3.333 -11.033 18.572 1.00 92.56 676 PRO A O 1
ATOM 5173 N N . GLU A 1 677 ? -5.491 -10.466 18.430 1.00 90.31 677 GLU A N 1
ATOM 5174 C CA . GLU A 1 677 ? -5.533 -9.612 19.615 1.00 90.31 677 GLU A CA 1
ATOM 5175 C C . GLU A 1 677 ? -5.183 -10.377 20.907 1.00 90.31 677 GLU A C 1
ATOM 5177 O O . GLU A 1 677 ? -4.756 -9.775 21.894 1.00 90.31 677 GLU A O 1
ATOM 5182 N N . ALA A 1 678 ? -5.293 -11.713 20.912 1.00 90.81 678 ALA A N 1
ATOM 5183 C CA . ALA A 1 678 ? -4.860 -12.540 22.037 1.00 90.81 678 ALA A CA 1
ATOM 5184 C C . ALA A 1 678 ? -3.338 -12.489 22.252 1.00 90.81 678 ALA A C 1
ATOM 5186 O O . ALA A 1 678 ? -2.881 -12.766 23.360 1.00 90.81 678 ALA A O 1
ATOM 5187 N N . GLN A 1 679 ? -2.545 -12.115 21.238 1.00 90.81 679 GLN A N 1
ATOM 5188 C CA . GLN A 1 679 ? -1.086 -12.019 21.362 1.00 90.81 679 GLN A CA 1
ATOM 5189 C C . GLN A 1 679 ? -0.664 -10.996 22.421 1.00 90.81 679 GLN A C 1
ATOM 5191 O O . GLN A 1 679 ? 0.334 -11.192 23.113 1.00 90.81 679 GLN A O 1
ATOM 5196 N N . ILE A 1 680 ? -1.447 -9.925 22.568 1.00 87.00 680 ILE A N 1
ATOM 5197 C CA . ILE A 1 680 ? -1.225 -8.877 23.565 1.00 87.00 680 ILE A CA 1
ATOM 5198 C C . ILE A 1 680 ? -2.100 -9.063 24.809 1.00 87.00 680 ILE A C 1
ATOM 5200 O O . ILE A 1 680 ? -2.135 -8.190 25.670 1.00 87.00 680 ILE A O 1
ATOM 5204 N N . LEU A 1 681 ? -2.796 -10.190 24.965 1.00 83.75 681 LEU A N 1
ATOM 5205 C CA . LEU A 1 681 ? -3.578 -10.485 26.165 1.00 83.75 681 LEU A CA 1
ATOM 5206 C C . LEU A 1 681 ? -2.714 -11.224 27.198 1.00 83.75 681 LEU A C 1
ATOM 5208 O O . LEU A 1 681 ? -2.791 -12.440 27.352 1.00 83.75 681 LEU A O 1
ATOM 5212 N N . THR A 1 682 ? -1.869 -10.482 27.914 1.00 82.12 682 THR A N 1
ATOM 5213 C CA . THR A 1 682 ? -1.016 -11.033 28.982 1.00 82.12 682 THR A CA 1
ATOM 5214 C C . THR A 1 682 ? -1.666 -10.888 30.361 1.00 82.12 682 THR A C 1
ATOM 5216 O O . THR A 1 682 ? -2.540 -10.042 30.559 1.00 82.12 682 THR A O 1
ATOM 5219 N N . GLU A 1 683 ? -1.204 -11.660 31.351 1.00 80.94 683 GLU A N 1
ATOM 5220 C CA . GLU A 1 683 ? -1.640 -11.519 32.753 1.00 80.94 683 GLU A CA 1
ATOM 5221 C C . GLU A 1 683 ? -1.460 -10.083 33.267 1.00 80.94 683 GLU A C 1
ATOM 52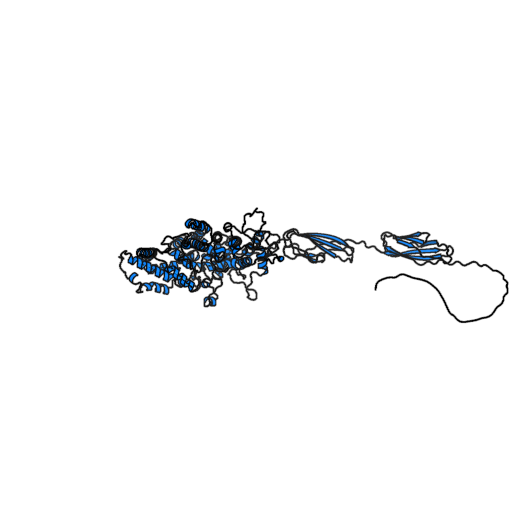23 O O . GLU A 1 683 ? -2.354 -9.528 33.906 1.00 80.94 683 GLU A O 1
ATOM 5228 N N . SER A 1 684 ? -0.331 -9.450 32.926 1.00 76.75 684 SER A N 1
ATOM 5229 C CA . SER A 1 684 ? -0.053 -8.054 33.276 1.00 76.75 684 SER A CA 1
ATOM 5230 C C . SER A 1 684 ? -1.095 -7.107 32.683 1.00 76.75 684 SER A C 1
ATOM 5232 O O . SER A 1 684 ? -1.505 -6.154 33.341 1.00 76.75 684 SER A O 1
ATOM 5234 N N . ASN A 1 685 ? -1.551 -7.377 31.461 1.00 74.31 685 ASN A N 1
ATOM 5235 C CA . ASN A 1 685 ? -2.486 -6.507 30.751 1.00 74.31 685 ASN A CA 1
ATOM 5236 C C . ASN A 1 685 ? -3.888 -6.657 31.322 1.00 74.31 685 ASN A C 1
ATOM 5238 O O . ASN A 1 685 ? -4.554 -5.658 31.561 1.00 74.31 685 ASN A O 1
ATOM 5242 N N . VAL A 1 686 ? -4.297 -7.887 31.635 1.00 77.00 686 VAL A N 1
ATOM 5243 C CA . VAL A 1 686 ? -5.565 -8.157 32.322 1.00 77.00 686 VAL A CA 1
ATOM 5244 C C . VAL A 1 686 ? -5.615 -7.451 33.678 1.00 77.00 686 VAL A C 1
ATOM 5246 O O . VAL A 1 686 ? -6.625 -6.829 34.002 1.00 77.00 686 VAL A O 1
ATOM 5249 N N . VAL A 1 687 ? -4.530 -7.505 34.458 1.00 76.62 687 VAL A N 1
ATOM 5250 C CA . VAL A 1 687 ? -4.452 -6.803 35.748 1.00 76.62 687 VAL A CA 1
ATOM 5251 C C . VAL A 1 687 ? -4.432 -5.285 35.553 1.00 76.62 687 VAL A C 1
ATOM 5253 O O . VAL A 1 687 ? -5.126 -4.588 36.286 1.00 76.62 687 VAL A O 1
ATOM 5256 N N . SER A 1 688 ? -3.680 -4.763 34.579 1.00 72.62 688 SER A N 1
ATOM 5257 C CA . SER A 1 688 ? -3.616 -3.321 34.295 1.00 72.62 688 SER A CA 1
ATOM 5258 C C . SER A 1 688 ? -4.984 -2.761 33.878 1.00 72.62 688 SER A C 1
ATOM 5260 O O . SER A 1 688 ? -5.439 -1.778 34.460 1.00 72.62 688 SER A O 1
ATOM 5262 N N . GLU A 1 689 ? -5.696 -3.450 32.974 1.00 70.44 689 GLU A N 1
ATOM 5263 C CA . GLU A 1 689 ? -7.073 -3.119 32.562 1.00 70.44 689 GLU A CA 1
ATOM 5264 C C . GLU A 1 689 ? -8.017 -3.028 33.773 1.00 70.44 689 GLU A C 1
ATOM 5266 O O . GLU A 1 689 ? -8.817 -2.104 33.882 1.00 70.44 689 GLU A O 1
ATOM 5271 N N . VAL A 1 690 ? -7.893 -3.968 34.713 1.00 68.44 690 VAL A N 1
ATOM 5272 C CA . VAL A 1 690 ? -8.669 -4.001 35.960 1.00 68.44 690 VAL A CA 1
ATOM 5273 C C . VAL A 1 690 ? -8.308 -2.850 36.909 1.00 68.44 690 VAL A C 1
ATOM 5275 O O . VAL A 1 690 ? -9.175 -2.297 37.585 1.00 68.44 690 VAL A O 1
ATOM 5278 N N . GLN A 1 691 ? -7.032 -2.471 36.995 1.00 69.12 691 GLN A N 1
ATOM 5279 C CA . GLN A 1 691 ? -6.609 -1.366 37.860 1.00 69.12 691 GLN A CA 1
ATOM 5280 C C . GLN A 1 691 ? -7.063 -0.003 37.326 1.00 69.12 691 GLN A C 1
ATOM 5282 O O . GLN A 1 691 ? -7.232 0.914 38.126 1.00 69.12 691 GLN A O 1
ATOM 5287 N N . MET A 1 692 ? -7.296 0.133 36.015 1.00 69.56 692 MET A N 1
ATOM 5288 C CA . MET A 1 692 ? -7.770 1.377 35.397 1.00 69.56 692 MET A CA 1
ATOM 5289 C C . MET A 1 692 ? -9.075 1.873 36.038 1.00 69.56 692 MET A C 1
ATOM 5291 O O . MET A 1 692 ? -9.194 3.035 36.411 1.00 69.56 692 MET A O 1
ATOM 5295 N N . THR A 1 693 ? -10.040 0.979 36.242 1.00 66.56 693 THR A N 1
ATOM 5296 C CA . THR A 1 693 ? -11.359 1.304 36.809 1.00 66.56 693 THR A CA 1
ATOM 5297 C C . THR A 1 693 ? -11.336 1.547 38.316 1.00 66.56 693 THR A C 1
ATOM 5299 O O . THR A 1 693 ? -12.260 2.146 38.854 1.00 66.56 693 THR A O 1
ATOM 5302 N N . ARG A 1 694 ? -10.278 1.119 39.019 1.00 67.19 694 ARG A N 1
ATOM 5303 C CA . ARG A 1 694 ? -10.166 1.259 40.481 1.00 67.19 694 ARG A CA 1
ATOM 5304 C C . ARG A 1 694 ? -10.117 2.718 40.941 1.00 67.19 694 ARG A C 1
ATOM 5306 O O . ARG A 1 694 ? -10.488 3.013 42.075 1.00 67.19 694 ARG A O 1
ATOM 5313 N N . TRP A 1 695 ? -9.604 3.611 40.100 1.00 66.44 695 TRP A N 1
ATOM 5314 C CA . TRP A 1 695 ? -9.409 5.021 40.445 1.00 66.44 695 TRP A CA 1
ATOM 5315 C C . TRP A 1 695 ? -10.625 5.898 40.147 1.00 66.44 695 TRP A C 1
ATOM 5317 O O . TRP A 1 695 ? -10.620 7.074 40.502 1.00 66.44 695 TRP A O 1
ATOM 5327 N N . ILE A 1 696 ? -11.664 5.320 39.544 1.00 75.81 696 ILE A N 1
ATOM 5328 C CA . ILE A 1 696 ? -12.881 6.029 39.164 1.00 75.81 696 ILE A CA 1
ATOM 5329 C C . ILE A 1 696 ? -13.804 6.113 40.368 1.00 75.81 696 ILE A C 1
ATOM 5331 O O . ILE A 1 696 ? -14.074 5.120 41.045 1.00 75.81 696 ILE A O 1
ATOM 5335 N N . LYS A 1 697 ? -14.277 7.325 40.641 1.00 78.06 697 LYS A N 1
ATOM 5336 C CA . LYS A 1 697 ? -15.171 7.631 41.761 1.00 78.06 697 LYS A CA 1
ATOM 5337 C C . LYS A 1 697 ? -16.434 8.297 41.235 1.00 78.06 697 LYS A C 1
ATOM 5339 O O . LYS A 1 697 ? -16.434 8.834 40.135 1.00 78.06 697 LYS A O 1
ATOM 5344 N N . SER A 1 698 ? -17.495 8.334 42.035 1.00 86.00 698 SER A N 1
ATOM 5345 C CA . SER A 1 698 ? -18.544 9.318 41.762 1.00 86.00 698 SER A CA 1
ATOM 5346 C C . SER A 1 698 ? -18.084 10.717 42.199 1.00 86.00 698 SER A C 1
ATOM 5348 O O . SER A 1 698 ? -17.322 10.813 43.175 1.00 86.00 698 SER A O 1
ATOM 5350 N N . PRO A 1 699 ? -18.548 11.800 41.544 1.00 84.88 699 PRO A N 1
ATOM 5351 C CA . PRO A 1 699 ? -18.322 13.167 42.010 1.00 84.88 699 PRO A CA 1
ATOM 5352 C C . PRO A 1 699 ? -18.665 13.336 43.498 1.00 84.88 699 PRO A C 1
ATOM 5354 O O . PRO A 1 699 ? -17.856 13.856 44.265 1.00 84.88 699 PRO 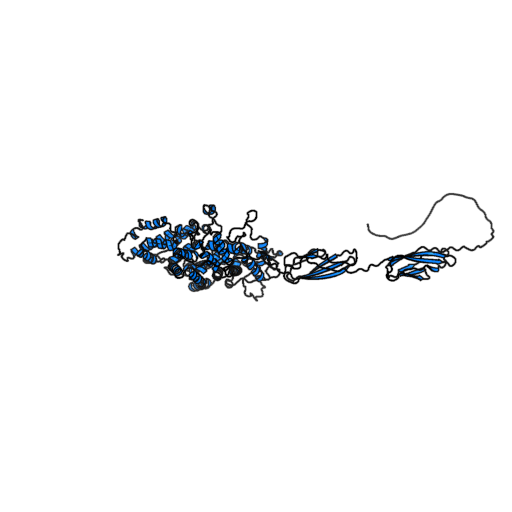A O 1
ATOM 5357 N N . LEU A 1 700 ? -19.801 12.776 43.935 1.00 83.88 700 LEU A N 1
ATOM 5358 C CA . LEU A 1 700 ? -20.246 12.797 45.333 1.00 83.88 700 LEU A CA 1
ATOM 5359 C C . LEU A 1 700 ? -19.238 12.138 46.284 1.00 83.88 700 LEU A C 1
ATOM 5361 O O . LEU A 1 700 ? -18.879 12.706 47.317 1.00 83.88 700 LEU A O 1
ATOM 5365 N N . THR A 1 701 ? -18.747 10.946 45.935 1.00 82.00 701 THR A N 1
ATOM 5366 C CA . THR A 1 701 ? -17.754 10.223 46.744 1.00 82.00 701 THR A CA 1
ATOM 5367 C C . THR A 1 701 ? -16.448 10.994 46.843 1.00 82.00 701 THR A C 1
ATOM 5369 O O . THR A 1 701 ? -15.835 11.059 47.911 1.00 82.00 701 THR A O 1
ATOM 5372 N N . TRP A 1 702 ? -16.012 11.591 45.740 1.00 83.12 702 TRP A N 1
ATOM 5373 C CA . TRP A 1 702 ? -14.792 12.377 45.715 1.00 83.12 702 TRP A CA 1
ATOM 5374 C C . TRP A 1 702 ? -14.913 13.654 46.560 1.00 83.12 702 TRP A C 1
ATOM 5376 O O . TRP A 1 702 ? -14.042 13.919 47.392 1.00 83.12 702 TRP A O 1
ATOM 5386 N N . GLU A 1 703 ? -16.014 14.398 46.445 1.00 83.12 703 GLU A N 1
ATOM 5387 C CA . GLU A 1 703 ? -16.268 15.579 47.279 1.00 83.12 703 GLU A CA 1
ATOM 5388 C C . GLU A 1 703 ? -16.320 15.227 48.770 1.00 83.12 703 GLU A C 1
ATOM 5390 O O . GLU A 1 703 ? -15.734 15.921 49.610 1.00 83.12 703 GLU A O 1
ATOM 5395 N N . GLN A 1 704 ? -16.954 14.104 49.117 1.00 82.62 704 GLN A N 1
ATOM 5396 C CA . GLN A 1 704 ? -16.990 13.611 50.490 1.00 82.62 704 GLN A CA 1
ATOM 5397 C C . GLN A 1 704 ? -15.582 13.292 51.015 1.00 82.62 704 GLN A C 1
ATOM 5399 O O . GLN A 1 704 ? -15.240 13.662 52.141 1.00 82.62 704 GLN A O 1
ATOM 5404 N N . GLN A 1 705 ? -14.733 12.659 50.205 1.00 81.56 705 GLN A N 1
ATOM 5405 C CA . GLN A 1 705 ? -13.346 12.359 50.565 1.00 81.56 705 GLN A CA 1
ATOM 5406 C C . GLN A 1 705 ? -12.526 13.633 50.799 1.00 81.56 705 GLN A C 1
ATOM 5408 O O . GLN A 1 705 ? -11.867 13.758 51.836 1.00 81.56 705 GLN A O 1
ATOM 5413 N N . VAL A 1 706 ? -12.616 14.600 49.883 1.00 81.56 706 VAL A N 1
ATOM 5414 C CA . VAL A 1 706 ? -11.932 15.896 50.001 1.00 81.56 706 VAL A CA 1
ATOM 5415 C C . VAL A 1 706 ? -12.413 16.652 51.244 1.00 81.56 706 VAL A C 1
ATOM 5417 O O . VAL A 1 706 ? -11.600 17.149 52.025 1.00 81.56 706 VAL A O 1
ATOM 5420 N N . SER A 1 707 ? -13.726 16.687 51.490 1.00 83.62 707 SER A N 1
ATOM 5421 C CA . SER A 1 707 ? -14.301 17.332 52.681 1.00 83.62 707 SER A CA 1
ATOM 5422 C C . SER A 1 707 ? -13.913 16.636 53.995 1.00 83.62 707 SER A C 1
ATOM 5424 O O . SER A 1 707 ? -13.808 17.293 55.031 1.00 83.62 707 SER A O 1
ATOM 5426 N N . SER A 1 708 ? -13.611 15.334 53.948 1.00 81.88 708 SER A N 1
ATOM 5427 C CA . SER A 1 708 ? -13.122 14.536 55.083 1.00 81.88 708 SER A CA 1
ATOM 5428 C C . SER A 1 708 ? -11.623 14.718 55.361 1.00 81.88 708 SER A C 1
ATOM 5430 O O . SER A 1 708 ? -11.069 14.059 56.242 1.00 81.88 708 SER A O 1
ATOM 5432 N N . GLY A 1 709 ? -10.955 15.620 54.635 1.00 77.44 709 GLY A N 1
ATOM 5433 C CA . GLY A 1 709 ? -9.551 15.971 54.839 1.00 77.44 709 GLY A CA 1
ATOM 5434 C C . GLY A 1 709 ? -8.561 15.129 54.037 1.00 77.44 709 GLY A C 1
ATOM 5435 O O . GLY A 1 709 ? -7.357 15.243 54.278 1.00 77.44 709 GLY A O 1
ATOM 5436 N N . LEU A 1 710 ? -9.026 14.303 53.089 1.00 76.44 710 LEU A N 1
ATOM 5437 C CA . LEU A 1 710 ? -8.120 13.692 52.119 1.00 76.44 710 LEU A CA 1
ATOM 5438 C C . LEU A 1 710 ? -7.584 14.769 51.161 1.00 76.44 710 LEU A C 1
ATOM 5440 O O . LEU A 1 710 ? -8.330 15.674 50.776 1.00 76.44 710 LEU A O 1
ATOM 5444 N N . PRO A 1 711 ? -6.295 14.703 50.776 1.00 72.62 711 PRO A N 1
ATOM 5445 C CA . PRO A 1 711 ? -5.744 15.616 49.787 1.00 72.62 711 PRO A CA 1
ATOM 5446 C C . PRO A 1 711 ? -6.549 15.547 48.491 1.00 72.62 711 PRO A C 1
ATOM 5448 O O . PRO A 1 711 ? -6.921 14.461 48.047 1.00 72.62 711 PRO A O 1
ATOM 5451 N N . ARG A 1 712 ? -6.783 16.703 47.866 1.00 70.88 712 ARG A N 1
ATOM 5452 C CA . ARG A 1 712 ? -7.370 16.759 46.527 1.00 70.88 712 ARG A CA 1
ATOM 5453 C C . ARG A 1 712 ? -6.378 16.105 45.561 1.00 70.88 712 ARG A C 1
ATOM 5455 O O . ARG A 1 712 ? -5.290 16.636 45.345 1.00 70.88 712 ARG A O 1
ATOM 5462 N N . GLU A 1 713 ? -6.726 14.916 45.079 1.00 66.94 713 GLU A N 1
ATOM 5463 C CA . GLU A 1 713 ? -5.935 14.167 44.097 1.00 66.94 713 GLU A CA 1
ATOM 5464 C C . GLU A 1 713 ? -5.748 15.026 42.836 1.00 66.94 713 GLU A C 1
ATOM 5466 O O . GLU A 1 713 ? -6.672 15.724 42.428 1.00 66.94 713 GLU A O 1
ATOM 5471 N N . TRP A 1 714 ? -4.550 15.008 42.243 1.00 55.47 714 TRP A N 1
ATOM 5472 C CA . TRP A 1 714 ? -4.177 15.909 41.139 1.00 55.47 714 TRP A CA 1
ATOM 5473 C C . TRP A 1 714 ? -4.808 15.535 39.783 1.00 55.47 714 TRP A C 1
ATOM 5475 O O . TRP A 1 714 ? -4.763 16.343 38.863 1.00 55.47 714 TRP A O 1
ATOM 5485 N N . HIS A 1 715 ? -5.425 14.349 39.681 1.00 63.06 715 HIS A N 1
ATOM 5486 C CA . HIS A 1 715 ? -6.074 13.819 38.472 1.00 63.06 715 HIS A CA 1
ATOM 5487 C C . HIS A 1 715 ? -7.273 12.917 38.819 1.00 63.06 715 HIS A C 1
ATOM 5489 O O . HIS A 1 715 ? -7.373 11.779 38.356 1.00 63.06 715 HIS A O 1
ATOM 5495 N N . ALA A 1 716 ? -8.151 13.373 39.714 1.00 71.56 716 ALA A N 1
ATOM 5496 C CA . ALA A 1 716 ? -9.341 12.596 40.040 1.00 71.56 716 ALA A CA 1
ATOM 5497 C C . ALA A 1 716 ? -10.243 12.491 38.803 1.00 71.56 716 ALA A C 1
ATOM 5499 O O . ALA A 1 716 ? -10.639 13.511 38.243 1.00 71.56 716 ALA A O 1
ATOM 5500 N N . THR A 1 717 ? -10.565 11.265 38.394 1.00 78.12 717 THR A N 1
ATOM 5501 C CA . THR A 1 717 ? -11.515 10.986 37.310 1.00 78.12 717 THR A CA 1
ATOM 5502 C C . THR A 1 717 ? -12.799 10.431 37.897 1.00 78.12 717 THR A C 1
ATOM 5504 O O . THR A 1 717 ? -12.783 9.709 38.902 1.00 78.12 717 THR A O 1
ATOM 5507 N N . GLY A 1 718 ? -13.919 10.820 37.303 1.00 81.00 718 GLY A N 1
ATOM 5508 C CA . GLY A 1 718 ? -15.226 10.550 37.853 1.00 81.00 718 GLY A CA 1
ATOM 5509 C C . GLY A 1 718 ? -16.243 10.121 36.824 1.00 81.00 718 GLY A C 1
ATOM 5510 O O . GLY A 1 718 ? -16.240 10.589 35.693 1.00 81.00 718 GLY A O 1
ATOM 5511 N N . PHE A 1 719 ? -17.116 9.233 37.270 1.00 88.00 719 PHE A N 1
ATOM 5512 C CA . PHE A 1 719 ? -18.320 8.822 36.572 1.00 88.00 719 PHE A CA 1
ATOM 5513 C C . PHE A 1 719 ? -19.519 9.353 37.346 1.00 88.00 719 PHE A C 1
ATOM 5515 O O . PHE A 1 719 ? -19.575 9.126 38.555 1.00 88.00 719 PHE A O 1
ATOM 5522 N N . ASP A 1 720 ? -20.469 10.008 36.685 1.00 89.31 720 ASP A N 1
ATOM 5523 C CA . ASP A 1 720 ? -21.759 10.334 37.292 1.00 89.31 720 ASP A CA 1
ATOM 5524 C C . ASP A 1 720 ? -22.759 9.170 37.117 1.00 89.31 720 ASP A C 1
ATOM 5526 O O . ASP A 1 720 ? -23.226 8.940 36.002 1.00 89.31 720 ASP A O 1
ATOM 5530 N N . PRO A 1 721 ? -23.106 8.411 38.179 1.00 90.62 721 PRO A N 1
ATOM 5531 C CA . PRO A 1 721 ? -24.031 7.286 38.080 1.00 90.62 721 PRO A CA 1
ATOM 5532 C C . PRO A 1 721 ? -25.508 7.698 38.011 1.00 90.62 721 PRO A C 1
ATOM 5534 O O . PRO A 1 721 ? -26.344 6.818 37.797 1.00 90.62 721 PRO A O 1
ATOM 5537 N N . ASP A 1 722 ? -25.851 8.982 38.167 1.00 90.00 722 ASP A N 1
ATOM 5538 C CA . ASP A 1 722 ? -27.238 9.474 38.189 1.00 90.00 722 ASP A CA 1
ATOM 5539 C C . ASP A 1 722 ? -28.094 9.024 36.979 1.00 90.00 722 ASP A C 1
ATOM 5541 O O . ASP A 1 722 ? -29.260 8.644 37.170 1.00 90.00 722 ASP A O 1
ATOM 5545 N N . PRO A 1 723 ? -27.567 8.957 35.737 1.00 92.06 723 PRO A N 1
ATOM 5546 C CA . PRO A 1 723 ? -28.309 8.391 34.612 1.00 92.06 723 PRO A CA 1
ATOM 5547 C C . PRO A 1 723 ? -28.700 6.918 34.824 1.00 92.06 723 PRO A C 1
ATOM 5549 O O . PRO A 1 723 ? -29.824 6.524 34.517 1.00 92.06 723 PRO A O 1
ATOM 5552 N N . LEU A 1 724 ? -27.818 6.097 35.405 1.00 92.69 724 LEU A N 1
ATOM 5553 C CA . LEU A 1 724 ? -28.122 4.698 35.737 1.00 92.69 724 LEU A CA 1
ATOM 5554 C C . LEU A 1 724 ? -29.042 4.570 36.953 1.00 92.69 724 LEU A C 1
ATOM 5556 O O . LEU A 1 724 ? -29.843 3.637 37.011 1.00 92.69 724 LEU A O 1
ATOM 5560 N N . ILE A 1 725 ? -28.950 5.495 37.911 1.00 91.38 725 ILE A N 1
ATOM 5561 C CA . ILE A 1 725 ? -29.907 5.595 39.018 1.00 91.38 725 ILE A CA 1
ATOM 5562 C C . ILE A 1 725 ? -31.307 5.846 38.466 1.00 91.38 725 ILE A C 1
ATOM 5564 O O . ILE A 1 725 ? -32.239 5.158 38.869 1.00 91.38 725 ILE A O 1
ATOM 5568 N N . SER A 1 726 ? -31.441 6.735 37.481 1.00 92.19 726 SER A N 1
ATOM 5569 C CA . SER A 1 726 ? -32.718 7.000 36.811 1.00 92.19 726 SER A CA 1
ATOM 5570 C C . SER A 1 726 ? -33.260 5.745 36.116 1.00 92.19 726 SER A C 1
ATOM 5572 O O . SER A 1 726 ? -34.424 5.394 36.295 1.00 92.19 726 SER A O 1
ATOM 5574 N N . VAL A 1 727 ? -32.404 4.994 35.407 1.00 93.81 727 VAL A N 1
ATOM 5575 C CA . VAL A 1 727 ? -32.784 3.699 34.808 1.00 93.81 727 VAL A CA 1
ATOM 5576 C C . VAL A 1 727 ? -33.259 2.708 35.871 1.00 93.81 727 VAL A C 1
ATOM 5578 O O . VAL A 1 727 ? -34.259 2.019 35.658 1.00 93.81 727 VAL A O 1
ATOM 5581 N N . TRP A 1 728 ? -32.564 2.632 37.009 1.00 91.75 728 TRP A N 1
ATOM 5582 C CA . TRP A 1 728 ? -32.955 1.771 38.123 1.00 91.75 728 TRP A CA 1
ATOM 5583 C C . TRP A 1 728 ? -34.299 2.206 38.709 1.00 91.75 728 TRP A C 1
ATOM 5585 O O . TRP A 1 728 ? -35.188 1.379 38.879 1.00 91.75 728 TRP A O 1
ATOM 5595 N N . ASP A 1 729 ? -34.481 3.487 39.003 1.00 89.31 729 ASP A N 1
ATOM 5596 C CA . ASP A 1 729 ? -35.702 3.994 39.629 1.00 89.31 729 ASP A CA 1
ATOM 5597 C C . ASP A 1 729 ? -36.930 3.777 38.731 1.00 89.31 729 ASP A C 1
ATOM 5599 O O . ASP A 1 729 ? -38.017 3.468 39.224 1.00 89.31 729 ASP A O 1
ATOM 5603 N N . GLU A 1 730 ? -36.754 3.871 37.411 1.00 92.56 730 GLU A N 1
ATOM 5604 C CA . GLU A 1 730 ? -37.819 3.657 36.430 1.00 92.56 730 GLU A CA 1
ATOM 5605 C C . GLU A 1 730 ? -38.110 2.175 36.152 1.00 92.56 730 GLU A C 1
ATOM 5607 O O . GLU A 1 730 ? -39.275 1.784 36.047 1.00 92.56 730 GLU A O 1
ATOM 5612 N N . ASN A 1 731 ? -37.070 1.343 36.024 1.00 93.00 731 ASN A N 1
ATOM 5613 C CA . ASN A 1 731 ? -37.177 -0.016 35.471 1.00 93.00 731 ASN A CA 1
ATOM 5614 C C . ASN A 1 731 ? -36.712 -1.121 36.436 1.00 93.00 731 ASN A C 1
ATOM 5616 O O . ASN A 1 731 ? -36.653 -2.297 36.075 1.00 93.00 731 ASN A O 1
ATOM 5620 N N . GLY A 1 732 ? -36.384 -0.762 37.674 1.00 91.38 732 GLY A N 1
ATOM 5621 C CA . GLY A 1 732 ? -35.793 -1.654 38.662 1.00 91.38 732 GLY A CA 1
ATOM 5622 C C . GLY A 1 732 ? -34.341 -2.026 38.350 1.00 91.38 732 GLY A C 1
ATOM 5623 O O . GLY A 1 732 ? -33.754 -1.631 37.342 1.00 91.38 732 GLY A O 1
ATOM 5624 N N . PHE A 1 733 ? -33.755 -2.847 39.224 1.00 91.69 733 PHE A N 1
ATOM 5625 C CA . PHE A 1 733 ? -32.378 -3.318 39.055 1.00 91.69 733 PHE A CA 1
ATOM 5626 C C . PHE A 1 733 ? -32.191 -4.146 37.771 1.00 91.69 733 PHE A C 1
ATOM 5628 O O . PHE A 1 733 ? -31.147 -4.067 37.129 1.00 91.69 733 PHE A O 1
ATOM 5635 N N . GLU A 1 734 ? -33.222 -4.884 37.346 1.00 94.31 734 GLU A N 1
ATOM 5636 C CA . GLU A 1 734 ? -33.215 -5.603 36.065 1.00 94.31 734 GLU A CA 1
ATOM 5637 C C . GLU A 1 734 ? -32.994 -4.658 34.876 1.00 94.31 734 GLU A C 1
ATOM 5639 O O . GLU A 1 734 ? -32.214 -4.993 33.986 1.00 94.31 734 GLU A O 1
ATOM 5644 N N . GLY A 1 735 ? -33.577 -3.453 34.905 1.00 95.75 735 GLY A N 1
ATOM 5645 C CA . GLY A 1 735 ? -33.366 -2.434 33.877 1.00 95.75 735 GLY A CA 1
ATOM 5646 C C . GLY A 1 735 ? -31.917 -1.949 33.783 1.00 95.75 735 GLY A C 1
ATOM 5647 O O . GLY A 1 735 ? -31.420 -1.711 32.684 1.00 95.75 735 GLY A O 1
ATOM 5648 N N . VAL A 1 736 ? -31.196 -1.875 34.908 1.00 95.94 736 VAL A N 1
ATOM 5649 C CA . VAL A 1 736 ? -29.750 -1.577 34.909 1.00 95.94 736 VAL A CA 1
ATOM 5650 C C . VAL A 1 736 ? -28.968 -2.705 34.238 1.00 95.94 736 VAL A C 1
ATOM 5652 O O . VAL A 1 736 ? -28.090 -2.449 33.416 1.00 95.94 736 VAL A O 1
ATOM 5655 N N . ILE A 1 737 ? -29.298 -3.963 34.542 1.00 97.06 737 ILE A N 1
ATOM 5656 C CA . ILE A 1 737 ? -28.655 -5.116 33.897 1.00 97.06 737 ILE A CA 1
ATOM 5657 C C . ILE A 1 737 ? -28.954 -5.141 32.392 1.00 97.06 737 ILE A C 1
ATOM 5659 O O . ILE A 1 737 ? -28.054 -5.427 31.601 1.00 97.06 737 ILE A O 1
ATOM 5663 N N . ASP A 1 738 ? -30.173 -4.789 31.978 1.00 96.69 738 ASP A N 1
ATOM 5664 C CA . ASP A 1 738 ? -30.546 -4.656 30.565 1.00 96.69 738 ASP A CA 1
ATOM 5665 C C . ASP A 1 738 ? -29.776 -3.542 29.859 1.00 96.69 738 ASP A C 1
ATOM 5667 O O . ASP A 1 738 ? -29.269 -3.760 28.756 1.00 96.69 738 ASP A O 1
ATOM 5671 N N . PHE A 1 739 ? -29.609 -2.389 30.510 1.00 97.00 739 PHE A N 1
ATOM 5672 C CA . PHE A 1 739 ? -28.782 -1.299 30.000 1.00 97.00 739 PHE A CA 1
ATOM 5673 C C . PHE A 1 739 ? -27.337 -1.760 29.768 1.00 97.00 739 PHE A C 1
ATOM 5675 O O . PHE A 1 739 ? -26.791 -1.582 28.677 1.00 97.00 739 PHE A O 1
ATOM 5682 N N . LEU A 1 740 ? -26.720 -2.400 30.767 1.00 95.88 740 LEU A N 1
ATOM 5683 C CA . LEU A 1 740 ? -25.338 -2.873 30.667 1.00 95.88 740 LEU A CA 1
ATOM 5684 C C . LEU A 1 740 ? -25.197 -3.977 29.610 1.00 95.88 740 LEU A C 1
ATOM 5686 O O . LEU A 1 740 ? -24.231 -3.976 28.845 1.00 95.88 740 LEU A O 1
ATOM 5690 N N . ASN A 1 741 ? -26.169 -4.887 29.512 1.00 95.56 741 ASN A N 1
ATOM 5691 C CA . ASN A 1 741 ? -26.197 -5.896 28.456 1.00 95.56 741 ASN A CA 1
ATOM 5692 C C . ASN A 1 741 ? -26.260 -5.250 27.066 1.00 95.56 741 ASN A C 1
ATOM 5694 O O . ASN A 1 741 ? -25.493 -5.611 26.172 1.00 95.56 741 ASN A O 1
ATOM 5698 N N . LEU A 1 742 ? -27.148 -4.275 26.878 1.00 95.00 742 LEU A N 1
ATOM 5699 C CA . LEU A 1 742 ? -27.304 -3.601 25.600 1.00 95.00 742 LEU A CA 1
ATOM 5700 C C . LEU A 1 742 ? -26.032 -2.836 25.232 1.00 95.00 742 LEU A C 1
ATOM 5702 O O . LEU A 1 742 ? -25.395 -3.187 24.246 1.00 95.00 742 LEU A O 1
ATOM 5706 N N . TYR A 1 743 ? -25.623 -1.844 26.023 1.00 95.44 743 TYR A N 1
ATOM 5707 C CA . TYR A 1 743 ? -24.573 -0.909 25.616 1.00 95.44 743 TYR A CA 1
ATOM 5708 C C . TYR A 1 743 ? -23.158 -1.498 25.712 1.00 95.44 743 TYR A C 1
ATOM 5710 O O . TYR A 1 743 ? -22.381 -1.384 24.763 1.00 95.44 743 TYR A O 1
ATOM 5718 N N . LEU A 1 744 ? -22.815 -2.211 26.792 1.00 92.38 744 LEU A N 1
ATOM 5719 C CA . LEU A 1 744 ? -21.467 -2.781 26.932 1.00 92.38 744 LEU A CA 1
ATOM 5720 C C . LEU A 1 744 ? -21.308 -4.075 26.125 1.00 92.38 744 LEU A C 1
ATOM 5722 O O . LEU A 1 744 ? -20.279 -4.275 25.457 1.00 92.38 744 LEU A O 1
ATOM 5726 N N . LEU A 1 745 ? -22.320 -4.947 26.152 1.00 91.31 745 LEU A N 1
ATOM 5727 C CA . LEU A 1 745 ? -22.235 -6.313 25.621 1.00 91.31 745 LEU A CA 1
ATOM 5728 C C . LEU A 1 745 ? -22.935 -6.507 24.271 1.00 91.31 745 LEU A C 1
ATOM 5730 O O . LEU A 1 745 ? -22.764 -7.564 23.673 1.00 91.31 745 LEU A O 1
ATOM 5734 N N . ALA A 1 746 ? -23.639 -5.500 23.740 1.00 89.94 746 ALA A N 1
ATOM 5735 C CA . ALA A 1 746 ? -24.432 -5.622 22.510 1.00 89.94 746 ALA A CA 1
ATOM 5736 C C . ALA A 1 746 ? -25.395 -6.825 22.551 1.00 89.94 746 ALA A C 1
ATOM 5738 O O . ALA A 1 746 ? -25.508 -7.577 21.586 1.00 89.94 746 ALA A O 1
ATOM 5739 N N . GLY A 1 747 ? -26.049 -7.039 23.697 1.00 89.06 747 GLY A N 1
ATOM 5740 C CA . GLY A 1 747 ? -26.988 -8.142 23.908 1.00 89.06 747 GLY A CA 1
ATOM 5741 C C . GLY A 1 747 ? -26.342 -9.504 24.191 1.00 89.06 747 GLY A C 1
ATOM 5742 O O . GLY A 1 747 ? -27.064 -10.480 24.367 1.00 89.06 747 GLY A O 1
ATOM 5743 N N . GLY A 1 748 ? -25.008 -9.589 24.248 1.00 87.25 748 GLY A N 1
ATOM 5744 C CA . GLY A 1 748 ? -24.264 -10.841 24.412 1.00 87.25 748 GLY A CA 1
ATOM 5745 C C . GLY A 1 748 ? -24.225 -11.428 25.829 1.00 87.25 748 GLY A C 1
ATOM 5746 O O . GLY A 1 748 ? -23.506 -12.402 26.046 1.00 87.25 748 GLY A O 1
ATOM 5747 N N . MET A 1 749 ? -24.937 -10.858 26.808 1.00 91.25 749 MET A N 1
ATOM 5748 C CA . MET A 1 749 ? -24.990 -11.408 28.168 1.00 91.25 749 MET A CA 1
ATOM 5749 C C . MET A 1 749 ? -25.704 -12.760 28.176 1.00 91.25 749 MET A C 1
ATOM 5751 O O . MET A 1 749 ? -26.872 -12.863 27.801 1.00 91.25 749 MET A O 1
ATOM 5755 N N . THR A 1 750 ? -25.017 -13.798 28.650 1.00 90.00 750 THR A N 1
ATOM 5756 C CA . THR A 1 750 ? -25.625 -15.121 28.818 1.00 90.00 750 THR A CA 1
ATOM 5757 C C . THR A 1 750 ? -26.680 -15.100 29.927 1.00 90.00 750 THR A C 1
ATOM 5759 O O . THR A 1 750 ? -26.576 -14.332 30.883 1.00 90.00 750 THR A O 1
ATOM 5762 N N . GLU A 1 751 ? -27.690 -15.970 29.845 1.00 91.88 751 GLU A N 1
ATOM 5763 C CA . GLU A 1 751 ? -28.735 -16.057 30.880 1.00 91.88 751 GLU A CA 1
ATOM 5764 C C . GLU A 1 751 ? -28.158 -16.456 32.253 1.00 91.88 751 GLU A C 1
ATOM 5766 O O . GLU A 1 751 ? -28.604 -15.973 33.293 1.00 91.88 751 GLU A O 1
ATOM 5771 N N . GLU A 1 752 ? -27.124 -17.302 32.265 1.00 93.12 752 GLU A N 1
ATOM 5772 C CA . GLU A 1 752 ? -26.405 -17.679 33.487 1.00 93.12 752 GLU A CA 1
ATOM 5773 C C . GLU A 1 752 ? -25.663 -16.484 34.098 1.00 93.12 752 GLU A C 1
ATOM 5775 O O . GLU A 1 752 ? -25.762 -16.238 35.307 1.00 93.12 752 GLU A O 1
ATOM 5780 N N . TYR A 1 753 ? -24.964 -15.699 33.273 1.00 93.50 753 TYR A N 1
ATOM 5781 C CA . TYR A 1 753 ? -24.269 -14.514 33.760 1.00 93.50 753 TYR A CA 1
ATOM 5782 C C . TYR A 1 753 ? -25.253 -13.436 34.226 1.00 93.50 753 TYR A C 1
ATOM 5784 O O . TYR A 1 753 ? -25.084 -12.872 35.308 1.00 93.50 753 TYR A O 1
ATOM 5792 N N . ARG A 1 754 ? -26.350 -13.232 33.487 1.00 95.19 754 ARG A N 1
ATOM 5793 C CA . ARG A 1 754 ? -27.455 -12.355 33.890 1.00 95.19 754 ARG A CA 1
ATOM 5794 C C . ARG A 1 754 ? -27.992 -12.734 35.268 1.00 95.19 754 ARG A C 1
ATOM 5796 O O . ARG A 1 754 ? -28.115 -11.870 36.134 1.00 95.19 754 ARG A O 1
ATOM 5803 N N . ARG A 1 755 ? -28.284 -14.020 35.493 1.00 93.94 755 ARG A N 1
ATOM 5804 C CA . ARG A 1 755 ? -28.744 -14.524 36.796 1.00 93.94 755 ARG A CA 1
ATOM 5805 C C . ARG A 1 755 ? -27.730 -14.223 37.897 1.00 93.94 755 ARG A C 1
ATOM 5807 O O . ARG A 1 755 ? -28.118 -13.737 38.952 1.00 93.94 755 ARG A O 1
ATOM 5814 N N . THR A 1 756 ? -26.449 -14.455 37.621 1.00 93.44 756 THR A N 1
ATOM 5815 C CA . THR A 1 756 ? -25.355 -14.190 38.565 1.00 93.44 756 THR A CA 1
ATOM 5816 C C . THR A 1 756 ? -25.312 -12.720 38.986 1.00 93.44 756 THR A C 1
ATOM 5818 O O . THR A 1 756 ? -25.171 -12.437 40.174 1.00 93.44 756 THR A O 1
ATOM 5821 N N . LEU A 1 757 ? -25.477 -11.783 38.046 1.00 93.69 757 LEU A N 1
ATOM 5822 C CA . LEU A 1 757 ? -25.524 -10.350 38.357 1.00 93.69 757 LEU A CA 1
ATOM 5823 C C . LEU A 1 757 ? -26.772 -9.969 39.164 1.00 93.69 757 LEU A C 1
ATOM 5825 O O . LEU A 1 757 ? -26.680 -9.181 40.102 1.00 93.69 757 LEU A O 1
ATOM 5829 N N . LEU A 1 758 ? -27.931 -10.553 38.850 1.00 92.44 758 LEU A N 1
ATOM 5830 C CA . LEU A 1 758 ? -29.167 -10.314 39.602 1.00 92.44 758 LEU A CA 1
ATOM 5831 C C . LEU A 1 758 ? -29.098 -10.850 41.034 1.00 92.44 758 LEU A C 1
ATOM 5833 O O . LEU A 1 758 ? -29.658 -10.240 41.945 1.00 92.44 758 LEU A O 1
ATOM 5837 N N . ASP A 1 759 ? -28.388 -11.953 41.256 1.00 91.38 759 ASP A N 1
ATOM 5838 C CA . ASP A 1 759 ? -28.225 -12.554 42.579 1.00 91.38 759 ASP A CA 1
ATOM 5839 C C . ASP A 1 759 ? -27.277 -11.743 43.488 1.00 91.38 759 ASP A C 1
ATOM 5841 O O . ASP A 1 759 ? -27.253 -11.980 44.699 1.00 91.38 759 ASP A O 1
ATOM 5845 N N . ILE A 1 760 ? -26.562 -10.732 42.967 1.00 89.00 760 ILE A N 1
ATOM 5846 C CA . ILE A 1 760 ? -25.715 -9.824 43.767 1.00 89.00 760 ILE A CA 1
ATOM 5847 C C . ILE A 1 760 ? -26.524 -9.129 44.869 1.00 89.00 760 ILE A C 1
ATOM 5849 O O . ILE A 1 760 ? -26.007 -8.943 45.970 1.00 89.00 760 ILE A O 1
ATOM 5853 N N . GLN A 1 761 ? -27.807 -8.834 44.631 1.00 82.81 761 GLN A N 1
ATOM 5854 C CA . GLN A 1 761 ? -28.700 -8.247 45.642 1.00 82.81 761 GLN A CA 1
ATOM 5855 C C . GLN A 1 761 ? -28.834 -9.114 46.908 1.00 82.81 761 GLN A C 1
ATOM 5857 O O . GLN A 1 761 ? -29.189 -8.628 47.978 1.00 82.81 761 GLN A O 1
ATOM 5862 N N . THR A 1 762 ? -28.537 -10.414 46.805 1.00 83.88 762 THR A N 1
ATOM 5863 C CA . THR A 1 762 ? -28.595 -11.357 47.929 1.00 83.88 762 THR A CA 1
ATOM 5864 C C . THR A 1 762 ? -27.303 -11.389 48.750 1.00 83.88 762 THR A C 1
ATOM 5866 O O . THR A 1 762 ? -27.301 -11.923 49.863 1.00 83.88 762 THR A O 1
ATOM 5869 N N . ILE A 1 763 ? -26.210 -10.808 48.240 1.00 84.44 763 ILE A N 1
ATOM 5870 C CA . ILE A 1 763 ? -24.916 -10.747 48.921 1.00 84.44 763 ILE A CA 1
ATOM 5871 C C . ILE A 1 763 ? -25.041 -9.815 50.123 1.00 84.44 763 ILE A C 1
ATOM 5873 O O . ILE A 1 763 ? -25.386 -8.647 49.985 1.00 84.44 763 ILE A O 1
ATOM 5877 N N . GLN A 1 764 ? -24.689 -10.314 51.310 1.00 80.31 764 GLN A N 1
ATOM 5878 C CA . GLN A 1 764 ? -24.824 -9.586 52.578 1.00 80.31 764 GLN A CA 1
ATOM 5879 C C . GLN A 1 764 ? -24.188 -8.184 52.560 1.00 80.31 764 GLN A C 1
ATOM 5881 O O . GLN A 1 764 ? -24.711 -7.260 53.174 1.00 80.31 764 GLN A O 1
ATOM 5886 N N . ASN A 1 765 ? -23.080 -8.014 51.833 1.00 79.12 765 ASN A N 1
ATOM 5887 C CA . ASN A 1 765 ? -22.409 -6.723 51.688 1.00 79.12 765 ASN A CA 1
ATOM 5888 C C . ASN A 1 765 ? -23.197 -5.704 50.861 1.00 79.12 765 ASN A C 1
ATOM 5890 O O . ASN A 1 765 ? -22.898 -4.532 50.995 1.00 79.12 765 ASN A O 1
ATOM 5894 N N . TYR A 1 766 ? -24.159 -6.116 50.036 1.00 82.44 766 TYR A N 1
ATOM 5895 C CA . TYR A 1 766 ? -24.963 -5.221 49.200 1.00 82.44 766 TYR A CA 1
ATOM 5896 C C . TYR A 1 766 ? -26.436 -5.179 49.605 1.00 82.44 766 TYR A C 1
ATOM 5898 O O . TYR A 1 766 ? -27.137 -4.284 49.162 1.00 82.44 766 TYR A O 1
ATOM 5906 N N . GLN A 1 767 ? -26.902 -6.073 50.485 1.00 75.94 767 GLN A N 1
ATOM 5907 C CA . GLN A 1 767 ? -28.295 -6.112 50.960 1.00 75.94 767 GLN A CA 1
ATOM 5908 C C . GLN A 1 767 ? -28.820 -4.743 51.412 1.00 75.94 767 GLN A C 1
ATOM 5910 O O . GLN A 1 767 ? -29.920 -4.364 51.037 1.00 75.94 767 GLN A O 1
ATOM 5915 N N . HIS A 1 768 ? -28.003 -3.943 52.102 1.00 75.50 768 HIS A N 1
ATOM 5916 C CA . HIS A 1 768 ? -28.383 -2.597 52.541 1.00 75.50 768 HIS A CA 1
ATOM 5917 C C . HIS A 1 768 ? -28.761 -1.643 51.389 1.00 75.50 768 HIS A C 1
ATOM 5919 O O . HIS A 1 768 ? -29.611 -0.783 51.579 1.00 75.50 768 HIS A O 1
ATOM 5925 N N . VAL A 1 769 ? -28.201 -1.845 50.190 1.00 81.56 769 VAL A N 1
ATOM 5926 C CA . VAL A 1 769 ? -28.534 -1.094 48.966 1.00 81.56 769 VAL A CA 1
ATOM 5927 C C . VAL A 1 769 ? -29.916 -1.497 48.419 1.00 81.56 769 VAL A C 1
ATOM 5929 O O . VAL A 1 769 ? -30.549 -0.724 47.707 1.00 81.56 769 VAL A O 1
ATOM 5932 N N . PHE A 1 770 ? -30.401 -2.703 48.752 1.00 77.38 770 PHE A N 1
ATOM 5933 C CA . PHE A 1 770 ? -31.625 -3.315 48.209 1.00 77.38 770 PHE A CA 1
ATOM 5934 C C . PHE A 1 770 ? -32.769 -3.503 49.230 1.00 77.38 770 PHE A C 1
ATOM 5936 O O . PHE A 1 770 ? -33.916 -3.695 48.826 1.00 77.38 770 PHE A O 1
ATOM 5943 N N . ASP A 1 771 ? -32.502 -3.445 50.538 1.00 63.31 771 ASP A N 1
ATOM 5944 C CA . ASP A 1 771 ? -33.438 -3.798 51.624 1.00 63.31 771 ASP A CA 1
ATOM 5945 C C . ASP A 1 771 ? -34.596 -2.781 51.844 1.00 63.31 771 ASP A C 1
ATOM 5947 O O . ASP A 1 771 ? -35.445 -2.975 52.720 1.00 63.31 771 ASP A O 1
ATOM 5951 N N . GLY A 1 772 ? -34.688 -1.709 51.047 1.00 52.88 772 GLY A N 1
ATOM 5952 C CA . GLY A 1 772 ? -35.687 -0.634 51.161 1.00 52.88 772 GLY A CA 1
ATOM 5953 C C . GLY A 1 772 ? -36.880 -0.742 50.197 1.00 52.88 772 GLY A C 1
ATOM 5954 O O . GLY A 1 772 ? -36.925 -0.060 49.176 1.00 52.88 772 GLY A O 1
ATOM 5955 N N . GLN A 1 773 ? -37.900 -1.539 50.538 1.00 48.41 773 GLN A N 1
ATOM 5956 C CA . GLN A 1 773 ? -39.185 -1.613 49.809 1.00 48.41 773 GLN A CA 1
ATOM 5957 C C . GLN A 1 773 ? -40.207 -0.497 50.174 1.00 48.41 773 GLN A C 1
ATOM 5959 O O . GLN A 1 773 ? -41.382 -0.808 50.372 1.00 48.41 773 GLN A O 1
ATOM 5964 N N . ASP A 1 774 ? -39.831 0.788 50.282 1.00 45.72 774 ASP A N 1
ATOM 5965 C CA . ASP A 1 774 ? -40.796 1.875 50.596 1.00 45.72 774 ASP A CA 1
ATOM 5966 C C . ASP A 1 774 ? -40.599 3.129 49.699 1.00 45.72 774 ASP A C 1
ATOM 5968 O O . ASP A 1 774 ? -39.461 3.565 49.535 1.00 45.72 774 ASP A O 1
ATOM 5972 N N . PRO A 1 775 ? -41.654 3.762 49.123 1.00 40.53 775 PRO A N 1
ATOM 5973 C CA . PRO A 1 775 ? -41.569 4.884 48.166 1.00 40.53 775 PRO A CA 1
ATOM 5974 C C . PRO A 1 775 ? -41.121 6.234 48.753 1.00 40.53 775 PRO A C 1
ATOM 5976 O O . PRO A 1 775 ? -41.349 7.281 48.149 1.00 40.53 775 PRO A O 1
ATOM 5979 N N . ALA A 1 776 ? -40.536 6.230 49.945 1.00 43.50 776 ALA A N 1
ATOM 5980 C CA . ALA A 1 776 ? -40.037 7.410 50.633 1.00 43.50 776 ALA A CA 1
ATOM 5981 C C . ALA A 1 776 ? -38.580 7.189 51.048 1.00 43.50 776 ALA A C 1
ATOM 5983 O O . ALA A 1 776 ? -38.237 7.369 52.215 1.00 43.50 776 ALA A O 1
ATOM 5984 N N . TRP A 1 777 ? -37.744 6.786 50.085 1.00 51.84 777 TRP A N 1
ATOM 5985 C CA . TRP A 1 777 ? -36.298 6.979 50.170 1.00 51.84 777 TRP A CA 1
ATOM 5986 C C . TRP A 1 777 ? -36.092 8.442 50.545 1.00 51.84 777 TRP A C 1
ATOM 5988 O O . TRP A 1 777 ? -36.487 9.339 49.790 1.00 51.84 777 TRP A O 1
ATOM 5998 N N . ASP A 1 778 ? -35.606 8.702 51.758 1.00 49.88 778 ASP A N 1
ATOM 5999 C CA . ASP A 1 778 ? -35.228 10.064 52.062 1.00 49.88 778 ASP A CA 1
ATOM 6000 C C . ASP A 1 778 ? -34.033 10.386 51.162 1.00 49.88 778 ASP A C 1
ATOM 6002 O O . ASP A 1 778 ? -33.195 9.543 50.852 1.00 49.88 778 ASP A O 1
ATOM 6006 N N . SER A 1 779 ? -33.995 11.593 50.626 1.00 52.25 779 SER A N 1
ATOM 6007 C CA . SER A 1 779 ? -32.906 12.050 49.772 1.00 52.25 779 SER A CA 1
ATOM 6008 C C . SER A 1 779 ? -31.630 12.292 50.596 1.00 52.25 779 SER A C 1
ATOM 6010 O O . SER A 1 779 ? -30.974 13.324 50.416 1.00 52.25 779 SER A O 1
ATOM 6012 N N . SER A 1 780 ? -31.331 11.450 51.593 1.00 59.25 780 SER A N 1
ATOM 6013 C CA . SER A 1 780 ? -30.114 11.574 52.376 1.00 59.25 780 SER A CA 1
ATOM 6014 C C . SER A 1 780 ? -28.913 11.253 51.502 1.00 59.25 780 SER A C 1
ATOM 6016 O O . SER A 1 780 ? -28.907 10.375 50.641 1.00 59.25 780 SER A O 1
ATOM 6018 N N . SER A 1 781 ? -27.848 12.007 51.734 1.00 62.84 781 SER A N 1
ATOM 6019 C CA . SER A 1 781 ? -26.597 11.863 51.002 1.00 62.84 781 SER A CA 1
ATOM 6020 C C . SER A 1 781 ? -25.905 10.512 51.231 1.00 62.84 781 SER A C 1
ATOM 6022 O O . SER A 1 781 ? -24.967 10.210 50.504 1.00 62.84 781 SER A O 1
ATOM 6024 N N . SER A 1 782 ? -26.295 9.727 52.247 1.00 68.56 782 SER A N 1
ATOM 6025 C CA . SER A 1 782 ? -25.718 8.400 52.516 1.00 68.56 782 SER A CA 1
ATOM 6026 C C . SER A 1 782 ? -26.208 7.349 51.527 1.00 68.56 782 SER A C 1
ATOM 6028 O O . SER A 1 782 ? -25.389 6.636 50.958 1.00 68.56 782 SER A O 1
ATOM 6030 N N . ASP A 1 783 ? -27.511 7.302 51.268 1.00 73.50 783 ASP A N 1
ATOM 6031 C CA . ASP A 1 783 ? -28.123 6.227 50.482 1.00 73.50 783 ASP A CA 1
ATOM 6032 C C . ASP A 1 783 ? -27.751 6.363 48.999 1.00 73.50 783 ASP A C 1
ATOM 6034 O O . ASP A 1 783 ? -27.426 5.388 48.318 1.00 73.50 783 ASP A O 1
ATOM 6038 N N . LEU A 1 784 ? -27.702 7.606 48.507 1.00 79.75 784 LEU A N 1
ATOM 6039 C CA . LEU A 1 784 ? -27.232 7.910 47.156 1.00 79.75 784 LEU A CA 1
ATOM 6040 C C . LEU A 1 784 ? -25.757 7.515 46.967 1.00 79.75 784 LEU A C 1
ATOM 6042 O O . LEU A 1 784 ? -25.396 6.927 45.950 1.00 79.75 784 LEU A O 1
ATOM 6046 N N . LEU A 1 785 ? -24.911 7.766 47.972 1.00 81.31 785 LEU A N 1
ATOM 6047 C CA . LEU A 1 785 ? -23.495 7.393 47.948 1.00 81.31 785 LEU A CA 1
ATOM 6048 C C . LEU A 1 785 ? -23.305 5.868 47.883 1.00 81.31 785 LEU A C 1
ATOM 6050 O O . LEU A 1 785 ? -22.445 5.386 47.143 1.00 81.31 785 LEU A O 1
ATOM 6054 N N . GLU A 1 786 ? -24.107 5.111 48.634 1.00 83.31 786 GLU A N 1
ATOM 6055 C CA . GLU A 1 786 ? -24.081 3.644 48.629 1.00 83.31 786 GLU A CA 1
ATOM 6056 C C . GLU A 1 786 ? -24.512 3.081 47.267 1.00 83.31 786 GLU A C 1
ATOM 6058 O O . GLU A 1 786 ? -23.827 2.214 46.716 1.00 83.31 786 GLU A O 1
ATOM 6063 N N . ARG A 1 787 ? -25.574 3.631 46.658 1.00 85.00 787 ARG A N 1
ATOM 6064 C CA . ARG A 1 787 ? -26.001 3.247 45.300 1.00 85.00 787 ARG A CA 1
ATOM 6065 C C . ARG A 1 787 ? -24.961 3.604 44.237 1.00 85.00 787 ARG A C 1
ATOM 6067 O O . ARG A 1 787 ? -24.711 2.795 43.345 1.00 85.00 787 ARG A O 1
ATOM 6074 N N . HIS A 1 788 ? -24.323 4.771 44.340 1.00 88.44 788 HIS A N 1
ATOM 6075 C CA . HIS A 1 788 ? -23.244 5.178 43.435 1.00 88.44 788 HIS A CA 1
ATOM 6076 C C . HIS A 1 788 ? -22.078 4.191 43.488 1.00 88.44 788 HIS A C 1
ATOM 6078 O O . HIS A 1 788 ? -21.619 3.719 42.447 1.00 88.44 788 HIS A O 1
ATOM 6084 N N . GLN A 1 789 ? -21.626 3.836 44.695 1.00 84.81 789 GLN A N 1
ATOM 6085 C CA . GLN A 1 789 ? -20.544 2.869 44.864 1.00 84.81 789 GLN A CA 1
ATOM 6086 C C . GLN A 1 789 ? -20.931 1.489 44.320 1.00 84.81 789 GLN A C 1
ATOM 6088 O O . GLN A 1 789 ? -20.135 0.861 43.624 1.00 84.81 789 GLN A O 1
ATOM 6093 N N . PHE A 1 790 ? -22.160 1.038 44.580 1.00 89.38 790 PHE A N 1
ATOM 6094 C CA . PHE A 1 790 ? -22.658 -0.228 44.054 1.00 89.38 790 PHE A CA 1
ATOM 6095 C C . PHE A 1 790 ? -22.675 -0.269 42.518 1.00 89.38 790 PHE A C 1
ATOM 6097 O O . PHE A 1 790 ? -22.242 -1.257 41.928 1.00 89.38 790 PHE A O 1
ATOM 6104 N N . LEU A 1 791 ? -23.144 0.794 41.855 1.00 90.94 791 LEU A N 1
ATOM 6105 C CA . LEU A 1 791 ? -23.168 0.856 40.391 1.00 90.94 791 LEU A CA 1
ATOM 6106 C C . LEU A 1 791 ? -21.758 0.827 39.790 1.00 90.94 791 LEU A C 1
ATOM 6108 O O . LEU A 1 791 ? -21.540 0.142 38.792 1.00 90.94 791 LEU A O 1
ATOM 6112 N N . ILE A 1 792 ? -20.790 1.504 40.414 1.00 87.50 792 ILE A N 1
ATOM 6113 C CA . ILE A 1 792 ? -19.380 1.447 40.001 1.00 87.50 792 ILE A CA 1
ATOM 6114 C C . ILE A 1 792 ? -18.839 0.013 40.124 1.00 87.50 792 ILE A C 1
ATOM 6116 O O . ILE A 1 792 ? -18.239 -0.499 39.175 1.00 87.50 792 ILE A O 1
ATOM 6120 N N . ASP A 1 793 ? -19.098 -0.663 41.248 1.00 86.69 793 ASP A N 1
ATOM 6121 C CA . ASP A 1 793 ? -18.693 -2.059 41.461 1.00 86.69 793 ASP A CA 1
ATOM 6122 C C . ASP A 1 793 ? -19.336 -3.000 40.423 1.00 86.69 793 ASP A C 1
ATOM 6124 O O . ASP A 1 793 ? -18.673 -3.889 39.882 1.00 86.69 793 ASP A O 1
ATOM 6128 N N . LEU A 1 794 ? -20.617 -2.790 40.105 1.00 90.81 794 LEU A N 1
ATOM 6129 C CA . LEU A 1 794 ? -21.353 -3.575 39.116 1.00 90.81 794 LEU A CA 1
ATOM 6130 C C . LEU A 1 794 ? -20.782 -3.402 37.704 1.00 90.81 794 LEU A C 1
ATOM 6132 O O . LEU A 1 794 ? -20.551 -4.393 37.010 1.00 90.81 794 LEU A O 1
ATOM 6136 N N . ILE A 1 795 ? -20.525 -2.163 37.278 1.00 89.81 795 ILE A N 1
ATOM 6137 C CA . ILE A 1 795 ? -19.912 -1.881 35.973 1.00 89.81 795 ILE A CA 1
ATOM 6138 C C . ILE A 1 795 ? -18.545 -2.560 35.884 1.00 89.81 795 ILE A C 1
ATOM 6140 O O . ILE A 1 795 ? -18.234 -3.212 34.885 1.00 89.81 795 ILE A O 1
ATOM 6144 N N . TYR A 1 796 ? -17.755 -2.483 36.953 1.00 86.19 796 TYR A N 1
ATOM 6145 C CA . TYR A 1 796 ? -16.467 -3.157 37.044 1.00 86.19 796 TYR A CA 1
ATOM 6146 C C . TYR A 1 796 ? -16.581 -4.688 36.900 1.00 86.19 796 TYR A C 1
ATOM 6148 O O . TYR A 1 796 ? -15.798 -5.313 36.173 1.00 86.19 796 TYR A O 1
ATOM 6156 N N . MET A 1 797 ? -17.581 -5.311 37.530 1.00 88.38 797 MET A N 1
ATOM 6157 C CA . MET A 1 797 ? -17.859 -6.741 37.347 1.00 88.38 797 MET A CA 1
ATOM 6158 C C . MET A 1 797 ? -18.199 -7.076 35.889 1.00 88.38 797 MET A C 1
ATOM 6160 O O . MET A 1 797 ? -17.692 -8.065 35.360 1.00 88.38 797 MET A O 1
ATOM 6164 N N . VAL A 1 798 ? -18.993 -6.240 35.211 1.00 90.75 798 VAL A N 1
ATOM 6165 C CA . VAL A 1 798 ? -19.329 -6.436 33.790 1.00 90.75 798 VAL A CA 1
ATOM 6166 C C . VAL A 1 798 ? -18.105 -6.278 32.895 1.00 90.75 798 VAL A C 1
ATOM 6168 O O . VAL A 1 798 ? -17.866 -7.116 32.027 1.00 90.75 798 VAL A O 1
ATOM 6171 N N . MET A 1 799 ? -17.276 -5.264 33.119 1.00 86.00 799 MET A N 1
ATOM 6172 C CA . MET A 1 799 ? -16.077 -5.024 32.311 1.00 86.00 799 MET A CA 1
ATOM 6173 C C . MET A 1 799 ? -14.988 -6.086 32.486 1.00 86.00 799 MET A C 1
ATOM 6175 O O . MET A 1 799 ? -14.180 -6.303 31.582 1.00 86.00 799 MET A O 1
ATOM 6179 N N . SER A 1 800 ? -14.946 -6.751 33.640 1.00 83.44 800 SER A N 1
ATOM 6180 C CA . SER A 1 800 ? -13.989 -7.829 33.904 1.00 83.44 800 SER A CA 1
ATOM 6181 C C . SER A 1 800 ? -14.433 -9.192 33.353 1.00 83.44 800 SER A C 1
ATOM 6183 O O . SER A 1 800 ? -13.608 -10.110 33.295 1.00 83.44 800 SER A O 1
ATOM 6185 N N . SER A 1 801 ? -15.682 -9.312 32.887 1.00 87.12 801 SER A N 1
ATOM 6186 C CA . SER A 1 801 ? -16.246 -10.537 32.305 1.00 87.12 801 SER A CA 1
ATOM 6187 C C . SER A 1 801 ? -15.599 -10.946 30.977 1.00 87.12 801 SER A C 1
ATOM 6189 O O . SER A 1 801 ? -15.009 -10.137 30.254 1.00 87.12 801 SER A O 1
ATOM 6191 N N . SER A 1 802 ? -15.739 -12.225 30.626 1.00 85.19 802 SER A N 1
ATOM 6192 C CA . SER A 1 802 ? -15.402 -12.743 29.295 1.00 85.19 802 SER A CA 1
ATOM 6193 C C . SER A 1 802 ? -16.243 -12.097 28.195 1.00 85.19 802 SER A C 1
ATOM 6195 O O . SER A 1 802 ? -15.725 -11.777 27.130 1.00 85.19 802 SER A O 1
ATOM 6197 N N . GLU A 1 803 ? -17.519 -11.854 28.468 1.00 86.75 803 GLU A N 1
ATOM 6198 C CA . GLU A 1 803 ? -18.507 -11.327 27.537 1.00 86.75 803 GLU A CA 1
ATOM 6199 C C . GLU A 1 803 ? -18.118 -9.923 27.066 1.00 86.75 803 GLU A C 1
ATOM 6201 O O . GLU A 1 803 ? -18.176 -9.629 25.873 1.00 86.75 803 GLU A O 1
ATOM 6206 N N . PHE A 1 804 ? -17.626 -9.063 27.966 1.00 86.56 804 PHE A N 1
ATOM 6207 C CA . PHE A 1 804 ? -17.166 -7.724 27.583 1.00 86.56 804 PHE A CA 1
ATOM 6208 C C . PHE A 1 804 ? -15.884 -7.743 26.743 1.00 86.56 804 PHE A C 1
ATOM 6210 O O . PHE A 1 804 ? -15.627 -6.806 25.973 1.00 86.56 804 PHE A O 1
ATOM 6217 N N . ARG A 1 805 ? -15.073 -8.802 26.866 1.00 85.75 805 ARG A N 1
ATOM 6218 C CA . ARG A 1 805 ? -13.845 -8.968 26.077 1.00 85.75 805 ARG A CA 1
ATOM 6219 C C . ARG A 1 805 ? -14.131 -9.338 24.630 1.00 85.75 805 ARG A C 1
ATOM 6221 O O . ARG A 1 805 ? -13.221 -9.193 23.822 1.00 85.75 805 ARG A O 1
ATOM 6228 N N . ILE A 1 806 ? -15.348 -9.756 24.290 1.00 87.19 806 ILE A N 1
ATOM 6229 C CA . ILE A 1 806 ? -15.733 -10.038 22.909 1.00 87.19 806 ILE A CA 1
ATOM 6230 C C . ILE A 1 806 ? -16.344 -8.788 22.269 1.00 87.19 806 ILE A C 1
ATOM 6232 O O . ILE A 1 806 ? -17.209 -8.101 22.822 1.00 87.19 806 ILE A O 1
ATOM 6236 N N . GLN A 1 807 ? -15.864 -8.473 21.075 1.00 84.94 807 GLN A N 1
ATOM 6237 C CA . GLN A 1 807 ? -16.513 -7.572 20.142 1.00 84.94 807 GLN A CA 1
ATOM 6238 C C . GLN A 1 807 ? -17.214 -8.435 19.098 1.00 84.94 807 GLN A C 1
ATOM 6240 O O . GLN A 1 807 ? -16.555 -9.127 18.326 1.00 84.94 807 GLN A O 1
ATOM 6245 N N . GLN A 1 808 ? -18.545 -8.428 19.144 1.00 73.69 808 GLN A N 1
ATOM 6246 C CA . GLN A 1 808 ? -19.396 -9.084 18.155 1.00 73.69 808 GLN A CA 1
ATOM 6247 C C . GLN A 1 808 ? -19.651 -8.187 16.946 1.00 73.69 808 GLN A C 1
ATOM 6249 O O . GLN A 1 808 ? -19.571 -6.942 17.089 1.00 73.69 808 GLN A O 1
#

Secondary structure (DSSP, 8-state):
-------------------------------------PPPP---EE--EEEEEETTPPEEEE--EE-SS-PPPEEEEEE--SSEEEEE-TTSEEEEEEPTT--EEEEEEEEEE-SS-EEEEEEEEEEE---PPPPPB---EES-SS-BTTS-EEEE-TT-B-SSTTPPPEEEEEEE--TT-----SSTTSSEEEE---SSS-EEEEEEEE-TTS-EEEEEEEE-PBPPPPPPPP-PPP-PPPP----SHHHHHHHHHHHSS---HHHHHHHHHH-HHHHHHHHHHSPP--HHHHHHHHHHHHT--S--SSSHHHHHHHHHHHHHHH-S-HHHHHHHHHHHTTS---TTSGGGG-HHHHHHHHHHHHHGGGSBHHHHHHHHHH-HHHHHHTT-TT----BGGGTB----HHHHHHHHTTTS-SB-B-TTSPBPB-TTSPBPBS--HHHHHHHHHHT-SEE--------SS------TT--GGG--GGGTTS--EE-TTTS--S-EE-GGG-EE-TT--HHHHHHHHHHHHHT-TTHHHHHHHHHHHHHT-SS--HHHHHHHHHHHH--SSS-S-BHHHHHHHHHTSHHHH-GGGS-TTS-SEEPPHHHHHHHHHHHTT-EESS----BTTBGGGG-TTGGGTTT-S--TT--SSTT-SS-TT---TTHHHHTT---GGGGG--HHHHHHHHHHHHTEE-HHHHHHHHHTT----TT-EE---HHHHHHHHHHHHHHHHHHHHHHTTTT---HHHHHHHHGGGGSTTTHHHH---SS-----HHHHHHHHHHHHHHHHHHHHSHHHHEE-

Nearest PDB structures (foldseek):
  5e4i-assembly1_A  TM=3.555E-01  e=4.053E-05  Mus musculus
  4pbv-assembly3_E  TM=3.175E-01  e=1.907E-06  Gallus gallus
  8k53-assembly1_A  TM=3.201E-01  e=1.370E-05  Homo sapiens
  3s97-assembly2_D  TM=3.239E-01  e=1.259E-04  Homo sapiens
  1cs6-assembly1_A-2  TM=3.175E-01  e=1.804E-03  Gallus gallus

pLDDT: mean 84.69, std 17.35, range [22.58, 98.81]

Foldseek 3Di:
DDDDDDDDDDDDDDDDDDDDDDDDDDDDDDDDDDDDDDDDADWKDWEAAEAEEAAQDKDKDFTDIDGPVRAQKAKDWPFDWDQWDWDADRRRMIMTHGDHQDFAKIKTKMWMGSPPHIDIYMYIYGYHYDDDFDAKAWDKDWPDQQAAAQDKIKIARVPIGGPDPPKDKWKAKDKDDPPQWPKDWDPRTDRMTIIGHFDFDKMKMKMWIAIPVGHIDIDIDIDGHDYWDFFDFDPFDAFAFDAQAADDLLLLQLLCLQQFLFDAPVSSVVCVVQGRRRVLVVLLPDDDPALVVVLVVLCVVQVVVDLDQDCQLLSQQVSLLCCRFPNPSRNLLSQLLLVCLQLAFFLVDPCVSLNLLVRLLSRLSSVCLQNFPLVSLLQSLQQVRSCQRQVLALQFPDDVVVPHAQRLRCLCSCCDRRFFRQFHADLLGDFDADPVRHTHGQDDPQQSSLSSLLSKFWHFPDDDPPDPPDDDDPVSPDDPVPPDSVRSNPTTDGDQVRHRQPKGQHGRRQIDGGPDGSVVSSSSSSCNRQSDLRRLLVVLLSSLCSRWWLFDGSVLSNSLSSCQCHNSPRDHRRNSSSNSNNSRPCCRSPVVVDPVVRTFAFDALSSLLSNVCNHQVKAWLAQQDNDPVCPVSSSLCCLLTVQAPDGRSHAPDSSGVWHSLDADPDDCVVVVTHHGSVVRVDPSNLVVSLSSLVQEAASLVLVVCVVVVHPNDNRRIYGHCVVLVVLCVVPNPLSSLVVCCCRQQSVQQDPVNSVVLVCVCVPPVLVVLVVDPDPCPDPDSVNVRSVRVVSSVSNSVSSSDPSSRGSD

Solvent-accessible surface area (backbone atoms only — not comparable to full-atom values): 45108 Å² total; per-residue (Å²): 137,88,83,89,82,86,88,84,82,89,86,89,80,90,82,91,88,90,86,82,89,86,85,84,90,86,86,84,88,85,87,87,87,88,84,92,76,86,87,82,90,65,66,41,50,60,57,68,44,76,46,78,41,50,43,71,42,72,41,74,52,64,66,62,62,52,43,87,84,66,56,70,66,42,60,46,78,78,39,70,43,85,55,34,52,72,49,77,41,75,87,36,36,34,39,37,35,46,36,84,87,38,56,46,79,39,48,30,33,37,36,38,25,50,85,84,40,75,37,72,31,48,38,43,34,41,27,40,76,78,84,80,85,64,53,33,47,44,34,83,44,65,78,61,86,86,45,39,31,72,40,84,44,45,38,34,40,79,75,36,49,57,86,55,87,85,65,56,78,44,42,40,54,48,78,48,65,46,95,50,48,82,58,60,73,59,66,42,54,48,57,61,35,53,34,39,50,39,35,78,44,64,33,38,41,36,38,37,31,30,38,74,88,66,39,61,24,73,31,73,50,74,51,60,32,41,77,57,72,49,62,78,70,80,90,64,64,68,25,59,47,54,69,36,76,64,90,47,71,46,46,43,36,32,48,30,51,43,43,27,41,34,44,32,73,64,56,39,52,50,36,66,74,57,31,40,45,54,41,51,52,49,38,72,65,46,73,82,85,47,44,58,61,49,49,53,51,52,37,65,75,71,64,66,86,66,95,71,67,79,58,22,58,60,52,51,46,50,51,47,45,53,47,50,59,69,46,85,33,30,45,34,53,42,42,20,55,54,46,42,63,48,64,51,58,43,44,75,43,90,58,18,44,42,39,60,34,50,27,39,49,50,40,51,43,36,61,35,34,75,30,40,47,63,58,44,53,51,54,50,59,33,26,44,54,46,15,60,72,39,50,33,46,38,18,32,31,70,32,78,92,78,71,40,60,39,51,45,55,38,38,45,44,52,39,44,64,62,37,42,36,66,41,37,42,40,54,37,51,48,75,36,57,48,100,84,68,46,73,37,63,62,71,54,73,66,41,35,51,29,44,10,32,36,54,10,13,30,29,77,67,70,77,79,90,71,83,83,88,67,84,82,72,81,58,60,78,63,58,76,92,67,68,54,80,90,39,31,78,41,57,41,37,75,40,71,91,38,27,41,40,63,63,34,59,49,61,64,50,33,69,43,44,30,57,59,51,41,67,58,38,40,53,53,50,51,49,39,54,61,68,32,80,27,27,31,13,49,51,28,47,51,53,35,40,73,43,46,21,47,70,70,53,46,69,56,24,27,55,23,12,36,16,19,55,7,40,49,79,77,43,56,31,38,38,44,50,26,51,41,21,48,64,35,27,66,62,68,68,40,47,83,82,48,73,57,92,75,58,25,29,66,51,49,70,51,50,54,51,33,19,53,39,35,50,50,58,59,39,74,74,36,80,60,65,65,42,96,92,36,68,70,32,69,50,73,58,37,78,71,52,70,81,58,96,59,54,81,53,48,28,91,44,81,65,30,79,41,47,89,76,34,43,58,90,55,69,50,41,73,70,75,42,44,40,26,58,57,74,64,65,43,74,68,47,58,51,43,62,57,53,37,61,69,67,54,36,39,60,68,59,49,52,52,42,41,74,71,68,44,78,80,57,63,61,37,37,23,36,70,51,64,70,55,49,50,40,24,75,75,52,37,70,66,36,41,54,50,49,48,25,38,73,69,33,41,60,59,62,47,73,68,57,51,50,56,61,64,50,46,57,72,37,78,92,41,27,83,78,62,72,70,92,57,101,70,73,70,91,48,75,63,62,57,50,51,48,42,53,48,52,54,53,48,52,50,55,50,63,72,34,73,57,46,40,46,34,95

Radius of gyration: 52.46 Å; Cα contacts (8 Å, |Δi|>4): 1448; chains: 1; bounding box: 160×73×153 Å

InterPro domains:
  IPR002126 Cadherin-like [PS50268] (45-138)
  IPR013783 Immunoglobulin-like fold [G3DSA:2.60.40.10] (137-229)
  IPR014917 Protein of unknown function DUF1800 [PF08811] (254-804)
  IPR015919 Cadherin-like superfamily [SSF49313] (63-129)
  IPR035986 PKD domain superfamily [SSF49299] (133-222)

Mean predicted aligned error: 13.33 Å

Sequence (808 aa):
MQFNRVVLMGVSFLFITACGGGGSSSTPAPAPNPTITQPSNNAPTAANTSLTIDEDTTGAGAINASDADGDTLSYSVTSGTQNGQLTLNANGTFNYTPNAGFFGSDTATISVSDGTDTVTLTLAITVNEVIENSAPTAAITLSRMDVVASEPLQLSAEQSTDPDNGDTLSYQWSLTSPNYSQASIDNPTNSVIEIRPDAIGEYTLSLTVTDSSGATDTANMSFTPGMPEPMALPNFAPSPPPAGFINHTVDAVRLLKQATFGPTVESVARLEELGGEAWFQEQMSLPQTKWVDLREIIEAETGDIDGVSENGKEWIQEIFNMTAFDAEDQLRHRIAYTLSQLFVVSTQTDLGHKDSAFTTYWDRLATHATGNFRDLLEDVTLHPTMGHYLNMIGNQKADPSRNIRPDENFAREVMQLFTIGLAELNQDGSVKLDETGEPIETYNQQTIQNYAAALTGWYYMAPEIESNGRENYHNFGCSIHCFPNSVAGTDMVAYQHIHQKTEKQLLRGYYIPPGQTAEQDLAIVMDSLFYHPNLGPFFAQHLIRQMVTSNPTPGYIERVSAVFNNNGNGVRGDIAATVKAVLFDSEARNPESVDTSLYGKLKEPVLKKTHFIRLFDIQLLSEPQVSLDNLWGSNIWCPLGCAHTQKALDSDSVFNFFRPDFAPNGDIAGMGLVAPEAQILTESNVVSEVQMTRWIKSPLTWEQQVSSGLPREWHATGFDPDPLISVWDENGFEGVIDFLNLYLLAGGMTEEYRRTLLDIQTIQNYQHVFDGQDPAWDSSSSDLLERHQFLIDLIYMVMSSSEFRIQQ

Organism: NCBI:txid2961944